Protein AF-A0A7R9HUG9-F1 (afdb_monomer)

pLDDT: mean 83.32, std 15.46, range [27.19, 98.62]

InterPro domains:
  IPR001394 Peptidase C19, ubiquitin carboxyl-terminal hydrolase [PF00443] (482-857)
  IPR018200 Ubiquitin specific protease, conserved site [PS00972] (483-498)
  IPR018200 Ubiquitin specific protease, conserved site [PS00973] (769-786)
  IPR021905 Ubiquitin C-terminal hydrolase-like, DUF3517 [PF12030] (1000-1152)
  IPR028889 Ubiquitin specific protease UPS, catalytic domain [PS50235] (482-860)
  IPR038765 Papain-like cysteine peptidase superfamily [SSF54001] (478-870)
  IPR050164 Ubiquitin carboxyl-terminal hydrolases [PTHR24006] (384-861)

Solvent-accessible surface area (backbone atoms only — not comparable to full-atom values): 63660 Å² total; per-residue (Å²): 109,53,66,58,48,51,52,50,46,43,55,56,54,32,94,70,65,44,79,37,71,71,32,42,50,51,39,49,49,53,66,43,69,49,55,63,63,59,60,54,46,50,62,49,44,89,60,67,65,72,89,52,54,72,67,59,43,49,56,34,51,39,46,50,38,56,50,49,38,51,52,52,51,21,50,49,49,23,52,50,58,69,71,58,64,96,80,70,77,82,81,71,88,77,69,100,63,81,78,78,79,92,71,85,66,52,76,56,56,37,45,46,56,29,52,63,57,46,70,47,64,90,83,38,50,65,62,52,53,43,24,53,56,49,18,50,62,50,37,57,41,63,75,65,72,44,87,75,41,60,60,28,41,61,61,55,50,34,35,72,69,45,57,40,57,40,69,62,46,53,52,32,35,52,32,45,24,55,18,16,58,45,45,40,64,87,48,48,83,51,53,71,71,57,58,51,49,43,47,36,88,92,59,51,86,57,78,46,50,76,65,29,45,50,35,19,48,47,24,43,54,38,45,38,54,42,32,42,54,16,40,70,51,49,68,54,40,78,74,35,71,66,49,57,52,52,52,48,40,40,30,44,43,38,86,49,63,74,50,14,48,46,42,29,55,36,51,43,48,44,30,64,39,26,45,88,56,65,57,56,34,54,48,51,55,51,55,51,63,72,36,50,88,47,60,39,64,80,34,23,94,50,27,57,41,47,51,68,55,63,63,52,72,87,66,74,61,89,60,94,57,36,68,64,52,34,53,52,43,52,52,50,54,50,51,37,48,50,35,27,75,75,69,74,42,50,91,62,57,65,46,48,56,26,36,52,34,45,50,40,26,44,37,45,70,76,51,55,46,69,57,34,34,53,46,25,58,35,75,88,46,99,75,54,41,42,50,51,55,49,44,46,40,46,27,62,31,21,20,36,50,52,44,53,45,27,75,72,71,74,46,83,75,88,76,78,65,61,38,63,34,80,44,76,65,32,39,43,26,50,44,50,27,54,37,44,44,30,46,79,18,54,70,31,39,51,52,51,48,50,52,52,30,67,68,74,56,32,96,84,55,81,59,57,80,59,73,62,40,68,82,90,69,53,61,35,52,90,94,58,57,42,18,29,56,62,80,72,31,37,28,33,56,41,27,48,52,53,56,49,50,68,38,60,71,53,38,51,52,56,26,57,53,72,86,56,58,76,56,70,81,52,79,70,65,48,70,83,80,73,95,80,78,74,91,70,68,84,71,89,67,88,76,81,90,78,82,76,52,75,67,56,57,50,48,54,51,18,29,50,51,42,33,36,51,37,40,49,51,52,36,50,72,68,43,53,39,21,43,46,48,61,52,64,41,60,74,67,48,54,61,97,83,39,79,59,61,50,72,50,67,64,60,45,66,60,51,47,54,56,51,47,52,34,38,29,54,19,28,49,74,65,76,42,76,45,59,51,57,64,37,30,34,26,25,32,33,45,33,40,44,38,55,94,51,95,56,70,48,75,46,82,44,78,38,60,59,49,78,35,58,51,76,100,28,58,36,52,67,60,31,52,47,48,35,56,72,37,46,78,26,45,83,93,64,23,41,71,37,79,91,75,71,42,71,32,41,22,41,41,26,43,23,39,39,28,75,26,55,36,41,36,35,35,48,59,35,67,50,75,38,80,89,75,72,40,60,39,63,63,42,62,46,42,45,72,69,60,66,44,73,47,60,92,43,31,44,54,88,75,75,47,84,71,56,65,102,65,74,99,82,66,97,71,84,81,48,41,25,36,61,39,33,34,36,30,41,32,60,56,58,84,43,66,48,34,26,22,41,36,60,44,76,47,96,88,73,50,73,49,34,33,39,39,48,37,44,44,60,46,83,47,62,61,87,40,70,68,47,39,45,69,57,31,22,30,18,73,45,78,40,83,47,72,39,81,89,73,75,40,82,41,82,40,85,40,70,34,49,34,20,53,35,36,39,32,28,37,30,54,66,61,52,54,54,49,52,51,50,56,56,54,61,73,72,53,99,66,92,83,66,91,65,80,61,55,46,65,15,49,54,51,21,42,51,52,43,37,28,53,51,47,37,63,45,57,71,75,36,60,60,43,51,50,39,54,53,47,50,50,48,61,74,62,75,79,92,83,79,75,93,63,96,69,82,77,52,72,62,58,51,49,43,39,38,54,26,45,52,47,55,50,45,46,36,71,35,46,42,73,28,32,27,58,92,62,59,51,64,42,58,60,56,36,54,57,51,48,61,42,45,66,82,35,67,70,42,40,53,49,46,45,48,66,68,38,63,72,39,61,62,52,62,51,43,43,48,40,65,50,86,47,68,57,51,23,52,23,51,42,49,49,52,41,52,51,32,58,63,28,63,78,65,46,60,42,83,68,75,94,60,98,69,61,82,78,62,69,47,85,71,37,27,53,22,56,55,53,55,48,60,59,54,56,36,48,44,47,57,45,36,79,37,46,91,35,47,50,56,58,32,41,38,54,36,54,38,46,67,74,43,68,68,46,36,51,49,41,56,76,69,41,44,52,60,52,51,53,28,47,76,68,58,65,28,87,23,64,65,54,87,68,61,87,87,51,52,64,39,49,54,52,35,37,53,59,50,56,74,71,53,87,55,69,88,75,65,64,66,92,80,82,86,130

Organism: NCBI:txid170555

Mean predicted aligned error: 14.09 Å

Sequence (1154 aa):
VCYFFQVMYALLMPALDPLSDKAFEFQFNFMKSGDAPVILEMLTKNNFLPSADAATKRSAYLTVLKICKLLLTVIGHVMSRVTEDPQSSPPQHIECGAPDGNLPLSPVAVLRNALHSIPSQNTEYMLRSVALKLAQGLAEQILMASSEGERARPMFLQALSRELPNMSTVRAVIRLAWASSSGNLQLLNASPEELHRMHDHRTATRLPDTEDVLVCKEALEVLTITLVLNPKCLEALVKDKMWHTFIIDLLLLCKNRSVRMAAAEQFLLISTWCSASQQPLQFCITLLFTVLGTTVVEHAAGSHEYFQLNYAFMSSCPLPNAETLLNAEINWLKMVRENVKTTGDTQVDEAVLEGHLGIAKELLSFMPPDKKYEIGSEDKRPEPINLVRELVEDFIFPASRLMLHLQRTGELCADQAVPVCSTPLTTNAAFDLLVGLCVACAPNMRLLVHMLTDMFYSDRDEPLEEWDYLPPVGPRPQKGFVGLKNAGATCYMNSVLQQLYMVESIRVGILASEGAAVDLNEDFSGEERLEGEGNMETNENECNDEKCGAEESRKEYNIGILKQVQAIFGHLAYSKLQYYVPRGLWRHFKLQGEPVNLREQQDAVEFFMSLVESIDEALKALGQEQIMGKILGGSYSDQKICKGCPHRYSKEEPFSVISVDIRNHSTLLDSLEQYVKGELLEGADAYHCDKCNKKVVTVKRLCVKKLPPILAIQLKRFEYDFERVCAIKFNDYFEFPRDLDMDPYTAKLEGEMIDCDYDEISKDICTKYQLSGIVVHSGQASGGHYYSYILHRHTDGTSKWYKFDDGEVSECKMDDDEEIKTQCFGGEYMGEVFDHMLKRLSYRRQKRWWNAYMLFYTRLDVEENSLIKSLNELSLSDTQLGTMKMPPAIERSVRKQNIKFMHNRNQFSAEYFQFVRKLVSCNSAPLIRQHNSEKLNSETEELLMLSCQLASRFLFHTGFHTKKTLRGAATEWYDVLCHHLRSSKPVRSWFAHNMLFKHPHRFCEYLLMCPSTEVRSAFMKIIVFLAHFSLQDGPCPPPMIDAPLILLDPHATLSDHLLHAVLLLLHKEVADHGRHLPHFFTLFHMYASLGINEKTQLLKLNVPATFMLVALDEGPGPAIKYQYPELTKLHQVVSQLIRCCDVSHKCQSSQMSQ

Secondary structure (DSSP, 8-state):
-HHHHHHHHHHHS-SS-TTSHHHHHHHHHHHHSS-HHHHHHHHHSTTSSTTS-HHHHHHHHHHHHHHHHHHHHHHHHHHHHHT--TTPPPPP---S----S-----HHHHHHHHHHHSS-TTT-HHHHHHHHHHHHHHHHHHHTT-TTTTTTHHHHHHHHTT-SS-HHHHHHHHHHHHHHHTT-GGGGGS-HHHHHHTTSTTT------HHHHHHHHHHHHHHHHHHHH-HHHHHHHTT-HHHHHHHHIIIII-S-HHHHHHHHHHHHHHHHHS-SSSHHHHHHHHHHHHHHTTHHHHTGGGTHHHHTT---GGGT---TTHHHHHHHHHHHHHHHHHHHHHHSS--S-HHHHHHHHHHHHHHHTTS-HHHHHHHHT-TTSSS---HHHHIIIIII-HHHHHHHHHHHHS---SS----S--SHHHHHHHHHHHHHHHTT-HHHHHHHHHHHHHHH--TTSPPP-STTB--SSPBPPTT---EE---SS-HHHHHHHHHHHHSHHHHHHHHH--SS---TT---S-----S-S-------S-S--S---HHHHHHHHHHHHHHHHHHHHHHHHH--BSEE--HHHHHH-EETTEEP-TTS---HHHHHHHHHHHHHHHHHHTT---HHHHHH-EEEEEEEEETTSS-EEEEEEEESEEEE--TT-SBHHHHHHHHHH-EEE-GGG-EEETTTTEEE-EEEEEEEEE--SEEEEEE--EEEETTTTEEEE-----B--SEEE-GGGBGGGGTPPPB--S-TT-S----EEEEEEEEEEEEETTEEEEEEEEEEE-TTS-EEEEEEETTEEEEE-TTSHHHHIIIII--EEEEEEEETTTTEEEEEEEE--EEEEEEEEEEHHHHHHHHHHHHHHTSSS-TT--S----HHHHHHHHHHHHHHHHHHHTSSHHHHHHHHHHHHTT---TTS--S-PPPPHHHHHHHHHHHHHHHHHIIIIITTB-HHHH--HHHHHHHHHHHHHH-HHHHHHHIIIIIITSTHHHHIIIII-S-HHHHHHHHHHHHHHHHHHTTS-B-PPPSS---GGGG-TT-BHHHHHHHHHHHGGGTHHHHSGGGHHHHHHHHHHHHTT-HHHHHHHHHTTHHHHHHHHHTT-SSSS--TT-TTTTHHHHHHHHHHHTTS--TTT---S----

Foldseek 3Di:
DLVVLVVLLCLQPPPPCCPDPNSLVSVLVVLLQLCLVVLLVCLLPPCNPVPDDPVSVLSSLLSSLSSLLLNLLLLLLLLLVLPDDVPDDDDDDDDLDDDDDDDQPDLSNLSVVLSVPAPHCVPCVPSNVSSNVSSVVLNVPLVVPDPSNVSSVVVSVCLNVLVPPHLSSLLSLLLQLLCLLLQHNVCSVPDLVVSLQSLDPVNSPDGHDPSSLSSNLSSLSSSLSRLLSRVVSLVVLLPDPSNLSSLCSQQFSRPDLSSNLSSLVSLLSSQQRSDSDNVSVLSLVVSLVVCLVPRCQVRVVRNLSVLSSLPCVSRVDDHPCLVVVLVVLLVVVVVLLVCCQVQVASVGDLSSLLSSLLSNLSSLSNDDQVVLCQQDPDPPDPDRNNVLCCLCCAAFAVLLVQVLVCVVPVDGDPTASRHSHPDLSSLLSSLSSLLSSQQLHLNSLVVNLVSCCSRFQDPPDFFDPFFQDDPPWDWAPDVHWFFAAQPAACQLVRALLVVQLQPPLSLLQLFQQDDLQDDLPDFLQQDDDDPDPDPPPPCPDDDPPPDDDPVNVLLNLLSQLSVLSLLLSLCRPFFRILYGYSVSCQQRDDQPNHRDDSNFHDHSVSVNVVSLVSNQSNCVSSVHHSSLCQAQKWWKWFKKAFDPDRDIDTDIDIDSEAEFEPPPDQEPVVRLVCQVQADWQDDPRADQDPVVRGGTTIGTHIATQEDHQKYKYFYCQWDQDPVVRGIFGHQAFYDYDQKDARVVRHPPVPPRDRDYPDDPPDPDDFRMWGWFKFWKWADGRRDTHIKMWGWDADPVRDIFIWIRGGSDIGTDPCVDPVVCRLQARKHKDFDWDQDPVVRDTDTDIDTRRIHTGMIMIGGPVVVVVVVVVSVVVVVDPDSPDPDSRGDSSSVSNSSNSNSVVCSVCSCQALSNLVSLLSSLCSHQDPPDPPPDDDDDDPSSLSSLLSSLSSLLSSCRRPQSSHRCVRNPFLVSSLVSNLSSLQRDPVSLLCCCQPRDLVCLCCLLCQQQVRPDPRSNLSVLSSLLSSLVRQLPVWFDQARDDPDPPVNPPRGDTPSLNSVVSLLVCQAPSCQVRVPRVLSSLVSLVSNLVPDDSSLVSCVVVVLLVQLVCLLVCNHNYGNRPPRDPRCPSSVSNNVSSVVSDDCVVVPPDPPDDD

Structure (mmCIF, N/CA/C/O backbone):
data_AF-A0A7R9HUG9-F1
#
_entry.id   AF-A0A7R9HUG9-F1
#
loop_
_atom_site.group_PDB
_atom_site.id
_atom_site.type_symbol
_atom_site.label_atom_id
_atom_site.label_alt_id
_atom_site.label_comp_id
_atom_site.label_asym_id
_atom_site.label_entity_id
_atom_site.label_seq_id
_atom_site.pdbx_PDB_ins_code
_atom_site.Cartn_x
_atom_site.Cartn_y
_atom_site.Cartn_z
_atom_site.occupancy
_atom_site.B_iso_or_equiv
_atom_site.auth_seq_id
_atom_site.auth_comp_id
_atom_site.auth_asym_id
_atom_site.auth_atom_id
_atom_site.pdbx_PDB_model_num
ATOM 1 N N . VAL A 1 1 ? -28.925 32.177 -30.772 1.00 74.94 1 VAL A N 1
ATOM 2 C CA . VAL A 1 1 ? -27.481 32.444 -30.994 1.00 74.94 1 VAL A CA 1
ATOM 3 C C . VAL A 1 1 ? -26.621 31.233 -30.637 1.00 74.94 1 VAL A C 1
ATOM 5 O O . VAL A 1 1 ? -26.017 30.697 -31.549 1.00 74.94 1 VAL A O 1
ATOM 8 N N . CYS A 1 2 ? -26.630 30.733 -29.391 1.00 81.38 2 CYS A N 1
ATOM 9 C CA . CYS A 1 2 ? -25.867 29.529 -28.999 1.00 81.38 2 CYS A CA 1
ATOM 10 C C . CYS A 1 2 ? -26.123 28.306 -29.913 1.00 81.38 2 CYS A C 1
ATOM 12 O O . CYS A 1 2 ? -25.180 27.734 -30.446 1.00 81.38 2 CYS A O 1
ATOM 14 N N . TYR A 1 3 ? -27.392 28.002 -30.216 1.00 85.75 3 TYR A N 1
ATOM 15 C CA . TYR A 1 3 ? -27.768 26.948 -31.173 1.00 85.75 3 TYR A CA 1
ATOM 16 C C . TYR A 1 3 ? -27.078 27.085 -32.542 1.00 85.75 3 TYR A C 1
ATOM 18 O O . TYR A 1 3 ? -26.566 26.110 -33.075 1.00 85.75 3 TYR A O 1
ATOM 26 N N . PHE A 1 4 ? -27.000 28.297 -33.102 1.00 87.44 4 PHE A N 1
ATOM 27 C CA . PHE A 1 4 ? -26.352 28.512 -34.399 1.00 87.44 4 PHE A CA 1
ATOM 28 C C . PHE A 1 4 ? -24.845 28.264 -34.344 1.00 87.44 4 PHE A C 1
ATOM 30 O O . PHE A 1 4 ? -24.296 27.727 -35.299 1.00 87.44 4 PHE A O 1
ATOM 37 N N . PHE A 1 5 ? -24.185 28.583 -33.226 1.00 86.50 5 PHE A N 1
ATOM 38 C CA . PHE A 1 5 ? -22.777 28.233 -33.037 1.00 86.50 5 PHE A CA 1
ATOM 39 C C . PHE A 1 5 ? -22.573 26.726 -32.958 1.00 86.50 5 PHE A C 1
ATOM 41 O O . PHE A 1 5 ? -21.643 26.214 -33.573 1.00 86.50 5 PHE A O 1
ATOM 48 N N . GLN A 1 6 ? -23.447 26.011 -32.250 1.00 87.25 6 GLN A N 1
ATOM 49 C CA . GLN A 1 6 ? -23.364 24.554 -32.151 1.00 87.25 6 GLN A CA 1
ATOM 50 C C . GLN A 1 6 ? -23.590 23.888 -33.510 1.00 87.25 6 GLN A C 1
ATOM 52 O O . GLN A 1 6 ? -22.832 22.998 -33.883 1.00 87.25 6 GLN A O 1
ATOM 57 N N . VAL A 1 7 ? -24.570 24.365 -34.286 1.00 91.12 7 VAL A N 1
ATOM 58 C CA . VAL A 1 7 ? -24.797 23.909 -35.665 1.00 91.12 7 VAL A CA 1
ATOM 59 C C . VAL A 1 7 ? -23.582 24.212 -36.540 1.00 91.12 7 VAL A C 1
ATOM 61 O O . VAL A 1 7 ? -23.116 23.335 -37.258 1.00 91.12 7 VAL A O 1
ATOM 64 N N . MET A 1 8 ? -23.024 25.421 -36.455 1.00 89.00 8 MET A N 1
ATOM 65 C CA . MET A 1 8 ? -21.836 25.799 -37.223 1.00 89.00 8 MET A CA 1
ATOM 66 C C . MET A 1 8 ? -20.632 24.920 -36.874 1.00 89.00 8 MET A C 1
ATOM 68 O O . MET A 1 8 ? -19.967 24.418 -37.774 1.00 89.00 8 MET A O 1
ATOM 72 N N . TYR A 1 9 ? -20.374 24.676 -35.587 1.00 91.38 9 TYR A N 1
ATOM 73 C CA . TYR A 1 9 ? -19.296 23.787 -35.164 1.00 91.38 9 TYR A CA 1
ATOM 74 C C . TYR A 1 9 ? -19.536 22.341 -35.611 1.00 91.38 9 TYR A C 1
ATOM 76 O O . TYR A 1 9 ? -18.606 21.707 -36.090 1.00 91.38 9 TYR A O 1
ATOM 84 N N . ALA A 1 10 ? -20.773 21.840 -35.549 1.00 90.88 10 ALA A N 1
ATOM 85 C CA . ALA A 1 10 ? -21.118 20.506 -36.042 1.00 90.88 10 ALA A CA 1
ATOM 86 C C . ALA A 1 10 ? -20.962 20.365 -37.568 1.00 90.88 10 ALA A C 1
ATOM 88 O O . ALA A 1 10 ? -20.717 19.265 -38.053 1.00 90.88 10 ALA A O 1
ATOM 89 N N . LEU A 1 11 ? -21.084 21.456 -38.331 1.00 89.81 11 LEU A N 1
ATOM 90 C CA . LEU A 1 11 ? -20.792 21.467 -39.769 1.00 89.81 11 LEU A CA 1
ATOM 91 C C . LEU A 1 11 ? -19.286 21.558 -40.058 1.00 89.81 11 LEU A C 1
ATOM 93 O O . LEU A 1 11 ? -18.816 20.969 -41.028 1.00 89.81 11 LEU A O 1
ATOM 97 N N . LEU A 1 12 ? -18.523 22.268 -39.221 1.00 89.75 12 LEU A N 1
ATOM 98 C CA . LEU A 1 12 ? -17.061 22.352 -39.331 1.00 89.75 12 LEU A CA 1
ATOM 99 C C . LEU A 1 12 ? -16.371 21.057 -38.894 1.00 89.75 12 LEU A C 1
ATOM 101 O O . LEU A 1 12 ? -15.413 20.623 -39.524 1.00 89.75 12 LEU A O 1
ATOM 105 N N . MET A 1 13 ? -16.864 20.436 -37.830 1.00 91.94 13 MET A N 1
ATOM 106 C CA . MET A 1 13 ? -16.339 19.214 -37.229 1.00 91.94 13 MET A CA 1
ATOM 107 C C . MET A 1 13 ? -17.481 18.201 -37.070 1.00 91.94 13 MET A C 1
ATOM 109 O O . MET A 1 13 ? -17.951 17.972 -35.951 1.00 91.94 13 MET A O 1
ATOM 113 N N . PRO A 1 14 ? -17.975 17.606 -38.172 1.00 90.19 14 PRO A N 1
ATOM 114 C CA . PRO A 1 14 ? -19.055 16.636 -38.094 1.00 90.19 14 PRO A CA 1
ATOM 115 C C . PRO A 1 14 ? -18.599 15.375 -37.360 1.00 90.19 14 PRO A C 1
ATOM 117 O O . PRO A 1 14 ? -17.475 14.903 -37.522 1.00 90.19 14 PRO A O 1
ATOM 120 N N . ALA A 1 15 ? -19.506 14.803 -36.567 1.00 85.31 15 ALA A N 1
ATOM 121 C CA . ALA A 1 15 ? -19.241 13.573 -35.821 1.00 85.31 15 ALA A CA 1
ATOM 122 C C . ALA A 1 15 ? -18.969 12.370 -36.744 1.00 85.31 15 ALA A C 1
ATOM 124 O O . ALA A 1 15 ? -18.279 11.431 -36.355 1.00 85.31 15 ALA A O 1
ATOM 125 N N . LEU A 1 16 ? -19.512 12.404 -37.964 1.00 85.19 16 LEU A N 1
ATOM 126 C CA . LEU A 1 16 ? -19.307 11.397 -38.996 1.00 85.19 16 LEU A CA 1
ATOM 127 C C . LEU A 1 16 ? -18.425 11.981 -40.101 1.00 85.19 16 LEU A C 1
ATOM 129 O O . LEU A 1 16 ? -18.797 12.964 -40.735 1.00 85.19 16 LEU A O 1
ATOM 133 N N . ASP A 1 17 ? -17.281 11.339 -40.325 1.00 84.88 17 ASP A N 1
ATOM 134 C CA . ASP A 1 17 ? -16.372 11.582 -41.451 1.00 84.88 17 ASP A CA 1
ATOM 135 C C . ASP A 1 17 ? -15.997 13.068 -41.707 1.00 84.88 17 ASP A C 1
ATOM 137 O O . ASP A 1 17 ? -16.269 13.628 -42.780 1.00 84.88 17 ASP A O 1
ATOM 141 N N . PRO A 1 18 ? -15.331 13.735 -40.742 1.00 87.56 18 PRO A N 1
ATOM 142 C CA . PRO A 1 18 ? -14.902 15.131 -40.877 1.00 87.56 18 PRO A CA 1
ATOM 143 C C . PRO A 1 18 ? -13.782 15.343 -41.905 1.00 87.56 18 PRO A C 1
ATOM 145 O O . PRO A 1 18 ? -13.432 16.489 -42.184 1.00 87.56 18 PRO A O 1
ATOM 148 N N . LEU A 1 19 ? -13.227 14.263 -42.471 1.00 88.69 19 LEU A N 1
ATOM 149 C CA . LEU A 1 19 ? -12.219 14.294 -43.534 1.00 88.69 19 LEU A CA 1
ATOM 150 C C . LEU A 1 19 ? -12.814 14.066 -44.932 1.00 88.69 19 LEU A C 1
ATOM 152 O O . LEU A 1 19 ? -12.061 14.122 -45.909 1.00 88.69 19 LEU A O 1
ATOM 156 N N . SER A 1 20 ? -14.128 13.850 -45.050 1.00 91.50 20 SER A N 1
ATOM 157 C CA . SER A 1 20 ? -14.814 13.723 -46.340 1.00 91.50 20 SER A CA 1
ATOM 158 C C . SER A 1 20 ? -14.645 14.964 -47.219 1.00 91.50 20 SER A C 1
ATOM 160 O O . SER A 1 20 ? -14.421 16.076 -46.736 1.00 91.50 20 SER A O 1
ATOM 162 N N . ASP A 1 21 ? -14.797 14.800 -48.532 1.00 87.50 21 ASP A N 1
ATOM 163 C CA . ASP A 1 21 ? -14.698 15.924 -49.471 1.00 87.50 21 ASP A CA 1
ATOM 164 C C . ASP A 1 21 ? -15.836 16.937 -49.291 1.00 87.50 21 ASP A C 1
ATOM 166 O O . ASP A 1 21 ? -15.621 18.137 -49.435 1.00 87.50 21 ASP A O 1
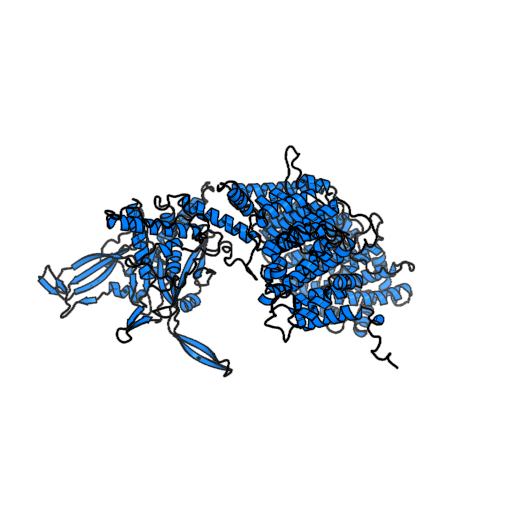ATOM 170 N N . LYS A 1 22 ? -17.023 16.476 -48.870 1.00 86.44 22 LYS A N 1
ATOM 171 C CA . LYS A 1 22 ? -18.162 17.347 -48.537 1.00 86.44 22 LYS A CA 1
ATOM 172 C C . LYS A 1 22 ? -17.903 18.188 -47.285 1.00 86.44 22 LYS A C 1
ATOM 174 O O . LYS A 1 22 ? -18.216 19.376 -47.272 1.00 86.44 22 LYS A O 1
ATOM 179 N N . ALA A 1 23 ? -17.341 17.585 -46.234 1.00 89.31 23 ALA A N 1
ATOM 180 C CA . ALA A 1 23 ? -16.956 18.319 -45.028 1.00 89.31 23 ALA A CA 1
ATOM 181 C C . ALA A 1 23 ? -15.831 19.313 -45.341 1.00 89.31 23 ALA A C 1
ATOM 183 O O . ALA A 1 23 ? -15.915 20.479 -44.953 1.00 89.31 23 ALA A O 1
ATOM 184 N N . PHE A 1 24 ? -14.834 18.876 -46.117 1.00 90.38 24 PHE A N 1
ATOM 185 C CA . PHE A 1 24 ? -13.735 19.719 -46.574 1.00 90.38 24 PHE A CA 1
ATOM 186 C C . PHE A 1 24 ? -14.230 20.934 -47.359 1.00 90.38 24 PHE A C 1
ATOM 188 O O . PHE A 1 24 ? -13.771 22.037 -47.093 1.00 90.38 24 PHE A O 1
ATOM 195 N N . GLU A 1 25 ? -15.192 20.775 -48.270 1.00 88.25 25 GLU A N 1
ATOM 196 C CA . GLU A 1 25 ? -15.764 21.891 -49.031 1.00 88.25 25 GLU A CA 1
ATOM 197 C C . GLU A 1 25 ? -16.368 22.965 -48.111 1.00 88.25 25 GLU A C 1
ATOM 199 O O . GLU A 1 25 ? -16.067 24.151 -48.261 1.00 88.25 25 GLU A O 1
ATOM 204 N N . PHE A 1 26 ? -17.169 22.567 -47.116 1.00 89.56 26 PHE A N 1
ATOM 205 C CA . PHE A 1 26 ? -17.749 23.507 -46.153 1.00 89.56 26 PHE A CA 1
ATOM 206 C C . PHE A 1 26 ? -16.677 24.175 -45.281 1.00 89.56 26 PHE A C 1
ATOM 208 O O . PHE A 1 26 ? -16.647 25.401 -45.168 1.00 89.56 26 PHE A O 1
ATOM 215 N N . GLN A 1 27 ? -15.772 23.382 -44.700 1.00 91.12 27 GLN A N 1
ATOM 216 C CA . GLN A 1 27 ? -14.663 23.866 -43.873 1.00 91.12 27 GLN A CA 1
ATOM 217 C C . GLN A 1 27 ? -13.773 24.856 -44.641 1.00 91.12 27 GLN A C 1
ATOM 219 O O . GLN A 1 27 ? -13.417 25.919 -44.134 1.00 91.12 27 GLN A O 1
ATOM 224 N N . PHE A 1 28 ? -13.436 24.526 -45.886 1.00 86.00 28 PHE A N 1
ATOM 225 C CA . PHE A 1 28 ? -12.587 25.325 -46.757 1.00 86.00 28 PHE A CA 1
ATOM 226 C C . PHE A 1 28 ? -13.266 26.636 -47.165 1.00 86.00 28 PHE A C 1
ATOM 228 O O . PHE A 1 28 ? -12.652 27.701 -47.080 1.00 86.00 28 PHE A O 1
ATOM 235 N N . ASN A 1 29 ? -14.551 26.587 -47.529 1.00 85.00 29 ASN A N 1
ATOM 236 C CA . ASN A 1 29 ? -15.335 27.782 -47.847 1.00 85.00 29 ASN A CA 1
ATOM 237 C C . ASN A 1 29 ? -15.545 28.690 -46.625 1.00 85.00 29 ASN A C 1
ATOM 239 O O . ASN A 1 29 ? -15.517 29.912 -46.763 1.00 85.00 29 ASN A O 1
ATOM 243 N N . PHE A 1 30 ? -15.682 28.116 -45.428 1.00 86.81 30 PHE A N 1
ATOM 244 C CA . PHE A 1 30 ? -15.731 28.877 -44.180 1.00 86.81 30 PHE A CA 1
ATOM 245 C C . PHE A 1 30 ? -14.420 29.636 -43.923 1.00 86.81 30 PHE A C 1
ATOM 247 O O . PHE A 1 30 ? -14.447 30.834 -43.655 1.00 86.81 30 PHE A O 1
ATOM 254 N N . MET A 1 31 ? -13.262 28.987 -44.094 1.00 81.94 31 MET A N 1
ATOM 255 C CA . MET A 1 31 ? -11.957 29.663 -43.982 1.00 81.94 31 MET A CA 1
ATOM 256 C C . MET A 1 31 ? -11.778 30.777 -45.027 1.00 81.94 31 MET A C 1
ATOM 258 O O . MET A 1 31 ? -11.093 31.769 -44.769 1.00 81.94 31 MET A O 1
ATOM 262 N N . LYS A 1 32 ? -12.395 30.625 -46.206 1.00 76.69 32 LYS A N 1
ATOM 263 C CA . LYS A 1 32 ? -12.351 31.596 -47.308 1.00 76.69 32 LYS A CA 1
ATOM 264 C C . LYS A 1 32 ? -13.253 32.810 -47.130 1.00 76.69 32 LYS A C 1
ATOM 266 O O . LYS A 1 32 ? -12.983 33.836 -47.755 1.00 76.69 32 LYS A O 1
ATOM 271 N N . SER A 1 33 ? -14.323 32.707 -46.341 1.00 77.62 33 SER A N 1
ATOM 272 C CA . SER A 1 33 ? -15.353 33.752 -46.284 1.00 77.62 33 SER A CA 1
ATOM 273 C C . SER A 1 33 ? -14.821 35.093 -45.764 1.00 77.62 33 SER A C 1
ATOM 275 O O . SER A 1 33 ? -15.405 36.134 -46.051 1.00 77.62 33 SER A O 1
ATOM 277 N N . GLY A 1 34 ? -13.682 35.075 -45.061 1.00 66.81 34 GLY A N 1
ATOM 278 C CA . GLY A 1 34 ? -13.076 36.254 -44.445 1.00 66.81 34 GLY A CA 1
ATOM 279 C C . GLY A 1 34 ? -13.672 36.592 -43.077 1.00 66.81 34 GLY A C 1
ATOM 280 O O . GLY A 1 34 ? -13.241 37.563 -42.463 1.00 66.81 34 GLY A O 1
ATOM 281 N N . ASP A 1 35 ? -14.607 35.779 -42.568 1.00 71.25 35 ASP A N 1
ATOM 282 C CA . ASP A 1 35 ? -15.314 36.018 -41.300 1.00 71.25 35 ASP A CA 1
ATOM 283 C C . ASP A 1 35 ? -14.608 35.415 -40.071 1.00 71.25 35 ASP A C 1
ATOM 285 O O . ASP A 1 35 ? -15.027 35.626 -38.934 1.00 71.25 35 ASP A O 1
ATOM 289 N N . ALA A 1 36 ? -13.512 34.676 -40.256 1.00 69.44 36 ALA A N 1
ATOM 290 C CA . ALA A 1 36 ? -12.742 34.089 -39.157 1.00 69.44 36 ALA A CA 1
ATOM 291 C C . ALA A 1 36 ? -12.233 35.117 -38.108 1.00 69.44 36 ALA A C 1
ATOM 293 O O . ALA A 1 36 ? -12.320 34.819 -36.912 1.00 69.44 36 ALA A O 1
ATOM 294 N N . PRO A 1 37 ? -11.800 36.347 -38.471 1.00 72.25 37 PRO A N 1
ATOM 295 C CA . PRO A 1 37 ? -11.505 37.402 -37.497 1.00 72.25 37 PRO A CA 1
ATOM 296 C C . PRO A 1 37 ? -12.720 37.809 -36.652 1.00 72.25 37 PRO A C 1
ATOM 298 O O . PRO A 1 37 ? -12.558 38.135 -35.479 1.00 72.25 37 PRO A O 1
ATOM 301 N N . VAL A 1 38 ? -13.942 37.721 -37.194 1.00 80.25 38 VAL A N 1
ATOM 302 C CA . VAL A 1 38 ? -15.183 38.041 -36.465 1.00 80.25 38 VAL A CA 1
ATOM 303 C C . VAL A 1 38 ? -15.404 37.058 -35.314 1.00 80.25 38 VAL A C 1
ATOM 305 O O . VAL A 1 38 ? -15.857 37.466 -34.248 1.00 80.25 38 VAL A O 1
ATOM 308 N N . ILE A 1 39 ? -15.046 35.780 -35.491 1.00 83.44 39 ILE A N 1
ATOM 309 C CA . ILE A 1 39 ? -15.121 34.765 -34.427 1.00 83.44 39 ILE A CA 1
ATOM 310 C C . ILE A 1 39 ? -14.096 35.049 -33.318 1.00 83.44 39 ILE A C 1
ATOM 312 O O . ILE A 1 39 ? -14.434 34.966 -32.139 1.00 83.44 39 ILE A O 1
ATOM 316 N N . LEU A 1 40 ? -12.873 35.464 -33.666 1.00 80.12 40 LEU A N 1
ATOM 317 C CA . LEU A 1 40 ? -11.870 35.884 -32.677 1.00 80.12 40 LEU A CA 1
ATOM 318 C C . LEU A 1 40 ? -12.295 37.170 -31.943 1.00 80.12 40 LEU A C 1
ATOM 320 O O . LEU A 1 40 ? -12.115 37.283 -30.729 1.00 80.12 40 LEU A O 1
ATOM 324 N N . GLU A 1 41 ? -12.937 38.115 -32.638 1.00 82.19 41 GLU A N 1
ATOM 325 C CA . GLU A 1 41 ? -13.523 39.314 -32.026 1.00 82.19 41 GLU A CA 1
ATOM 326 C C . GLU A 1 41 ? -14.645 38.997 -31.027 1.00 82.19 41 GLU A C 1
ATOM 328 O O . GLU A 1 41 ? -14.873 39.770 -30.097 1.00 82.19 41 GLU A O 1
ATOM 333 N N . MET A 1 42 ? -15.349 37.868 -31.165 1.00 85.69 42 MET A N 1
ATOM 334 C CA . MET A 1 42 ? -16.376 37.470 -30.192 1.00 85.69 42 MET A CA 1
ATOM 335 C C . MET A 1 42 ? -15.787 37.165 -28.813 1.00 85.69 42 MET A C 1
ATOM 337 O O . MET A 1 42 ? -16.480 37.357 -27.816 1.00 85.69 42 MET A O 1
ATOM 341 N N . LEU A 1 43 ? -14.518 36.749 -28.738 1.00 83.19 43 LEU A N 1
ATOM 342 C CA . LEU A 1 43 ? -13.817 36.581 -27.463 1.00 83.19 43 LEU A CA 1
ATOM 343 C C . LEU A 1 43 ? -13.484 37.934 -26.816 1.00 83.19 43 LEU A C 1
ATOM 345 O O . LEU A 1 43 ? -13.493 38.040 -25.595 1.00 83.19 43 LEU A O 1
ATOM 349 N N . THR A 1 44 ? -13.213 38.972 -27.617 1.00 78.44 44 THR A N 1
ATOM 350 C CA . THR A 1 44 ? -12.749 40.288 -27.137 1.00 78.44 44 THR A CA 1
ATOM 351 C C . THR A 1 44 ? -13.858 41.324 -26.951 1.00 78.44 44 THR A C 1
ATOM 353 O O . THR A 1 44 ? -13.662 42.298 -26.222 1.00 78.44 44 THR A O 1
ATOM 356 N N . LYS A 1 45 ? -15.031 41.143 -27.572 1.00 73.19 45 LYS A N 1
ATOM 357 C CA . LYS A 1 45 ? -16.191 42.024 -27.374 1.00 73.19 45 LYS A CA 1
ATOM 358 C C . LYS A 1 45 ? -16.672 41.931 -25.926 1.00 73.19 45 LYS A C 1
ATOM 360 O O . LYS A 1 45 ? -17.174 40.894 -25.495 1.00 73.19 45 LYS A O 1
ATOM 365 N N . ASN A 1 46 ? -16.541 43.041 -25.191 1.00 56.47 46 ASN A N 1
ATOM 366 C CA . ASN A 1 46 ? -17.007 43.167 -23.812 1.00 56.47 46 ASN A CA 1
ATOM 367 C C . ASN A 1 46 ? -18.464 42.697 -23.713 1.00 56.47 46 ASN A C 1
ATOM 369 O O . ASN A 1 46 ? -19.371 43.355 -24.222 1.00 56.47 46 ASN A O 1
ATOM 373 N N . ASN A 1 47 ? -18.663 41.577 -23.010 1.00 61.28 47 ASN A N 1
ATOM 374 C CA . ASN A 1 47 ? -19.963 40.980 -22.710 1.00 61.28 47 ASN A CA 1
ATOM 375 C C . ASN A 1 47 ? -20.637 40.261 -23.905 1.00 61.28 47 ASN A C 1
ATOM 377 O O . ASN A 1 47 ? -21.788 40.540 -24.234 1.00 61.28 47 ASN A O 1
ATOM 381 N N . PHE A 1 48 ? -19.944 39.312 -24.551 1.00 70.56 48 PHE A N 1
ATOM 382 C CA . PHE A 1 48 ? -20.563 38.367 -25.495 1.00 70.56 48 PHE A CA 1
ATOM 383 C C . PHE A 1 48 ? -21.779 37.680 -24.843 1.00 70.56 48 PHE A C 1
ATOM 385 O O . PHE A 1 48 ? -21.668 37.040 -23.799 1.00 70.56 48 PHE A O 1
ATOM 392 N N . LEU A 1 49 ? -22.958 37.868 -25.454 1.00 76.38 49 LEU A N 1
ATOM 393 C CA . LEU A 1 49 ? -24.273 37.473 -24.925 1.00 76.38 49 LEU A CA 1
ATOM 394 C C . LEU A 1 49 ? -24.600 38.081 -23.539 1.00 76.38 49 LEU A C 1
ATOM 396 O O . LEU A 1 49 ? -24.834 37.340 -22.586 1.00 76.38 49 LEU A O 1
ATOM 400 N N . PRO A 1 50 ? -24.696 39.417 -23.397 1.00 72.12 50 PRO A N 1
ATOM 401 C CA . PRO A 1 50 ? -24.786 40.072 -22.086 1.00 72.12 50 PRO A CA 1
ATOM 402 C C . PRO A 1 50 ? -26.053 39.684 -21.309 1.00 72.12 50 PRO A C 1
ATOM 404 O O . PRO A 1 50 ? -26.013 39.564 -20.087 1.00 72.12 50 PRO A O 1
ATOM 407 N N . SER A 1 51 ? -27.147 39.434 -22.035 1.00 77.69 51 SER A N 1
ATOM 408 C CA . SER A 1 51 ? -28.476 39.090 -21.516 1.00 77.69 51 SER A CA 1
ATOM 409 C C . SER A 1 51 ? -28.718 37.584 -21.347 1.00 77.69 51 SER A C 1
ATOM 411 O O . SER A 1 51 ? -29.827 37.197 -20.990 1.00 77.69 51 SER A O 1
ATOM 413 N N . ALA A 1 52 ? -27.736 36.729 -21.656 1.00 82.31 52 ALA A N 1
ATOM 414 C CA . ALA A 1 52 ? -27.882 35.280 -21.525 1.00 82.31 52 ALA A CA 1
ATOM 415 C C . ALA A 1 52 ? -27.637 34.808 -20.084 1.00 82.31 52 ALA A C 1
ATOM 417 O O . ALA A 1 52 ? -26.818 35.377 -19.354 1.00 82.31 52 ALA A O 1
ATOM 418 N N . ASP A 1 53 ? -28.323 33.737 -19.690 1.00 84.69 53 ASP A N 1
ATOM 419 C CA . ASP A 1 53 ? -28.060 33.038 -18.437 1.00 84.69 53 ASP A CA 1
ATOM 420 C C . ASP A 1 53 ? -26.669 32.369 -18.451 1.00 84.69 53 ASP A C 1
ATOM 422 O O . ASP A 1 53 ? -26.027 32.218 -19.495 1.00 84.69 53 ASP A O 1
ATOM 426 N N . ALA A 1 54 ? -26.185 31.973 -17.272 1.00 81.44 54 ALA A N 1
ATOM 427 C CA . ALA A 1 54 ? -24.838 31.428 -17.115 1.00 81.44 54 ALA A CA 1
ATOM 428 C C . ALA A 1 54 ? -24.605 30.134 -17.919 1.00 81.44 54 ALA A C 1
ATOM 430 O O . ALA A 1 54 ? -23.525 29.978 -18.489 1.00 81.44 54 ALA A O 1
ATOM 431 N N . ALA A 1 55 ? -25.597 29.243 -18.020 1.00 84.50 55 ALA A N 1
ATOM 432 C CA . ALA A 1 55 ? -25.456 27.984 -18.755 1.00 84.50 55 ALA A CA 1
ATOM 433 C C . ALA A 1 55 ? -25.361 28.244 -20.265 1.00 84.50 55 ALA A C 1
ATOM 435 O O . ALA A 1 55 ? -24.448 27.759 -20.939 1.00 84.50 55 ALA A O 1
ATOM 436 N N . THR A 1 56 ? -26.227 29.116 -20.790 1.00 87.25 56 THR A N 1
ATOM 437 C CA . THR A 1 56 ? -26.159 29.530 -22.198 1.00 87.25 56 THR A CA 1
ATOM 438 C C . THR A 1 56 ? -24.834 30.226 -22.524 1.00 87.25 56 THR A C 1
ATOM 440 O O . THR A 1 56 ? -24.257 29.964 -23.584 1.00 87.25 56 THR A O 1
ATOM 443 N N . LYS A 1 57 ? -24.319 31.079 -21.624 1.00 85.88 57 LYS A N 1
ATOM 444 C CA . LYS A 1 57 ? -23.004 31.723 -21.790 1.00 85.88 57 LYS A CA 1
ATOM 445 C C . LYS A 1 57 ? -21.875 30.692 -21.857 1.00 85.88 57 LYS A C 1
ATOM 447 O O . LYS A 1 57 ? -21.088 30.748 -22.800 1.00 85.88 57 LYS A O 1
ATOM 452 N N . ARG A 1 58 ? -21.809 29.733 -20.923 1.00 87.75 58 ARG A N 1
ATOM 453 C CA . ARG A 1 58 ? -20.782 28.669 -20.916 1.00 87.75 58 ARG A CA 1
ATOM 454 C C . ARG A 1 58 ? -20.784 27.872 -22.210 1.00 87.75 58 ARG A C 1
ATOM 456 O O . ARG A 1 58 ? -19.747 27.753 -22.855 1.00 87.75 58 ARG A O 1
ATOM 463 N N . SER A 1 59 ? -21.956 27.395 -22.627 1.00 89.12 59 SER A N 1
ATOM 464 C CA . SER A 1 59 ? -22.100 26.601 -23.849 1.00 89.12 59 SER A CA 1
ATOM 465 C C . SER A 1 59 ? -21.691 27.386 -25.105 1.00 89.12 59 SER A C 1
ATOM 467 O O . SER A 1 59 ? -21.015 26.855 -25.993 1.00 89.12 59 SER A O 1
ATOM 469 N N . ALA A 1 60 ? -22.031 28.678 -25.161 1.00 89.00 60 ALA A N 1
ATOM 470 C CA . ALA A 1 60 ? -21.633 29.545 -26.261 1.00 89.00 60 ALA A CA 1
ATOM 471 C C . ALA A 1 60 ? -20.114 29.777 -26.288 1.00 89.00 60 ALA A C 1
ATOM 473 O O . ALA A 1 60 ? -19.503 29.594 -27.339 1.00 89.00 60 ALA A O 1
ATOM 474 N N . TYR A 1 61 ? -19.494 30.118 -25.151 1.00 90.25 61 TYR A N 1
ATOM 475 C CA . TYR A 1 61 ? -18.041 30.305 -25.060 1.00 90.25 61 TYR A CA 1
ATOM 476 C C . TYR A 1 61 ? -17.268 29.023 -25.369 1.00 90.25 61 TYR A C 1
ATOM 478 O O . TYR A 1 61 ? -16.305 29.080 -26.127 1.00 90.25 61 TYR A O 1
ATOM 486 N N . LEU A 1 62 ? -17.718 27.869 -24.866 1.00 92.25 62 LEU A N 1
ATOM 487 C CA . LEU A 1 62 ? -17.119 26.571 -25.180 1.00 92.25 62 LEU A CA 1
ATOM 488 C C . LEU A 1 62 ? -17.108 26.315 -26.691 1.00 92.25 62 LEU A C 1
ATOM 490 O O . LEU A 1 62 ? -16.094 25.922 -27.261 1.00 92.25 62 LEU A O 1
ATOM 494 N N . THR A 1 63 ? -18.236 26.571 -27.354 1.00 92.25 63 THR A N 1
ATOM 495 C CA . THR A 1 63 ? -18.360 26.356 -28.799 1.00 92.25 63 THR A CA 1
ATOM 496 C C . THR A 1 63 ? -17.483 27.331 -29.587 1.00 92.25 63 THR A C 1
ATOM 498 O O . THR A 1 63 ? -16.794 26.919 -30.518 1.00 92.25 63 THR A O 1
ATOM 501 N N . VAL A 1 64 ? -17.451 28.609 -29.190 1.00 91.81 64 VAL A N 1
ATOM 502 C CA . VAL A 1 64 ? -16.579 29.623 -29.806 1.00 91.81 64 VAL A CA 1
ATOM 503 C C . VAL A 1 64 ? -15.104 29.253 -29.638 1.00 91.81 64 VAL A C 1
ATOM 505 O O . VAL A 1 64 ? -14.368 29.304 -30.618 1.00 91.81 64 VAL A O 1
ATOM 508 N N . LEU A 1 65 ? -14.675 28.814 -28.451 1.00 93.06 65 LEU A N 1
ATOM 509 C CA . LEU A 1 65 ? -13.303 28.359 -28.201 1.00 93.06 65 LEU A CA 1
ATOM 510 C C . LEU A 1 65 ? -12.910 27.192 -29.111 1.00 93.06 65 LEU A C 1
ATOM 512 O O . LEU A 1 65 ? -11.844 27.240 -29.719 1.00 93.06 65 LEU A O 1
ATOM 516 N N . LYS A 1 66 ? -13.786 26.197 -29.288 1.00 92.94 66 LYS A N 1
ATOM 517 C CA . LYS A 1 66 ? -13.533 25.063 -30.191 1.00 92.94 66 LYS A CA 1
ATOM 518 C C . LYS A 1 66 ? -13.385 25.484 -31.654 1.00 92.94 66 LYS A C 1
ATOM 520 O O . LYS A 1 66 ? -12.536 24.950 -32.368 1.00 92.94 66 LYS A O 1
ATOM 525 N N . ILE A 1 67 ? -14.180 26.457 -32.102 1.00 92.12 67 ILE A N 1
ATOM 526 C CA . ILE A 1 67 ? -14.042 27.033 -33.446 1.00 92.12 67 ILE A CA 1
ATOM 527 C C . ILE A 1 67 ? -12.720 27.806 -33.545 1.00 92.12 67 ILE A C 1
ATOM 529 O O . ILE A 1 67 ? -11.964 27.589 -34.488 1.00 92.12 67 ILE A O 1
ATOM 533 N N . CYS A 1 68 ? -12.394 28.650 -32.560 1.00 91.25 68 CYS A N 1
ATOM 534 C CA . CYS A 1 68 ? -11.127 29.387 -32.502 1.00 91.25 68 CYS A CA 1
ATOM 535 C C . CYS A 1 68 ? -9.912 28.455 -32.524 1.00 91.25 68 CYS A C 1
ATOM 537 O O . CYS A 1 68 ? -8.961 28.725 -33.248 1.00 91.25 68 CYS A O 1
ATOM 539 N N . LYS A 1 69 ? -9.950 27.343 -31.787 1.00 91.81 69 LYS A N 1
ATOM 540 C CA . LYS A 1 69 ? -8.901 26.317 -31.775 1.00 91.81 69 LYS A CA 1
ATOM 541 C C . LYS A 1 69 ? -8.631 25.794 -33.184 1.00 91.81 69 LYS A C 1
ATOM 543 O O . LYS A 1 69 ? -7.507 25.899 -33.660 1.00 91.81 69 LYS A O 1
ATOM 548 N N . LEU A 1 70 ? -9.674 25.340 -33.887 1.00 91.12 70 LEU A N 1
ATOM 549 C CA . LEU A 1 70 ? -9.567 24.880 -35.275 1.00 91.12 70 LEU A CA 1
ATOM 550 C C . LEU A 1 70 ? -9.012 25.978 -36.197 1.00 91.12 70 LEU A C 1
ATOM 552 O O . LEU A 1 70 ? -8.059 25.732 -36.935 1.00 91.12 70 LEU A O 1
ATOM 556 N N . LEU A 1 71 ? -9.573 27.191 -36.128 1.00 88.62 71 LEU A N 1
ATOM 557 C CA . LEU A 1 71 ? -9.149 28.339 -36.938 1.00 88.62 71 LEU A CA 1
ATOM 558 C C . LEU A 1 71 ? -7.655 28.642 -36.758 1.00 88.62 71 LEU A C 1
ATOM 560 O O . LEU A 1 71 ? -6.915 28.758 -37.735 1.00 88.62 71 LEU A O 1
ATOM 564 N N . LEU A 1 72 ? -7.206 28.757 -35.509 1.00 88.50 72 LEU A N 1
ATOM 565 C CA . LEU A 1 72 ? -5.833 29.118 -35.169 1.00 88.50 72 LEU A CA 1
ATOM 566 C C . LEU A 1 72 ? -4.845 27.996 -35.515 1.00 88.50 72 LEU A C 1
ATOM 568 O O . LEU A 1 72 ? -3.765 28.279 -36.035 1.00 88.50 72 LEU A O 1
ATOM 572 N N . THR A 1 73 ? -5.216 26.727 -35.322 1.00 89.81 73 THR A N 1
ATOM 573 C CA . THR A 1 73 ? -4.390 25.587 -35.754 1.00 89.81 73 THR A CA 1
ATOM 574 C C . THR A 1 73 ? -4.236 25.544 -37.279 1.00 89.81 73 THR A C 1
ATOM 576 O O . THR A 1 73 ? -3.126 25.333 -37.772 1.00 89.81 73 THR A O 1
ATOM 579 N N . VAL A 1 74 ? -5.306 25.813 -38.043 1.00 88.19 74 VAL A N 1
ATOM 580 C CA . VAL A 1 74 ? -5.230 25.939 -39.513 1.00 88.19 74 VAL A CA 1
ATOM 581 C C . VAL A 1 74 ? -4.291 27.079 -39.907 1.00 88.19 74 VAL A C 1
ATOM 583 O O . VAL A 1 74 ? -3.405 26.878 -40.738 1.00 88.19 74 VAL A O 1
ATOM 586 N N . ILE A 1 75 ? -4.439 28.257 -39.291 1.00 85.50 75 ILE A N 1
ATOM 587 C CA . ILE A 1 75 ? -3.578 29.422 -39.549 1.00 85.50 75 ILE A CA 1
ATOM 588 C C . ILE A 1 75 ? -2.104 29.085 -39.285 1.00 85.50 75 ILE A C 1
ATOM 590 O O . ILE A 1 75 ? -1.261 29.376 -40.134 1.00 85.50 75 ILE A O 1
ATOM 594 N N . GLY A 1 76 ? -1.790 28.412 -38.175 1.00 85.88 76 GLY A N 1
ATOM 595 C CA . GLY A 1 76 ? -0.423 27.994 -37.853 1.00 85.88 76 GLY A CA 1
ATOM 596 C C . GLY A 1 76 ? 0.194 27.074 -38.905 1.00 85.88 76 GLY A C 1
ATOM 597 O O . GLY A 1 76 ? 1.322 27.306 -39.345 1.00 85.88 76 GLY A O 1
ATOM 598 N N . HIS A 1 77 ? -0.553 26.069 -39.369 1.00 85.69 77 HIS A N 1
ATOM 599 C CA . HIS A 1 77 ? -0.074 25.166 -40.419 1.00 85.69 77 HIS A CA 1
ATOM 600 C C . HIS A 1 77 ? 0.062 25.853 -41.785 1.00 85.69 77 HIS A C 1
ATOM 602 O O . HIS A 1 77 ? 0.997 25.540 -42.522 1.00 85.69 77 HIS A O 1
ATOM 608 N N . VAL A 1 78 ? -0.814 26.809 -42.121 1.00 82.81 78 VAL A N 1
ATOM 609 C CA . VAL A 1 78 ? -0.662 27.633 -43.334 1.00 82.81 78 VAL A CA 1
ATOM 610 C C . VAL A 1 78 ? 0.604 28.486 -43.240 1.00 82.81 78 VAL A C 1
ATOM 612 O O . VAL A 1 78 ? 1.413 28.472 -44.166 1.00 82.81 78 VAL A O 1
ATOM 615 N N . MET A 1 79 ? 0.830 29.169 -42.113 1.00 78.25 79 MET A N 1
ATOM 616 C CA . MET A 1 79 ? 2.038 29.973 -41.886 1.00 78.25 79 MET A CA 1
ATOM 617 C C . MET A 1 79 ? 3.312 29.133 -42.000 1.00 78.25 79 MET A C 1
ATOM 619 O O . MET A 1 79 ? 4.254 29.558 -42.667 1.00 78.25 79 MET A O 1
ATOM 623 N N . SER A 1 80 ? 3.330 27.933 -41.409 1.00 81.25 80 SER A N 1
ATOM 624 C CA . SER A 1 80 ? 4.478 27.021 -41.489 1.00 81.25 80 SER A CA 1
ATOM 625 C C . SER A 1 80 ? 4.787 26.549 -42.913 1.00 81.25 80 SER A C 1
ATOM 627 O O . SER A 1 80 ? 5.934 26.194 -43.155 1.00 81.25 80 SER A O 1
ATOM 629 N N . ARG A 1 81 ? 3.799 26.501 -43.818 1.00 77.69 81 ARG A N 1
ATOM 630 C CA . ARG A 1 81 ? 3.968 26.041 -45.210 1.00 77.69 81 ARG A CA 1
ATOM 631 C C . ARG A 1 81 ? 4.303 27.175 -46.179 1.00 77.69 81 ARG A C 1
ATOM 633 O O . ARG A 1 81 ? 5.135 27.010 -47.057 1.00 77.69 81 ARG A O 1
ATOM 640 N N . VAL A 1 82 ? 3.674 28.340 -46.021 1.00 73.94 82 VAL A N 1
ATOM 641 C CA . VAL A 1 82 ? 3.870 29.498 -46.920 1.00 73.94 82 VAL A CA 1
ATOM 642 C C . VAL A 1 82 ? 5.239 30.164 -46.720 1.00 73.94 82 VAL A C 1
ATOM 644 O O . VAL A 1 82 ? 5.729 30.850 -47.610 1.00 73.94 82 VAL A O 1
ATOM 647 N N . THR A 1 83 ? 5.871 29.960 -45.562 1.00 68.38 83 THR A N 1
ATOM 648 C CA . THR A 1 83 ? 7.200 30.505 -45.233 1.00 68.38 83 THR A CA 1
ATOM 649 C C . THR A 1 83 ? 8.361 29.556 -45.566 1.00 68.38 83 THR A C 1
ATOM 651 O O . THR A 1 83 ? 9.498 29.837 -45.187 1.00 68.38 83 THR A O 1
ATOM 654 N N . GLU A 1 84 ? 8.105 28.444 -46.266 1.00 62.75 84 GLU A N 1
ATOM 655 C CA . GLU A 1 84 ? 9.140 27.487 -46.675 1.00 62.75 84 GLU A CA 1
ATOM 656 C C . GLU A 1 84 ? 9.979 28.008 -47.849 1.00 62.75 84 GLU A C 1
ATOM 658 O O . GLU A 1 84 ? 9.455 28.435 -48.876 1.00 62.75 84 GLU A O 1
ATOM 663 N N . ASP A 1 85 ? 11.303 27.921 -47.704 1.00 51.41 85 ASP A N 1
ATOM 664 C CA . ASP A 1 85 ? 12.243 28.056 -48.814 1.00 51.41 85 ASP A CA 1
ATOM 665 C C . ASP A 1 85 ? 12.295 26.699 -49.554 1.00 51.41 85 ASP A C 1
ATOM 667 O O . ASP A 1 85 ? 12.588 25.678 -48.911 1.00 51.41 85 ASP A O 1
ATOM 671 N N . PRO A 1 86 ? 11.997 26.624 -50.868 1.00 44.94 86 PRO A N 1
ATOM 672 C CA . PRO A 1 86 ? 11.833 25.368 -51.614 1.00 44.94 86 PRO A CA 1
ATOM 673 C C . PRO A 1 86 ? 13.076 24.457 -51.706 1.00 44.94 86 PRO A C 1
ATOM 675 O O . PRO A 1 86 ? 13.027 23.438 -52.393 1.00 44.94 86 PRO A O 1
ATOM 678 N N . GLN A 1 87 ? 14.186 24.779 -51.031 1.00 38.84 87 GLN A N 1
ATOM 679 C CA . GLN A 1 87 ? 15.410 23.964 -50.997 1.00 38.84 87 GLN A CA 1
ATOM 680 C C . GLN A 1 87 ? 15.643 23.170 -49.697 1.00 38.84 87 GLN A C 1
ATOM 682 O O . GLN A 1 87 ? 16.644 22.460 -49.603 1.00 38.84 87 GLN A O 1
ATOM 687 N N . SER A 1 88 ? 14.751 23.228 -48.702 1.00 39.78 88 SER A N 1
ATOM 688 C CA . SER A 1 88 ? 14.893 22.396 -47.493 1.00 39.78 88 SER A CA 1
ATOM 689 C C . SER A 1 88 ? 14.222 21.022 -47.660 1.00 39.78 88 SER A C 1
ATOM 691 O O . SER A 1 88 ? 13.018 20.922 -47.875 1.00 39.78 88 SER A O 1
ATOM 693 N N . SER A 1 89 ? 15.010 19.944 -47.605 1.00 30.11 89 SER A N 1
ATOM 694 C CA . SER A 1 89 ? 14.523 18.558 -47.643 1.00 30.11 89 SER A CA 1
ATOM 695 C C . SER A 1 89 ? 13.712 18.201 -46.383 1.00 30.11 89 SER A C 1
ATOM 697 O O . SER A 1 89 ? 13.953 18.769 -45.314 1.00 30.11 89 SER A O 1
ATOM 699 N N . PRO A 1 90 ? 12.756 17.251 -46.462 1.00 32.28 90 PRO A N 1
ATOM 700 C CA . PRO A 1 90 ? 11.968 16.851 -45.301 1.00 32.28 90 PRO A CA 1
ATOM 701 C C . PRO A 1 90 ? 12.868 16.109 -44.297 1.00 32.28 90 PRO A C 1
ATOM 703 O O . PRO A 1 90 ? 13.605 15.208 -44.710 1.00 32.28 90 PRO A O 1
ATOM 706 N N . PRO A 1 91 ? 12.832 16.428 -42.990 1.00 36.44 91 PRO A N 1
ATOM 707 C CA . PRO A 1 91 ? 13.596 15.665 -42.018 1.00 36.44 91 PRO A CA 1
ATOM 708 C C . PRO A 1 91 ? 12.960 14.281 -41.842 1.00 36.44 91 PRO A C 1
ATOM 710 O O . PRO A 1 91 ? 11.775 14.148 -41.537 1.00 36.44 91 PRO A O 1
ATOM 713 N N . GLN A 1 92 ? 13.767 13.239 -42.041 1.00 31.86 92 GLN A N 1
ATOM 714 C CA . GLN A 1 92 ? 13.473 11.897 -41.547 1.00 31.86 92 GLN A CA 1
ATOM 715 C C . GLN A 1 92 ? 13.373 11.948 -40.017 1.00 31.86 92 GLN A C 1
ATOM 717 O O . GLN A 1 92 ? 14.132 12.682 -39.392 1.00 31.86 92 GLN A O 1
ATOM 722 N N . HIS A 1 93 ? 12.429 11.186 -39.454 1.00 31.06 93 HIS A N 1
ATOM 723 C CA . HIS A 1 93 ? 12.190 10.969 -38.022 1.00 31.06 93 HIS A CA 1
ATOM 724 C C . HIS A 1 93 ? 13.406 11.281 -37.129 1.00 31.06 93 HIS A C 1
ATOM 726 O O . HIS A 1 93 ? 14.300 10.453 -36.973 1.00 31.06 93 HIS A O 1
ATOM 732 N N . ILE A 1 94 ? 13.416 12.467 -36.516 1.00 30.23 94 ILE A N 1
ATOM 733 C CA . ILE A 1 94 ? 14.291 12.754 -35.382 1.00 30.23 94 ILE A CA 1
ATOM 734 C C . ILE A 1 94 ? 13.505 12.327 -34.145 1.00 30.23 94 ILE A C 1
ATOM 736 O O . ILE A 1 94 ? 12.600 13.024 -33.688 1.00 30.23 94 ILE A O 1
ATOM 740 N N . GLU A 1 95 ? 13.812 11.127 -33.654 1.00 29.47 95 GLU A N 1
ATOM 741 C CA . GLU A 1 95 ? 13.545 10.764 -32.265 1.00 29.47 95 GLU A CA 1
ATOM 742 C C . GLU A 1 95 ? 14.196 11.798 -31.343 1.00 29.47 95 GLU A C 1
ATOM 744 O O . GLU A 1 95 ? 15.218 12.381 -31.694 1.00 29.47 95 GLU A O 1
ATOM 749 N N . CYS A 1 96 ? 13.578 12.011 -30.181 1.00 29.11 96 CYS A N 1
ATOM 750 C CA . CYS A 1 96 ? 13.862 13.004 -29.144 1.00 29.11 96 CYS A CA 1
ATOM 751 C C . CYS A 1 96 ? 15.322 12.983 -28.618 1.00 29.11 96 CYS A C 1
ATOM 753 O O . CYS A 1 96 ? 15.579 12.658 -27.462 1.00 29.11 96 CYS A O 1
ATOM 755 N N . GLY A 1 97 ? 16.287 13.308 -29.473 1.00 27.19 97 GLY A N 1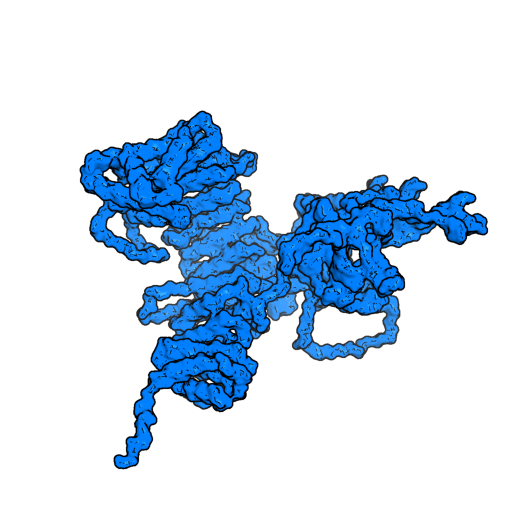
ATOM 756 C CA . GLY A 1 97 ? 17.698 13.495 -29.170 1.00 27.19 97 GLY A CA 1
ATOM 757 C C . GLY A 1 97 ? 18.027 14.982 -29.114 1.00 27.19 97 GLY A C 1
ATOM 758 O O . GLY A 1 97 ? 17.508 15.767 -29.906 1.00 27.19 97 GLY A O 1
ATOM 759 N N . ALA A 1 98 ? 18.868 15.344 -28.146 1.00 31.86 98 ALA A N 1
ATOM 760 C CA . ALA A 1 98 ? 19.300 16.703 -27.845 1.00 31.86 98 ALA A CA 1
ATOM 761 C C . ALA A 1 98 ? 19.613 17.535 -29.108 1.00 31.86 98 ALA A C 1
ATOM 763 O O . ALA A 1 98 ? 20.299 17.035 -30.005 1.00 31.86 98 ALA A O 1
ATOM 764 N N . PRO A 1 99 ? 19.170 18.804 -29.187 1.00 37.06 99 PRO A N 1
ATOM 765 C CA . PRO A 1 99 ? 19.700 19.713 -30.186 1.00 37.06 99 PRO A CA 1
ATOM 766 C C . PRO A 1 99 ? 21.174 19.967 -29.848 1.00 37.06 99 PRO A C 1
ATOM 768 O O . PRO A 1 99 ? 21.484 20.530 -28.797 1.00 37.06 99 PRO A O 1
ATOM 771 N N . ASP A 1 100 ? 22.082 19.540 -30.729 1.00 29.19 100 ASP A N 1
ATOM 772 C CA . ASP A 1 100 ? 23.469 20.007 -30.699 1.00 29.19 100 ASP A CA 1
ATOM 773 C C . ASP A 1 100 ? 23.464 21.544 -30.638 1.00 29.19 100 ASP A C 1
ATOM 775 O O . ASP A 1 100 ? 22.711 22.222 -31.345 1.00 29.19 100 ASP A O 1
ATOM 779 N N . GLY A 1 101 ? 24.252 22.079 -29.709 1.00 37.06 101 GLY A N 1
ATOM 780 C CA . GLY A 1 101 ? 24.120 23.442 -29.217 1.00 37.06 101 GLY A CA 1
ATOM 781 C C . GLY A 1 101 ? 24.256 24.556 -30.265 1.00 37.06 101 GLY A C 1
ATOM 782 O O . GLY A 1 101 ? 24.984 24.464 -31.250 1.00 37.06 101 GLY A O 1
ATOM 783 N N . ASN A 1 102 ? 23.623 25.683 -29.927 1.00 35.94 102 ASN A N 1
ATOM 784 C CA . ASN A 1 102 ? 23.956 27.048 -30.351 1.00 35.94 102 ASN A CA 1
ATOM 785 C C . ASN A 1 102 ? 23.643 27.519 -31.785 1.00 35.94 102 ASN A C 1
ATOM 787 O O . ASN A 1 102 ? 24.156 28.564 -32.187 1.00 35.94 102 ASN A O 1
ATOM 791 N N . LEU A 1 103 ? 22.730 26.885 -32.524 1.00 37.66 103 LEU A N 1
ATOM 792 C CA . LEU A 1 103 ? 22.129 27.520 -33.711 1.00 37.66 103 LEU A CA 1
ATOM 793 C C . LEU A 1 103 ? 20.731 28.079 -33.378 1.00 37.66 103 LEU A C 1
ATOM 795 O O . LEU A 1 103 ? 19.859 27.304 -32.984 1.00 37.66 103 LEU A O 1
ATOM 799 N N . PRO A 1 104 ? 20.476 29.400 -33.516 1.00 46.50 104 PRO A N 1
ATOM 800 C CA . PRO A 1 104 ? 19.147 29.956 -33.290 1.00 46.50 104 PRO A CA 1
ATOM 801 C C . PRO A 1 104 ? 18.171 29.355 -34.306 1.00 46.50 104 PRO A C 1
ATOM 803 O O . PRO A 1 104 ? 18.278 29.597 -35.509 1.00 46.50 104 PRO A O 1
ATOM 806 N N . LEU A 1 105 ? 17.224 28.552 -33.818 1.00 57.47 105 LEU A N 1
ATOM 807 C CA . LEU A 1 105 ? 16.143 28.014 -34.637 1.00 57.47 105 LEU A CA 1
ATOM 808 C C . LEU A 1 105 ? 15.389 29.176 -35.292 1.00 57.47 105 LEU A C 1
ATOM 810 O O . LEU A 1 105 ? 14.964 30.118 -34.620 1.00 57.47 105 LEU A O 1
ATOM 814 N N . SER A 1 106 ? 15.206 29.098 -36.613 1.00 61.44 106 SER A N 1
ATOM 815 C CA . SER A 1 106 ? 14.347 30.039 -37.333 1.00 61.44 106 SER A CA 1
ATOM 816 C C . SER A 1 106 ? 12.966 30.084 -36.659 1.00 61.44 106 SER A C 1
ATOM 818 O O . SER A 1 106 ? 12.436 29.026 -36.305 1.00 61.44 106 SER A O 1
ATOM 820 N N . PRO A 1 107 ? 12.328 31.260 -36.517 1.00 65.75 107 PRO A N 1
ATOM 821 C CA . PRO A 1 107 ? 10.996 31.364 -35.923 1.00 65.75 107 PRO A CA 1
ATOM 822 C C . PRO A 1 107 ? 9.928 30.492 -36.615 1.00 65.75 107 PRO A C 1
ATOM 824 O O . PRO A 1 107 ? 8.908 30.179 -36.005 1.00 65.75 107 PRO A O 1
ATOM 827 N N . VAL A 1 108 ? 10.170 30.086 -37.868 1.00 69.44 108 VAL A N 1
ATOM 828 C CA . VAL A 1 108 ? 9.346 29.131 -38.630 1.00 69.44 108 VAL A CA 1
ATOM 829 C C . VAL A 1 108 ? 9.574 27.684 -38.171 1.00 69.44 108 VAL A C 1
ATOM 831 O O . VAL A 1 108 ? 8.619 26.921 -38.043 1.00 69.44 108 VAL A O 1
ATOM 834 N N . ALA A 1 109 ? 10.818 27.306 -37.862 1.00 68.31 109 ALA A N 1
ATOM 835 C CA . ALA A 1 109 ? 11.154 25.980 -37.340 1.00 68.31 109 ALA A CA 1
ATOM 836 C C . ALA A 1 109 ? 10.575 25.759 -35.931 1.00 68.31 109 ALA A C 1
ATOM 838 O O . ALA A 1 109 ? 10.072 24.678 -35.636 1.00 68.31 109 ALA A O 1
ATOM 839 N N . VAL A 1 110 ? 10.569 26.802 -35.092 1.00 72.75 110 VAL A N 1
ATOM 840 C CA . VAL A 1 110 ? 9.932 26.769 -33.762 1.00 72.75 110 VAL A CA 1
ATOM 841 C C . VAL A 1 110 ? 8.422 26.581 -33.879 1.00 72.75 110 VAL A C 1
ATOM 843 O O . VAL A 1 110 ? 7.874 25.698 -33.229 1.00 72.75 110 VAL A O 1
ATOM 846 N N . LEU A 1 111 ? 7.760 27.339 -34.761 1.00 78.75 111 LEU A N 1
ATOM 847 C CA . LEU A 1 111 ? 6.327 27.185 -35.028 1.00 78.75 111 LEU A CA 1
ATOM 848 C C . LEU A 1 111 ? 5.990 25.762 -35.501 1.00 78.75 111 LEU A C 1
ATOM 850 O O . LEU A 1 111 ? 5.026 25.170 -35.026 1.00 78.75 111 LEU A O 1
ATOM 854 N N . ARG A 1 112 ? 6.800 25.185 -36.397 1.00 78.12 112 ARG A N 1
ATOM 855 C CA . ARG A 1 112 ? 6.605 23.813 -36.890 1.00 78.12 112 ARG A CA 1
ATOM 856 C C . ARG A 1 112 ? 6.724 22.781 -35.767 1.00 78.12 112 ARG A C 1
ATOM 858 O O . ARG A 1 112 ? 5.848 21.931 -35.634 1.00 78.12 112 ARG A O 1
ATOM 865 N N . ASN A 1 113 ? 7.770 22.879 -34.948 1.00 75.00 113 ASN A N 1
ATOM 866 C CA . ASN A 1 113 ? 7.982 21.974 -33.818 1.00 75.00 113 ASN A CA 1
ATOM 867 C C . ASN A 1 113 ? 6.872 22.116 -32.765 1.00 75.00 113 ASN A C 1
ATOM 869 O O . ASN A 1 113 ? 6.341 21.115 -32.294 1.00 75.00 113 ASN A O 1
ATOM 873 N N . ALA A 1 114 ? 6.448 23.345 -32.462 1.00 78.06 114 ALA A N 1
ATOM 874 C CA . ALA A 1 114 ? 5.334 23.601 -31.556 1.00 78.06 114 ALA A CA 1
ATOM 875 C C . ALA A 1 114 ? 4.028 22.981 -32.073 1.00 78.06 114 ALA A C 1
ATOM 877 O O . ALA A 1 114 ? 3.322 22.319 -31.319 1.00 78.06 114 ALA A O 1
ATOM 878 N N . LEU A 1 115 ? 3.740 23.111 -33.373 1.00 82.31 115 LEU A N 1
ATOM 879 C CA . LEU A 1 115 ? 2.552 22.523 -33.998 1.00 82.31 115 LEU A CA 1
ATOM 880 C C . LEU A 1 115 ? 2.590 20.987 -34.066 1.00 82.31 115 LEU A C 1
ATOM 882 O O . LEU A 1 115 ? 1.547 20.361 -34.256 1.00 82.31 115 LEU A O 1
ATOM 886 N N . HIS A 1 116 ? 3.749 20.341 -33.893 1.00 78.69 116 HIS A N 1
ATOM 887 C CA . HIS A 1 116 ? 3.811 18.885 -33.714 1.00 78.69 116 HIS A CA 1
ATOM 888 C C . HIS A 1 116 ? 3.237 18.447 -32.361 1.00 78.69 116 HIS A C 1
ATOM 890 O O . HIS A 1 116 ? 2.519 17.451 -32.316 1.00 78.69 116 HIS A O 1
ATOM 896 N N . SER A 1 117 ? 3.474 19.228 -31.307 1.00 73.38 117 SER A N 1
ATOM 897 C CA . SER A 1 117 ? 3.026 18.928 -29.940 1.00 73.38 117 SER A CA 1
ATOM 898 C C . SER A 1 117 ? 1.690 19.593 -29.570 1.00 73.38 117 SER A C 1
ATOM 900 O O . SER A 1 117 ? 1.003 19.126 -28.666 1.00 73.38 117 SER A O 1
ATOM 902 N N . ILE A 1 118 ? 1.307 20.672 -30.264 1.00 79.75 118 ILE A N 1
ATOM 903 C CA . ILE A 1 118 ? 0.145 21.524 -29.959 1.00 79.75 118 ILE A CA 1
ATOM 904 C C . ILE A 1 118 ? -0.748 21.633 -31.210 1.00 79.75 118 ILE A C 1
ATOM 906 O O . ILE A 1 118 ? -0.263 22.074 -32.252 1.00 79.75 118 ILE A O 1
ATOM 910 N N . PRO A 1 119 ? -2.049 21.289 -31.160 1.00 79.12 119 PRO A N 1
ATOM 911 C CA . PRO A 1 119 ? -2.785 20.685 -30.040 1.00 79.12 119 PRO A CA 1
ATOM 912 C C . PRO A 1 119 ? -2.323 19.250 -29.738 1.00 79.12 119 PRO A C 1
ATOM 914 O O . PRO A 1 119 ? -1.712 18.619 -30.603 1.00 79.12 119 PRO A O 1
ATOM 917 N N . SER A 1 120 ? -2.618 18.733 -28.540 1.00 74.31 120 SER A N 1
ATOM 918 C CA . SER A 1 120 ? -2.100 17.440 -28.057 1.00 74.31 120 SER A CA 1
ATOM 919 C C . SER A 1 120 ? -2.390 16.279 -29.019 1.00 74.31 120 SER A C 1
ATOM 921 O O . SER A 1 120 ? -3.517 16.067 -29.467 1.00 74.31 120 SER A O 1
ATOM 923 N N . GLN A 1 121 ? -1.357 15.502 -29.354 1.00 71.81 121 GLN A N 1
ATOM 924 C CA . GLN A 1 121 ? -1.440 14.447 -30.370 1.00 71.81 121 GLN A CA 1
ATOM 925 C C . GLN A 1 121 ? -2.395 13.309 -29.981 1.00 71.81 121 GLN A C 1
ATOM 927 O O . GLN A 1 121 ? -3.049 12.733 -30.852 1.00 71.81 121 GLN A O 1
ATOM 932 N N . ASN A 1 122 ? -2.492 13.005 -28.686 1.00 67.81 122 ASN A N 1
ATOM 933 C CA . ASN A 1 122 ? -3.277 11.879 -28.182 1.00 67.81 122 ASN A CA 1
ATOM 934 C C . ASN A 1 122 ? -4.773 12.201 -28.074 1.00 67.81 122 ASN A C 1
ATOM 936 O O . ASN A 1 122 ? -5.600 11.307 -28.235 1.00 67.81 122 ASN A O 1
ATOM 940 N N . THR A 1 123 ? -5.128 13.461 -27.813 1.00 74.81 123 THR A N 1
ATOM 941 C CA . THR A 1 123 ? -6.519 13.881 -27.577 1.00 74.81 123 THR A CA 1
ATOM 942 C C . THR A 1 123 ? -7.146 14.593 -28.777 1.00 74.81 123 THR A C 1
ATOM 944 O O . THR A 1 123 ? -8.354 14.497 -28.966 1.00 74.81 123 THR A O 1
ATOM 947 N N . GLU A 1 124 ? -6.347 15.236 -29.639 1.00 84.44 124 GLU A N 1
ATOM 948 C CA . GLU A 1 124 ? -6.824 16.120 -30.720 1.00 84.44 124 GLU A CA 1
ATOM 949 C C . GLU A 1 124 ? -6.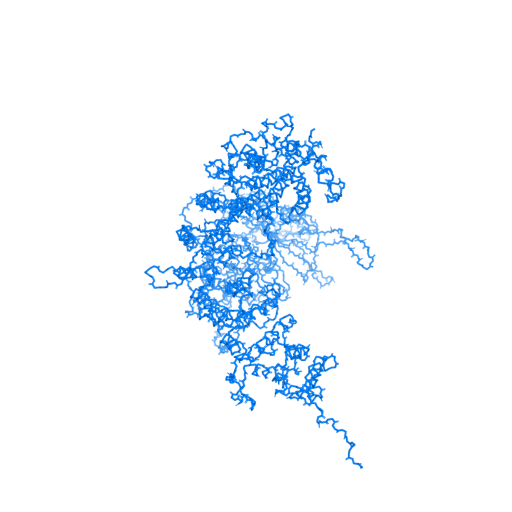444 15.642 -32.136 1.00 84.44 124 GLU A C 1
ATOM 951 O O . GLU A 1 124 ? -6.331 16.433 -33.077 1.00 84.44 124 GLU A O 1
ATOM 956 N N . TYR A 1 125 ? -6.263 14.331 -32.331 1.00 84.56 125 TYR A N 1
ATOM 957 C CA . TYR A 1 125 ? -5.864 13.748 -33.624 1.00 84.56 125 TYR A CA 1
ATOM 958 C C . TYR A 1 125 ? -6.751 14.192 -34.806 1.00 84.56 125 TYR A C 1
ATOM 960 O O . TYR A 1 125 ? -6.246 14.534 -35.882 1.00 84.56 125 TYR A O 1
ATOM 968 N N . MET A 1 126 ? -8.075 14.219 -34.615 1.00 88.81 126 MET A N 1
ATOM 969 C CA . MET A 1 126 ? -9.018 14.585 -35.678 1.00 88.81 126 MET A CA 1
ATOM 970 C C . MET A 1 126 ? -8.940 16.066 -36.044 1.00 88.81 126 MET A C 1
ATOM 972 O O . MET A 1 126 ? -8.892 16.392 -37.230 1.00 88.81 126 MET A O 1
ATOM 976 N N . LEU A 1 127 ? -8.873 16.957 -35.050 1.00 89.69 127 LEU A N 1
ATOM 977 C CA . LEU A 1 127 ? -8.721 18.394 -35.279 1.00 89.69 127 LEU A CA 1
ATOM 978 C C . LEU A 1 127 ? -7.421 18.683 -36.038 1.00 89.69 127 LEU A C 1
ATOM 980 O O . LEU A 1 127 ? -7.442 19.425 -37.021 1.00 89.69 127 LEU A O 1
ATOM 984 N N . ARG A 1 128 ? -6.312 18.035 -35.655 1.00 88.81 128 ARG A N 1
ATOM 985 C CA . ARG A 1 128 ? -5.020 18.140 -36.356 1.00 88.81 128 ARG A CA 1
ATOM 986 C C . ARG A 1 128 ? -5.117 17.676 -37.811 1.00 88.81 128 ARG A C 1
ATOM 988 O O . ARG A 1 128 ? -4.634 18.362 -38.709 1.00 88.81 128 ARG A O 1
ATOM 995 N N . SER A 1 129 ? -5.767 16.539 -38.055 1.00 88.94 129 SER A N 1
ATOM 996 C CA . SER A 1 129 ? -5.919 15.967 -39.401 1.00 88.94 129 SER A CA 1
ATOM 997 C C . SER A 1 129 ? -6.740 16.874 -40.324 1.00 88.94 129 SER A C 1
ATOM 999 O O . SER A 1 129 ? -6.334 17.141 -41.457 1.00 88.94 129 SER A O 1
ATOM 1001 N N . VAL A 1 130 ? -7.858 17.409 -39.820 1.00 90.56 130 VAL A N 1
ATOM 1002 C CA . VAL A 1 130 ? -8.688 18.385 -40.543 1.00 90.56 130 VAL A CA 1
ATOM 1003 C C . VAL A 1 130 ? -7.896 19.667 -40.805 1.00 90.56 130 VAL A C 1
ATOM 1005 O O . VAL A 1 130 ? -7.859 20.147 -41.940 1.00 90.56 130 VAL A O 1
ATOM 1008 N N . ALA A 1 131 ? -7.192 20.188 -39.796 1.00 90.69 131 ALA A N 1
ATOM 1009 C CA . ALA A 1 131 ? -6.403 21.406 -39.934 1.00 90.69 131 ALA A CA 1
ATOM 1010 C C . ALA A 1 131 ? -5.274 21.272 -40.970 1.00 90.69 131 ALA A C 1
ATOM 1012 O O . ALA A 1 131 ? -5.070 22.182 -41.775 1.00 90.69 131 ALA A O 1
ATOM 1013 N N . LEU A 1 132 ? -4.580 20.129 -41.005 1.00 89.38 132 LEU A N 1
ATOM 1014 C CA . LEU A 1 132 ? -3.536 19.830 -41.989 1.00 89.38 132 LEU A CA 1
ATOM 1015 C C . LEU A 1 132 ? -4.082 19.749 -43.421 1.00 89.38 132 LEU A C 1
ATOM 1017 O O . LEU A 1 132 ? -3.442 20.293 -44.331 1.00 89.38 132 LEU A O 1
ATOM 1021 N N . LYS A 1 133 ? -5.247 19.106 -43.617 1.00 89.31 133 LYS A N 1
ATOM 1022 C CA . LYS A 1 133 ? -5.931 19.016 -44.922 1.00 89.31 133 LYS A CA 1
ATOM 1023 C C . LYS A 1 133 ? -6.342 20.411 -45.409 1.00 89.31 133 LYS A C 1
ATOM 1025 O O . LYS A 1 133 ? -6.040 20.782 -46.541 1.00 89.31 133 LYS A O 1
ATOM 1030 N N . LEU A 1 134 ? -6.953 21.221 -44.539 1.00 87.25 134 LEU A N 1
ATOM 1031 C CA . LEU A 1 134 ? -7.355 22.601 -44.851 1.00 87.25 134 LEU A CA 1
ATOM 1032 C C . LEU A 1 134 ? -6.165 23.502 -45.163 1.00 87.25 134 LEU A C 1
ATOM 1034 O O . LEU A 1 134 ? -6.179 24.225 -46.159 1.00 87.25 134 LEU A O 1
ATOM 1038 N N . ALA A 1 135 ? -5.111 23.424 -44.355 1.00 87.06 135 ALA A N 1
ATOM 1039 C CA . ALA A 1 135 ? -3.912 24.216 -44.569 1.00 87.06 135 ALA A CA 1
ATOM 1040 C C . ALA A 1 135 ? -3.226 23.898 -45.905 1.00 87.06 135 ALA A C 1
ATOM 1042 O O . ALA A 1 135 ? -2.571 24.772 -46.464 1.00 87.06 135 ALA A O 1
ATOM 1043 N N . GLN A 1 136 ? -3.358 22.670 -46.422 1.00 85.25 136 GLN A N 1
ATOM 1044 C CA . GLN A 1 136 ? -2.760 22.274 -47.701 1.00 85.25 136 GLN A CA 1
ATOM 1045 C C . GLN A 1 136 ? -3.461 22.993 -48.853 1.00 85.25 136 GLN A C 1
ATOM 1047 O O . GLN A 1 136 ? -2.819 23.736 -49.592 1.00 85.25 136 GLN A O 1
ATOM 1052 N N . GLY A 1 137 ? -4.789 22.867 -48.928 1.00 81.31 137 GLY A N 1
ATOM 1053 C CA . GLY A 1 137 ? -5.570 23.536 -49.969 1.00 81.31 137 GLY A CA 1
ATOM 1054 C C . GLY A 1 137 ? -5.493 25.066 -49.895 1.00 81.31 137 GLY A C 1
ATOM 1055 O O . GLY A 1 137 ? -5.539 25.738 -50.923 1.00 81.31 137 GLY A O 1
ATOM 1056 N N . LEU A 1 138 ? -5.371 25.641 -48.690 1.00 79.56 138 LEU A N 1
ATOM 1057 C CA . LEU A 1 138 ? -5.297 27.096 -48.509 1.00 79.56 138 LEU A CA 1
ATOM 1058 C C . LEU A 1 138 ? -3.921 27.656 -48.898 1.00 79.56 138 LEU A C 1
ATOM 1060 O O . LEU A 1 138 ? -3.858 28.699 -49.549 1.00 79.56 138 LEU A O 1
ATOM 1064 N N . ALA A 1 139 ? -2.829 26.970 -48.543 1.00 77.38 139 ALA A N 1
ATOM 1065 C CA . ALA A 1 139 ? -1.474 27.398 -48.894 1.00 77.38 139 ALA A CA 1
ATOM 1066 C C . ALA A 1 139 ? -1.252 27.411 -50.417 1.00 77.38 139 ALA A C 1
ATOM 1068 O O . ALA A 1 139 ? -0.725 28.389 -50.948 1.00 77.38 139 ALA A O 1
ATOM 1069 N N . GLU A 1 140 ? -1.726 26.379 -51.126 1.00 74.88 140 GLU A N 1
ATOM 1070 C CA . GLU A 1 140 ? -1.653 26.290 -52.592 1.00 74.88 140 GLU A CA 1
ATOM 1071 C C . GLU A 1 140 ? -2.361 27.479 -53.270 1.00 74.88 140 GLU A C 1
ATOM 1073 O O . GLU A 1 140 ? -1.815 28.097 -54.182 1.00 74.88 140 GLU A O 1
ATOM 1078 N N . GLN A 1 141 ? -3.536 27.888 -52.780 1.00 70.94 141 GLN A N 1
ATOM 1079 C CA . GLN A 1 141 ? -4.276 29.014 -53.364 1.00 70.94 141 GLN A CA 1
ATOM 1080 C C . GLN A 1 141 ? -3.678 30.392 -53.055 1.00 70.94 141 GLN A C 1
ATOM 1082 O O . GLN A 1 141 ? -3.746 31.283 -53.907 1.00 70.94 141 GLN A O 1
ATOM 1087 N N . ILE A 1 142 ? -3.084 30.576 -51.870 1.00 68.00 142 ILE A N 1
ATOM 1088 C CA . ILE A 1 142 ? -2.391 31.821 -51.494 1.00 68.00 142 ILE A CA 1
ATOM 1089 C C . ILE A 1 142 ? -1.163 32.046 -52.392 1.00 68.00 142 ILE A C 1
ATOM 1091 O O . ILE A 1 142 ? -0.908 33.182 -52.800 1.00 68.00 142 ILE A O 1
ATOM 1095 N N . LEU A 1 143 ? -0.445 30.975 -52.749 1.00 66.56 143 LEU A N 1
ATOM 1096 C CA . LEU A 1 143 ? 0.722 31.022 -53.638 1.00 66.56 143 LEU A CA 1
ATOM 1097 C C . LEU A 1 143 ? 0.349 31.278 -55.114 1.00 66.56 143 LEU A C 1
ATOM 1099 O O . LEU A 1 143 ? 1.136 31.880 -55.840 1.00 66.56 143 LEU A O 1
ATOM 1103 N N . MET A 1 144 ? -0.853 30.882 -55.557 1.00 64.88 144 MET A N 1
ATOM 1104 C CA . MET A 1 144 ? -1.307 31.012 -56.956 1.00 64.88 144 MET A CA 1
ATOM 1105 C C . MET A 1 144 ? -2.017 32.339 -57.310 1.00 64.88 144 MET A C 1
ATOM 1107 O O . MET A 1 144 ? -2.413 32.517 -58.460 1.00 64.88 144 MET A O 1
ATOM 1111 N N . ALA A 1 145 ? -2.181 33.276 -56.363 1.00 57.16 145 ALA A N 1
ATOM 1112 C CA . ALA A 1 145 ? -2.722 34.635 -56.579 1.00 57.16 145 ALA A CA 1
ATOM 1113 C C . ALA A 1 145 ? -4.047 34.723 -57.388 1.00 57.16 145 ALA A C 1
ATOM 1115 O O . ALA A 1 145 ? -4.215 35.604 -58.230 1.00 57.16 145 ALA A O 1
ATOM 1116 N N . SER A 1 146 ? -5.003 33.824 -57.129 1.00 57.72 146 SER A N 1
ATOM 1117 C CA . SER A 1 146 ? -6.339 33.849 -57.756 1.00 57.72 146 SER A CA 1
ATOM 1118 C C . SER A 1 146 ? -7.262 34.940 -57.171 1.00 57.72 146 SER A C 1
ATOM 1120 O O . SER A 1 146 ? -7.132 35.304 -56.001 1.00 57.72 146 SER A O 1
ATOM 1122 N N . SER A 1 147 ? -8.244 35.424 -57.950 1.00 54.16 147 SER A N 1
ATOM 1123 C CA . SER A 1 147 ? -9.210 36.469 -57.537 1.00 54.16 147 SER A CA 1
ATOM 1124 C C . SER A 1 147 ? -10.101 36.071 -56.350 1.00 54.16 147 SER A C 1
ATOM 1126 O O . SER A 1 147 ? -10.605 36.928 -55.631 1.00 54.16 147 SER A O 1
ATOM 1128 N N . GLU A 1 148 ? -10.296 34.771 -56.118 1.00 52.22 148 GLU A N 1
ATOM 1129 C CA . GLU A 1 148 ? -11.041 34.251 -54.963 1.00 52.22 148 GLU A CA 1
ATOM 1130 C C . GLU A 1 148 ? -10.180 34.159 -53.692 1.00 52.22 148 GLU A C 1
ATOM 1132 O O . GLU A 1 148 ? -10.708 34.233 -52.583 1.00 52.22 148 GLU A O 1
ATOM 1137 N N . GLY A 1 149 ? -8.852 34.059 -53.832 1.00 54.53 149 GLY A N 1
ATOM 1138 C CA . GLY A 1 149 ? -7.908 34.078 -52.711 1.00 54.53 149 GLY A CA 1
ATOM 1139 C C . GLY A 1 149 ? -7.758 35.456 -52.056 1.00 54.53 149 GLY A C 1
ATOM 1140 O O . GLY A 1 149 ? -7.346 35.539 -50.899 1.00 54.53 149 GLY A O 1
ATOM 1141 N N . GLU A 1 150 ? -8.133 36.541 -52.746 1.00 55.81 150 GLU A N 1
ATOM 1142 C CA . GLU A 1 150 ? -7.978 37.918 -52.253 1.00 55.81 150 GLU A CA 1
ATOM 1143 C C . GLU A 1 150 ? -8.824 38.248 -51.011 1.00 55.81 150 GLU A C 1
ATOM 1145 O O . GLU A 1 150 ? -8.401 39.086 -50.218 1.00 55.81 150 GLU A O 1
ATOM 1150 N N . ARG A 1 151 ? -9.966 37.577 -50.778 1.00 59.25 151 ARG A N 1
ATOM 1151 C CA . ARG A 1 151 ? -10.831 37.845 -49.604 1.00 59.25 151 ARG A CA 1
ATOM 1152 C C . ARG A 1 151 ? -10.280 37.295 -48.287 1.00 59.25 151 ARG A C 1
ATOM 1154 O O . ARG A 1 151 ? -10.440 37.935 -47.254 1.00 59.25 151 ARG A O 1
ATOM 1161 N N . ALA A 1 152 ? -9.607 36.145 -48.317 1.00 58.28 152 ALA A N 1
ATOM 1162 C CA . ALA A 1 152 ? -8.997 35.535 -47.130 1.00 58.28 152 ALA A CA 1
ATOM 1163 C C . ALA A 1 152 ? -7.553 36.020 -46.889 1.00 58.28 152 ALA A C 1
ATOM 1165 O O . ALA A 1 152 ? -7.030 35.929 -45.775 1.00 58.28 152 ALA A O 1
ATOM 1166 N N . ARG A 1 153 ? -6.915 36.582 -47.927 1.00 64.69 153 ARG A N 1
ATOM 1167 C CA . ARG A 1 153 ? -5.536 37.094 -47.916 1.00 64.69 153 ARG A CA 1
ATOM 1168 C C . ARG A 1 153 ? -5.222 38.068 -46.768 1.00 64.69 153 ARG A C 1
ATOM 1170 O O . ARG A 1 153 ? -4.150 37.912 -46.195 1.00 64.69 153 ARG A O 1
ATOM 1177 N N . PRO A 1 154 ? -6.093 39.021 -46.370 1.00 65.75 154 PRO A N 1
ATOM 1178 C CA . PRO A 1 154 ? -5.787 39.967 -45.294 1.00 65.75 154 PRO A CA 1
ATOM 1179 C C . PRO A 1 154 ? -5.546 39.288 -43.942 1.00 65.75 154 PRO A C 1
ATOM 1181 O O . PRO A 1 154 ? -4.603 39.648 -43.247 1.00 65.75 154 PRO A O 1
ATOM 1184 N N . MET A 1 155 ? -6.338 38.266 -43.597 1.00 68.25 155 MET A N 1
ATOM 1185 C CA . MET A 1 155 ? -6.182 37.517 -42.345 1.00 68.25 155 MET A CA 1
ATOM 1186 C C . MET A 1 155 ? -4.865 36.734 -42.325 1.00 68.25 155 MET A C 1
ATOM 1188 O O . MET A 1 155 ? -4.136 36.772 -41.337 1.00 68.25 155 MET A O 1
ATOM 1192 N N . PHE A 1 156 ? -4.534 36.048 -43.423 1.00 69.44 156 PHE A N 1
ATOM 1193 C CA . PHE A 1 156 ? -3.276 35.306 -43.524 1.00 69.44 156 PHE A CA 1
ATOM 1194 C C . PHE A 1 156 ? -2.061 36.239 -43.596 1.00 69.44 156 PHE A C 1
ATOM 1196 O O . PHE A 1 156 ? -1.037 35.923 -43.006 1.00 69.44 156 PHE A O 1
ATOM 1203 N N . LEU A 1 157 ? -2.172 37.411 -44.232 1.00 66.31 157 LEU A N 1
ATOM 1204 C CA . LEU A 1 157 ? -1.128 38.443 -44.220 1.00 66.31 157 LEU A CA 1
ATOM 1205 C C . LEU A 1 157 ? -0.908 39.028 -42.817 1.00 66.31 157 LEU A C 1
ATOM 1207 O O . LEU A 1 157 ? 0.240 39.201 -42.424 1.00 66.31 157 LEU A O 1
ATOM 1211 N N . GLN A 1 158 ? -1.977 39.265 -42.050 1.00 65.06 158 GLN A N 1
ATOM 1212 C CA . GLN A 1 158 ? -1.898 39.695 -40.646 1.00 65.06 158 GLN A CA 1
ATOM 1213 C C . GLN A 1 158 ? -1.330 38.606 -39.721 1.00 65.06 158 GLN A C 1
ATOM 1215 O O . GLN A 1 158 ? -0.610 38.892 -38.766 1.00 65.06 158 GLN A O 1
ATOM 1220 N N . ALA A 1 159 ? -1.627 37.335 -39.992 1.00 65.31 159 ALA A N 1
ATOM 1221 C CA . ALA A 1 159 ? -1.014 36.222 -39.273 1.00 65.31 159 ALA A CA 1
ATOM 1222 C C . ALA A 1 159 ? 0.486 36.102 -39.613 1.00 65.31 159 ALA A C 1
ATOM 1224 O O . ALA A 1 159 ? 1.321 35.982 -38.718 1.00 65.31 159 ALA A O 1
ATOM 1225 N N . LEU A 1 160 ? 0.852 36.242 -40.894 1.00 64.62 160 LEU A N 1
ATOM 1226 C CA . LEU A 1 160 ? 2.244 36.264 -41.366 1.00 64.62 160 LEU A CA 1
ATOM 1227 C C . LEU A 1 160 ? 3.038 37.466 -40.815 1.00 64.62 160 LEU A C 1
ATOM 1229 O O . LEU A 1 160 ? 4.225 37.315 -40.526 1.00 64.62 160 LEU A O 1
ATOM 1233 N N . SER A 1 161 ? 2.399 38.625 -40.597 1.00 63.41 161 SER A N 1
ATOM 1234 C CA . SER A 1 161 ? 2.996 39.784 -39.906 1.00 63.41 161 SER A CA 1
ATOM 1235 C C . SER A 1 161 ? 3.034 39.640 -38.374 1.00 63.41 161 SER A C 1
ATOM 1237 O O . SER A 1 161 ? 3.621 40.488 -37.696 1.00 63.41 161 SER A O 1
ATOM 1239 N N . ARG A 1 162 ? 2.481 38.548 -37.818 1.00 67.56 162 ARG A N 1
ATOM 1240 C CA . ARG A 1 162 ? 2.325 38.286 -36.371 1.00 67.56 162 ARG A CA 1
ATOM 1241 C C . ARG A 1 162 ? 1.472 39.334 -35.647 1.00 67.56 162 ARG A C 1
ATOM 1243 O O . ARG A 1 162 ? 1.719 39.661 -34.486 1.00 67.56 162 ARG A O 1
ATOM 1250 N N . GLU A 1 163 ? 0.470 39.871 -36.327 1.00 63.91 163 GLU A N 1
ATOM 1251 C CA . GLU A 1 163 ? -0.498 40.828 -35.776 1.00 63.91 163 GLU A CA 1
ATOM 1252 C C . GLU A 1 163 ? -1.794 40.142 -35.310 1.00 63.91 163 GLU A C 1
ATOM 1254 O O . GLU A 1 163 ? -2.555 40.719 -34.530 1.00 63.91 163 GLU A O 1
ATOM 1259 N N . LEU A 1 164 ? -2.015 38.890 -35.728 1.00 68.31 164 LEU A N 1
ATOM 1260 C CA . LEU A 1 164 ? -3.157 38.054 -35.362 1.00 68.31 164 LEU A CA 1
ATOM 1261 C C . LEU A 1 164 ? -2.671 36.677 -34.858 1.00 68.31 164 LEU A C 1
ATOM 1263 O O . LEU A 1 164 ? -1.966 35.997 -35.603 1.00 68.31 164 LEU A O 1
ATOM 1267 N N . PRO A 1 165 ? -3.050 36.219 -33.648 1.00 77.62 165 PRO A N 1
ATOM 1268 C CA . PRO A 1 165 ? -3.866 36.899 -32.637 1.00 77.62 165 PRO A CA 1
ATOM 1269 C C . PRO A 1 165 ? -3.145 38.081 -31.972 1.00 77.62 165 PRO A C 1
ATOM 1271 O O . PRO A 1 165 ? -1.926 38.076 -31.808 1.00 77.62 165 PRO A O 1
ATOM 1274 N N . ASN A 1 166 ? -3.912 39.088 -31.553 1.00 82.31 166 ASN A N 1
ATOM 1275 C CA . ASN A 1 166 ? -3.409 40.277 -30.860 1.00 82.31 166 ASN A CA 1
ATOM 1276 C C . ASN A 1 166 ? -3.493 40.137 -29.323 1.00 82.31 166 ASN A C 1
ATOM 1278 O O . ASN A 1 166 ? -4.163 39.253 -28.785 1.00 82.31 166 ASN A O 1
ATOM 1282 N N . MET A 1 167 ? -2.851 41.057 -28.594 1.00 86.81 167 MET A N 1
ATOM 1283 C CA . MET A 1 167 ? -2.815 41.048 -27.122 1.00 86.81 167 MET A CA 1
ATOM 1284 C C . MET A 1 167 ? -4.208 41.118 -26.466 1.00 86.81 167 MET A C 1
ATOM 1286 O O . MET A 1 167 ? -4.407 40.565 -25.386 1.00 86.81 167 MET A O 1
ATOM 1290 N N . SER A 1 168 ? -5.191 41.777 -27.090 1.00 86.12 168 SER A N 1
ATOM 1291 C CA . SER A 1 168 ? -6.562 41.810 -26.560 1.00 86.12 168 SER A CA 1
ATOM 1292 C C . SER A 1 168 ? -7.222 40.432 -26.604 1.00 86.12 168 SER A C 1
ATOM 1294 O O . SER A 1 168 ? -7.882 40.060 -25.635 1.00 86.12 168 SER A O 1
ATOM 1296 N N . THR A 1 169 ? -6.987 39.651 -27.663 1.00 87.44 169 THR A N 1
ATOM 1297 C CA . THR A 1 169 ? -7.454 38.258 -27.766 1.00 87.44 169 THR A CA 1
ATOM 1298 C C . THR A 1 169 ? -6.815 37.390 -26.687 1.00 87.44 169 THR A C 1
ATOM 1300 O O . THR A 1 169 ? -7.523 36.697 -25.963 1.00 87.44 169 THR A O 1
ATOM 1303 N N . VAL A 1 170 ? -5.497 37.499 -26.503 1.00 89.81 170 VAL A N 1
ATOM 1304 C CA . VAL A 1 170 ? -4.764 36.749 -25.468 1.00 89.81 170 VAL A CA 1
ATOM 1305 C C . VAL A 1 170 ? -5.300 37.061 -24.064 1.00 89.81 170 VAL A C 1
ATOM 1307 O O . VAL A 1 170 ? -5.631 36.149 -23.308 1.00 89.81 170 VAL A O 1
ATOM 1310 N N . ARG A 1 171 ? -5.482 38.345 -23.722 1.00 89.94 171 ARG A N 1
ATOM 1311 C CA . ARG A 1 171 ? -6.049 38.755 -22.422 1.00 89.94 171 ARG A CA 1
ATOM 1312 C C . ARG A 1 171 ? -7.488 38.280 -22.222 1.00 89.94 171 ARG A C 1
ATOM 1314 O O . ARG A 1 171 ? -7.852 37.936 -21.100 1.00 89.94 171 ARG A O 1
ATOM 1321 N N . ALA A 1 172 ? -8.299 38.264 -23.278 1.00 89.12 172 ALA A N 1
ATOM 1322 C CA . ALA A 1 172 ? -9.668 37.766 -23.206 1.00 89.12 172 ALA A CA 1
ATOM 1323 C C . ALA A 1 172 ? -9.713 36.259 -22.911 1.00 89.12 172 ALA A C 1
ATOM 1325 O O . ALA A 1 172 ? -10.486 35.830 -22.056 1.00 89.12 172 ALA A O 1
ATOM 1326 N N . VAL A 1 173 ? -8.844 35.470 -23.554 1.00 92.06 173 VAL A N 1
ATOM 1327 C CA . VAL A 1 173 ? -8.735 34.024 -23.305 1.00 92.06 173 VAL A CA 1
ATOM 1328 C C . VAL A 1 173 ? -8.229 33.741 -21.885 1.00 92.06 173 VAL A C 1
ATOM 1330 O O . VAL A 1 173 ? -8.817 32.903 -21.204 1.00 92.06 173 VAL A O 1
ATOM 1333 N N . ILE A 1 174 ? -7.225 34.484 -21.394 1.00 92.94 174 ILE A N 1
ATOM 1334 C CA . ILE A 1 174 ? -6.745 34.377 -19.999 1.00 92.94 174 ILE A CA 1
ATOM 1335 C C . ILE A 1 174 ? -7.890 34.626 -19.012 1.00 92.94 174 ILE A C 1
ATOM 1337 O O . ILE A 1 174 ? -8.135 33.811 -18.127 1.00 92.94 174 ILE A O 1
ATOM 1341 N N . ARG A 1 175 ? -8.639 35.723 -19.181 1.00 90.44 175 ARG A N 1
ATOM 1342 C CA . ARG A 1 175 ? -9.778 36.046 -18.305 1.00 90.44 175 ARG A CA 1
ATOM 1343 C C . ARG A 1 175 ? -10.872 34.986 -18.356 1.00 90.44 175 ARG A C 1
ATOM 1345 O O . ARG A 1 175 ? -11.475 3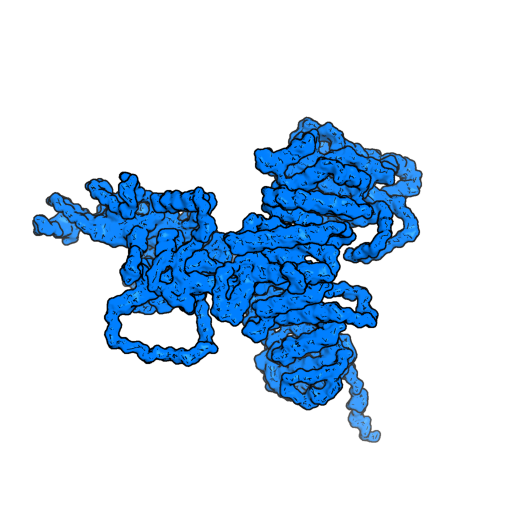4.693 -17.328 1.00 90.44 175 ARG A O 1
ATOM 1352 N N . LEU A 1 176 ? -11.123 34.402 -19.526 1.00 91.25 176 LEU A N 1
ATOM 1353 C CA . LEU A 1 176 ? -12.115 33.342 -19.690 1.00 91.25 176 LEU A CA 1
ATOM 1354 C C . LEU A 1 176 ? -11.698 32.058 -18.965 1.00 91.25 176 LEU A C 1
ATOM 1356 O O . LEU A 1 176 ? -12.514 31.479 -18.243 1.00 91.25 176 LEU A O 1
ATOM 1360 N N . ALA A 1 177 ? -10.433 31.653 -19.094 1.00 93.50 177 ALA A N 1
ATOM 1361 C CA . ALA A 1 177 ? -9.870 30.525 -18.353 1.00 93.50 177 ALA A CA 1
ATOM 1362 C C . ALA A 1 177 ? -9.918 30.765 -16.832 1.00 93.50 177 ALA A C 1
ATOM 1364 O O . ALA A 1 177 ? -10.344 29.888 -16.085 1.00 93.50 177 ALA A O 1
ATOM 1365 N N . TRP A 1 178 ? -9.569 31.972 -16.380 1.00 92.69 178 TRP A N 1
ATOM 1366 C CA . TRP A 1 178 ? -9.520 32.334 -14.959 1.00 92.69 178 TRP A CA 1
ATOM 1367 C C . TRP A 1 178 ? -10.906 32.470 -14.308 1.00 92.69 178 TRP A C 1
ATOM 1369 O O . TRP A 1 178 ? -11.134 32.030 -13.184 1.00 92.69 178 TRP A O 1
ATOM 1379 N N . ALA A 1 179 ? -11.880 33.045 -15.016 1.00 89.81 179 ALA A N 1
ATOM 1380 C CA . ALA A 1 179 ? -13.248 33.137 -14.512 1.00 89.81 179 ALA A CA 1
ATOM 1381 C C . ALA A 1 179 ? -13.922 31.753 -14.459 1.00 89.81 179 ALA A C 1
ATOM 1383 O O . ALA A 1 179 ? -14.600 31.433 -13.480 1.00 89.81 179 ALA A O 1
ATOM 1384 N N . SER A 1 180 ? -13.706 30.908 -15.474 1.00 90.81 180 SER A N 1
ATOM 1385 C CA . SER A 1 180 ? -14.254 29.543 -15.500 1.00 90.81 180 SER A CA 1
ATOM 1386 C C . SER A 1 180 ? -13.612 28.616 -14.460 1.00 90.81 180 SER A C 1
ATOM 1388 O O . SER A 1 180 ? -14.331 27.818 -13.862 1.00 90.81 180 SER A O 1
ATOM 1390 N N . SER A 1 181 ? -12.319 28.771 -14.135 1.00 90.69 181 SER A N 1
ATOM 1391 C CA . SER A 1 181 ? -11.672 27.992 -13.060 1.00 90.69 181 SER A CA 1
ATOM 1392 C C . SER A 1 181 ? -12.284 28.250 -11.677 1.00 90.69 181 SER A C 1
ATOM 1394 O O . SER A 1 181 ? -12.298 27.351 -10.835 1.00 90.69 181 SER A O 1
ATOM 1396 N N . SER A 1 182 ? -12.844 29.446 -11.461 1.00 86.94 182 SER A N 1
ATOM 1397 C CA . SER A 1 182 ? -13.575 29.811 -10.237 1.00 86.94 182 SER A CA 1
ATOM 1398 C C . SER A 1 182 ? -15.050 29.378 -10.223 1.00 86.94 182 SER A C 1
ATOM 1400 O O . SER A 1 182 ? -15.745 29.591 -9.231 1.00 86.94 182 SER A O 1
ATOM 1402 N N . GLY A 1 183 ? -15.567 28.815 -11.323 1.00 84.50 183 GLY A N 1
ATOM 1403 C CA . GLY A 1 183 ? -16.988 28.473 -11.472 1.00 84.50 183 GLY A CA 1
ATOM 1404 C C . GLY A 1 183 ? -17.923 29.683 -11.615 1.00 84.50 183 GLY A C 1
ATOM 1405 O O . GLY A 1 183 ? -19.139 29.549 -11.448 1.00 84.50 183 GLY A O 1
ATOM 1406 N N . ASN A 1 184 ? -17.384 30.880 -11.894 1.00 83.75 184 ASN A N 1
ATOM 1407 C CA . ASN A 1 184 ? -18.164 32.113 -12.000 1.00 83.75 184 ASN A CA 1
ATOM 1408 C C . ASN A 1 184 ? -17.800 32.949 -13.237 1.00 83.75 184 ASN A C 1
ATOM 1410 O O . ASN A 1 184 ? -17.082 33.948 -13.178 1.00 83.75 184 ASN A O 1
ATOM 1414 N N . LEU A 1 185 ? -18.400 32.586 -14.372 1.00 81.94 185 LEU A N 1
ATOM 1415 C CA . LEU A 1 185 ? -18.195 33.265 -15.655 1.00 81.94 185 LEU A CA 1
ATOM 1416 C C . LEU A 1 185 ? -18.714 34.717 -15.699 1.00 81.94 185 LEU A C 1
ATOM 1418 O O . LEU A 1 185 ? -18.392 35.452 -16.630 1.00 81.94 185 LEU A O 1
ATOM 1422 N N . GLN A 1 186 ? -19.513 35.162 -14.720 1.00 78.62 186 GLN A N 1
ATOM 1423 C CA . GLN A 1 186 ? -19.982 36.557 -14.669 1.00 78.62 186 GLN A CA 1
ATOM 1424 C C . GLN A 1 186 ? -18.851 37.529 -14.296 1.00 78.62 186 GLN A C 1
ATOM 1426 O O . GLN A 1 186 ? -18.941 38.718 -14.596 1.00 78.62 186 GLN A O 1
ATOM 1431 N N . LEU A 1 187 ? -17.764 37.021 -13.706 1.00 78.50 187 LEU A N 1
ATOM 1432 C CA . LEU A 1 187 ? -16.570 37.789 -13.348 1.00 78.50 187 LEU A CA 1
ATOM 1433 C C . LEU A 1 187 ? -15.581 37.948 -14.513 1.00 78.50 187 LEU A C 1
ATOM 1435 O O . LEU A 1 187 ? -14.473 38.427 -14.312 1.00 78.50 187 LEU A O 1
ATOM 1439 N N . LEU A 1 188 ? -15.965 37.608 -15.748 1.00 81.25 188 LEU A N 1
ATOM 1440 C CA . LEU A 1 188 ? -15.091 37.712 -16.925 1.00 81.25 188 LEU A CA 1
ATOM 1441 C C . LEU A 1 188 ? -14.464 39.110 -17.111 1.00 81.25 188 LEU A C 1
ATOM 1443 O O . LEU A 1 188 ? -13.344 39.238 -17.601 1.00 81.25 188 LEU A O 1
ATOM 1447 N N . ASN A 1 189 ? -15.189 40.162 -16.718 1.00 80.31 189 ASN A N 1
ATOM 1448 C CA . ASN A 1 189 ? -14.739 41.554 -16.818 1.00 80.31 189 ASN A CA 1
ATOM 1449 C C . ASN A 1 189 ? -14.229 42.133 -15.488 1.00 80.31 189 ASN A C 1
ATOM 1451 O O . ASN A 1 189 ? -13.941 43.329 -15.434 1.00 80.31 189 ASN A O 1
ATOM 1455 N N . ALA A 1 190 ? -14.143 41.312 -14.441 1.00 83.62 190 ALA A N 1
ATOM 1456 C CA . ALA A 1 190 ? -13.668 41.710 -13.123 1.00 83.62 190 ALA A CA 1
ATOM 1457 C C . ALA A 1 190 ? -12.178 42.090 -13.152 1.00 83.62 190 ALA A C 1
ATOM 1459 O O . ALA A 1 190 ? -11.449 41.778 -14.108 1.00 83.62 190 ALA A O 1
ATOM 1460 N N . SER A 1 191 ? -11.716 42.783 -12.111 1.00 87.38 191 SER A N 1
ATOM 1461 C CA . SER A 1 191 ? -10.284 43.063 -11.978 1.00 87.38 191 SER A CA 1
ATOM 1462 C C . SER A 1 191 ? -9.499 41.769 -11.677 1.00 87.38 191 SER A C 1
ATOM 1464 O O . SER A 1 191 ? -10.060 40.830 -11.104 1.00 87.38 191 SER A O 1
ATOM 1466 N N . PRO A 1 192 ? -8.201 41.676 -12.026 1.00 86.44 192 PRO A N 1
ATOM 1467 C CA . PRO A 1 192 ? -7.372 40.526 -11.647 1.00 86.44 192 PRO A CA 1
ATOM 1468 C C . PRO A 1 192 ? -7.378 40.250 -10.133 1.00 86.44 192 PRO A C 1
ATOM 1470 O O . PRO A 1 192 ? -7.370 39.099 -9.712 1.00 86.44 192 PRO A O 1
ATOM 1473 N N . GLU A 1 193 ? -7.469 41.293 -9.305 1.00 87.19 193 GLU A N 1
ATOM 1474 C CA . GLU A 1 193 ? -7.566 41.183 -7.844 1.00 87.19 193 GLU A CA 1
ATOM 1475 C C . GLU A 1 193 ? -8.913 40.607 -7.380 1.00 87.19 193 GLU A C 1
ATOM 1477 O O . GLU A 1 193 ? -8.997 39.975 -6.328 1.00 87.19 193 GLU A O 1
ATOM 1482 N N . GLU A 1 194 ? -9.995 40.837 -8.124 1.00 86.25 194 GLU A N 1
ATOM 1483 C CA . GLU A 1 194 ? -11.297 40.205 -7.878 1.00 86.25 194 GLU A CA 1
ATOM 1484 C C . GLU A 1 194 ? -11.289 38.728 -8.285 1.00 86.25 194 GLU A C 1
ATOM 1486 O O . GLU A 1 194 ? -11.794 37.897 -7.533 1.00 86.25 194 GLU A O 1
ATOM 1491 N N . LEU A 1 195 ? -10.665 38.383 -9.417 1.00 86.19 195 LEU A N 1
ATOM 1492 C CA . LEU A 1 195 ? -10.515 36.993 -9.871 1.00 86.19 195 LEU A CA 1
ATOM 1493 C C . LEU A 1 195 ? -9.645 36.159 -8.919 1.00 86.19 195 LEU A C 1
ATOM 1495 O O . LEU A 1 195 ? -9.995 35.019 -8.602 1.00 86.19 195 LEU A O 1
ATOM 1499 N N . HIS A 1 196 ? -8.570 36.749 -8.398 1.00 89.06 196 HIS A N 1
ATOM 1500 C CA . HIS A 1 196 ? -7.714 36.116 -7.397 1.00 89.06 196 HIS A CA 1
ATOM 1501 C C . HIS A 1 196 ? -8.445 35.850 -6.076 1.00 89.06 196 HIS A C 1
ATOM 1503 O O . HIS A 1 196 ? -8.413 34.738 -5.553 1.00 89.06 196 HIS A O 1
ATOM 1509 N N . ARG A 1 197 ? -9.218 36.828 -5.577 1.00 84.50 197 ARG A N 1
ATOM 1510 C CA . ARG A 1 197 ? -10.024 36.675 -4.348 1.00 84.50 197 ARG A CA 1
ATOM 1511 C C . ARG A 1 197 ? -11.039 35.531 -4.411 1.00 84.50 197 ARG A C 1
ATOM 1513 O O . ARG A 1 197 ? -11.429 35.013 -3.369 1.00 84.50 197 ARG A O 1
ATOM 1520 N N . MET A 1 198 ? -11.471 35.117 -5.600 1.00 81.62 198 MET A N 1
ATOM 1521 C CA . MET A 1 198 ? -12.374 33.969 -5.746 1.00 81.62 198 MET A CA 1
ATOM 1522 C C . MET A 1 198 ? -11.697 32.620 -5.492 1.00 81.62 198 MET A C 1
ATOM 1524 O O . MET A 1 198 ? -12.393 31.641 -5.222 1.00 81.62 198 MET A O 1
ATOM 1528 N N . HIS A 1 199 ? -10.368 32.567 -5.579 1.00 79.38 199 HIS A N 1
ATOM 1529 C CA . HIS A 1 199 ? -9.571 31.367 -5.340 1.00 79.38 199 HIS A CA 1
ATOM 1530 C C . HIS A 1 199 ? -9.038 31.288 -3.894 1.00 79.38 199 HIS A C 1
ATOM 1532 O O . HIS A 1 199 ? -8.563 30.233 -3.482 1.00 79.38 199 HIS A O 1
ATOM 1538 N N . ASP A 1 200 ? -9.187 32.356 -3.100 1.00 71.62 200 ASP A N 1
ATOM 1539 C CA . ASP A 1 200 ? -8.865 32.382 -1.668 1.00 71.62 200 ASP A CA 1
ATOM 1540 C C . ASP A 1 200 ? -9.854 31.517 -0.846 1.00 71.62 200 ASP A C 1
ATOM 1542 O O . ASP A 1 200 ? -11.075 31.507 -1.067 1.00 71.62 200 ASP A O 1
ATOM 1546 N N . HIS A 1 201 ? -9.320 30.775 0.129 1.00 60.19 201 HIS A N 1
ATOM 1547 C CA . HIS A 1 201 ? -10.031 29.805 0.970 1.00 60.19 201 HIS A CA 1
ATOM 1548 C C . HIS A 1 201 ? -11.208 30.402 1.744 1.00 60.19 201 HIS A C 1
ATOM 1550 O O . HIS A 1 201 ? -12.173 29.688 2.022 1.00 60.19 201 HIS A O 1
ATOM 1556 N N . ARG A 1 202 ? -11.154 31.697 2.074 1.00 55.38 202 ARG A N 1
ATOM 1557 C CA . ARG A 1 202 ? -12.169 32.373 2.906 1.00 55.38 202 ARG A CA 1
ATOM 1558 C C . ARG A 1 202 ? -13.408 32.835 2.129 1.00 55.38 202 ARG A C 1
ATOM 1560 O O . ARG A 1 202 ? -14.432 33.122 2.743 1.00 55.38 202 ARG A O 1
ATOM 1567 N N . THR A 1 203 ? -13.331 32.909 0.801 1.00 51.62 203 THR A N 1
ATOM 1568 C CA . THR A 1 203 ? -14.335 33.562 -0.067 1.00 51.62 203 THR A CA 1
ATOM 1569 C C . THR A 1 203 ? -14.894 32.657 -1.170 1.00 51.62 203 THR A C 1
ATOM 1571 O O . THR A 1 203 ? -15.921 32.985 -1.772 1.00 51.62 203 THR A O 1
ATOM 1574 N N . ALA A 1 204 ? -14.279 31.497 -1.418 1.00 56.25 204 ALA A N 1
ATOM 1575 C CA . ALA A 1 204 ? -14.716 30.531 -2.427 1.00 56.25 204 ALA A CA 1
ATOM 1576 C C . ALA A 1 204 ? -16.020 29.806 -2.023 1.00 56.25 204 ALA A C 1
ATOM 1578 O O . ALA A 1 204 ? -16.001 28.799 -1.316 1.00 56.25 204 ALA A O 1
ATOM 1579 N N . THR A 1 205 ? -17.157 30.305 -2.511 1.00 55.59 205 THR A N 1
ATOM 1580 C CA . THR A 1 205 ? -18.514 29.821 -2.183 1.00 55.59 205 THR A CA 1
ATOM 1581 C C . THR A 1 205 ? -19.049 28.725 -3.118 1.00 55.59 205 THR A C 1
ATOM 1583 O O . THR A 1 205 ? -20.052 28.094 -2.788 1.00 55.59 205 THR A O 1
ATOM 1586 N N . ARG A 1 206 ? -18.408 28.466 -4.273 1.00 67.56 206 ARG A N 1
ATOM 1587 C CA . ARG A 1 206 ? -18.878 27.503 -5.292 1.00 67.56 206 ARG A CA 1
ATOM 1588 C C . ARG A 1 206 ? -17.712 26.811 -6.014 1.00 67.56 206 ARG A C 1
ATOM 1590 O O . ARG A 1 206 ? -16.768 27.473 -6.422 1.00 67.56 206 ARG A O 1
ATOM 1597 N N . LEU A 1 207 ? -17.789 25.488 -6.187 1.00 76.94 207 LEU A N 1
ATOM 1598 C CA . LEU A 1 207 ? -16.857 24.713 -7.022 1.00 76.94 207 LEU A CA 1
ATOM 1599 C C . LEU A 1 207 ? -17.280 24.777 -8.506 1.00 76.94 207 LEU A C 1
ATOM 1601 O O . LEU A 1 207 ? -18.486 24.794 -8.771 1.00 76.94 207 LEU A O 1
ATOM 1605 N N . PRO A 1 208 ? -16.333 24.791 -9.468 1.00 80.81 208 PRO A N 1
ATOM 1606 C CA . PRO A 1 208 ? -16.661 24.779 -10.893 1.00 80.81 208 PRO A CA 1
ATOM 1607 C C . PRO A 1 208 ? -17.362 23.471 -11.275 1.00 80.81 208 PRO A C 1
ATOM 1609 O O . PRO A 1 208 ? -16.926 22.384 -10.881 1.00 80.81 208 PRO A O 1
ATOM 1612 N N . ASP A 1 209 ? -18.449 23.585 -12.038 1.00 83.50 209 ASP A N 1
ATOM 1613 C CA . ASP A 1 209 ? -19.175 22.431 -12.569 1.00 83.50 209 ASP A CA 1
ATOM 1614 C C . ASP A 1 209 ? -18.469 21.829 -13.800 1.00 83.50 209 ASP A C 1
ATOM 1616 O O . ASP A 1 209 ? -17.431 22.312 -14.257 1.00 83.50 209 ASP A O 1
ATOM 1620 N N . THR A 1 210 ? -19.000 20.730 -14.339 1.00 87.31 210 THR A N 1
ATOM 1621 C CA . THR A 1 210 ? -18.380 20.026 -15.473 1.00 87.31 210 THR A CA 1
ATOM 1622 C C . THR A 1 210 ? -18.254 20.895 -16.724 1.00 87.31 210 THR A C 1
ATOM 1624 O O . THR A 1 210 ? -17.289 20.740 -17.469 1.00 87.31 210 THR A O 1
ATOM 1627 N N . GLU A 1 211 ? -19.195 21.810 -16.969 1.00 86.56 211 GLU A N 1
ATOM 1628 C CA . GLU A 1 211 ? -19.144 22.699 -18.134 1.00 86.56 211 GLU A CA 1
ATOM 1629 C C . GLU A 1 211 ? -18.119 23.819 -17.936 1.00 86.56 211 GLU A C 1
ATOM 1631 O O . GLU A 1 211 ? -17.376 24.125 -18.870 1.00 86.56 211 GLU A O 1
ATOM 1636 N N . ASP A 1 212 ? -18.023 24.382 -16.726 1.00 89.38 212 ASP A N 1
ATOM 1637 C CA . ASP A 1 212 ? -16.981 25.353 -16.367 1.00 89.38 212 ASP A CA 1
ATOM 1638 C C . ASP A 1 212 ? -15.574 24.756 -16.557 1.00 89.38 212 ASP A C 1
ATOM 1640 O O . ASP A 1 212 ? -14.698 25.394 -17.148 1.00 89.38 212 ASP A O 1
ATOM 1644 N N . VAL A 1 213 ? -15.368 23.501 -16.134 1.00 92.38 213 VAL A N 1
ATOM 1645 C CA . VAL A 1 213 ? -14.096 22.783 -16.333 1.00 92.38 213 VAL A CA 1
ATOM 1646 C C . VAL A 1 213 ? -13.771 22.624 -17.822 1.00 92.38 213 VAL A C 1
ATOM 1648 O O . VAL A 1 213 ? -12.623 22.831 -18.214 1.00 92.38 213 VAL A O 1
ATOM 1651 N N . LEU A 1 214 ? -14.753 22.286 -18.666 1.00 92.38 214 LEU A N 1
ATOM 1652 C CA . LEU A 1 214 ? -14.547 22.154 -20.115 1.00 92.38 214 LEU A CA 1
ATOM 1653 C C . LEU A 1 214 ? -14.204 23.493 -20.776 1.00 92.38 214 LEU A C 1
ATOM 1655 O O . LEU A 1 214 ? -13.295 23.541 -21.604 1.00 92.38 214 LEU A O 1
ATOM 1659 N N . VAL A 1 215 ? -14.892 24.576 -20.398 1.00 93.25 215 VAL A N 1
ATOM 1660 C CA . VAL A 1 215 ? -14.580 25.933 -20.882 1.00 93.25 215 VAL A CA 1
ATOM 1661 C C . VAL A 1 215 ? -13.150 26.313 -20.507 1.00 93.25 215 VAL A C 1
ATOM 1663 O O . VAL A 1 215 ? -12.416 26.808 -21.359 1.00 93.25 215 VAL A O 1
ATOM 1666 N N . CYS A 1 216 ? -12.739 26.047 -19.265 1.00 94.81 216 CYS A N 1
ATOM 1667 C CA . CYS A 1 216 ? -11.393 26.351 -18.787 1.00 94.81 216 CYS A CA 1
ATOM 1668 C C . CYS A 1 216 ? -10.318 25.576 -19.567 1.00 94.81 216 CYS A C 1
ATOM 1670 O O . CYS A 1 216 ? -9.367 26.180 -20.063 1.00 94.81 216 CYS A O 1
ATOM 1672 N N . LYS A 1 217 ? -10.498 24.259 -19.745 1.00 93.19 217 LYS A N 1
ATOM 1673 C CA . LYS A 1 217 ? -9.568 23.405 -20.505 1.00 93.19 217 LYS A CA 1
ATOM 1674 C C . LYS A 1 217 ? -9.394 23.876 -21.948 1.00 93.19 217 LYS A C 1
ATOM 1676 O O . LYS A 1 217 ? -8.270 24.105 -22.384 1.00 93.19 217 LYS A O 1
ATOM 1681 N N . GLU A 1 218 ? -10.497 24.096 -22.664 1.00 93.69 218 GLU A N 1
ATOM 1682 C CA . GLU A 1 218 ? -10.437 24.580 -24.049 1.00 93.69 218 GLU A CA 1
ATOM 1683 C C . GLU A 1 218 ? -9.845 25.993 -24.134 1.00 93.69 218 GLU A C 1
ATOM 1685 O O . GLU A 1 218 ? -9.105 26.296 -25.068 1.00 93.69 218 GLU A O 1
ATOM 1690 N N . ALA A 1 219 ? -10.113 26.863 -23.152 1.00 94.81 219 ALA A N 1
ATOM 1691 C CA . ALA A 1 219 ? -9.510 28.192 -23.100 1.00 94.81 219 ALA A CA 1
ATOM 1692 C C . ALA A 1 219 ? -7.986 28.123 -22.920 1.00 94.81 219 ALA A C 1
ATOM 1694 O O . ALA A 1 219 ? -7.271 28.867 -23.589 1.00 94.81 219 ALA A O 1
ATOM 1695 N N . LEU A 1 220 ? -7.480 27.223 -22.072 1.00 94.44 220 LEU A N 1
ATOM 1696 C CA . LEU A 1 220 ? -6.040 27.018 -21.879 1.00 94.44 220 LEU A CA 1
ATOM 1697 C C . LEU A 1 220 ? -5.360 26.475 -23.143 1.00 94.44 220 LEU A C 1
ATOM 1699 O O . LEU A 1 220 ? -4.295 26.958 -23.515 1.00 94.44 220 LEU A O 1
ATOM 1703 N N . GLU A 1 221 ? -5.984 25.534 -23.852 1.00 91.56 221 GLU A N 1
ATOM 1704 C CA . GLU A 1 221 ? -5.439 25.027 -25.119 1.00 91.56 221 GLU A CA 1
ATOM 1705 C C . GLU A 1 221 ? -5.432 26.096 -26.220 1.00 91.56 221 GLU A C 1
ATOM 1707 O O . GLU A 1 221 ? -4.442 26.259 -26.940 1.00 91.56 221 GLU A O 1
ATOM 1712 N N . VAL A 1 222 ? -6.511 26.882 -26.328 1.00 92.75 222 VAL A N 1
ATOM 1713 C CA . VAL A 1 222 ? -6.563 28.038 -27.234 1.00 92.75 222 VAL A CA 1
ATOM 1714 C C . VAL A 1 222 ? -5.491 29.060 -26.858 1.00 92.75 222 VAL A C 1
ATOM 1716 O O . VAL A 1 222 ? -4.819 29.574 -27.751 1.00 92.75 222 VAL A O 1
ATOM 1719 N N . LEU A 1 223 ? -5.277 29.327 -25.565 1.00 93.69 223 LEU A N 1
ATOM 1720 C CA . LEU A 1 223 ? -4.221 30.222 -25.089 1.00 93.69 223 LEU A CA 1
ATOM 1721 C C . LEU A 1 223 ? -2.845 29.755 -25.575 1.00 93.69 223 LEU A C 1
ATOM 1723 O O . LEU A 1 223 ? -2.119 30.552 -26.173 1.00 93.69 223 LEU A O 1
ATOM 1727 N N . THR A 1 224 ? -2.522 28.472 -25.408 1.00 90.44 224 THR A N 1
ATOM 1728 C CA . THR A 1 224 ? -1.269 27.885 -25.902 1.00 90.44 224 THR A CA 1
ATOM 1729 C C . THR A 1 224 ? -1.094 28.138 -27.400 1.00 90.44 224 THR A C 1
ATOM 1731 O O . THR A 1 224 ? -0.078 28.695 -27.815 1.00 90.44 224 THR A O 1
ATOM 1734 N N . ILE A 1 225 ? -2.111 27.841 -28.218 1.00 88.62 225 ILE A N 1
ATOM 1735 C CA . ILE A 1 225 ? -2.055 28.059 -29.675 1.00 88.62 225 ILE A CA 1
ATOM 1736 C C . ILE A 1 225 ? -1.890 29.552 -30.008 1.00 88.62 225 ILE A C 1
ATOM 1738 O O . ILE A 1 225 ? -1.097 29.903 -30.883 1.00 88.62 225 ILE A O 1
ATOM 1742 N N . THR A 1 226 ? -2.592 30.455 -29.310 1.00 89.50 226 THR A N 1
ATOM 1743 C CA . THR A 1 226 ? -2.465 31.905 -29.558 1.00 89.50 226 THR A CA 1
ATOM 1744 C C . THR A 1 226 ? -1.049 32.419 -29.292 1.00 89.50 226 THR A C 1
ATOM 1746 O O . THR A 1 226 ? -0.553 33.252 -30.053 1.00 89.50 226 THR A O 1
ATOM 1749 N N . LEU A 1 227 ? -0.381 31.899 -28.257 1.00 89.12 227 LEU A N 1
ATOM 1750 C CA . LEU A 1 227 ? 0.984 32.280 -27.892 1.00 89.12 227 LEU A CA 1
ATOM 1751 C C . LEU A 1 227 ? 2.026 31.682 -28.846 1.00 89.12 227 LEU A C 1
ATOM 1753 O O . LEU A 1 227 ? 2.997 32.368 -29.163 1.00 89.12 227 LEU A O 1
ATOM 1757 N N . VAL A 1 228 ? 1.797 30.471 -29.371 1.00 86.56 228 VAL A N 1
ATOM 1758 C CA . VAL A 1 228 ? 2.625 29.878 -30.440 1.00 86.56 228 VAL A CA 1
ATOM 1759 C C . VAL A 1 228 ? 2.602 30.746 -31.707 1.00 86.56 228 VAL A C 1
ATOM 1761 O O . VAL A 1 228 ? 3.641 30.977 -32.327 1.00 86.56 228 VAL A O 1
ATOM 1764 N N . LEU A 1 229 ? 1.425 31.245 -32.101 1.00 85.00 229 LEU A N 1
ATOM 1765 C CA . LEU A 1 229 ? 1.263 32.066 -33.310 1.00 85.00 229 LEU A CA 1
ATOM 1766 C C . LEU A 1 229 ? 1.850 33.475 -33.159 1.00 85.00 229 LEU A C 1
ATOM 1768 O O . LEU A 1 229 ? 2.355 34.039 -34.133 1.00 85.00 229 LEU A O 1
ATOM 1772 N N . ASN A 1 230 ? 1.816 34.036 -31.945 1.00 85.81 230 ASN A N 1
ATOM 1773 C CA . ASN A 1 230 ? 2.384 35.349 -31.649 1.00 85.81 230 ASN A CA 1
ATOM 1774 C C . ASN A 1 230 ? 3.299 35.348 -30.404 1.00 85.81 230 ASN A C 1
ATOM 1776 O O . ASN A 1 230 ? 2.901 35.825 -29.336 1.00 85.81 230 ASN A O 1
ATOM 1780 N N . PRO A 1 231 ? 4.569 34.914 -30.540 1.00 82.25 231 PRO A N 1
ATOM 1781 C CA . PRO A 1 231 ? 5.511 34.838 -29.418 1.00 82.25 231 PRO A CA 1
ATOM 1782 C C . PRO A 1 231 ? 5.786 36.182 -28.719 1.00 82.25 231 PRO A C 1
ATOM 1784 O O . PRO A 1 231 ? 6.101 36.210 -27.531 1.00 82.25 231 PRO A O 1
ATOM 1787 N N . LYS A 1 232 ? 5.602 37.320 -29.413 1.00 83.94 232 LYS A N 1
ATOM 1788 C CA . LYS A 1 232 ? 5.764 38.666 -28.823 1.00 83.94 232 LYS A CA 1
ATOM 1789 C C . LYS A 1 232 ? 4.768 38.918 -27.686 1.00 83.94 232 LYS A C 1
ATOM 1791 O O . LYS A 1 232 ? 5.057 39.682 -26.766 1.00 83.94 232 LYS A O 1
ATOM 1796 N N . CYS A 1 233 ? 3.592 38.288 -27.735 1.00 87.12 233 CYS A N 1
ATOM 1797 C CA . CYS A 1 233 ? 2.617 38.377 -26.653 1.00 87.12 233 CYS A CA 1
ATOM 1798 C C . CYS A 1 233 ? 3.132 37.707 -25.374 1.00 87.12 233 CYS A C 1
ATOM 1800 O O . CYS A 1 233 ? 2.936 38.261 -24.295 1.00 87.12 233 CYS A O 1
ATOM 1802 N N . LEU A 1 234 ? 3.833 36.575 -25.486 1.00 87.38 234 LEU A N 1
ATOM 1803 C CA . LEU A 1 234 ? 4.412 35.880 -24.336 1.00 87.38 234 LEU A CA 1
ATOM 1804 C C . LEU A 1 234 ? 5.506 36.722 -23.662 1.00 87.38 234 LEU A C 1
ATOM 1806 O O . LEU A 1 234 ? 5.496 36.872 -22.444 1.00 87.38 234 LEU A O 1
ATOM 1810 N N . GLU A 1 235 ? 6.387 37.354 -24.444 1.00 85.19 235 GLU A N 1
ATOM 1811 C CA . GLU A 1 235 ? 7.433 38.252 -23.921 1.00 85.19 235 GLU A CA 1
ATOM 1812 C C . GLU A 1 235 ? 6.865 39.442 -23.127 1.00 85.19 235 GLU A C 1
ATOM 1814 O O . GLU A 1 235 ? 7.477 39.909 -22.162 1.00 85.19 235 GLU A O 1
ATOM 1819 N N . ALA A 1 236 ? 5.694 39.943 -23.530 1.00 88.06 236 ALA A N 1
ATOM 1820 C CA . ALA A 1 236 ? 4.990 41.002 -22.815 1.00 88.06 236 ALA A CA 1
ATOM 1821 C C . ALA A 1 236 ? 4.266 40.482 -21.559 1.00 88.06 236 ALA A C 1
ATOM 1823 O O . ALA A 1 236 ? 4.305 41.152 -20.529 1.00 88.06 236 ALA A O 1
ATOM 1824 N N . LEU A 1 237 ? 3.643 39.297 -21.623 1.00 89.31 237 LEU A N 1
ATOM 1825 C CA . LEU A 1 237 ? 2.938 38.679 -20.491 1.00 89.31 237 LEU A CA 1
ATOM 1826 C C . LEU A 1 237 ? 3.872 38.307 -19.341 1.00 89.31 237 LEU A C 1
ATOM 1828 O O . LEU A 1 237 ? 3.526 38.535 -18.191 1.00 89.31 237 LEU A O 1
ATOM 1832 N N . VAL A 1 238 ? 5.068 37.802 -19.641 1.00 86.62 238 VAL A N 1
ATOM 1833 C CA . VAL A 1 238 ? 6.089 37.445 -18.639 1.00 86.62 238 VAL A CA 1
ATOM 1834 C C . VAL A 1 238 ? 6.471 38.632 -17.734 1.00 86.62 238 VAL A C 1
ATOM 1836 O O . VAL A 1 238 ? 6.944 38.443 -16.621 1.00 86.62 238 VAL A O 1
ATOM 1839 N N . LYS A 1 239 ? 6.240 39.875 -18.175 1.00 87.12 239 LYS A N 1
ATOM 1840 C CA . LYS A 1 239 ? 6.490 41.095 -17.385 1.00 87.12 239 LYS A CA 1
ATOM 1841 C C . LYS A 1 239 ? 5.244 41.614 -16.655 1.00 87.12 239 LYS A C 1
ATOM 1843 O O . LYS A 1 239 ? 5.348 42.564 -15.881 1.00 87.12 239 LYS A O 1
ATOM 1848 N N . ASP A 1 240 ? 4.072 41.044 -16.922 1.00 89.56 240 ASP A N 1
ATOM 1849 C CA . ASP A 1 240 ? 2.783 41.487 -16.394 1.00 89.56 240 ASP A CA 1
ATOM 1850 C C . ASP A 1 240 ? 2.445 40.737 -15.095 1.00 89.56 240 ASP A C 1
ATOM 1852 O O . ASP A 1 240 ? 2.400 39.508 -15.056 1.00 89.56 240 ASP A O 1
ATOM 1856 N N . LYS A 1 241 ? 2.143 41.475 -14.019 1.00 88.19 241 LYS A N 1
ATOM 1857 C CA . LYS A 1 241 ? 1.764 40.889 -12.723 1.00 88.19 241 LYS A CA 1
ATOM 1858 C C . LYS A 1 241 ? 0.534 39.982 -12.832 1.00 88.19 241 LYS A C 1
ATOM 1860 O O . LYS A 1 241 ? 0.441 38.991 -12.114 1.00 88.19 241 LYS A O 1
ATOM 1865 N N . MET A 1 242 ? -0.381 40.305 -13.744 1.00 91.12 242 MET A N 1
ATOM 1866 C CA . MET A 1 242 ? -1.597 39.532 -13.986 1.00 91.12 242 MET A CA 1
ATOM 1867 C C . MET A 1 242 ? -1.288 38.097 -14.441 1.00 91.12 242 MET A C 1
ATOM 1869 O O . MET A 1 242 ? -1.988 37.170 -14.043 1.00 91.12 242 MET A O 1
ATOM 1873 N N . TRP A 1 243 ? -0.206 37.903 -15.201 1.00 91.81 243 TRP A N 1
ATOM 1874 C CA . TRP A 1 243 ? 0.250 36.586 -15.647 1.00 91.81 243 TRP A CA 1
ATOM 1875 C C . TRP A 1 243 ? 0.802 35.740 -14.492 1.00 91.81 243 TRP A C 1
ATOM 1877 O O . TRP A 1 243 ? 0.477 34.559 -14.399 1.00 91.81 243 TRP A O 1
ATOM 1887 N N . HIS A 1 244 ? 1.565 36.348 -13.570 1.00 91.56 244 HIS A N 1
ATOM 1888 C CA . HIS A 1 244 ? 2.064 35.660 -12.370 1.00 91.56 244 HIS A CA 1
ATOM 1889 C C . HIS A 1 244 ? 0.922 35.078 -11.539 1.00 91.56 244 HIS A C 1
ATOM 1891 O O . HIS A 1 244 ? 0.924 33.895 -11.210 1.00 91.56 244 HIS A O 1
ATOM 1897 N N . THR A 1 245 ? -0.061 35.921 -11.215 1.00 91.38 245 THR A N 1
ATOM 1898 C CA . THR A 1 245 ? -1.198 35.528 -10.381 1.00 91.38 245 THR A CA 1
ATOM 1899 C C . THR A 1 245 ? -2.067 34.494 -11.092 1.00 91.38 245 THR A C 1
ATOM 1901 O O . THR A 1 245 ? -2.455 33.516 -10.470 1.00 91.38 245 THR A O 1
ATOM 1904 N N . PHE A 1 246 ? -2.292 34.634 -12.403 1.00 93.31 246 PHE A N 1
ATOM 1905 C CA . PHE A 1 246 ? -3.029 33.641 -13.187 1.00 93.31 246 PHE A CA 1
ATOM 1906 C C . PHE A 1 246 ? -2.398 32.242 -13.116 1.00 93.31 246 PHE A C 1
ATOM 1908 O O . PHE A 1 246 ? -3.105 31.259 -12.901 1.00 93.31 246 PHE A O 1
ATOM 1915 N N . ILE A 1 247 ? -1.070 32.148 -13.257 1.00 91.38 247 ILE A N 1
ATOM 1916 C CA . ILE A 1 247 ? -0.344 30.874 -13.155 1.00 91.38 247 ILE A CA 1
ATOM 1917 C C . ILE A 1 247 ? -0.525 30.259 -11.760 1.00 91.38 247 ILE A C 1
ATOM 1919 O O . ILE A 1 247 ? -0.890 29.089 -11.651 1.00 91.38 247 ILE A O 1
ATOM 1923 N N . ILE A 1 248 ? -0.307 31.046 -10.699 1.00 89.75 248 ILE A N 1
ATOM 1924 C CA . ILE A 1 248 ? -0.422 30.583 -9.305 1.00 89.75 248 ILE A CA 1
ATOM 1925 C C . ILE A 1 248 ? -1.855 30.124 -8.999 1.00 89.75 248 ILE A C 1
ATOM 1927 O O . ILE A 1 248 ? -2.056 29.043 -8.444 1.00 89.75 248 ILE A O 1
ATOM 1931 N N . ASP A 1 249 ? -2.856 30.902 -9.405 1.00 90.94 249 ASP A N 1
ATOM 1932 C CA . ASP A 1 249 ? -4.260 30.608 -9.132 1.00 90.94 249 ASP A CA 1
ATOM 1933 C C . ASP A 1 249 ? -4.704 29.291 -9.763 1.00 90.94 249 ASP A C 1
ATOM 1935 O O . ASP A 1 249 ? -5.369 28.486 -9.113 1.00 90.94 249 ASP A O 1
ATOM 1939 N N . LEU A 1 250 ? -4.332 29.048 -11.021 1.00 91.19 250 LEU A N 1
ATOM 1940 C CA . LEU A 1 250 ? -4.759 27.846 -11.732 1.00 91.19 250 LEU A CA 1
ATOM 1941 C C . LEU A 1 250 ? -3.969 26.600 -11.335 1.00 91.19 250 LEU A C 1
ATOM 1943 O O . LEU A 1 250 ? -4.523 25.509 -11.437 1.00 91.19 250 LEU A O 1
ATOM 1947 N N . LEU A 1 251 ? -2.716 26.738 -10.892 1.00 87.88 251 LEU A N 1
ATOM 1948 C CA . LEU A 1 251 ? -1.870 25.602 -10.508 1.00 87.88 251 LEU A CA 1
ATOM 1949 C C . LEU A 1 251 ? -1.970 25.210 -9.038 1.00 87.88 251 LEU A C 1
ATOM 1951 O O . LEU A 1 251 ? -1.797 24.037 -8.732 1.00 87.88 251 LEU A O 1
ATOM 1955 N N . LEU A 1 252 ? -2.212 26.166 -8.138 1.00 85.62 252 LEU A N 1
ATOM 1956 C CA . LEU A 1 252 ? -2.172 25.936 -6.690 1.00 85.62 252 LEU A CA 1
ATOM 1957 C C . LEU A 1 252 ? -3.511 26.229 -6.014 1.00 85.62 252 LEU A C 1
ATOM 1959 O O . LEU A 1 252 ? -4.008 25.406 -5.246 1.00 85.62 252 LEU A O 1
ATOM 1963 N N . LEU A 1 253 ? -4.122 27.381 -6.302 1.00 87.88 253 LEU A N 1
ATOM 1964 C CA . LEU A 1 253 ? -5.316 27.823 -5.568 1.00 87.88 253 LEU A CA 1
ATOM 1965 C C . LEU A 1 253 ? -6.618 27.211 -6.112 1.00 87.88 253 LEU A C 1
ATOM 1967 O O . LEU A 1 253 ? -7.623 27.118 -5.403 1.00 87.88 253 LEU A O 1
ATOM 1971 N N . CYS A 1 254 ? -6.627 26.758 -7.368 1.00 87.94 254 CYS A N 1
ATOM 1972 C CA . CYS A 1 254 ? -7.798 26.150 -7.982 1.00 87.94 254 CYS A CA 1
ATOM 1973 C C . CYS A 1 254 ? -8.145 24.824 -7.300 1.00 87.94 254 CYS A C 1
ATOM 1975 O O . CYS A 1 254 ? -7.383 23.858 -7.321 1.00 87.94 254 CYS A O 1
ATOM 1977 N N . LYS A 1 255 ? -9.359 24.737 -6.748 1.00 83.44 255 LYS A N 1
ATOM 1978 C CA . LYS A 1 255 ? -9.838 23.546 -6.030 1.00 83.44 255 LYS A CA 1
ATOM 1979 C C . LYS A 1 255 ? -10.079 22.342 -6.951 1.00 83.44 255 LYS A C 1
ATOM 1981 O O . LYS A 1 255 ? -10.070 21.204 -6.486 1.00 83.44 255 LYS A O 1
ATOM 1986 N N . ASN A 1 256 ? -10.277 22.560 -8.255 1.00 88.50 256 ASN A N 1
ATOM 1987 C CA . ASN A 1 256 ? -10.575 21.490 -9.203 1.00 88.50 256 ASN A CA 1
ATOM 1988 C C . ASN A 1 256 ? -9.300 20.881 -9.808 1.00 88.50 256 ASN A C 1
ATOM 1990 O O . ASN A 1 256 ? -8.633 21.490 -10.643 1.00 88.50 256 ASN A O 1
ATOM 1994 N N . ARG A 1 257 ? -9.017 19.622 -9.457 1.00 88.81 257 ARG A N 1
ATOM 1995 C CA . ARG A 1 257 ? -7.850 18.871 -9.949 1.00 88.81 257 ARG A CA 1
ATOM 1996 C C . ARG A 1 257 ? -7.768 18.780 -11.477 1.00 88.81 257 ARG A C 1
ATOM 1998 O O . ARG A 1 257 ? -6.686 18.878 -12.041 1.00 88.81 257 ARG A O 1
ATOM 2005 N N . SER A 1 258 ? -8.901 18.620 -12.167 1.00 89.88 258 SER A N 1
ATOM 2006 C CA . SER A 1 258 ? -8.917 18.523 -13.635 1.00 89.88 258 SER A CA 1
ATOM 2007 C C . SER A 1 258 ? -8.482 19.815 -14.319 1.00 89.88 258 SER A C 1
ATOM 2009 O O . SER A 1 258 ? -7.912 19.749 -15.406 1.00 89.88 258 SER A O 1
ATOM 2011 N N . VAL A 1 259 ? -8.758 20.967 -13.702 1.00 91.44 259 VAL A N 1
ATOM 2012 C CA . VAL A 1 259 ? -8.276 22.270 -14.177 1.00 91.44 259 VAL A CA 1
ATOM 2013 C C . VAL A 1 259 ? -6.781 22.403 -13.912 1.00 91.44 259 VAL A C 1
ATOM 2015 O O . VAL A 1 259 ? -6.055 22.749 -14.837 1.00 91.44 259 VAL A O 1
ATOM 2018 N N . ARG A 1 260 ? -6.306 22.045 -12.708 1.00 90.44 260 ARG A N 1
ATOM 2019 C CA . ARG A 1 260 ? -4.872 22.098 -12.372 1.00 90.44 260 ARG A CA 1
ATOM 2020 C C . ARG A 1 260 ? -4.012 21.239 -13.300 1.00 90.44 260 ARG A C 1
ATOM 2022 O O . ARG A 1 260 ? -2.999 21.721 -13.787 1.00 90.44 260 ARG A O 1
ATOM 2029 N N . MET A 1 261 ? -4.442 20.011 -13.614 1.00 88.56 261 MET A N 1
ATOM 2030 C CA . MET A 1 261 ? -3.724 19.136 -14.557 1.00 88.56 261 MET A CA 1
ATOM 2031 C C . MET A 1 261 ? -3.630 19.757 -15.958 1.00 88.56 261 MET A C 1
ATOM 2033 O O . MET A 1 261 ? -2.561 19.767 -16.560 1.00 88.56 261 MET A O 1
ATOM 2037 N N . ALA A 1 262 ? -4.737 20.313 -16.465 1.00 89.12 262 ALA A N 1
ATOM 2038 C CA . ALA A 1 262 ? -4.738 20.983 -17.763 1.00 89.12 262 ALA A CA 1
ATOM 2039 C C . ALA A 1 262 ? -3.874 22.253 -17.747 1.00 89.12 262 ALA A C 1
ATOM 2041 O O . ALA A 1 262 ? -3.144 22.509 -18.698 1.00 89.12 262 ALA A O 1
ATOM 2042 N N . ALA A 1 263 ? -3.910 23.029 -16.662 1.00 91.56 263 ALA A N 1
ATOM 2043 C CA . ALA A 1 263 ? -3.057 24.198 -16.488 1.00 91.56 263 ALA A CA 1
ATOM 2044 C C . ALA A 1 263 ? -1.571 23.813 -16.464 1.00 91.56 263 ALA A C 1
ATOM 2046 O O . ALA A 1 263 ? -0.784 24.437 -17.168 1.00 91.56 263 ALA A O 1
ATOM 2047 N N . ALA A 1 264 ? -1.193 22.761 -15.732 1.00 88.31 264 ALA A N 1
ATOM 2048 C CA . ALA A 1 264 ? 0.178 22.256 -15.689 1.00 88.31 264 ALA A CA 1
ATOM 2049 C C . ALA A 1 264 ? 0.670 21.817 -17.077 1.00 88.31 264 ALA A C 1
ATOM 2051 O O . ALA A 1 264 ? 1.729 22.258 -17.521 1.00 88.31 264 ALA A O 1
ATOM 2052 N N . GLU A 1 265 ? -0.127 21.034 -17.810 1.00 85.69 265 GLU A N 1
ATOM 2053 C CA . GLU A 1 265 ? 0.208 20.610 -19.176 1.00 85.69 265 GLU A CA 1
ATOM 2054 C C . GLU A 1 265 ? 0.367 21.813 -20.122 1.00 85.69 265 GLU A C 1
ATOM 2056 O O . GLU A 1 265 ? 1.377 21.940 -20.818 1.00 85.69 265 GLU A O 1
ATOM 2061 N N . GLN A 1 266 ? -0.600 22.735 -20.130 1.00 88.69 266 GLN A N 1
ATOM 2062 C CA . GLN A 1 266 ? -0.584 23.871 -21.052 1.00 88.69 266 GLN A CA 1
ATOM 2063 C C . GLN A 1 266 ? 0.497 24.899 -20.701 1.00 88.69 266 GLN A C 1
ATOM 2065 O O . GLN A 1 266 ? 1.176 25.390 -21.602 1.00 88.69 266 GLN A O 1
ATOM 2070 N N . PHE A 1 267 ? 0.736 25.198 -19.421 1.00 89.50 267 PHE A N 1
ATOM 2071 C CA . PHE A 1 267 ? 1.830 26.090 -19.028 1.00 89.50 267 PHE A CA 1
ATOM 2072 C C . PHE A 1 267 ? 3.198 25.487 -19.344 1.00 89.50 267 PHE A C 1
ATOM 2074 O O . PHE A 1 267 ? 4.085 26.228 -19.777 1.00 89.50 267 PHE A O 1
ATOM 2081 N N . LEU A 1 268 ? 3.365 24.164 -19.230 1.00 83.12 268 LEU A N 1
ATOM 2082 C CA . LEU A 1 268 ? 4.591 23.492 -19.658 1.00 83.12 268 LEU A CA 1
ATOM 2083 C C . LEU A 1 268 ? 4.815 23.681 -21.161 1.00 83.12 268 LEU A C 1
ATOM 2085 O O . LEU A 1 268 ? 5.897 24.102 -21.574 1.00 83.12 268 LEU A O 1
ATOM 2089 N N . LEU A 1 269 ? 3.784 23.438 -21.976 1.00 83.25 269 LEU A N 1
ATOM 2090 C CA . LEU A 1 269 ? 3.837 23.642 -23.427 1.00 83.25 269 LEU A CA 1
ATOM 2091 C C . LEU A 1 269 ? 4.132 25.104 -23.792 1.00 83.25 269 LEU A C 1
ATOM 2093 O O . LEU A 1 269 ? 4.972 25.361 -24.655 1.00 83.25 269 LEU A O 1
ATOM 2097 N N . ILE A 1 270 ? 3.511 26.063 -23.097 1.00 86.88 270 ILE A N 1
ATOM 2098 C CA . ILE A 1 270 ? 3.764 27.499 -23.285 1.00 86.88 270 ILE A CA 1
ATOM 2099 C C . ILE A 1 270 ? 5.218 27.853 -22.968 1.00 86.88 270 ILE A C 1
ATOM 2101 O O . ILE A 1 270 ? 5.859 28.593 -23.715 1.00 86.88 270 ILE A O 1
ATOM 2105 N N . SER A 1 271 ? 5.746 27.306 -21.879 1.00 83.00 271 SER A N 1
ATOM 2106 C CA . SER A 1 271 ? 7.101 27.591 -21.407 1.00 83.00 271 SER A CA 1
ATOM 2107 C C . SER A 1 271 ? 8.173 26.992 -22.315 1.00 83.00 271 SER A C 1
ATOM 2109 O O . SER A 1 271 ? 9.252 27.566 -22.442 1.00 83.00 271 SER A O 1
ATOM 2111 N N . THR A 1 272 ? 7.879 25.855 -22.954 1.00 77.81 272 THR A N 1
ATOM 2112 C CA . THR A 1 272 ? 8.849 25.065 -23.732 1.00 77.81 272 THR A CA 1
ATOM 2113 C C . THR A 1 272 ? 8.788 25.300 -25.243 1.00 77.81 272 THR A C 1
ATOM 2115 O O . THR A 1 272 ? 9.839 25.344 -25.876 1.00 77.81 272 THR A O 1
ATOM 2118 N N . TRP A 1 273 ? 7.598 25.475 -25.833 1.00 78.25 273 TRP A N 1
ATOM 2119 C CA . TRP A 1 273 ? 7.417 25.455 -27.295 1.00 78.25 273 TRP A CA 1
ATOM 2120 C C . TRP A 1 273 ? 6.955 26.784 -27.916 1.00 78.25 273 TRP A C 1
ATOM 2122 O O . TRP A 1 273 ? 7.065 26.948 -29.130 1.00 78.25 273 TRP A O 1
ATOM 2132 N N . CYS A 1 274 ? 6.459 27.756 -27.139 1.00 78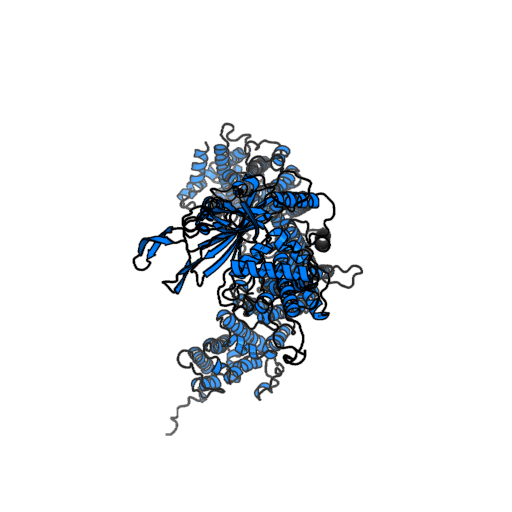.94 274 CYS A N 1
ATOM 2133 C CA . CYS A 1 274 ? 5.937 29.018 -27.697 1.00 78.94 274 CYS A CA 1
ATOM 2134 C C . CYS A 1 274 ? 7.010 30.066 -28.036 1.00 78.94 274 CYS A C 1
ATOM 2136 O O . CYS A 1 274 ? 6.701 31.060 -28.694 1.00 78.94 274 CYS A O 1
ATOM 2138 N N . SER A 1 275 ? 8.256 29.888 -27.590 1.00 76.81 275 SER A N 1
ATOM 2139 C CA . SER A 1 275 ? 9.350 30.833 -27.837 1.00 76.81 275 SER A CA 1
ATOM 2140 C C . SER A 1 275 ? 10.594 30.122 -28.358 1.00 76.81 275 SER A C 1
ATOM 2142 O O . SER A 1 275 ? 10.902 29.007 -27.955 1.00 76.81 275 SER A O 1
ATOM 2144 N N . ALA A 1 276 ? 11.340 30.802 -29.233 1.00 69.69 276 ALA A N 1
ATOM 2145 C CA . ALA A 1 276 ? 12.684 30.378 -29.630 1.00 69.69 276 ALA A CA 1
ATOM 2146 C C . ALA A 1 276 ? 13.713 30.598 -28.505 1.00 69.69 276 ALA A C 1
ATOM 2148 O O . ALA A 1 276 ? 14.778 29.987 -28.506 1.00 69.69 276 ALA A O 1
ATOM 2149 N N . SER A 1 277 ? 13.411 31.503 -27.566 1.00 74.31 277 SER A N 1
ATOM 2150 C CA . SER A 1 277 ? 14.231 31.771 -26.387 1.00 74.31 277 SER A CA 1
ATOM 2151 C C . SER A 1 277 ? 13.798 30.887 -25.219 1.00 74.31 277 SER A C 1
ATOM 2153 O O . SER A 1 277 ? 12.610 30.668 -25.003 1.00 74.31 277 SER A O 1
ATOM 2155 N N . GLN A 1 278 ? 14.757 30.453 -24.403 1.00 74.81 278 GLN A N 1
ATOM 2156 C CA . GLN A 1 278 ? 14.485 29.705 -23.170 1.00 74.81 278 GLN A CA 1
ATOM 2157 C C . GLN A 1 278 ? 14.074 30.609 -21.984 1.00 74.81 278 GLN A C 1
ATOM 2159 O O . GLN A 1 278 ? 13.892 30.131 -20.866 1.00 74.81 278 GLN A O 1
ATOM 2164 N N . GLN A 1 279 ? 13.902 31.920 -22.207 1.00 79.25 279 GLN A N 1
ATOM 2165 C CA . GLN A 1 279 ? 13.544 32.876 -21.152 1.00 79.25 279 GLN A CA 1
ATOM 2166 C C . GLN A 1 279 ? 12.174 32.622 -20.496 1.00 79.25 279 GLN A C 1
ATOM 2168 O O . GLN A 1 279 ? 12.103 32.748 -19.274 1.00 79.25 279 GLN A O 1
ATOM 2173 N N . PRO A 1 280 ? 11.098 32.247 -21.222 1.00 82.00 280 PRO A N 1
ATOM 2174 C CA . PRO A 1 280 ? 9.811 31.940 -20.595 1.00 82.00 280 PRO A CA 1
ATOM 2175 C C . PRO A 1 280 ? 9.890 30.756 -19.627 1.00 82.00 280 PRO A C 1
ATOM 2177 O O . PRO A 1 280 ? 9.298 30.807 -18.554 1.00 82.00 280 PRO A O 1
ATOM 2180 N N . LEU A 1 281 ? 10.677 29.730 -19.960 1.00 79.88 281 LEU A N 1
ATOM 2181 C CA . LEU A 1 281 ? 10.907 28.588 -19.080 1.00 79.88 281 LEU A CA 1
ATOM 2182 C C . LEU A 1 281 ? 11.693 28.978 -17.825 1.00 79.88 281 LEU A C 1
ATOM 2184 O O . LEU A 1 281 ? 11.273 28.644 -16.720 1.00 79.88 281 LEU A O 1
ATOM 2188 N N . GLN A 1 282 ? 12.787 29.734 -17.971 1.00 79.38 282 GLN A N 1
ATOM 2189 C CA . GLN A 1 282 ? 13.553 30.247 -16.824 1.00 79.38 282 GLN A CA 1
ATOM 2190 C C . GLN A 1 282 ? 12.685 31.108 -15.901 1.00 79.38 282 GLN A C 1
ATOM 2192 O O . GLN A 1 282 ? 12.779 31.013 -14.676 1.00 79.38 282 GLN A O 1
ATOM 2197 N N . PHE A 1 283 ? 11.819 31.932 -16.488 1.00 85.25 283 PHE A N 1
ATOM 2198 C CA . PHE A 1 283 ? 10.855 32.736 -15.758 1.00 85.25 283 PHE A CA 1
ATOM 2199 C C . PHE A 1 283 ? 9.852 31.880 -14.985 1.00 85.25 283 PHE A C 1
ATOM 2201 O O . PHE A 1 283 ? 9.665 32.115 -13.794 1.00 85.25 283 PHE A O 1
ATOM 2208 N N . CYS A 1 284 ? 9.230 30.893 -15.635 1.00 82.69 284 CYS A N 1
ATOM 2209 C CA . CYS A 1 284 ? 8.264 30.015 -14.985 1.00 82.69 284 CYS A CA 1
ATOM 2210 C C . CYS A 1 284 ? 8.917 29.255 -13.829 1.00 82.69 284 CYS A C 1
ATOM 2212 O O . CYS A 1 284 ? 8.387 29.299 -12.727 1.00 82.69 284 CYS A O 1
ATOM 2214 N N . ILE A 1 285 ? 10.107 28.677 -14.028 1.00 79.19 285 ILE A N 1
ATOM 2215 C CA . ILE A 1 285 ? 10.879 28.040 -12.948 1.00 79.19 285 ILE A CA 1
ATOM 2216 C C . ILE A 1 285 ? 11.094 29.030 -11.793 1.00 79.19 285 ILE A C 1
ATOM 2218 O O . ILE A 1 285 ? 10.749 28.733 -10.652 1.00 79.19 285 ILE A O 1
ATOM 2222 N N . THR A 1 286 ? 11.592 30.237 -12.084 1.00 83.25 286 THR A N 1
ATOM 2223 C CA . THR A 1 286 ? 11.846 31.268 -11.062 1.00 83.25 286 THR A CA 1
ATOM 2224 C C . THR A 1 286 ? 10.578 31.630 -10.287 1.00 83.25 286 THR A C 1
ATOM 2226 O O . THR A 1 286 ? 10.609 31.661 -9.059 1.00 83.25 286 THR A O 1
ATOM 2229 N N . LEU A 1 287 ? 9.461 31.871 -10.981 1.00 84.06 287 LEU A N 1
ATOM 2230 C CA . LEU A 1 287 ? 8.174 32.203 -10.368 1.00 84.06 287 LEU A CA 1
ATOM 2231 C C . LEU A 1 287 ? 7.714 31.099 -9.412 1.00 84.06 287 LEU A C 1
ATOM 2233 O O . LEU A 1 287 ? 7.316 31.402 -8.290 1.00 84.06 287 LEU A O 1
ATOM 2237 N N . LEU A 1 288 ? 7.799 29.835 -9.830 1.00 82.56 288 LEU A N 1
ATOM 2238 C CA . LEU A 1 288 ? 7.392 28.704 -8.999 1.00 82.56 288 LEU A CA 1
ATOM 2239 C C . LEU A 1 288 ? 8.250 28.645 -7.718 1.00 82.56 288 LEU A C 1
ATOM 2241 O O . LEU A 1 288 ? 7.704 28.671 -6.616 1.00 82.56 288 LEU A O 1
ATOM 2245 N N . PHE A 1 289 ? 9.580 28.754 -7.816 1.00 83.81 289 PHE A N 1
ATOM 2246 C CA . PHE A 1 289 ? 10.443 28.808 -6.623 1.00 83.81 289 PHE A CA 1
ATOM 2247 C C . PHE A 1 289 ? 10.104 29.960 -5.656 1.00 83.81 289 PHE A C 1
ATOM 2249 O O . PHE A 1 289 ? 10.277 29.795 -4.449 1.00 83.81 289 PHE A O 1
ATOM 2256 N N . THR A 1 290 ? 9.577 31.102 -6.128 1.00 85.50 290 THR A N 1
ATOM 2257 C CA . THR A 1 290 ? 9.185 32.204 -5.220 1.00 85.50 290 THR A CA 1
ATOM 2258 C C . THR A 1 290 ? 7.994 31.886 -4.315 1.00 85.50 290 THR A C 1
ATOM 2260 O O . THR A 1 290 ? 7.879 32.487 -3.247 1.00 85.50 290 THR A O 1
ATOM 2263 N N . VAL A 1 291 ? 7.121 30.955 -4.713 1.00 86.25 291 VAL A N 1
ATOM 2264 C CA . VAL A 1 291 ? 5.913 30.580 -3.954 1.00 86.25 291 VAL A CA 1
ATOM 2265 C C . VAL A 1 291 ? 6.047 29.241 -3.223 1.00 86.25 291 VAL A C 1
ATOM 2267 O O . VAL A 1 291 ? 5.169 28.877 -2.439 1.00 86.25 291 VAL A O 1
ATOM 2270 N N . LEU A 1 292 ? 7.158 28.526 -3.442 1.00 85.00 292 LEU A N 1
ATOM 2271 C CA . LEU A 1 292 ? 7.438 27.208 -2.868 1.00 85.00 292 LEU A CA 1
ATOM 2272 C C . LEU A 1 292 ? 7.439 27.218 -1.332 1.00 85.00 292 LEU A C 1
ATOM 2274 O O . LEU A 1 292 ? 6.833 26.358 -0.706 1.00 85.00 292 LEU A O 1
ATOM 2278 N N . GLY A 1 293 ? 8.071 28.220 -0.716 1.00 81.69 293 GLY A N 1
ATOM 2279 C CA . GLY A 1 293 ? 8.167 28.323 0.745 1.00 81.69 293 GLY A CA 1
ATOM 2280 C C . GLY A 1 293 ? 6.939 28.921 1.443 1.00 81.69 293 GLY A C 1
ATOM 2281 O O . GLY A 1 293 ? 6.949 29.042 2.664 1.00 81.69 293 GLY A O 1
ATOM 2282 N N . THR A 1 294 ? 5.915 29.349 0.698 1.00 86.50 294 THR A N 1
ATOM 2283 C CA . THR A 1 294 ? 4.746 30.063 1.241 1.00 86.50 294 THR A CA 1
ATOM 2284 C C . THR A 1 294 ? 3.442 29.433 0.757 1.00 86.50 294 THR A C 1
ATOM 2286 O O . THR A 1 294 ? 2.885 28.569 1.430 1.00 86.50 294 THR A O 1
ATOM 2289 N N . THR A 1 295 ? 2.973 29.803 -0.435 1.00 83.62 295 THR A N 1
ATOM 2290 C CA . THR A 1 295 ? 1.668 29.393 -0.971 1.00 83.62 295 THR A CA 1
ATOM 2291 C C . THR A 1 295 ? 1.560 27.881 -1.167 1.00 83.62 295 THR A C 1
ATOM 2293 O O . THR A 1 295 ? 0.492 27.315 -0.954 1.00 83.62 295 THR A O 1
ATOM 2296 N N . VAL A 1 296 ? 2.650 27.203 -1.547 1.00 83.94 296 VAL A N 1
ATOM 2297 C CA . VAL A 1 296 ? 2.647 25.737 -1.709 1.00 83.94 296 VAL A CA 1
ATOM 2298 C C . VAL A 1 296 ? 2.420 25.031 -0.372 1.00 83.94 296 VAL A C 1
ATOM 2300 O O . VAL A 1 296 ? 1.616 24.106 -0.312 1.00 83.94 296 VAL A O 1
ATOM 2303 N N . VAL A 1 297 ? 3.061 25.498 0.704 1.00 84.12 297 VAL A N 1
ATOM 2304 C CA . VAL A 1 297 ? 2.895 24.935 2.054 1.00 84.12 297 VAL A CA 1
ATOM 2305 C C . VAL A 1 297 ? 1.472 25.175 2.572 1.00 84.12 297 VAL A C 1
ATOM 2307 O O . VAL A 1 297 ? 0.858 24.269 3.129 1.00 84.12 297 VAL A O 1
ATOM 2310 N N . GLU A 1 298 ? 0.900 26.356 2.321 1.00 84.19 298 GLU A N 1
ATOM 2311 C CA . GLU A 1 298 ? -0.492 26.679 2.682 1.00 84.19 298 GLU A CA 1
ATOM 2312 C C . GLU A 1 298 ? -1.532 25.842 1.906 1.00 84.19 298 GLU A C 1
ATOM 2314 O O . GLU A 1 298 ? -2.639 25.607 2.396 1.00 84.19 298 GLU A O 1
ATOM 2319 N N . HIS A 1 299 ? -1.189 25.375 0.700 1.00 83.81 299 HIS A N 1
ATOM 2320 C CA . HIS A 1 299 ? -2.066 24.619 -0.206 1.00 83.81 299 HIS A CA 1
ATOM 2321 C C . HIS A 1 299 ? -1.537 23.208 -0.515 1.00 83.81 299 HIS A C 1
ATOM 2323 O O . HIS A 1 299 ? -1.764 22.667 -1.603 1.00 83.81 299 HIS A O 1
ATOM 2329 N N . ALA A 1 300 ? -0.863 22.596 0.459 1.00 82.44 300 ALA A N 1
ATOM 2330 C CA . ALA A 1 300 ? -0.074 21.385 0.282 1.00 82.44 300 ALA A CA 1
ATOM 2331 C C . ALA A 1 300 ? -0.812 20.224 -0.411 1.00 82.44 300 ALA A C 1
ATOM 2333 O O . ALA A 1 300 ? -0.348 19.735 -1.442 1.00 82.44 300 ALA A O 1
ATOM 2334 N N . ALA A 1 301 ? -2.017 19.869 0.046 1.00 77.12 301 ALA A N 1
ATOM 2335 C CA . ALA A 1 301 ? -2.805 18.766 -0.518 1.00 77.12 301 ALA A CA 1
ATOM 2336 C C . ALA A 1 301 ? -3.120 18.915 -2.028 1.00 77.12 301 ALA A C 1
ATOM 2338 O O . ALA A 1 301 ? -3.374 17.930 -2.726 1.00 77.12 301 ALA A O 1
ATOM 2339 N N . GLY A 1 302 ? -3.118 20.147 -2.553 1.00 77.75 302 GLY A N 1
ATOM 2340 C CA . GLY A 1 302 ? -3.371 20.459 -3.964 1.00 77.75 302 GLY A CA 1
ATOM 2341 C C . GLY A 1 302 ? -2.115 20.644 -4.820 1.00 77.75 302 GLY A C 1
ATOM 2342 O O . GLY A 1 302 ? -2.249 20.888 -6.017 1.00 77.75 302 GLY A O 1
ATOM 2343 N N . SER A 1 303 ? -0.919 20.538 -4.236 1.00 84.56 303 SER A N 1
ATOM 2344 C CA . SER A 1 303 ? 0.341 20.961 -4.866 1.00 84.56 303 SER A CA 1
ATOM 2345 C C . SER A 1 303 ? 0.965 19.954 -5.844 1.00 84.56 303 SER A C 1
ATOM 2347 O O . SER A 1 303 ? 1.885 20.311 -6.575 1.00 84.56 303 SER A O 1
ATOM 2349 N N . HIS A 1 304 ? 0.449 18.724 -5.937 1.00 82.31 304 HIS A N 1
ATOM 2350 C CA . HIS A 1 304 ? 0.994 17.685 -6.825 1.00 82.31 304 HIS A CA 1
ATOM 2351 C C . HIS A 1 304 ? 1.145 18.158 -8.283 1.00 82.31 304 HIS A C 1
ATOM 2353 O O . HIS A 1 304 ? 2.198 17.990 -8.894 1.00 82.31 304 HIS A O 1
ATOM 2359 N N . GLU A 1 305 ? 0.108 18.788 -8.848 1.00 82.81 305 GLU A N 1
ATOM 2360 C CA . GLU A 1 305 ? 0.139 19.284 -10.231 1.00 82.81 305 GLU A CA 1
ATOM 2361 C C . GLU A 1 305 ? 1.117 20.460 -10.425 1.00 82.81 305 GLU A C 1
ATOM 2363 O O . GLU A 1 305 ? 1.654 20.641 -11.516 1.00 82.81 305 GLU A O 1
ATOM 2368 N N . TYR A 1 306 ? 1.405 21.228 -9.370 1.00 82.94 306 TYR A N 1
ATOM 2369 C CA . TYR A 1 306 ? 2.415 22.287 -9.403 1.00 82.94 306 TYR A CA 1
ATOM 2370 C C . TYR A 1 306 ? 3.829 21.709 -9.579 1.00 82.94 306 TYR A C 1
ATOM 2372 O O . TYR A 1 306 ? 4.604 22.217 -10.390 1.00 82.94 306 TYR A O 1
ATOM 2380 N N . PHE A 1 307 ? 4.153 20.604 -8.901 1.00 78.62 307 PHE A N 1
ATOM 2381 C CA . PHE A 1 307 ? 5.470 19.967 -9.023 1.00 78.62 307 PHE A CA 1
ATOM 2382 C C . PHE A 1 307 ? 5.687 19.273 -10.379 1.00 78.62 307 PHE A C 1
ATOM 2384 O O . PHE A 1 307 ? 6.832 19.103 -10.801 1.00 78.62 307 PHE A O 1
ATOM 2391 N N . GLN A 1 308 ? 4.615 18.960 -11.119 1.00 70.25 308 GLN A N 1
ATOM 2392 C CA . GLN A 1 308 ? 4.695 18.399 -12.476 1.00 70.25 308 GLN A CA 1
ATOM 2393 C C . GLN A 1 308 ? 5.262 19.375 -13.520 1.00 70.25 308 GLN A C 1
ATOM 2395 O O . GLN A 1 308 ? 5.618 18.943 -14.610 1.00 70.25 308 GLN A O 1
ATOM 2400 N N . LEU A 1 309 ? 5.380 20.672 -13.223 1.00 63.69 309 LEU A N 1
ATOM 2401 C CA . LEU A 1 309 ? 5.945 21.662 -14.152 1.00 63.69 309 LEU A CA 1
ATOM 2402 C C . LEU A 1 309 ? 7.482 21.681 -14.203 1.00 63.69 309 LEU A C 1
ATOM 2404 O O . LEU A 1 309 ? 8.051 22.351 -15.065 1.00 63.69 309 LEU A O 1
ATOM 2408 N N . ASN A 1 310 ? 8.170 20.932 -13.337 1.00 59.34 310 ASN A N 1
ATOM 2409 C CA . ASN A 1 310 ? 9.628 21.001 -13.174 1.00 59.34 310 ASN A CA 1
ATOM 2410 C C . ASN A 1 310 ? 10.455 20.123 -14.142 1.00 59.34 310 ASN A C 1
ATOM 2412 O O . ASN A 1 310 ? 11.581 19.751 -13.826 1.00 59.34 310 ASN A O 1
ATOM 2416 N N . TYR A 1 311 ? 9.973 19.843 -15.359 1.00 58.62 311 TYR A N 1
ATOM 2417 C CA . TYR A 1 311 ? 10.699 19.044 -16.371 1.00 58.62 311 TYR A CA 1
ATOM 2418 C C . TYR A 1 311 ? 11.791 19.829 -17.129 1.00 58.62 311 TYR A C 1
ATOM 2420 O O . TYR A 1 311 ? 11.855 19.840 -18.363 1.00 58.62 311 TYR A O 1
ATOM 2428 N N . ALA A 1 312 ? 12.691 20.484 -16.397 1.00 51.62 312 ALA A N 1
ATOM 2429 C CA . ALA A 1 312 ? 13.797 21.242 -16.982 1.00 51.62 312 ALA A CA 1
ATOM 2430 C C . ALA A 1 312 ? 14.798 20.332 -17.737 1.00 51.62 312 ALA A C 1
ATOM 2432 O O . ALA A 1 312 ? 15.379 20.753 -18.740 1.00 51.62 312 ALA A O 1
ATOM 2433 N N . PHE A 1 313 ? 14.928 19.062 -17.332 1.00 50.94 313 PHE A N 1
ATOM 2434 C CA . PHE A 1 313 ? 15.838 18.090 -17.946 1.00 50.94 313 PHE A CA 1
ATOM 2435 C C . PHE A 1 313 ? 15.546 17.814 -19.432 1.00 50.94 313 PHE A C 1
ATOM 2437 O O . PHE A 1 313 ? 16.463 17.785 -20.252 1.00 50.94 313 PHE A O 1
ATOM 2444 N N . MET A 1 314 ? 14.272 17.675 -19.814 1.00 51.72 314 MET A N 1
ATOM 2445 C CA . MET A 1 314 ? 13.886 17.340 -21.196 1.00 51.72 314 MET A CA 1
ATOM 2446 C C . MET A 1 314 ? 14.086 18.495 -22.190 1.00 51.72 314 MET A C 1
ATOM 2448 O O . MET A 1 314 ? 14.083 18.271 -23.397 1.00 51.72 314 MET A O 1
ATOM 2452 N N . SER A 1 315 ? 14.252 19.726 -21.696 1.00 55.47 315 SER A N 1
ATOM 2453 C CA . SER A 1 315 ? 14.339 20.941 -22.520 1.00 55.47 315 SER A CA 1
ATOM 2454 C C . SER A 1 315 ? 15.759 21.505 -22.659 1.00 55.47 315 SER A C 1
ATOM 2456 O O . SER A 1 315 ? 15.945 22.508 -23.351 1.00 55.47 315 SER A O 1
ATOM 2458 N N . SER A 1 316 ? 16.758 20.877 -22.015 1.00 59.31 316 SER A N 1
ATOM 2459 C CA . SER A 1 316 ? 18.172 21.300 -22.025 1.00 59.31 316 SER A CA 1
ATOM 2460 C C . SER A 1 316 ? 18.355 22.803 -21.751 1.00 59.31 316 SER A C 1
ATOM 2462 O O . SER A 1 316 ? 19.161 23.481 -22.393 1.00 59.31 316 SER A O 1
ATOM 2464 N N . CYS A 1 317 ? 17.565 23.354 -20.827 1.00 68.25 317 CYS A N 1
ATOM 2465 C CA . CYS A 1 317 ? 17.614 24.769 -20.474 1.00 68.25 317 CYS A CA 1
ATOM 2466 C C . CYS A 1 317 ? 18.690 25.026 -19.408 1.00 68.25 317 CYS A C 1
ATOM 2468 O O . CYS A 1 317 ? 18.590 24.463 -18.321 1.00 68.25 317 CYS A O 1
ATOM 2470 N N . PRO A 1 318 ? 19.707 25.872 -19.656 1.00 67.19 318 PRO A N 1
ATOM 2471 C CA . PRO A 1 318 ? 20.704 26.190 -18.653 1.00 67.19 318 PRO A CA 1
ATOM 2472 C C . PRO A 1 318 ? 20.044 27.011 -17.542 1.00 67.19 318 PRO A C 1
ATOM 2474 O O . PRO A 1 318 ? 19.450 28.065 -17.793 1.00 67.19 318 PRO A O 1
ATOM 2477 N N . LEU A 1 319 ? 20.174 26.526 -16.309 1.00 76.69 319 LEU A N 1
ATOM 2478 C CA . LEU A 1 319 ? 19.695 27.189 -15.104 1.00 76.69 319 LEU A CA 1
ATOM 2479 C C . LEU A 1 319 ? 20.910 27.682 -14.293 1.00 76.69 319 LEU A C 1
ATOM 2481 O O . LEU A 1 319 ? 21.530 26.887 -13.588 1.00 76.69 319 LEU A O 1
ATOM 2485 N N . PRO A 1 320 ? 21.280 28.978 -14.374 1.00 73.44 320 PRO A N 1
ATOM 2486 C CA . PRO A 1 320 ? 22.525 29.489 -13.787 1.00 73.44 320 PRO A CA 1
ATOM 2487 C C . PRO A 1 320 ? 22.636 29.297 -12.268 1.00 73.44 320 PRO A C 1
ATOM 2489 O O . PRO A 1 320 ? 23.733 29.126 -11.751 1.00 73.44 320 PRO A O 1
ATOM 2492 N N . ASN A 1 321 ? 21.501 29.290 -11.561 1.00 83.31 321 ASN A N 1
ATOM 2493 C CA . ASN A 1 321 ? 21.435 29.174 -10.101 1.00 83.31 321 ASN A CA 1
ATOM 2494 C C . ASN A 1 321 ? 21.115 27.743 -9.624 1.00 83.31 321 ASN A C 1
ATOM 2496 O O . ASN A 1 321 ? 20.715 27.565 -8.474 1.00 83.31 321 ASN A O 1
ATOM 2500 N N . ALA A 1 322 ? 21.254 26.725 -10.485 1.00 84.75 322 ALA A N 1
ATOM 2501 C CA . ALA A 1 322 ? 20.870 25.348 -10.163 1.00 84.75 322 ALA A CA 1
ATOM 2502 C C . ALA A 1 322 ? 21.579 24.795 -8.915 1.00 84.75 322 ALA A C 1
ATOM 2504 O O . ALA A 1 322 ? 20.930 24.172 -8.083 1.00 84.75 322 ALA A O 1
ATOM 2505 N N . GLU A 1 323 ? 22.879 25.066 -8.745 1.00 88.00 323 GLU A N 1
ATOM 2506 C CA . GLU A 1 323 ? 23.645 24.615 -7.570 1.00 88.00 323 GLU A CA 1
ATOM 2507 C C . GLU A 1 323 ? 23.135 25.273 -6.276 1.00 88.00 323 GLU A C 1
ATOM 2509 O O . GLU A 1 323 ? 22.959 24.605 -5.260 1.00 88.00 323 GLU A O 1
ATOM 2514 N N . THR A 1 324 ? 22.839 26.577 -6.302 1.00 89.12 324 THR A N 1
ATOM 2515 C CA . THR A 1 324 ? 22.303 27.295 -5.134 1.00 89.12 324 THR A CA 1
ATOM 2516 C C . THR A 1 324 ? 20.921 26.784 -4.744 1.00 89.12 324 THR A C 1
ATOM 2518 O O . THR A 1 324 ? 20.669 26.567 -3.560 1.00 89.12 324 THR A O 1
ATOM 2521 N N . LEU A 1 325 ? 20.045 26.564 -5.729 1.00 87.25 325 LEU A N 1
ATOM 2522 C CA . LEU A 1 325 ? 18.716 26.001 -5.496 1.00 87.25 325 LEU A CA 1
ATOM 2523 C C . LEU A 1 325 ? 18.823 24.574 -4.950 1.00 87.25 325 LEU A C 1
ATOM 2525 O O . LEU A 1 325 ? 18.185 24.266 -3.953 1.00 87.25 325 LEU A O 1
ATOM 2529 N N . LEU A 1 326 ? 19.698 23.737 -5.516 1.00 90.06 326 LEU A N 1
ATOM 2530 C CA . LEU A 1 326 ? 19.892 22.362 -5.052 1.00 90.06 326 LEU A CA 1
ATOM 2531 C C . LEU A 1 326 ? 20.346 22.321 -3.590 1.00 90.06 326 LEU A C 1
ATOM 2533 O O . LEU A 1 326 ? 19.824 21.539 -2.802 1.00 90.06 326 LEU A O 1
ATOM 2537 N N . ASN A 1 327 ? 21.280 23.192 -3.206 1.00 90.75 327 ASN A N 1
ATOM 2538 C CA . ASN A 1 327 ? 21.726 23.288 -1.818 1.00 90.75 327 ASN A CA 1
ATOM 2539 C C . ASN A 1 327 ? 20.603 23.750 -0.872 1.00 90.75 327 ASN A C 1
ATOM 2541 O O . ASN A 1 327 ? 20.523 23.261 0.254 1.00 90.75 327 ASN A O 1
ATOM 2545 N N . ALA A 1 328 ? 19.724 24.657 -1.313 1.00 90.38 328 ALA A N 1
ATOM 2546 C CA . ALA A 1 328 ? 18.556 25.064 -0.532 1.00 90.38 328 ALA A CA 1
ATOM 2547 C C . ALA A 1 328 ? 17.586 23.890 -0.312 1.00 90.38 328 ALA A C 1
ATOM 2549 O O . ALA A 1 328 ? 17.158 23.662 0.820 1.00 90.38 328 ALA A O 1
ATOM 2550 N N . GLU A 1 329 ? 17.325 23.101 -1.355 1.00 91.31 329 GLU A N 1
ATOM 2551 C CA . GLU A 1 329 ? 16.485 21.901 -1.270 1.00 91.31 329 GLU A CA 1
ATOM 2552 C C . GLU A 1 329 ? 17.088 20.832 -0.350 1.00 91.31 329 GLU A C 1
ATOM 2554 O O . GLU A 1 329 ? 16.399 20.285 0.507 1.00 91.31 329 GLU A O 1
ATOM 2559 N N . ILE A 1 330 ? 18.396 20.571 -0.450 1.00 92.31 330 ILE A N 1
ATOM 2560 C CA . ILE A 1 330 ? 19.089 19.620 0.436 1.00 92.31 330 ILE A CA 1
ATOM 2561 C C . ILE A 1 330 ? 18.986 20.065 1.901 1.00 92.31 330 ILE A C 1
ATOM 2563 O O . ILE A 1 330 ? 18.731 19.241 2.780 1.00 92.31 330 ILE A O 1
ATOM 2567 N N . ASN A 1 331 ? 19.149 21.360 2.181 1.00 92.56 331 ASN A N 1
ATOM 2568 C CA . ASN A 1 331 ? 19.003 21.891 3.537 1.00 92.56 331 ASN A CA 1
ATOM 2569 C C . ASN A 1 331 ? 17.566 21.755 4.057 1.00 92.56 331 ASN A C 1
ATOM 2571 O O . ASN A 1 331 ? 17.371 21.415 5.225 1.00 92.56 331 ASN A O 1
ATOM 2575 N N . TRP A 1 332 ? 16.568 21.965 3.196 1.00 93.12 332 TRP A N 1
ATOM 2576 C CA . TRP A 1 332 ? 15.165 21.751 3.544 1.00 93.12 332 TRP A CA 1
ATOM 2577 C C . TRP A 1 332 ? 14.879 20.275 3.861 1.00 93.12 332 TRP A C 1
ATOM 2579 O O . TRP A 1 332 ? 14.298 19.972 4.903 1.00 93.12 332 TRP A O 1
ATOM 2589 N N . LEU A 1 333 ? 15.379 19.341 3.045 1.00 94.12 333 LEU A N 1
ATOM 2590 C CA . LEU A 1 333 ? 15.255 17.899 3.298 1.00 94.12 333 LEU A CA 1
ATOM 2591 C C . LEU A 1 333 ? 15.916 17.496 4.626 1.00 94.12 333 LEU A C 1
ATOM 2593 O O . LEU A 1 333 ? 15.346 16.721 5.397 1.00 94.12 333 LEU A O 1
ATOM 2597 N N . LYS A 1 334 ? 17.088 18.061 4.945 1.00 92.50 334 LYS A N 1
ATOM 2598 C CA . LYS A 1 334 ? 17.754 17.841 6.238 1.00 92.50 334 LYS A CA 1
ATOM 2599 C C . LYS A 1 334 ? 16.925 18.356 7.414 1.00 92.50 334 LYS A C 1
ATOM 2601 O O . LYS A 1 334 ? 16.851 17.672 8.427 1.00 92.50 334 LYS A O 1
ATOM 2606 N N . MET A 1 335 ? 16.270 19.508 7.282 1.00 92.88 335 MET A N 1
ATOM 2607 C CA . MET A 1 335 ? 15.358 20.019 8.313 1.00 92.88 335 MET A CA 1
ATOM 2608 C C . MET A 1 335 ? 14.197 19.044 8.565 1.00 92.88 335 MET A C 1
ATOM 2610 O O . MET A 1 335 ? 13.926 18.712 9.716 1.00 92.88 335 MET A O 1
ATOM 2614 N N . VAL A 1 336 ? 13.558 18.525 7.509 1.00 92.31 336 VAL A N 1
ATOM 2615 C CA . VAL A 1 336 ? 12.470 17.534 7.648 1.00 92.31 336 VAL A CA 1
ATOM 2616 C C . VAL A 1 336 ? 12.968 16.254 8.321 1.00 92.31 336 VAL A C 1
ATOM 2618 O O . VAL A 1 336 ? 12.303 15.712 9.202 1.00 92.31 336 VAL A O 1
ATOM 2621 N N . ARG A 1 337 ? 14.171 15.790 7.974 1.00 92.25 337 ARG A N 1
ATOM 2622 C CA . ARG A 1 337 ? 14.809 14.648 8.640 1.00 92.25 337 ARG A CA 1
ATOM 2623 C C . ARG A 1 337 ? 14.999 14.882 10.142 1.00 92.25 337 ARG A C 1
ATOM 2625 O O . ARG A 1 337 ? 14.714 13.984 10.931 1.00 92.25 337 ARG A O 1
ATOM 2632 N N . GLU A 1 338 ? 15.466 16.062 10.551 1.00 90.75 338 GLU A N 1
ATOM 2633 C CA . GLU A 1 338 ? 15.613 16.390 11.976 1.00 90.75 338 GLU A CA 1
ATOM 2634 C C . GLU A 1 338 ? 14.255 16.488 12.695 1.00 90.75 338 GLU A C 1
ATOM 2636 O O . GLU A 1 338 ? 14.142 16.049 13.843 1.00 90.75 338 GLU A O 1
ATOM 2641 N N . ASN A 1 339 ? 13.197 16.954 12.018 1.00 88.94 339 ASN A N 1
ATOM 2642 C CA . ASN A 1 339 ? 11.833 16.914 12.561 1.00 88.94 339 ASN A CA 1
ATOM 2643 C C . ASN A 1 339 ? 11.386 15.472 12.848 1.00 88.94 339 ASN A C 1
ATOM 2645 O O . ASN A 1 339 ? 10.868 15.201 13.930 1.00 88.94 339 ASN A O 1
ATOM 2649 N N . VAL A 1 340 ? 11.657 14.527 11.939 1.00 87.56 340 VAL A N 1
ATOM 2650 C CA . VAL A 1 340 ? 11.344 13.100 12.152 1.00 87.56 340 VAL A CA 1
ATOM 2651 C C . VAL A 1 340 ? 12.161 12.519 13.304 1.00 87.56 340 VAL A C 1
ATOM 2653 O O . VAL A 1 340 ? 11.612 11.811 14.144 1.00 87.56 340 VAL A O 1
ATOM 2656 N N . LYS A 1 341 ? 13.457 12.841 13.398 1.00 84.06 341 LYS A N 1
ATOM 2657 C CA . LYS A 1 341 ? 14.316 12.358 14.495 1.00 84.06 341 LYS A CA 1
ATOM 2658 C C . LYS A 1 341 ? 13.862 12.860 15.868 1.00 84.06 341 LYS A C 1
ATOM 2660 O O . LYS A 1 341 ? 13.983 12.130 16.847 1.00 84.06 341 LYS A O 1
ATOM 2665 N N . THR A 1 342 ? 13.350 14.087 15.941 1.00 83.88 342 THR A N 1
ATOM 2666 C CA . THR A 1 342 ? 12.932 14.723 17.202 1.00 83.88 342 THR A CA 1
ATOM 2667 C C . THR A 1 342 ? 11.480 14.441 17.581 1.00 83.88 342 THR A C 1
ATOM 2669 O O . THR A 1 342 ? 11.193 14.278 18.764 1.00 83.88 342 THR A O 1
ATOM 2672 N N . THR A 1 343 ? 10.569 14.372 16.606 1.00 80.81 343 THR A N 1
ATOM 2673 C CA . THR A 1 343 ? 9.116 14.267 16.847 1.00 80.81 343 THR A CA 1
ATOM 2674 C C . THR A 1 343 ? 8.502 12.933 16.421 1.00 80.81 343 THR A C 1
ATOM 2676 O O . THR A 1 343 ? 7.378 12.633 16.813 1.00 80.81 343 THR A O 1
ATOM 2679 N N . GLY A 1 344 ? 9.207 12.120 15.627 1.00 77.75 344 GLY A N 1
ATOM 2680 C CA . GLY A 1 344 ? 8.661 10.903 15.016 1.00 77.75 344 GLY A CA 1
ATOM 2681 C C . GLY A 1 344 ? 7.726 11.157 13.825 1.00 77.75 344 GLY A C 1
ATOM 2682 O O . GLY A 1 344 ? 7.189 10.202 13.270 1.00 77.75 344 GLY A O 1
ATOM 2683 N N . ASP A 1 345 ? 7.542 12.416 13.416 1.00 79.62 345 ASP A N 1
ATOM 2684 C CA . ASP A 1 345 ? 6.726 12.825 12.271 1.00 79.62 345 ASP A CA 1
ATOM 2685 C C . ASP A 1 345 ? 7.491 13.852 11.417 1.00 79.62 345 ASP A C 1
ATOM 2687 O O . ASP A 1 345 ? 8.338 14.606 11.897 1.00 79.62 345 ASP A O 1
ATOM 2691 N N . THR A 1 346 ? 7.199 13.874 10.124 1.00 83.88 346 THR A N 1
ATOM 2692 C CA . THR A 1 346 ? 7.756 14.830 9.164 1.00 83.88 346 THR A CA 1
ATOM 2693 C C . THR A 1 346 ? 7.339 16.271 9.456 1.00 83.88 346 THR A C 1
ATOM 2695 O O . THR A 1 346 ? 8.099 17.188 9.137 1.00 83.88 346 THR A O 1
ATOM 2698 N N . GLN A 1 347 ? 6.165 16.479 10.074 1.00 85.50 347 GLN A N 1
ATOM 2699 C CA . GLN A 1 347 ? 5.534 17.800 10.256 1.00 85.50 347 GLN A CA 1
ATOM 2700 C C . GLN A 1 347 ? 5.262 18.534 8.926 1.00 85.50 347 GLN A C 1
ATOM 2702 O O . GLN A 1 347 ? 5.055 19.748 8.908 1.00 85.50 347 GLN A O 1
ATOM 2707 N N . VAL A 1 348 ? 5.278 17.809 7.804 1.00 86.62 348 VAL A N 1
ATOM 2708 C CA . VAL A 1 348 ? 5.072 18.340 6.454 1.00 86.62 348 VAL A CA 1
ATOM 2709 C C . VAL A 1 348 ? 4.119 17.414 5.707 1.00 86.62 348 VAL A C 1
ATOM 2711 O O . VAL A 1 348 ? 4.137 16.202 5.885 1.00 86.62 348 VAL A O 1
ATOM 2714 N N . ASP A 1 349 ? 3.267 17.987 4.865 1.00 89.25 349 ASP A N 1
ATOM 2715 C CA . ASP A 1 349 ? 2.377 17.217 4.002 1.00 89.25 349 ASP A CA 1
ATOM 2716 C C . ASP A 1 349 ? 3.165 16.375 2.980 1.00 89.25 349 ASP A C 1
ATOM 2718 O O . ASP A 1 349 ? 4.171 16.820 2.415 1.00 89.25 349 ASP A O 1
ATOM 2722 N N . GLU A 1 350 ? 2.686 15.163 2.707 1.00 87.31 350 GLU A N 1
ATOM 2723 C CA . GLU A 1 350 ? 3.368 14.212 1.827 1.00 87.31 350 GLU A CA 1
ATOM 2724 C C . GLU A 1 350 ? 3.563 14.739 0.399 1.00 87.31 350 GLU A C 1
ATOM 2726 O O . GLU A 1 350 ? 4.609 14.481 -0.200 1.00 87.31 350 GLU A O 1
ATOM 2731 N N . ALA A 1 351 ? 2.608 15.514 -0.129 1.00 87.56 351 ALA A N 1
ATOM 2732 C CA . ALA A 1 351 ? 2.682 16.076 -1.480 1.00 87.56 351 ALA A CA 1
ATOM 2733 C C . ALA A 1 351 ? 3.849 17.062 -1.622 1.00 87.56 351 ALA A C 1
ATOM 2735 O O . ALA A 1 351 ? 4.515 17.138 -2.656 1.00 87.56 351 ALA A O 1
ATOM 2736 N N . VAL A 1 352 ? 4.104 17.818 -0.553 1.00 90.62 352 VAL A N 1
ATOM 2737 C CA . VAL A 1 352 ? 5.188 18.798 -0.486 1.00 90.62 352 VAL A CA 1
ATOM 2738 C C . VAL A 1 352 ? 6.524 18.068 -0.392 1.00 90.62 352 VAL A C 1
ATOM 2740 O O . VAL A 1 352 ? 7.429 18.369 -1.169 1.00 90.62 352 VAL A O 1
ATOM 2743 N N . LEU A 1 353 ? 6.641 17.056 0.476 1.00 92.81 353 LEU A N 1
ATOM 2744 C CA . LEU A 1 353 ? 7.852 16.234 0.574 1.00 92.81 353 LEU A CA 1
ATOM 2745 C C . LEU A 1 353 ? 8.192 15.532 -0.753 1.00 92.81 353 LEU A C 1
ATOM 2747 O O . LEU A 1 353 ? 9.341 15.596 -1.195 1.00 92.81 353 LEU A O 1
ATOM 2751 N N . GLU A 1 354 ? 7.208 14.903 -1.406 1.00 92.06 354 GLU A N 1
ATOM 2752 C CA . GLU A 1 354 ? 7.363 14.307 -2.743 1.00 92.06 354 GLU A CA 1
ATOM 2753 C C . GLU A 1 354 ? 7.885 15.347 -3.745 1.00 92.06 354 GLU A C 1
ATOM 2755 O O . GLU A 1 354 ? 8.861 15.102 -4.461 1.00 92.06 354 GLU A O 1
ATOM 2760 N N . GLY A 1 355 ? 7.269 16.529 -3.755 1.00 89.12 355 GLY A N 1
ATOM 2761 C CA . GLY A 1 355 ? 7.631 17.629 -4.633 1.00 89.12 355 GLY A CA 1
ATOM 2762 C C . GLY A 1 355 ? 9.065 18.124 -4.453 1.00 89.12 355 GLY A C 1
ATOM 2763 O O . GLY A 1 355 ? 9.796 18.240 -5.437 1.00 89.12 355 GLY A O 1
ATOM 2764 N N . HIS A 1 356 ? 9.498 18.365 -3.213 1.00 91.62 356 HIS A N 1
ATOM 2765 C CA . HIS A 1 356 ? 10.869 18.789 -2.901 1.00 91.62 356 HIS A CA 1
ATOM 2766 C C . HIS A 1 356 ? 11.913 17.722 -3.285 1.00 91.62 356 HIS A C 1
ATOM 2768 O O . HIS A 1 356 ? 12.951 18.053 -3.864 1.00 91.62 356 HIS A O 1
ATOM 2774 N N . LEU A 1 357 ? 11.628 16.432 -3.055 1.00 93.38 357 LEU A N 1
ATOM 2775 C CA . LEU A 1 357 ? 12.482 15.326 -3.520 1.00 93.38 357 LEU A CA 1
ATOM 2776 C C . LEU A 1 357 ? 12.599 15.307 -5.054 1.00 93.38 357 LEU A C 1
ATOM 2778 O O . LEU A 1 357 ? 13.700 15.163 -5.597 1.00 93.38 357 LEU A O 1
ATOM 2782 N N . GLY A 1 358 ? 11.477 15.506 -5.755 1.00 90.12 358 GLY A N 1
ATOM 2783 C CA . GLY A 1 358 ? 11.435 15.614 -7.213 1.00 90.12 358 GLY A CA 1
ATOM 2784 C C . GLY A 1 358 ? 12.236 16.806 -7.744 1.00 90.12 358 GLY A C 1
ATOM 2785 O O . GLY A 1 358 ? 13.035 16.647 -8.669 1.00 90.12 358 GLY A O 1
ATOM 2786 N N . ILE A 1 359 ? 12.097 17.982 -7.123 1.00 88.31 359 ILE A N 1
ATOM 2787 C CA . ILE A 1 359 ? 12.877 19.181 -7.470 1.00 88.31 359 ILE A CA 1
ATOM 2788 C C . ILE A 1 359 ? 14.374 18.920 -7.294 1.00 88.31 359 ILE A C 1
ATOM 2790 O O . ILE A 1 359 ? 15.149 19.202 -8.210 1.00 88.31 359 ILE A O 1
ATOM 2794 N N . ALA A 1 360 ? 14.792 18.356 -6.158 1.00 91.12 360 ALA A N 1
ATOM 2795 C CA . ALA A 1 360 ? 16.197 18.039 -5.911 1.00 91.12 360 ALA A CA 1
ATOM 2796 C C . ALA A 1 360 ? 16.762 17.104 -6.996 1.00 91.12 360 ALA A C 1
ATOM 2798 O O . ALA A 1 360 ? 17.870 17.322 -7.496 1.00 91.12 360 ALA A O 1
ATOM 2799 N N . LYS A 1 361 ? 15.976 16.106 -7.425 1.00 91.12 361 LYS A N 1
ATOM 2800 C CA . LYS A 1 361 ? 16.351 15.173 -8.497 1.00 91.12 361 LYS A CA 1
ATOM 2801 C C . LYS A 1 361 ? 16.513 15.879 -9.845 1.00 91.12 361 LYS A C 1
ATOM 2803 O O . LYS A 1 361 ? 17.470 15.595 -10.568 1.00 91.12 361 LYS A O 1
ATOM 2808 N N . GLU A 1 362 ? 15.607 16.789 -10.195 1.00 86.38 362 GLU A N 1
ATOM 2809 C CA . GLU A 1 362 ? 15.692 17.552 -11.447 1.00 86.38 362 GLU A CA 1
ATOM 2810 C C . GLU A 1 362 ? 16.872 18.532 -11.429 1.00 86.38 362 GLU A C 1
ATOM 2812 O O . GLU A 1 362 ? 17.619 18.612 -12.404 1.00 86.38 362 GLU A O 1
ATOM 2817 N N . LEU A 1 363 ? 17.125 19.209 -10.305 1.00 87.12 363 LEU A N 1
ATOM 2818 C CA . LEU A 1 363 ? 18.277 20.103 -10.148 1.00 87.12 363 LEU A CA 1
ATOM 2819 C C . LEU A 1 363 ? 19.618 19.352 -10.232 1.00 87.12 363 LEU A C 1
ATOM 2821 O O . LEU A 1 363 ? 20.562 19.843 -10.854 1.00 87.12 363 LEU A O 1
ATOM 2825 N N . LEU A 1 364 ? 19.693 18.131 -9.692 1.00 88.62 364 LEU A N 1
ATOM 2826 C CA . LEU A 1 364 ? 20.863 17.250 -9.815 1.00 88.62 364 LEU A CA 1
ATOM 2827 C C . LEU A 1 364 ? 21.204 16.882 -11.260 1.00 88.62 364 LEU A C 1
ATOM 2829 O O . LEU A 1 364 ? 22.362 16.581 -11.552 1.00 88.62 364 LEU A O 1
ATOM 2833 N N . SER A 1 365 ? 20.230 16.907 -12.170 1.00 85.69 365 SER A N 1
ATOM 2834 C CA . SER A 1 365 ? 20.474 16.610 -13.584 1.00 85.69 365 SER A CA 1
ATOM 2835 C C . SER A 1 365 ? 21.365 17.653 -14.275 1.00 85.69 365 SER A C 1
ATOM 2837 O O . SER A 1 365 ? 22.042 17.321 -15.247 1.00 85.69 365 SER A O 1
ATOM 2839 N N 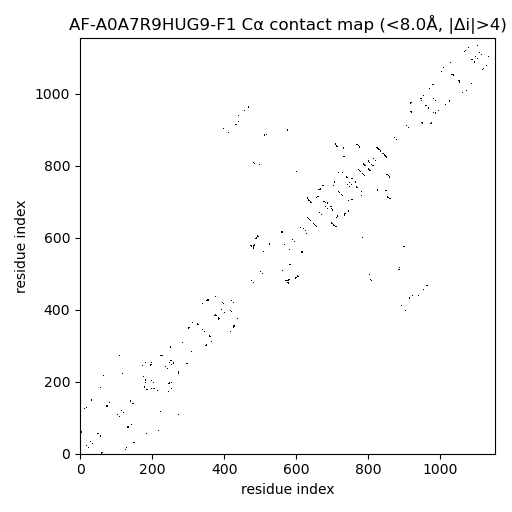. PHE A 1 366 ? 21.437 18.876 -13.732 1.00 84.56 366 PHE A N 1
ATOM 2840 C CA . PHE A 1 366 ? 22.322 19.947 -14.205 1.00 84.56 366 PHE A CA 1
ATOM 2841 C C . PHE A 1 366 ? 23.746 19.858 -13.645 1.00 84.56 366 PHE A C 1
ATOM 2843 O O . PHE A 1 366 ? 24.624 20.598 -14.089 1.00 84.56 366 PHE A O 1
ATOM 2850 N N . MET A 1 367 ? 23.986 18.998 -12.651 1.00 88.44 367 MET A N 1
ATOM 2851 C CA . MET A 1 367 ? 25.274 18.915 -11.967 1.00 88.44 367 MET A CA 1
ATOM 2852 C C . MET A 1 367 ? 26.233 17.956 -12.691 1.00 88.44 367 MET A C 1
ATOM 2854 O O . MET A 1 367 ? 25.829 16.843 -13.048 1.00 88.44 367 MET A O 1
ATOM 2858 N N . PRO A 1 368 ? 27.517 18.327 -12.872 1.00 88.62 368 PRO A N 1
ATOM 2859 C CA . PRO A 1 368 ? 28.527 17.411 -13.397 1.00 88.62 368 PRO A CA 1
ATOM 2860 C C . PRO A 1 368 ? 28.822 16.265 -12.405 1.00 88.62 368 PRO A C 1
ATOM 2862 O O . PRO A 1 368 ? 28.566 16.415 -11.205 1.00 88.62 368 PRO A O 1
ATOM 2865 N N . PRO A 1 369 ? 29.398 15.135 -12.865 1.00 87.94 369 PRO A N 1
ATOM 2866 C CA . PRO A 1 369 ? 29.735 13.987 -12.014 1.00 87.94 369 PRO A CA 1
ATOM 2867 C C . PRO A 1 369 ? 30.536 14.329 -10.751 1.00 87.94 369 PRO A C 1
ATOM 2869 O O . PRO A 1 369 ? 30.224 13.802 -9.683 1.00 87.94 369 PRO A O 1
ATOM 2872 N N . ASP A 1 370 ? 31.500 15.250 -10.850 1.00 89.69 370 ASP A N 1
ATOM 2873 C CA . ASP A 1 370 ? 32.323 15.692 -9.715 1.00 89.69 370 ASP A CA 1
ATOM 2874 C C . ASP A 1 370 ? 31.466 16.324 -8.613 1.00 89.69 370 ASP A C 1
ATOM 2876 O O . ASP A 1 370 ? 31.584 15.980 -7.440 1.00 89.69 370 ASP A O 1
ATOM 2880 N N . LYS A 1 371 ? 30.510 17.179 -8.992 1.00 89.94 371 LYS A N 1
ATOM 2881 C CA . LYS A 1 371 ? 29.584 17.811 -8.044 1.00 89.94 371 LYS A CA 1
ATOM 2882 C C . LYS A 1 371 ? 28.616 16.817 -7.422 1.00 89.94 371 LYS A C 1
ATOM 2884 O O . LYS A 1 371 ? 28.308 16.919 -6.237 1.00 89.94 371 LYS A O 1
ATOM 2889 N N . LYS A 1 372 ? 28.167 15.819 -8.185 1.00 91.81 372 LYS A N 1
ATOM 2890 C CA . LYS A 1 372 ? 27.358 14.726 -7.628 1.00 91.81 372 LYS A CA 1
ATOM 2891 C C . LYS A 1 372 ? 28.141 13.923 -6.593 1.00 91.81 372 LYS A C 1
ATOM 2893 O O . LYS A 1 372 ? 27.554 13.522 -5.591 1.00 91.81 372 LYS A O 1
ATOM 2898 N N . TYR A 1 373 ? 29.437 13.702 -6.810 1.00 91.56 373 TYR A N 1
ATOM 2899 C CA . TYR A 1 373 ? 30.309 13.052 -5.831 1.00 91.56 373 TYR A CA 1
ATOM 2900 C C . TYR A 1 373 ? 30.457 13.894 -4.552 1.00 91.56 373 TYR A C 1
ATOM 2902 O O . TYR A 1 373 ? 30.238 13.362 -3.464 1.00 91.56 373 TYR A O 1
ATOM 2910 N N . GLU A 1 374 ? 30.713 15.203 -4.682 1.00 90.38 374 GLU A N 1
ATOM 2911 C CA . GLU A 1 374 ? 30.808 16.147 -3.550 1.00 90.38 374 GLU A CA 1
ATOM 2912 C C . GLU A 1 374 ? 29.557 16.139 -2.652 1.00 90.38 374 GLU A C 1
ATOM 2914 O O . GLU A 1 374 ? 29.666 16.240 -1.433 1.00 90.38 374 GLU A O 1
ATOM 2919 N N . ILE A 1 375 ? 28.367 16.035 -3.253 1.00 90.00 375 ILE A N 1
ATOM 2920 C CA . ILE A 1 375 ? 27.075 16.026 -2.544 1.00 90.00 375 ILE A CA 1
ATOM 2921 C C . ILE A 1 375 ? 26.728 14.630 -2.001 1.00 90.00 375 ILE A C 1
ATOM 2923 O O . ILE A 1 375 ? 26.031 14.490 -0.994 1.00 90.00 375 ILE A O 1
ATOM 2927 N N . GLY A 1 376 ? 27.135 13.584 -2.720 1.00 88.81 376 GLY A N 1
ATOM 2928 C CA . GLY A 1 376 ? 26.652 12.227 -2.502 1.00 88.81 376 GLY A CA 1
ATOM 2929 C C . GLY A 1 376 ? 27.485 11.413 -1.522 1.00 88.81 376 GLY A C 1
ATOM 2930 O O . GLY A 1 376 ? 26.899 10.754 -0.666 1.00 88.81 376 GLY A O 1
ATOM 2931 N N . SER A 1 377 ? 28.817 11.417 -1.664 1.00 88.62 377 SER A N 1
ATOM 2932 C CA . SER A 1 377 ? 29.701 10.456 -0.978 1.00 88.62 377 SER A CA 1
ATOM 2933 C C . SER A 1 377 ? 31.102 10.979 -0.612 1.00 88.62 377 SER A C 1
ATOM 2935 O O . SER A 1 377 ? 31.969 10.187 -0.236 1.00 88.62 377 SER A O 1
ATOM 2937 N N . GLU A 1 378 ? 31.364 12.288 -0.700 1.00 83.44 378 GLU A N 1
ATOM 2938 C CA . GLU A 1 378 ? 32.672 12.848 -0.335 1.00 83.44 378 GLU A CA 1
ATOM 2939 C C . GLU A 1 378 ? 32.853 12.977 1.192 1.00 83.44 378 GLU A C 1
ATOM 2941 O O . GLU A 1 378 ? 32.447 13.953 1.820 1.00 83.44 378 GLU A O 1
ATOM 2946 N N . ASP A 1 379 ? 33.565 12.019 1.788 1.00 73.88 379 ASP A N 1
ATOM 2947 C CA . ASP A 1 379 ? 33.803 11.975 3.242 1.00 73.88 379 ASP A CA 1
ATOM 2948 C C . ASP A 1 379 ? 34.998 12.842 3.718 1.00 73.88 379 ASP A C 1
ATOM 2950 O O . ASP A 1 379 ? 35.282 12.918 4.911 1.00 73.88 379 ASP A O 1
ATOM 2954 N N . LYS A 1 380 ? 35.742 13.495 2.810 1.00 71.75 380 LYS A N 1
ATOM 2955 C CA . LYS A 1 380 ? 36.985 14.240 3.135 1.00 71.75 380 LYS A CA 1
ATOM 2956 C C . LYS A 1 380 ? 36.768 15.706 3.536 1.00 71.75 380 LYS A C 1
ATOM 2958 O O . LYS A 1 380 ? 37.744 16.411 3.805 1.00 71.75 380 LYS A O 1
ATOM 2963 N N . ARG A 1 381 ? 35.522 16.184 3.555 1.00 69.00 381 ARG A N 1
ATOM 2964 C CA . ARG A 1 381 ? 35.182 17.563 3.936 1.00 69.00 381 ARG A CA 1
ATOM 2965 C C . ARG A 1 381 ? 35.071 17.726 5.456 1.00 69.00 381 ARG A C 1
ATOM 2967 O O . ARG A 1 381 ? 34.699 16.777 6.138 1.00 69.00 381 ARG A O 1
ATOM 2974 N N . PRO A 1 382 ? 35.338 18.935 5.988 1.00 57.97 382 PRO A N 1
ATOM 2975 C CA . PRO A 1 382 ? 35.140 19.237 7.408 1.00 57.97 382 PRO A CA 1
ATOM 2976 C C . PRO A 1 382 ? 33.670 19.109 7.852 1.00 57.97 382 PRO A C 1
ATOM 2978 O O . PRO A 1 382 ? 33.422 18.743 8.995 1.00 57.97 382 PRO A O 1
ATOM 2981 N N . GLU A 1 383 ? 32.715 19.334 6.942 1.00 61.94 383 GLU A N 1
ATOM 2982 C CA . GLU A 1 383 ? 31.299 18.972 7.090 1.00 61.94 383 GLU A CA 1
ATOM 2983 C C . GLU A 1 383 ? 30.907 18.051 5.917 1.00 61.94 383 GLU A C 1
ATOM 2985 O O . GLU A 1 383 ? 30.617 18.545 4.821 1.00 61.94 383 GLU A O 1
ATOM 2990 N N . PRO A 1 384 ? 30.976 16.716 6.074 1.00 62.91 384 PRO A N 1
ATOM 2991 C CA . PRO A 1 384 ? 30.660 15.792 4.991 1.00 62.91 384 PRO A CA 1
ATOM 2992 C C . PRO A 1 384 ? 29.155 15.816 4.702 1.00 62.91 384 PRO A C 1
ATOM 2994 O O . PRO A 1 384 ? 28.329 15.513 5.564 1.00 62.91 384 PRO A O 1
ATOM 2997 N N . ILE A 1 385 ? 28.789 16.174 3.471 1.00 73.50 385 ILE A N 1
ATOM 2998 C CA . ILE A 1 385 ? 27.432 15.983 2.955 1.00 73.50 385 ILE A CA 1
ATOM 2999 C C . ILE A 1 385 ? 27.421 14.592 2.322 1.00 73.50 385 ILE A C 1
ATOM 3001 O O . ILE A 1 385 ? 28.029 14.383 1.278 1.00 73.50 385 ILE A O 1
ATOM 3005 N N . ASN A 1 386 ? 26.767 13.630 2.974 1.00 88.56 386 ASN A N 1
ATOM 3006 C CA . ASN A 1 386 ? 26.635 12.267 2.460 1.00 88.56 386 ASN A CA 1
ATOM 3007 C C . ASN A 1 386 ? 25.162 11.980 2.164 1.00 88.56 386 ASN A C 1
ATOM 3009 O O . ASN A 1 386 ? 24.500 11.209 2.861 1.00 88.56 386 ASN A O 1
ATOM 3013 N N . LEU A 1 387 ? 24.626 12.664 1.149 1.00 93.38 387 LEU A N 1
ATOM 3014 C CA . LEU A 1 387 ? 23.200 12.592 0.838 1.00 93.38 387 LEU A CA 1
ATOM 3015 C C . LEU A 1 387 ? 22.765 11.165 0.460 1.00 93.38 387 LEU A C 1
ATOM 3017 O O . LEU A 1 387 ? 21.642 10.777 0.767 1.00 93.38 387 LEU A O 1
ATOM 3021 N N . VAL A 1 388 ? 23.652 10.357 -0.143 1.00 95.69 388 VAL A N 1
ATOM 3022 C CA . VAL A 1 388 ? 23.358 8.943 -0.442 1.00 95.69 388 VAL A CA 1
ATOM 3023 C C . VAL A 1 388 ? 23.078 8.176 0.847 1.00 95.69 388 VAL A C 1
ATOM 3025 O O . VAL A 1 388 ? 22.053 7.500 0.939 1.00 95.69 388 VAL A O 1
ATOM 3028 N N . ARG A 1 389 ? 23.948 8.304 1.857 1.00 94.38 389 ARG A N 1
ATOM 3029 C CA . ARG A 1 389 ? 23.751 7.630 3.142 1.00 94.38 389 ARG A CA 1
ATOM 3030 C C . ARG A 1 389 ? 22.510 8.141 3.854 1.00 94.38 389 ARG A C 1
ATOM 3032 O O . ARG A 1 389 ? 21.714 7.326 4.292 1.00 94.38 389 ARG A O 1
ATOM 3039 N N . GLU A 1 390 ? 22.320 9.456 3.921 1.00 93.81 390 GLU A N 1
ATOM 3040 C CA . GLU A 1 390 ? 21.158 10.064 4.582 1.00 93.81 390 GLU A CA 1
ATOM 3041 C C . GLU A 1 390 ? 19.834 9.572 3.969 1.00 93.81 390 GLU A C 1
ATOM 3043 O O . GLU A 1 390 ? 18.929 9.167 4.698 1.00 93.81 390 GLU A O 1
ATOM 3048 N N . LEU A 1 391 ? 19.729 9.525 2.636 1.00 96.25 391 LEU A N 1
ATOM 3049 C CA . LEU A 1 391 ? 18.531 9.024 1.956 1.00 96.25 391 LEU A CA 1
ATOM 3050 C C . LEU A 1 391 ? 18.297 7.528 2.229 1.00 96.25 391 LEU A C 1
ATOM 3052 O O . LEU A 1 391 ? 17.175 7.107 2.510 1.00 96.25 391 LEU A O 1
ATOM 3056 N N . VAL A 1 392 ? 19.347 6.709 2.179 1.00 95.81 392 VAL A N 1
ATOM 3057 C CA . VAL A 1 392 ? 19.231 5.262 2.413 1.00 95.81 392 VAL A CA 1
ATOM 3058 C C . VAL A 1 392 ? 18.904 4.959 3.878 1.00 95.81 392 VAL A C 1
ATOM 3060 O O . VAL A 1 392 ? 18.009 4.164 4.146 1.00 95.81 392 VAL A O 1
ATOM 3063 N N . GLU A 1 393 ? 19.596 5.583 4.826 1.00 93.62 393 GLU A N 1
ATOM 3064 C CA . GLU A 1 393 ? 19.535 5.244 6.251 1.00 93.62 393 GLU A CA 1
ATOM 3065 C C . GLU A 1 393 ? 18.423 5.952 7.026 1.00 93.62 393 GLU A C 1
ATOM 3067 O O . GLU A 1 393 ? 17.864 5.345 7.935 1.00 93.62 393 GLU A O 1
ATOM 3072 N N . ASP A 1 394 ? 18.098 7.201 6.692 1.00 92.94 394 ASP A N 1
ATOM 3073 C CA . ASP A 1 394 ? 17.108 7.985 7.438 1.00 92.94 394 ASP A CA 1
ATOM 3074 C C . ASP A 1 394 ? 15.790 8.126 6.659 1.00 92.94 394 ASP A C 1
ATOM 3076 O O . ASP A 1 394 ? 14.710 8.042 7.247 1.00 92.94 394 ASP A O 1
ATOM 3080 N N . PHE A 1 395 ? 15.842 8.300 5.331 1.00 94.88 395 PHE A N 1
ATOM 3081 C CA . PHE A 1 395 ? 14.619 8.523 4.551 1.00 94.88 395 PHE A CA 1
ATOM 3082 C C . PHE A 1 395 ? 13.883 7.233 4.206 1.00 94.88 395 PHE A C 1
ATOM 3084 O O . PHE A 1 395 ? 12.658 7.212 4.306 1.00 94.88 395 PHE A O 1
ATOM 3091 N N . ILE A 1 396 ? 14.603 6.184 3.794 1.00 95.25 396 ILE A N 1
ATOM 3092 C CA . ILE A 1 396 ? 13.989 4.991 3.192 1.00 95.25 396 ILE A CA 1
ATOM 3093 C C . ILE A 1 396 ? 14.124 3.751 4.087 1.00 95.25 396 ILE A C 1
ATOM 3095 O O . ILE A 1 396 ? 13.129 3.075 4.350 1.00 95.25 396 ILE A O 1
ATOM 3099 N N . PHE A 1 397 ? 15.329 3.435 4.579 1.00 95.25 397 PHE A N 1
ATOM 3100 C CA . PHE A 1 397 ? 15.611 2.170 5.273 1.00 95.25 397 PHE A CA 1
ATOM 3101 C C . PHE A 1 397 ? 16.167 2.308 6.709 1.00 95.25 397 PHE A C 1
ATOM 3103 O O . PHE A 1 397 ? 17.109 1.588 7.067 1.00 95.25 397 PHE A O 1
ATOM 3110 N N . PRO A 1 398 ? 15.563 3.117 7.604 1.00 93.75 398 PRO A N 1
ATOM 3111 C CA . PRO A 1 398 ? 16.012 3.194 8.998 1.00 93.75 398 PRO A CA 1
ATOM 3112 C C . PRO A 1 398 ? 15.891 1.863 9.733 1.00 93.75 398 PRO A C 1
ATOM 3114 O O . PRO A 1 398 ? 16.753 1.528 10.542 1.00 93.75 398 PRO A O 1
ATOM 3117 N N . ALA A 1 399 ? 14.883 1.049 9.409 1.00 92.69 399 ALA A N 1
ATOM 3118 C CA . ALA A 1 399 ? 14.781 -0.306 9.943 1.00 92.69 399 ALA A CA 1
ATOM 3119 C C . ALA A 1 399 ? 15.986 -1.177 9.543 1.00 92.69 399 ALA A C 1
ATOM 3121 O O . ALA A 1 399 ? 16.524 -1.887 10.385 1.00 92.69 399 ALA A O 1
ATOM 3122 N N . SER A 1 400 ? 16.463 -1.083 8.296 1.00 93.81 400 SER A N 1
ATOM 3123 C CA . SER A 1 400 ? 17.640 -1.839 7.849 1.00 93.81 400 SER A CA 1
ATOM 3124 C C . SER A 1 400 ? 18.929 -1.340 8.497 1.00 93.81 400 SER A C 1
ATOM 3126 O O . SER A 1 400 ? 19.746 -2.165 8.897 1.00 93.81 400 SER A O 1
ATOM 3128 N N . ARG A 1 401 ? 19.090 -0.021 8.696 1.00 92.88 401 ARG A N 1
ATOM 3129 C CA . ARG A 1 401 ? 20.205 0.536 9.489 1.00 92.88 401 ARG A CA 1
ATOM 3130 C C . ARG A 1 401 ? 20.242 -0.077 10.891 1.00 92.88 401 ARG A C 1
ATOM 3132 O O . ARG A 1 401 ? 21.292 -0.525 11.350 1.00 92.88 401 ARG A O 1
ATOM 3139 N N . LEU A 1 402 ? 19.094 -0.108 11.567 1.00 92.06 402 LEU A N 1
ATOM 3140 C CA . LEU A 1 402 ? 18.986 -0.635 12.929 1.00 92.06 402 LEU A CA 1
ATOM 3141 C C . LEU A 1 402 ? 19.162 -2.155 12.984 1.00 92.06 402 LEU A C 1
ATOM 3143 O O . LEU A 1 402 ? 19.761 -2.653 13.935 1.00 92.06 402 LEU A O 1
ATOM 3147 N N . MET A 1 403 ? 18.699 -2.880 11.964 1.00 91.75 403 MET A N 1
ATOM 3148 C CA . MET A 1 403 ? 18.919 -4.322 11.841 1.00 91.75 403 MET A CA 1
ATOM 3149 C C . MET A 1 403 ? 20.407 -4.647 11.678 1.00 91.75 403 MET A C 1
ATOM 3151 O O . MET A 1 403 ? 20.926 -5.495 12.400 1.00 91.75 403 MET A O 1
ATOM 3155 N N . LEU A 1 404 ? 21.117 -3.924 10.807 1.00 90.56 404 LEU A N 1
ATOM 3156 C CA . LEU A 1 404 ? 22.563 -4.087 10.635 1.00 90.56 404 LEU A CA 1
ATOM 3157 C C . LEU A 1 404 ? 23.336 -3.751 11.909 1.00 90.56 404 LEU A C 1
ATOM 3159 O O . LEU A 1 404 ? 24.295 -4.444 12.252 1.00 90.56 404 LEU A O 1
ATOM 3163 N N . HIS A 1 405 ? 22.927 -2.703 12.630 1.00 90.56 405 HIS A N 1
ATOM 3164 C CA . HIS A 1 405 ? 23.512 -2.392 13.932 1.00 90.56 405 HIS A CA 1
ATOM 3165 C C . HIS A 1 405 ? 23.316 -3.558 14.907 1.00 90.56 405 HIS A C 1
ATOM 3167 O O . HIS A 1 405 ? 24.299 -4.055 15.451 1.00 90.56 405 HIS A O 1
ATOM 3173 N N . LEU A 1 406 ? 22.081 -4.053 15.041 1.00 88.44 406 LEU A N 1
ATOM 3174 C CA . LEU A 1 406 ? 21.741 -5.176 15.913 1.00 88.44 406 LEU A CA 1
ATOM 3175 C C . LEU A 1 406 ? 22.531 -6.447 15.561 1.00 88.44 406 LEU A C 1
ATOM 3177 O O . LEU A 1 406 ? 23.024 -7.122 16.458 1.00 88.44 406 LEU A O 1
ATOM 3181 N N . GLN A 1 407 ? 22.698 -6.763 14.275 1.00 87.50 407 GLN A N 1
ATOM 3182 C CA . GLN A 1 407 ? 23.494 -7.910 13.818 1.00 87.50 407 GLN A CA 1
ATOM 3183 C C . GLN A 1 407 ? 24.997 -7.757 14.109 1.00 87.50 407 GLN A C 1
ATOM 3185 O O . GLN A 1 407 ? 25.697 -8.756 14.271 1.00 87.50 407 GLN A O 1
ATOM 3190 N N . ARG A 1 408 ? 25.517 -6.523 14.148 1.00 88.69 408 ARG A N 1
ATOM 3191 C CA . ARG A 1 408 ? 26.943 -6.243 14.393 1.00 88.69 408 ARG A CA 1
ATOM 3192 C C . ARG A 1 408 ? 27.292 -6.162 15.874 1.00 88.69 408 ARG A C 1
ATOM 3194 O O . ARG A 1 408 ? 28.364 -6.624 16.251 1.00 88.69 408 ARG A O 1
ATOM 3201 N N . THR A 1 409 ? 26.436 -5.547 16.686 1.00 88.88 409 THR A N 1
ATOM 3202 C CA . THR A 1 409 ? 26.705 -5.283 18.110 1.00 88.88 409 THR A CA 1
ATOM 3203 C C . THR A 1 409 ? 25.985 -6.248 19.047 1.00 88.88 409 THR A C 1
ATOM 3205 O O . THR A 1 409 ? 26.400 -6.394 20.190 1.00 88.88 409 THR A O 1
ATOM 3208 N N . GLY A 1 410 ? 24.913 -6.903 18.589 1.00 83.25 410 GLY A N 1
ATOM 3209 C CA . GLY A 1 410 ? 23.993 -7.661 19.443 1.00 83.25 410 GLY A CA 1
ATOM 3210 C C . GLY A 1 410 ? 23.035 -6.775 20.250 1.00 83.25 410 GLY A C 1
ATOM 3211 O O . GLY A 1 410 ? 22.173 -7.291 20.965 1.00 83.25 410 GLY A O 1
ATOM 3212 N N . GLU A 1 411 ? 23.142 -5.449 20.127 1.00 82.94 411 GLU A N 1
ATOM 3213 C CA . GLU A 1 411 ? 22.397 -4.485 20.930 1.00 82.94 411 GLU A CA 1
ATOM 3214 C C . GLU A 1 411 ? 21.352 -3.731 20.106 1.00 82.94 411 GLU A C 1
ATOM 3216 O O . GLU A 1 411 ? 21.554 -3.363 18.948 1.00 82.94 411 GLU A O 1
ATOM 3221 N N . LEU A 1 412 ? 20.199 -3.484 20.729 1.00 80.44 412 LEU A N 1
ATOM 3222 C CA . LEU A 1 412 ? 19.151 -2.661 20.142 1.00 80.44 412 LEU A CA 1
ATOM 3223 C C . LEU A 1 412 ? 19.474 -1.196 20.456 1.00 80.44 412 LEU A C 1
ATOM 3225 O O . LEU A 1 412 ? 19.483 -0.817 21.624 1.00 80.44 412 LEU A O 1
ATOM 3229 N N . CYS A 1 413 ? 19.717 -0.380 19.427 1.00 79.69 413 CYS A N 1
ATOM 3230 C CA . CYS A 1 413 ? 19.932 1.069 19.566 1.00 79.69 413 CYS A CA 1
ATOM 3231 C C . CYS A 1 413 ? 18.735 1.743 20.276 1.00 79.69 413 CYS A C 1
ATOM 3233 O O . CYS A 1 413 ? 17.697 1.113 20.410 1.00 79.69 413 CYS A O 1
ATOM 3235 N N . ALA A 1 414 ? 18.795 3.007 20.701 1.00 70.88 414 ALA A N 1
ATOM 3236 C CA . ALA A 1 414 ? 17.619 3.733 21.215 1.00 70.88 414 ALA A CA 1
ATOM 3237 C C . ALA A 1 414 ? 16.734 4.323 20.091 1.00 70.88 414 ALA A C 1
ATOM 3239 O O . ALA A 1 414 ? 15.527 4.467 20.270 1.00 70.88 414 ALA A O 1
ATOM 3240 N N . ASP A 1 415 ? 17.315 4.584 18.916 1.00 73.81 415 ASP A N 1
ATOM 3241 C CA . ASP A 1 415 ? 16.674 5.254 17.776 1.00 73.81 415 ASP A CA 1
ATOM 3242 C C . ASP A 1 415 ? 15.404 4.551 17.266 1.00 73.81 415 ASP A C 1
ATOM 3244 O O . ASP A 1 415 ? 15.394 3.346 16.992 1.00 73.81 415 ASP A O 1
ATOM 3248 N N . GLN A 1 416 ? 14.330 5.302 17.034 1.00 74.19 416 GLN A N 1
ATOM 3249 C CA . GLN A 1 416 ? 13.131 4.748 16.406 1.00 74.19 416 GLN A CA 1
ATOM 3250 C C . GLN A 1 416 ? 13.348 4.470 14.907 1.00 74.19 416 GLN A C 1
ATOM 3252 O O . GLN A 1 416 ? 14.027 5.209 14.199 1.00 74.19 416 GLN A O 1
ATOM 3257 N N . ALA A 1 417 ? 12.733 3.396 14.406 1.00 83.69 417 ALA A N 1
ATOM 3258 C CA . ALA A 1 417 ? 12.808 2.978 13.005 1.00 83.69 417 ALA A CA 1
ATOM 3259 C C . ALA A 1 417 ? 11.772 3.711 12.127 1.00 83.69 417 ALA A C 1
ATOM 3261 O O . ALA A 1 417 ? 10.959 3.063 11.466 1.00 83.69 417 ALA A O 1
ATOM 3262 N N . VAL A 1 418 ? 11.743 5.046 12.171 1.00 86.31 418 VAL A N 1
ATOM 3263 C CA . VAL A 1 418 ? 10.743 5.856 11.452 1.00 86.31 418 VAL A CA 1
ATOM 3264 C C . VAL A 1 418 ? 11.355 6.431 10.170 1.00 86.31 418 VAL A C 1
ATOM 3266 O O . VAL A 1 418 ? 12.279 7.235 10.270 1.00 86.31 418 VAL A O 1
ATOM 3269 N N . PRO A 1 419 ? 10.889 6.021 8.974 1.00 91.25 419 PRO A N 1
ATOM 3270 C CA . PRO A 1 419 ? 11.360 6.595 7.716 1.00 91.25 419 PRO A CA 1
ATOM 3271 C C . PRO A 1 419 ? 10.765 7.983 7.489 1.00 91.25 419 PRO A C 1
ATOM 3273 O O . PRO A 1 419 ? 9.583 8.201 7.756 1.00 91.25 419 PRO A O 1
ATOM 3276 N N . VAL A 1 420 ? 11.563 8.898 6.929 1.00 93.56 420 VAL A N 1
ATOM 3277 C CA . VAL A 1 420 ? 11.049 10.191 6.438 1.00 93.56 420 VAL A CA 1
ATOM 3278 C C . VAL A 1 420 ? 10.054 9.972 5.293 1.00 93.56 420 VAL A C 1
ATOM 3280 O O . VAL A 1 420 ? 9.033 10.646 5.221 1.00 93.56 420 VAL A O 1
ATOM 3283 N N . CYS A 1 421 ? 10.327 9.008 4.407 1.00 93.44 421 CYS A N 1
ATOM 3284 C CA . CYS A 1 421 ? 9.440 8.636 3.306 1.00 93.44 421 CYS A CA 1
ATOM 3285 C C . CYS A 1 421 ? 8.594 7.425 3.704 1.00 93.44 421 CYS A C 1
ATOM 3287 O O . CYS A 1 421 ? 9.053 6.283 3.630 1.00 93.44 421 CYS A O 1
ATOM 3289 N N . SER A 1 422 ? 7.361 7.673 4.138 1.00 87.06 422 SER A N 1
ATOM 3290 C CA . SER A 1 422 ? 6.452 6.646 4.660 1.00 87.06 422 SER A CA 1
ATOM 3291 C C . SER A 1 422 ? 5.429 6.132 3.638 1.00 87.06 422 SER A C 1
ATOM 3293 O O . SER A 1 422 ? 4.740 5.148 3.923 1.00 87.06 422 SER A O 1
ATOM 3295 N N . THR A 1 423 ? 5.334 6.750 2.453 1.00 89.62 423 THR A N 1
ATOM 3296 C CA . THR A 1 423 ? 4.335 6.412 1.426 1.00 89.62 423 THR A CA 1
ATOM 3297 C C . THR A 1 423 ? 4.948 6.075 0.073 1.00 89.62 423 THR A C 1
ATOM 3299 O O . THR A 1 423 ? 6.021 6.574 -0.254 1.00 89.62 423 THR A O 1
ATOM 3302 N N . PRO A 1 424 ? 4.267 5.265 -0.768 1.00 91.69 424 PRO A N 1
ATOM 3303 C CA . PRO A 1 424 ? 4.792 4.872 -2.076 1.00 91.69 424 PRO A CA 1
ATOM 3304 C C . PRO A 1 424 ? 5.268 6.037 -2.953 1.00 91.69 424 PRO A C 1
ATOM 3306 O O . PRO A 1 424 ? 6.273 5.909 -3.648 1.00 91.69 424 PRO A O 1
ATOM 3309 N N . LEU A 1 425 ? 4.573 7.180 -2.917 1.00 90.88 425 LEU A N 1
ATOM 3310 C CA . LEU A 1 425 ? 4.926 8.370 -3.697 1.00 90.88 425 LEU A CA 1
ATOM 3311 C C . LEU A 1 425 ? 6.242 8.995 -3.211 1.00 90.88 425 LEU A C 1
ATOM 3313 O O . LEU A 1 425 ? 7.179 9.145 -3.996 1.00 90.88 425 LEU A O 1
ATOM 3317 N N . THR A 1 426 ? 6.355 9.266 -1.907 1.00 94.06 426 THR A N 1
ATOM 3318 C CA . THR A 1 426 ? 7.570 9.840 -1.301 1.00 94.06 426 THR A CA 1
ATOM 3319 C C . THR A 1 426 ? 8.761 8.884 -1.400 1.00 94.06 426 THR A C 1
ATOM 3321 O O . THR A 1 426 ? 9.865 9.303 -1.753 1.00 94.06 426 THR A O 1
ATOM 3324 N N . THR A 1 427 ? 8.543 7.580 -1.195 1.00 95.12 427 THR A N 1
ATOM 3325 C CA . THR A 1 427 ? 9.571 6.543 -1.364 1.00 95.12 427 THR A CA 1
ATOM 3326 C C . THR A 1 427 ? 10.077 6.472 -2.809 1.00 95.12 427 THR A C 1
ATOM 3328 O O . THR A 1 427 ? 11.288 6.435 -3.027 1.00 95.12 427 THR A O 1
ATOM 3331 N N . ASN A 1 428 ? 9.187 6.508 -3.808 1.00 95.06 428 ASN A N 1
ATOM 3332 C CA . ASN A 1 428 ? 9.587 6.534 -5.219 1.00 95.06 428 ASN A CA 1
ATOM 3333 C C . ASN A 1 428 ? 10.370 7.804 -5.579 1.00 95.06 428 ASN A C 1
ATOM 3335 O O . ASN A 1 428 ? 11.379 7.707 -6.278 1.00 95.06 428 ASN A O 1
ATOM 3339 N N . ALA A 1 429 ? 9.956 8.972 -5.079 1.00 94.50 429 ALA A N 1
ATOM 3340 C CA . ALA A 1 429 ? 10.676 10.226 -5.299 1.00 94.50 429 ALA A CA 1
ATOM 3341 C C . ALA A 1 429 ? 12.091 10.190 -4.686 1.00 94.50 429 ALA A C 1
ATOM 3343 O O . ALA A 1 429 ? 13.060 10.595 -5.333 1.00 94.50 429 ALA A O 1
ATOM 3344 N N . ALA A 1 430 ? 12.241 9.629 -3.481 1.00 96.94 430 ALA A N 1
ATOM 3345 C CA . ALA A 1 430 ? 13.545 9.432 -2.846 1.00 96.94 430 ALA A CA 1
ATOM 3346 C C . ALA A 1 430 ? 14.424 8.418 -3.607 1.00 96.94 430 ALA A C 1
ATOM 3348 O O . ALA A 1 430 ? 15.628 8.636 -3.767 1.00 96.94 430 ALA A O 1
ATOM 3349 N N . PHE A 1 431 ? 13.836 7.340 -4.136 1.00 97.44 431 PHE A N 1
ATOM 3350 C CA . PHE A 1 431 ? 14.541 6.405 -5.016 1.00 97.44 431 PHE A CA 1
ATOM 3351 C C . PHE A 1 431 ? 15.001 7.060 -6.321 1.00 97.44 431 PHE A C 1
ATOM 3353 O O . PHE A 1 431 ? 16.139 6.846 -6.740 1.00 97.44 431 PHE A O 1
ATOM 3360 N N . ASP A 1 432 ? 14.165 7.882 -6.953 1.00 95.19 432 ASP A N 1
ATOM 3361 C CA . ASP A 1 432 ? 14.532 8.598 -8.177 1.00 95.19 432 ASP A CA 1
ATOM 3362 C C . ASP A 1 432 ? 15.651 9.621 -7.925 1.00 95.19 432 ASP A C 1
ATOM 3364 O O . ASP A 1 432 ? 16.552 9.768 -8.758 1.00 95.19 432 ASP A O 1
ATOM 3368 N N . LEU A 1 433 ? 15.660 10.260 -6.751 1.00 95.75 433 LEU A N 1
ATOM 3369 C CA . LEU A 1 433 ? 16.752 11.121 -6.295 1.00 95.75 433 LEU A CA 1
ATOM 3370 C C . LEU A 1 433 ? 18.071 10.343 -6.122 1.00 95.75 433 LEU A C 1
ATOM 3372 O O . LEU A 1 433 ? 19.112 10.775 -6.628 1.00 95.75 433 LEU A O 1
ATOM 3376 N N . LEU A 1 434 ? 18.029 9.165 -5.486 1.00 97.31 434 LEU A N 1
ATOM 3377 C CA . LEU A 1 434 ? 19.183 8.260 -5.358 1.00 97.31 434 LEU A CA 1
ATOM 3378 C C . LEU A 1 434 ? 19.726 7.809 -6.720 1.00 97.31 434 LEU A C 1
ATOM 3380 O O . LEU A 1 434 ? 20.941 7.811 -6.937 1.00 97.31 434 LEU A O 1
ATOM 3384 N N . VAL A 1 435 ? 18.840 7.460 -7.656 1.00 96.38 435 VAL A N 1
ATOM 3385 C CA . VAL A 1 435 ? 19.234 7.121 -9.030 1.00 96.38 435 VAL A CA 1
ATOM 3386 C C . VAL A 1 435 ? 19.901 8.327 -9.697 1.00 96.38 435 VAL A C 1
ATOM 3388 O O . VAL A 1 435 ? 20.981 8.178 -10.268 1.00 96.38 435 VAL A O 1
ATOM 3391 N N . GLY A 1 436 ? 19.331 9.531 -9.569 1.00 92.88 436 GLY A N 1
ATOM 3392 C CA . GLY A 1 436 ? 19.890 10.773 -10.121 1.00 92.88 436 GLY A CA 1
ATOM 3393 C C . GLY A 1 436 ? 21.314 11.092 -9.640 1.00 92.88 436 GLY A C 1
ATOM 3394 O O . GLY A 1 436 ? 22.149 11.535 -10.442 1.00 92.88 436 GLY A O 1
ATOM 3395 N N . LEU A 1 437 ? 21.614 10.798 -8.368 1.00 94.62 437 LEU A N 1
ATOM 3396 C CA . LEU A 1 437 ? 22.957 10.904 -7.776 1.00 94.62 437 LEU A CA 1
ATOM 3397 C C . LEU A 1 437 ? 23.963 9.906 -8.375 1.00 94.62 437 LEU A C 1
ATOM 3399 O O . LEU A 1 437 ? 25.159 10.201 -8.397 1.00 94.62 437 LEU A O 1
ATOM 3403 N N . CYS A 1 438 ? 23.502 8.751 -8.863 1.00 94.75 438 CYS A N 1
ATOM 3404 C CA . CYS A 1 438 ? 24.350 7.687 -9.416 1.00 94.75 438 CYS A CA 1
ATOM 3405 C C . CYS A 1 438 ? 24.557 7.785 -10.938 1.00 94.75 438 CYS A C 1
ATOM 3407 O O . CYS A 1 438 ? 25.493 7.178 -11.467 1.00 94.75 438 CYS A O 1
ATOM 3409 N N . VAL A 1 439 ? 23.721 8.548 -11.655 1.00 91.62 439 VAL A N 1
ATOM 3410 C CA . VAL A 1 439 ? 23.880 8.764 -13.105 1.00 91.62 439 VAL A CA 1
ATOM 3411 C C . VAL A 1 439 ? 25.235 9.414 -13.391 1.00 91.62 439 VAL A C 1
ATOM 3413 O O . VAL A 1 439 ? 25.493 10.543 -12.957 1.00 91.62 439 VAL A O 1
ATOM 3416 N N . ALA A 1 440 ? 26.056 8.700 -14.162 1.00 89.12 440 ALA A N 1
ATOM 3417 C CA . ALA A 1 440 ? 27.425 9.028 -14.543 1.00 89.12 440 ALA A CA 1
ATOM 3418 C C . ALA A 1 440 ? 28.387 9.265 -13.359 1.00 89.12 440 ALA A C 1
ATOM 3420 O O . ALA A 1 440 ? 29.395 9.941 -13.530 1.00 89.12 440 ALA A O 1
ATOM 3421 N N . CYS A 1 441 ? 28.106 8.721 -12.165 1.00 92.94 441 CYS A N 1
ATOM 3422 C CA . CYS A 1 441 ? 28.930 8.919 -10.965 1.00 92.94 441 CYS A CA 1
ATOM 3423 C C . CYS A 1 441 ? 29.277 7.577 -10.289 1.00 92.94 441 CYS A C 1
ATOM 3425 O O . CYS A 1 441 ? 28.513 7.051 -9.474 1.00 92.94 441 CYS A O 1
ATOM 3427 N N . ALA A 1 442 ? 30.450 7.019 -10.615 1.00 93.00 442 ALA A N 1
ATOM 3428 C CA . ALA A 1 442 ? 30.906 5.729 -10.085 1.00 93.00 442 ALA A CA 1
ATOM 3429 C C . ALA A 1 442 ? 31.063 5.685 -8.548 1.00 93.00 442 ALA A C 1
ATOM 3431 O O . ALA A 1 442 ? 30.635 4.695 -7.953 1.00 93.00 442 ALA A O 1
ATOM 3432 N N . PRO A 1 443 ? 31.593 6.722 -7.861 1.00 94.19 443 PRO A N 1
ATOM 3433 C CA . PRO A 1 443 ? 31.696 6.713 -6.399 1.00 94.19 443 PRO A CA 1
ATOM 3434 C C . PRO A 1 443 ? 30.353 6.596 -5.670 1.00 94.19 443 PRO A C 1
ATOM 3436 O O . PRO A 1 443 ? 30.219 5.756 -4.779 1.00 94.19 443 PRO A O 1
ATOM 3439 N N . ASN A 1 444 ? 29.347 7.368 -6.094 1.00 95.44 444 ASN A N 1
ATOM 3440 C CA . ASN A 1 444 ? 28.002 7.311 -5.519 1.00 95.44 444 ASN A CA 1
ATOM 3441 C C . ASN A 1 444 ? 27.351 5.945 -5.765 1.00 95.44 444 ASN A C 1
ATOM 3443 O O . ASN A 1 444 ? 26.812 5.344 -4.836 1.00 95.44 444 ASN A O 1
ATOM 3447 N N . MET A 1 445 ? 27.470 5.422 -6.993 1.00 95.50 445 MET A N 1
ATOM 3448 C CA . MET A 1 445 ? 26.984 4.084 -7.339 1.00 95.50 445 MET A CA 1
ATOM 3449 C C . MET A 1 445 ? 27.647 3.008 -6.467 1.00 95.50 445 MET A C 1
ATOM 3451 O O . MET A 1 445 ? 26.970 2.114 -5.966 1.00 95.50 445 MET A O 1
ATOM 3455 N N . ARG A 1 446 ? 28.962 3.103 -6.236 1.00 96.06 446 ARG A N 1
ATOM 3456 C CA . ARG A 1 446 ? 29.717 2.151 -5.409 1.00 96.06 446 ARG A CA 1
ATOM 3457 C C . ARG A 1 446 ? 29.237 2.156 -3.962 1.00 96.06 446 ARG A C 1
ATOM 3459 O O . ARG A 1 446 ? 29.015 1.082 -3.405 1.00 96.06 446 ARG A O 1
ATOM 3466 N N . LEU A 1 447 ? 29.056 3.341 -3.373 1.00 96.12 447 LEU A N 1
ATOM 3467 C CA . LEU A 1 447 ? 28.531 3.477 -2.014 1.00 96.12 447 LEU A CA 1
ATOM 3468 C C . LEU A 1 447 ? 27.126 2.873 -1.914 1.00 96.12 447 LEU A C 1
ATOM 3470 O O . LEU A 1 447 ? 26.889 2.031 -1.051 1.00 96.12 447 LEU A O 1
ATOM 3474 N N . LEU A 1 448 ? 26.223 3.232 -2.831 1.00 97.06 448 LEU A N 1
ATOM 3475 C CA . LEU A 1 448 ? 24.843 2.747 -2.814 1.00 97.06 448 LEU A CA 1
ATOM 3476 C C . LEU A 1 448 ? 24.757 1.225 -3.005 1.00 97.06 448 LEU A C 1
ATOM 3478 O O . LEU A 1 448 ? 24.067 0.549 -2.245 1.00 97.06 448 LEU A O 1
ATOM 3482 N N . VAL A 1 449 ? 25.491 0.660 -3.969 1.00 96.81 449 VAL A N 1
ATOM 3483 C CA . VAL A 1 449 ? 25.545 -0.797 -4.189 1.00 96.81 449 VAL A CA 1
ATOM 3484 C C . VAL A 1 449 ? 26.118 -1.521 -2.971 1.00 96.81 449 VAL A C 1
ATOM 3486 O O . VAL A 1 449 ? 25.615 -2.588 -2.610 1.00 96.81 449 VAL A O 1
ATOM 3489 N N . HIS A 1 450 ? 27.139 -0.956 -2.319 1.00 95.75 450 HIS A N 1
ATOM 3490 C CA . HIS A 1 450 ? 27.702 -1.525 -1.097 1.00 95.75 450 HIS A CA 1
ATOM 3491 C C . HIS A 1 450 ? 26.684 -1.521 0.047 1.00 95.75 450 HIS A C 1
ATOM 3493 O O . HIS A 1 450 ? 26.475 -2.568 0.650 1.00 95.75 450 HIS A O 1
ATOM 3499 N N . MET A 1 451 ? 25.999 -0.397 0.284 1.00 95.75 451 MET A N 1
ATOM 3500 C CA . MET A 1 451 ? 24.962 -0.291 1.316 1.00 95.75 451 MET A CA 1
ATOM 3501 C C . MET A 1 451 ? 23.808 -1.270 1.071 1.00 95.75 451 MET A C 1
ATOM 3503 O O . MET A 1 451 ? 23.417 -1.987 1.983 1.00 95.75 451 MET A O 1
ATOM 3507 N N . LEU A 1 452 ? 23.293 -1.358 -0.161 1.00 95.81 452 LEU A N 1
ATOM 3508 C CA . LEU A 1 452 ? 22.211 -2.294 -0.498 1.00 95.81 452 LEU A CA 1
ATOM 3509 C C . LEU A 1 452 ? 22.651 -3.760 -0.393 1.00 95.81 452 LEU A C 1
ATOM 3511 O O . LEU A 1 452 ? 21.864 -4.599 0.032 1.00 95.81 452 LEU A O 1
ATOM 3515 N N . THR A 1 453 ? 23.897 -4.068 -0.771 1.00 94.19 453 THR A N 1
ATOM 3516 C CA . THR A 1 453 ? 24.463 -5.413 -0.594 1.00 94.19 453 THR A CA 1
ATOM 3517 C C . THR A 1 453 ? 24.563 -5.762 0.883 1.00 94.19 453 THR A C 1
ATOM 3519 O O . THR A 1 453 ? 24.124 -6.834 1.267 1.00 94.19 453 THR A O 1
ATOM 3522 N N . ASP A 1 454 ? 25.144 -4.881 1.694 1.00 92.88 454 ASP A N 1
ATOM 3523 C CA . ASP A 1 454 ? 25.323 -5.102 3.131 1.00 92.88 454 ASP A CA 1
ATOM 3524 C C . ASP A 1 454 ? 23.971 -5.250 3.836 1.00 92.88 454 ASP A C 1
ATOM 3526 O O . ASP A 1 454 ? 23.838 -6.109 4.694 1.00 92.88 454 ASP A O 1
ATOM 3530 N N . MET A 1 455 ? 22.956 -4.480 3.419 1.00 92.69 455 MET A N 1
ATOM 3531 C CA . MET A 1 455 ? 21.599 -4.576 3.958 1.00 92.69 455 MET A CA 1
ATOM 3532 C C . MET A 1 455 ? 20.863 -5.862 3.569 1.00 92.69 455 MET A C 1
ATOM 3534 O O . MET A 1 455 ? 20.192 -6.414 4.425 1.00 92.69 455 MET A O 1
ATOM 3538 N N . PHE A 1 456 ? 20.890 -6.300 2.306 1.00 92.06 456 PHE A N 1
ATOM 3539 C CA . PHE A 1 456 ? 19.924 -7.311 1.831 1.00 92.06 456 PHE A CA 1
ATOM 3540 C C . PHE A 1 456 ? 20.529 -8.517 1.108 1.00 92.06 456 PHE A C 1
ATOM 3542 O O . PHE A 1 456 ? 19.828 -9.497 0.871 1.00 92.06 456 PHE A O 1
ATOM 3549 N N . TYR A 1 457 ? 21.789 -8.433 0.683 1.00 90.81 457 TYR A N 1
ATOM 3550 C CA . TYR A 1 457 ? 22.420 -9.431 -0.190 1.00 90.81 457 TYR A CA 1
ATOM 3551 C C . TYR A 1 457 ? 23.817 -9.802 0.302 1.00 90.81 457 TYR A C 1
ATOM 3553 O O . TYR A 1 457 ? 24.743 -9.985 -0.504 1.00 90.81 457 TYR A O 1
ATOM 3561 N N . SER A 1 458 ? 24.004 -9.813 1.621 1.00 83.50 458 SER A N 1
ATOM 3562 C CA . SER A 1 458 ? 25.276 -10.194 2.211 1.00 83.50 458 SER A CA 1
ATOM 3563 C C . SER A 1 458 ? 25.430 -11.715 2.125 1.00 83.50 458 SER A C 1
ATOM 3565 O O . SER A 1 458 ? 24.445 -12.442 2.129 1.00 83.50 458 SER A O 1
ATOM 3567 N N . ASP A 1 459 ? 26.662 -12.233 2.092 1.00 72.31 459 ASP A N 1
ATOM 3568 C CA . ASP A 1 459 ? 26.881 -13.692 2.118 1.00 72.31 459 ASP A CA 1
ATOM 3569 C C . ASP A 1 459 ? 26.395 -14.343 3.444 1.00 72.31 459 ASP A C 1
ATOM 3571 O O . ASP A 1 459 ? 26.447 -15.564 3.572 1.00 72.31 459 ASP A O 1
ATOM 3575 N N . ARG A 1 460 ? 25.979 -13.548 4.449 1.00 72.69 460 ARG A N 1
ATOM 3576 C CA . ARG A 1 460 ? 25.388 -14.036 5.709 1.00 72.69 460 ARG A CA 1
ATOM 3577 C C . ARG A 1 460 ? 23.886 -14.274 5.597 1.00 72.69 460 ARG A C 1
ATOM 3579 O O . ARG A 1 460 ? 23.347 -15.017 6.409 1.00 72.69 460 ARG A O 1
ATOM 3586 N N . ASP A 1 461 ? 23.230 -13.611 4.652 1.00 74.12 461 ASP A N 1
ATOM 3587 C CA . ASP A 1 461 ? 21.797 -13.739 4.445 1.00 74.12 461 ASP A CA 1
ATOM 3588 C C . ASP A 1 461 ? 21.544 -14.955 3.551 1.00 74.12 461 ASP A C 1
ATOM 3590 O O . ASP A 1 461 ? 22.115 -15.077 2.464 1.00 74.12 461 ASP A O 1
ATOM 3594 N N . GLU A 1 462 ? 20.702 -15.880 4.008 1.00 79.06 462 GLU A N 1
ATOM 3595 C CA . GLU A 1 462 ? 20.337 -17.045 3.206 1.00 79.06 462 GLU A CA 1
ATOM 3596 C C . GLU A 1 462 ? 19.461 -16.611 2.015 1.00 79.06 462 GLU A C 1
ATOM 3598 O O . GLU A 1 462 ? 18.475 -15.888 2.206 1.00 79.06 462 GLU A O 1
ATOM 3603 N N . PRO A 1 463 ? 19.799 -17.020 0.774 1.00 84.88 463 PRO A N 1
ATOM 3604 C CA . PRO A 1 463 ? 18.937 -16.809 -0.380 1.00 84.88 463 PRO A CA 1
ATOM 3605 C C . PRO A 1 463 ? 17.552 -17.423 -0.171 1.00 84.88 463 PRO A C 1
ATOM 3607 O O . PRO A 1 463 ? 17.394 -18.452 0.481 1.00 84.88 463 PRO A O 1
ATOM 3610 N N . LEU A 1 464 ? 16.542 -16.812 -0.780 1.00 88.44 464 LEU A N 1
ATOM 3611 C CA . LEU A 1 464 ? 15.177 -17.308 -0.718 1.00 88.44 464 LEU A CA 1
ATOM 3612 C C . LEU A 1 464 ? 15.036 -18.623 -1.498 1.00 88.44 464 LEU A C 1
ATOM 3614 O O . LEU A 1 464 ? 15.213 -18.627 -2.710 1.00 88.44 464 LEU A O 1
ATOM 3618 N N . GLU A 1 465 ? 14.667 -19.715 -0.827 1.00 87.69 465 GLU A N 1
ATOM 3619 C CA . GLU A 1 465 ? 14.491 -21.028 -1.475 1.00 87.69 465 GLU A CA 1
ATOM 3620 C C . GLU A 1 465 ? 13.061 -21.258 -2.003 1.00 87.69 465 GLU A C 1
ATOM 3622 O O . GLU A 1 465 ? 12.851 -21.955 -2.999 1.00 87.69 465 GLU A O 1
ATOM 3627 N N . GLU A 1 466 ? 12.050 -20.661 -1.361 1.00 90.44 466 GLU A N 1
ATOM 3628 C CA . GLU A 1 466 ? 10.640 -20.844 -1.726 1.00 90.44 466 GLU A CA 1
ATOM 3629 C C . GLU A 1 466 ? 10.311 -20.176 -3.072 1.00 90.44 466 GLU A C 1
ATOM 3631 O O . GLU A 1 466 ? 10.613 -19.006 -3.303 1.00 90.44 466 GLU A O 1
ATOM 3636 N N . TRP A 1 467 ? 9.659 -20.913 -3.974 1.00 92.69 467 TRP A N 1
ATOM 3637 C CA . TRP A 1 467 ? 9.203 -20.385 -5.263 1.00 92.69 467 TRP A CA 1
ATOM 3638 C C . TRP A 1 467 ? 7.861 -19.661 -5.150 1.00 92.69 467 TRP A C 1
ATOM 3640 O O . TRP A 1 467 ? 6.996 -20.051 -4.374 1.00 92.69 467 TRP A O 1
ATOM 3650 N N . ASP A 1 468 ? 7.657 -18.652 -6.001 1.00 90.19 468 ASP A N 1
ATOM 3651 C CA . ASP A 1 468 ? 6.453 -17.807 -6.011 1.00 90.19 468 ASP A CA 1
ATOM 3652 C C . ASP A 1 468 ? 6.180 -17.121 -4.661 1.00 90.19 468 ASP A C 1
ATOM 3654 O O . ASP A 1 468 ? 5.036 -16.797 -4.321 1.00 90.19 468 ASP A O 1
ATOM 3658 N N . TYR A 1 469 ? 7.255 -16.839 -3.925 1.00 91.12 469 TYR A N 1
ATOM 3659 C CA . TYR A 1 469 ? 7.201 -16.250 -2.601 1.00 91.12 469 TYR A CA 1
ATOM 3660 C C . TYR A 1 469 ? 6.583 -14.851 -2.620 1.00 91.12 469 TYR A C 1
ATOM 3662 O O . TYR A 1 469 ? 6.865 -14.007 -3.485 1.00 91.12 469 TYR A O 1
ATOM 3670 N N . LEU A 1 470 ? 5.766 -14.603 -1.603 1.00 86.38 470 LEU A N 1
ATOM 3671 C CA . LEU A 1 470 ? 5.358 -13.289 -1.137 1.00 86.38 470 LEU A CA 1
ATOM 3672 C C . LEU A 1 470 ? 5.340 -13.334 0.391 1.00 86.38 470 LEU A C 1
ATOM 3674 O O . LEU A 1 470 ? 4.883 -14.339 0.941 1.00 86.38 470 LEU A O 1
ATOM 3678 N N . PRO A 1 471 ? 5.757 -12.258 1.082 1.00 85.81 471 PRO A N 1
ATOM 3679 C CA . PRO A 1 471 ? 5.643 -12.196 2.530 1.00 85.81 471 PRO A CA 1
ATOM 3680 C C . PRO A 1 471 ? 4.207 -12.525 2.980 1.00 85.81 471 PRO A C 1
ATOM 3682 O O . PRO A 1 471 ? 3.271 -11.839 2.558 1.00 85.81 471 PRO A O 1
ATOM 3685 N N . PRO A 1 472 ? 4.007 -13.559 3.819 1.00 81.31 472 PRO A N 1
ATOM 3686 C CA . PRO A 1 472 ? 2.671 -14.035 4.182 1.00 81.31 472 PRO A CA 1
ATOM 3687 C C . PRO A 1 472 ? 1.938 -13.082 5.133 1.00 81.31 472 PRO A C 1
ATOM 3689 O O . PRO A 1 472 ? 0.717 -13.150 5.254 1.00 81.31 472 PRO A O 1
ATOM 3692 N N . VAL A 1 473 ? 2.678 -12.202 5.816 1.00 86.38 473 VAL A N 1
ATOM 3693 C CA . VAL A 1 473 ? 2.136 -11.205 6.744 1.00 86.38 473 VAL A CA 1
ATOM 3694 C C . VAL A 1 473 ? 2.240 -9.821 6.114 1.00 86.38 473 VAL A C 1
ATOM 3696 O O . VAL A 1 473 ? 3.333 -9.358 5.777 1.00 86.38 473 VAL A O 1
ATOM 3699 N N . GLY A 1 474 ? 1.094 -9.156 5.960 1.00 86.62 474 GLY A N 1
ATOM 3700 C CA . GLY A 1 474 ? 1.026 -7.770 5.501 1.00 86.62 474 GLY A CA 1
ATOM 3701 C C . GLY A 1 474 ? 1.457 -6.766 6.578 1.00 86.62 474 GLY A C 1
ATOM 3702 O O . GLY A 1 474 ? 1.654 -7.135 7.738 1.00 86.62 474 GLY A O 1
ATOM 3703 N N . PRO A 1 475 ? 1.603 -5.477 6.231 1.00 88.12 475 PRO A N 1
ATOM 3704 C CA . PRO A 1 475 ? 1.771 -4.429 7.224 1.00 88.12 475 PRO A CA 1
ATOM 3705 C C . PRO A 1 475 ? 0.425 -4.132 7.895 1.00 88.12 475 PRO A C 1
ATOM 3707 O O . PRO A 1 475 ? -0.641 -4.345 7.312 1.00 88.12 475 PRO A O 1
ATOM 3710 N N . ARG A 1 476 ? 0.473 -3.561 9.095 1.00 87.25 476 ARG A N 1
ATOM 3711 C CA . ARG A 1 476 ? -0.685 -2.917 9.712 1.00 87.25 476 ARG A CA 1
ATOM 3712 C C . ARG A 1 476 ? -1.219 -1.827 8.765 1.00 87.25 476 ARG A C 1
ATOM 3714 O O . ARG A 1 476 ? -0.416 -1.014 8.296 1.00 87.25 476 ARG A O 1
ATOM 3721 N N . PRO A 1 477 ? -2.535 -1.766 8.488 1.00 78.31 477 PRO A N 1
ATOM 3722 C CA . PRO A 1 477 ? -3.108 -0.680 7.697 1.00 78.31 477 PRO A CA 1
ATOM 3723 C C . PRO A 1 477 ? -2.811 0.692 8.322 1.00 78.31 477 PRO A C 1
ATOM 3725 O O . PRO A 1 477 ? -2.733 0.822 9.547 1.00 78.31 477 PRO A O 1
ATOM 3728 N N . GLN A 1 478 ? -2.659 1.731 7.498 1.00 71.12 478 GLN A N 1
ATOM 3729 C CA . GLN A 1 478 ? -2.393 3.092 7.975 1.00 71.12 478 GLN A CA 1
ATOM 3730 C C . GLN A 1 478 ? -3.550 3.556 8.874 1.00 71.12 478 GLN A C 1
ATOM 3732 O O . GLN A 1 478 ? -4.701 3.551 8.449 1.00 71.12 478 GLN A O 1
ATOM 3737 N N . LYS A 1 479 ? -3.248 3.908 10.133 1.00 71.31 479 LYS A N 1
ATOM 3738 C CA . LYS A 1 479 ? -4.244 4.206 11.188 1.00 71.31 479 LYS A CA 1
ATOM 3739 C C . LYS A 1 479 ? -5.233 3.057 11.497 1.00 71.31 479 LYS A C 1
ATOM 3741 O O . LYS A 1 479 ? -6.245 3.293 12.144 1.00 71.31 479 LYS A O 1
ATOM 3746 N N . GLY A 1 480 ? -4.947 1.828 11.059 1.00 82.69 480 GLY A N 1
ATOM 3747 C CA . GLY A 1 480 ? -5.748 0.633 11.353 1.00 82.69 480 GLY A CA 1
ATOM 3748 C C . GLY A 1 480 ? -5.328 -0.073 12.642 1.00 82.69 480 GLY A C 1
ATOM 3749 O O . GLY A 1 480 ? -4.504 0.438 13.403 1.00 82.69 480 GLY A O 1
ATOM 3750 N N . PHE A 1 481 ? -5.847 -1.279 12.870 1.00 91.81 481 PHE A N 1
ATOM 3751 C CA . PHE A 1 481 ? -5.535 -2.124 14.032 1.00 91.81 481 PHE A CA 1
ATOM 3752 C C . PHE A 1 481 ? -4.763 -3.384 13.633 1.00 91.81 481 PHE A C 1
ATOM 3754 O O . PHE A 1 481 ? -4.676 -3.725 12.454 1.00 91.81 481 PHE A O 1
ATOM 3761 N N . VAL A 1 482 ? -4.197 -4.057 14.633 1.00 94.25 482 VAL A N 1
ATOM 3762 C CA . VAL A 1 482 ? -3.494 -5.336 14.485 1.00 94.25 482 VAL A CA 1
ATOM 3763 C C . VAL A 1 482 ? -4.469 -6.472 14.813 1.00 94.25 482 VAL A C 1
ATOM 3765 O O . VAL A 1 482 ? -5.172 -6.419 15.822 1.00 94.25 482 VAL A O 1
ATOM 3768 N N . GLY A 1 483 ? -4.526 -7.495 13.963 1.00 95.94 483 GLY A N 1
ATOM 3769 C CA . GLY A 1 483 ? -5.297 -8.716 14.200 1.00 95.94 483 GLY A CA 1
ATOM 3770 C C . GLY A 1 483 ? -4.570 -9.736 15.088 1.00 95.94 483 GLY A C 1
ATOM 3771 O O . GLY A 1 483 ? -3.429 -9.536 15.507 1.00 95.94 483 GLY A O 1
ATOM 3772 N N . LEU A 1 484 ? -5.205 -10.879 15.335 1.00 97.12 484 LEU A N 1
ATOM 3773 C CA . LEU A 1 484 ? -4.616 -12.029 16.026 1.00 97.12 484 LEU A CA 1
ATOM 3774 C C . LEU A 1 484 ? -4.707 -13.282 15.159 1.00 97.12 484 LEU A C 1
ATOM 3776 O O . LEU A 1 484 ? -5.762 -13.619 14.632 1.00 97.12 484 LEU A O 1
ATOM 3780 N N . LYS A 1 485 ? -3.596 -14.003 15.008 1.00 96.19 485 LYS A N 1
ATOM 3781 C CA . LYS A 1 485 ? -3.579 -15.247 14.233 1.00 96.19 485 LYS A CA 1
ATOM 3782 C C . LYS A 1 485 ? -4.497 -16.290 14.874 1.00 96.19 485 LYS A C 1
ATOM 3784 O O . LYS A 1 485 ? -4.522 -16.445 16.089 1.00 96.19 485 LYS A O 1
ATOM 3789 N N . ASN A 1 486 ? -5.199 -17.055 14.049 1.00 95.38 486 ASN A N 1
ATOM 3790 C CA . ASN A 1 486 ? -5.919 -18.250 14.475 1.00 95.38 486 ASN A CA 1
ATOM 3791 C C . ASN A 1 486 ? -5.018 -19.487 14.326 1.00 95.38 486 ASN A C 1
ATOM 3793 O O . ASN A 1 486 ? -4.431 -19.693 13.259 1.00 95.38 486 ASN A O 1
ATOM 3797 N N . ALA A 1 487 ? -4.886 -20.287 15.389 1.00 92.56 487 ALA A N 1
ATOM 3798 C CA . ALA A 1 487 ? -4.095 -21.525 15.393 1.00 92.56 487 ALA A CA 1
ATOM 3799 C C . ALA A 1 487 ? -4.847 -22.744 14.819 1.00 92.56 487 ALA A C 1
ATOM 3801 O O . ALA A 1 487 ? -4.267 -23.821 14.674 1.00 92.56 487 ALA A O 1
ATOM 3802 N N . GLY A 1 488 ? -6.130 -22.581 14.495 1.00 92.88 488 GLY A N 1
ATOM 3803 C CA . GLY A 1 488 ? -7.026 -23.616 13.988 1.00 92.88 488 GLY A CA 1
ATOM 3804 C C . GLY A 1 488 ? -8.467 -23.309 14.388 1.00 92.88 488 GLY A C 1
ATOM 3805 O O . GLY A 1 488 ? -9.285 -22.978 13.534 1.00 92.88 488 GLY A O 1
ATOM 3806 N N . ALA A 1 489 ? -8.745 -23.372 15.692 1.00 95.25 489 ALA A N 1
ATOM 3807 C CA . ALA A 1 489 ? -10.048 -23.081 16.293 1.00 95.25 489 ALA A CA 1
ATOM 3808 C C . ALA A 1 489 ? -9.926 -22.134 17.505 1.00 95.25 489 ALA A C 1
ATOM 3810 O O . ALA A 1 489 ? -10.643 -22.263 18.488 1.00 95.25 489 ALA A O 1
ATOM 3811 N N . THR A 1 490 ? -9.010 -21.161 17.460 1.00 97.06 490 THR A N 1
ATOM 3812 C CA . THR A 1 490 ? -8.769 -20.225 18.582 1.00 97.06 490 THR A CA 1
ATOM 3813 C C . THR A 1 490 ? -9.465 -18.873 18.410 1.00 97.06 490 THR A C 1
ATOM 3815 O O . THR A 1 490 ? -9.158 -17.922 19.127 1.00 97.06 490 THR A O 1
ATOM 3818 N N . CYS A 1 491 ? -10.401 -18.761 17.464 1.00 97.56 491 CYS A N 1
ATOM 3819 C CA . CYS A 1 491 ? -11.147 -17.528 17.191 1.00 97.56 491 CYS A CA 1
ATOM 3820 C C . CYS A 1 491 ? -11.908 -16.994 18.421 1.00 97.56 491 CYS A C 1
ATOM 3822 O O . CYS A 1 491 ? -11.994 -15.783 18.602 1.00 97.56 491 CYS A O 1
ATOM 3824 N N . TYR A 1 492 ? -12.369 -17.878 19.319 1.00 97.25 492 TYR A N 1
ATOM 3825 C CA . TYR A 1 492 ? -13.007 -17.500 20.587 1.00 97.25 492 TYR A CA 1
ATOM 3826 C C . TYR A 1 492 ? -12.063 -16.711 21.513 1.00 97.25 492 TYR A C 1
ATOM 3828 O O . TYR A 1 492 ? -12.495 -15.780 22.193 1.00 97.25 492 TYR A O 1
ATOM 3836 N N . MET A 1 493 ? -10.761 -17.041 21.509 1.00 97.94 493 MET A N 1
ATOM 3837 C CA . MET A 1 493 ? -9.754 -16.283 22.255 1.00 97.94 493 MET A CA 1
ATOM 3838 C C . MET A 1 493 ? -9.558 -14.906 21.628 1.00 97.94 493 MET A C 1
ATOM 3840 O O . MET A 1 493 ? -9.558 -13.893 22.324 1.00 97.94 493 MET A O 1
ATOM 3844 N N . ASN A 1 494 ? -9.419 -14.872 20.300 1.00 98.31 494 ASN A N 1
ATOM 3845 C CA . ASN A 1 494 ? -9.138 -13.656 19.544 1.00 98.31 494 ASN A CA 1
ATOM 3846 C C . ASN A 1 494 ? -10.260 -12.624 19.699 1.00 98.31 494 ASN A C 1
ATOM 3848 O O . ASN A 1 494 ? -9.979 -11.463 20.004 1.00 98.31 494 ASN A O 1
ATOM 3852 N N . SER A 1 495 ? -11.522 -13.046 19.559 1.00 98.12 495 SER A N 1
ATOM 3853 C CA . SER A 1 495 ? -12.685 -12.165 19.703 1.00 98.12 495 SER A CA 1
ATOM 3854 C C . SER A 1 495 ? -12.755 -11.523 21.091 1.00 98.12 495 SER A C 1
ATOM 3856 O O . SER A 1 495 ? -13.032 -10.329 21.204 1.00 98.12 495 SER A O 1
ATOM 3858 N N . VAL A 1 496 ? -12.454 -12.291 22.144 1.00 98.31 496 VAL A N 1
ATOM 3859 C CA . VAL A 1 496 ? -12.473 -11.813 23.535 1.00 98.31 496 VAL A CA 1
ATOM 3860 C C . VAL A 1 496 ? -11.288 -10.895 23.835 1.00 98.31 496 VAL A C 1
ATOM 3862 O O . VAL A 1 496 ? -11.474 -9.817 24.398 1.00 98.31 496 VAL A O 1
ATOM 3865 N N . LEU A 1 497 ? -10.073 -11.280 23.435 1.00 98.38 497 LEU A N 1
ATOM 3866 C CA . LEU A 1 497 ? -8.862 -10.488 23.665 1.00 98.38 497 LEU A CA 1
ATOM 3867 C C . LEU A 1 497 ? -8.934 -9.120 22.980 1.00 98.38 497 LEU A C 1
ATOM 3869 O O . LEU A 1 497 ? -8.565 -8.121 23.595 1.00 98.38 497 LEU A O 1
ATOM 3873 N N . GLN A 1 498 ? -9.447 -9.058 21.747 1.00 97.69 498 GLN A N 1
ATOM 3874 C CA . GLN A 1 498 ? -9.663 -7.789 21.042 1.00 97.69 498 GLN A CA 1
ATOM 3875 C C . GLN A 1 498 ? -10.694 -6.918 21.768 1.00 97.69 498 GLN A C 1
ATOM 3877 O O . GLN A 1 498 ? -10.502 -5.712 21.908 1.00 97.69 498 GLN A O 1
ATOM 3882 N N . GLN A 1 499 ? -11.755 -7.530 22.302 1.00 96.81 499 GLN A N 1
ATOM 3883 C CA . GLN A 1 499 ? -12.779 -6.811 23.051 1.00 96.81 499 GLN A CA 1
ATOM 3884 C C . GLN A 1 499 ? -12.225 -6.176 24.330 1.00 96.81 499 GLN A C 1
ATOM 3886 O O . GLN A 1 499 ? -12.478 -5.002 24.591 1.00 96.81 499 GLN A O 1
ATOM 3891 N N . LEU A 1 500 ? -11.419 -6.928 25.085 1.00 96.50 500 LEU A N 1
ATOM 3892 C CA . LEU A 1 500 ? -10.741 -6.439 26.287 1.00 96.50 500 LEU A CA 1
ATOM 3893 C C . LEU A 1 500 ? -9.693 -5.366 25.959 1.00 96.50 500 LEU A C 1
ATOM 3895 O O . LEU A 1 500 ? -9.612 -4.357 26.654 1.00 96.50 500 LEU A O 1
ATOM 3899 N N . TYR A 1 501 ? -8.915 -5.553 24.889 1.00 95.69 501 TYR A N 1
ATOM 3900 C CA . TYR A 1 501 ? -7.887 -4.602 24.455 1.00 95.69 501 TYR A CA 1
ATOM 3901 C C . TYR A 1 501 ? -8.469 -3.239 24.053 1.00 95.69 501 TYR A C 1
ATOM 3903 O O . TYR A 1 501 ? -7.856 -2.191 24.279 1.00 95.69 501 TYR A O 1
ATOM 3911 N N . MET A 1 502 ? -9.652 -3.230 23.442 1.00 92.81 502 MET A N 1
ATOM 3912 C CA . MET A 1 502 ? -10.278 -1.989 22.988 1.00 92.81 502 MET A CA 1
ATOM 3913 C C . MET A 1 502 ? -10.868 -1.162 24.138 1.00 92.81 502 MET A C 1
ATOM 3915 O O . MET A 1 502 ? -11.041 0.047 23.975 1.00 92.81 502 MET A O 1
ATOM 3919 N N . VAL A 1 503 ? -11.074 -1.758 25.319 1.00 90.88 503 VAL A N 1
ATOM 3920 C CA . VAL A 1 503 ? -11.398 -1.021 26.547 1.00 90.88 503 VAL A CA 1
ATOM 3921 C C . VAL A 1 503 ? -10.137 -0.331 27.072 1.00 90.88 503 VAL A C 1
ATOM 3923 O O . VAL A 1 503 ? -9.217 -0.967 27.585 1.00 90.88 503 VAL A O 1
ATOM 3926 N N . GLU A 1 504 ? -10.096 0.997 26.963 1.00 87.06 504 GLU A N 1
ATOM 3927 C CA . GLU A 1 504 ? -8.919 1.807 27.294 1.00 87.06 504 GLU A CA 1
ATOM 3928 C C . GLU A 1 504 ? -8.414 1.606 28.728 1.00 87.06 504 GLU A C 1
ATOM 3930 O O . GLU A 1 504 ? -7.219 1.396 28.931 1.00 87.06 504 GLU A O 1
ATOM 3935 N N . SER A 1 505 ? -9.311 1.611 29.714 1.00 87.44 505 SER A N 1
ATOM 3936 C CA . SER A 1 505 ? -8.959 1.443 31.127 1.00 87.44 505 SER A CA 1
ATOM 3937 C C . SER A 1 505 ? -8.341 0.073 31.426 1.00 87.44 505 SER A C 1
ATOM 3939 O O . SER A 1 505 ? -7.372 -0.003 32.182 1.00 87.44 505 SER A O 1
ATOM 3941 N N . ILE A 1 506 ? -8.831 -0.996 30.784 1.00 91.12 506 ILE A N 1
ATOM 3942 C CA . ILE A 1 506 ? -8.255 -2.346 30.887 1.00 91.12 506 ILE A CA 1
ATOM 3943 C C . ILE A 1 506 ? -6.880 -2.373 30.218 1.00 91.12 506 ILE A C 1
ATOM 3945 O O . ILE A 1 506 ? -5.901 -2.804 30.826 1.00 91.12 506 ILE A O 1
ATOM 3949 N N . ARG A 1 507 ? -6.783 -1.879 28.979 1.00 91.38 507 ARG A N 1
ATOM 3950 C CA . ARG A 1 507 ? -5.533 -1.855 28.208 1.00 91.38 507 ARG A CA 1
ATOM 3951 C C . ARG A 1 507 ? -4.415 -1.111 28.934 1.00 91.38 507 ARG A C 1
ATOM 3953 O O . ARG A 1 507 ? -3.318 -1.650 29.070 1.00 91.38 507 ARG A O 1
ATOM 3960 N N . VAL A 1 508 ? -4.696 0.107 29.399 1.00 88.94 508 VAL A N 1
ATOM 3961 C CA . VAL A 1 508 ? -3.728 0.944 30.121 1.00 88.94 508 VAL A CA 1
ATOM 3962 C C . VAL A 1 508 ? -3.370 0.310 31.462 1.00 88.94 508 VAL A C 1
ATOM 3964 O O . VAL A 1 508 ? -2.189 0.227 31.785 1.00 88.94 508 VAL A O 1
ATOM 3967 N N . GLY A 1 509 ? -4.354 -0.191 32.215 1.00 88.81 509 GLY A N 1
ATOM 3968 C CA . GLY A 1 509 ? -4.109 -0.829 33.508 1.00 88.81 509 GLY A CA 1
ATOM 3969 C C . GLY A 1 509 ? -3.221 -2.074 33.406 1.00 88.81 509 GLY A C 1
ATOM 3970 O O . GLY A 1 509 ? -2.242 -2.201 34.145 1.00 88.81 509 GLY A O 1
ATOM 3971 N N . ILE A 1 510 ? -3.512 -2.971 32.458 1.00 91.69 510 ILE A N 1
ATOM 3972 C CA . ILE A 1 510 ? -2.724 -4.196 32.257 1.00 91.69 510 ILE A CA 1
ATOM 3973 C C . ILE A 1 510 ? -1.293 -3.866 31.830 1.00 91.69 510 ILE A C 1
ATOM 3975 O O . ILE A 1 510 ? -0.352 -4.435 32.381 1.00 91.69 510 ILE A O 1
ATOM 3979 N N . LEU A 1 511 ? -1.103 -2.950 30.876 1.00 90.00 511 LEU A N 1
ATOM 3980 C CA . LEU A 1 511 ? 0.239 -2.594 30.405 1.00 90.00 511 LEU A CA 1
ATOM 3981 C C . LEU A 1 511 ? 1.037 -1.802 31.451 1.00 90.00 511 LEU A C 1
ATOM 3983 O O . LEU A 1 511 ? 2.246 -1.985 31.553 1.00 90.00 511 LEU A O 1
ATOM 3987 N N . ALA A 1 512 ? 0.386 -0.994 32.287 1.00 89.00 512 ALA A N 1
ATOM 3988 C CA . ALA A 1 512 ? 1.059 -0.263 33.359 1.00 89.00 512 ALA A CA 1
ATOM 3989 C C . ALA A 1 512 ? 1.477 -1.146 34.552 1.00 89.00 512 ALA A C 1
ATOM 3991 O O . ALA A 1 512 ? 2.293 -0.703 35.363 1.00 89.00 512 ALA A O 1
ATOM 3992 N N . SER A 1 513 ? 0.932 -2.362 34.669 1.00 88.12 513 SER A N 1
ATOM 3993 C CA . SER A 1 513 ? 1.202 -3.281 35.781 1.00 88.12 513 SER A CA 1
ATOM 3994 C C . SER A 1 513 ? 2.626 -3.850 35.723 1.00 88.12 513 SER A C 1
ATOM 3996 O O . SER A 1 513 ? 3.054 -4.415 34.714 1.00 88.12 513 SER A O 1
ATOM 3998 N N . GLU A 1 514 ? 3.365 -3.742 36.825 1.00 88.06 514 GLU A N 1
ATOM 3999 C CA . GLU A 1 514 ? 4.767 -4.168 36.922 1.00 88.06 514 GLU A CA 1
ATOM 4000 C C . GLU A 1 514 ? 4.909 -5.556 37.580 1.00 88.06 514 GLU A C 1
ATOM 4002 O O . GLU A 1 514 ? 4.040 -6.002 38.327 1.00 88.06 514 GLU A O 1
ATOM 4007 N N . GLY A 1 515 ? 6.024 -6.246 37.313 1.00 86.62 515 GLY A N 1
ATOM 4008 C CA . GLY A 1 515 ? 6.415 -7.480 38.014 1.00 86.62 515 GLY A CA 1
ATOM 4009 C C . GLY A 1 515 ? 6.157 -8.807 37.289 1.00 86.62 515 GLY A C 1
ATOM 4010 O O . GLY A 1 515 ? 6.696 -9.820 37.722 1.00 86.62 515 GLY A O 1
ATOM 4011 N N . ALA A 1 516 ? 5.410 -8.831 36.177 1.00 88.81 516 ALA A N 1
ATOM 4012 C CA . ALA A 1 516 ? 5.164 -10.067 35.417 1.00 88.81 516 ALA A CA 1
ATOM 4013 C C . ALA A 1 516 ? 6.255 -10.375 34.365 1.00 88.81 516 ALA A C 1
ATOM 4015 O O . ALA A 1 516 ? 6.768 -11.490 34.316 1.00 88.81 516 ALA A O 1
ATOM 4016 N N . ALA A 1 517 ? 6.641 -9.395 33.536 1.00 88.38 517 ALA A N 1
ATOM 4017 C CA . ALA A 1 517 ? 7.649 -9.537 32.473 1.00 88.38 517 ALA A CA 1
ATOM 4018 C C . ALA A 1 517 ? 8.982 -8.861 32.858 1.00 88.38 517 ALA A C 1
ATOM 4020 O O . ALA A 1 517 ? 9.236 -7.715 32.481 1.00 88.38 517 ALA A O 1
ATOM 4021 N N . VAL A 1 518 ? 9.814 -9.548 33.647 1.00 86.69 518 VAL A N 1
ATOM 4022 C CA . VAL A 1 518 ? 11.055 -8.978 34.219 1.00 86.69 518 VAL A CA 1
ATOM 4023 C C . VAL A 1 518 ? 12.326 -9.264 33.408 1.00 86.69 518 VAL A C 1
ATOM 4025 O O . VAL A 1 518 ? 13.284 -8.499 33.503 1.00 86.69 518 VAL A O 1
ATOM 4028 N N . ASP A 1 519 ? 12.353 -10.331 32.604 1.00 86.25 519 ASP A N 1
ATOM 4029 C CA . ASP A 1 519 ? 13.522 -10.685 31.791 1.00 86.25 519 ASP A CA 1
ATOM 4030 C C . ASP A 1 519 ? 13.544 -9.896 30.473 1.00 86.25 519 ASP A C 1
ATOM 4032 O O . ASP A 1 519 ? 12.730 -10.112 29.578 1.00 86.25 519 ASP A O 1
ATOM 4036 N N . LEU A 1 520 ? 14.521 -8.997 30.333 1.00 82.38 520 LEU A N 1
ATOM 4037 C CA . LEU A 1 520 ? 14.715 -8.158 29.145 1.00 82.38 520 LEU A CA 1
ATOM 4038 C C . LEU A 1 520 ? 15.128 -8.931 27.885 1.00 82.38 520 LEU A C 1
ATOM 4040 O O . LEU A 1 520 ? 15.145 -8.338 26.800 1.00 82.38 520 LEU A O 1
ATOM 4044 N N . ASN A 1 521 ? 15.533 -10.193 28.018 1.00 80.81 521 ASN A N 1
ATOM 4045 C CA . ASN A 1 521 ? 15.946 -11.044 26.904 1.00 80.81 521 ASN A CA 1
ATOM 4046 C C . ASN A 1 521 ? 14.862 -12.053 26.499 1.00 80.81 521 ASN A C 1
ATOM 4048 O O . ASN A 1 521 ? 15.049 -12.776 25.516 1.00 80.81 521 ASN A O 1
ATOM 4052 N N . GLU A 1 522 ? 13.735 -12.091 27.216 1.00 85.38 522 GLU A N 1
ATOM 4053 C CA . GLU A 1 522 ? 12.602 -12.932 26.852 1.00 85.38 522 GLU A CA 1
ATOM 4054 C C . GLU A 1 522 ? 12.012 -12.463 25.512 1.00 85.38 522 GLU A C 1
ATOM 4056 O O . GLU A 1 522 ? 11.800 -11.271 25.274 1.00 85.38 522 GLU A O 1
ATOM 4061 N N . ASP A 1 523 ? 11.786 -13.413 24.602 1.00 82.81 523 ASP A N 1
ATOM 4062 C CA . ASP A 1 523 ? 11.276 -13.111 23.271 1.00 82.81 523 ASP A CA 1
ATOM 4063 C C . ASP A 1 523 ? 9.767 -13.343 23.186 1.00 82.81 523 ASP A C 1
ATOM 4065 O O . ASP A 1 523 ? 9.286 -14.474 23.240 1.00 82.81 523 ASP A O 1
ATOM 4069 N N . PHE A 1 524 ? 9.034 -12.251 22.990 1.00 88.50 524 PHE A N 1
ATOM 4070 C CA . PHE A 1 524 ? 7.593 -12.226 22.780 1.00 88.50 524 PHE A CA 1
ATOM 4071 C C . PHE A 1 524 ? 7.209 -12.043 21.305 1.00 88.50 524 PHE A C 1
ATOM 4073 O O . PHE A 1 524 ? 6.024 -11.880 21.016 1.00 88.50 524 PHE A O 1
ATOM 4080 N N . SER A 1 525 ? 8.166 -12.108 20.366 1.00 80.19 525 SER A N 1
ATOM 4081 C CA . SER A 1 525 ? 7.929 -11.938 18.921 1.00 80.19 525 SER A CA 1
ATOM 4082 C C . SER A 1 525 ? 6.941 -12.957 18.349 1.00 80.19 525 SER A C 1
ATOM 4084 O O . SER A 1 525 ? 6.342 -12.738 17.296 1.00 80.19 525 SER A O 1
ATOM 4086 N N . GLY A 1 526 ? 6.774 -14.088 19.034 1.00 70.75 526 GLY A N 1
ATOM 4087 C CA . GLY A 1 526 ? 5.928 -15.175 18.582 1.00 70.75 526 GLY A CA 1
ATOM 4088 C C . GLY A 1 526 ? 6.500 -15.921 17.381 1.00 70.75 526 GLY A C 1
ATOM 4089 O O . GLY A 1 526 ? 5.732 -16.640 16.761 1.00 70.75 526 GLY A O 1
ATOM 4090 N N . GLU A 1 527 ? 7.782 -15.787 17.025 1.00 71.19 527 GLU A N 1
ATOM 4091 C CA . GLU A 1 527 ? 8.439 -16.616 15.999 1.00 71.19 527 GLU A CA 1
ATOM 4092 C C . GLU A 1 527 ? 8.865 -17.994 16.554 1.00 71.19 527 GLU A C 1
ATOM 4094 O O . GLU A 1 527 ? 9.039 -18.173 17.761 1.00 71.19 527 GLU A O 1
ATOM 4099 N N . GLU A 1 528 ? 9.005 -19.001 15.684 1.00 57.44 528 GLU A N 1
ATOM 4100 C CA . GLU A 1 528 ? 9.625 -20.279 16.061 1.00 57.44 528 GLU A CA 1
ATOM 4101 C C . GLU A 1 528 ? 11.141 -20.092 16.138 1.00 57.44 528 GLU A C 1
ATOM 4103 O O . GLU A 1 528 ? 11.764 -19.641 15.177 1.00 57.44 528 GLU A O 1
ATOM 4108 N N . ARG A 1 529 ? 11.749 -20.435 17.280 1.00 50.88 529 ARG A N 1
ATOM 4109 C CA . ARG A 1 529 ? 13.200 -20.617 17.325 1.00 50.88 529 ARG A CA 1
ATOM 4110 C C . ARG A 1 529 ? 13.510 -21.811 16.426 1.00 50.88 529 ARG A C 1
ATOM 4112 O O . ARG A 1 529 ? 13.059 -22.912 16.723 1.00 50.88 529 ARG A O 1
ATOM 4119 N N . LEU A 1 530 ? 14.234 -21.580 15.333 1.00 40.53 530 LEU A N 1
ATOM 4120 C CA . LEU A 1 530 ? 14.854 -22.654 14.563 1.00 40.53 530 LEU A CA 1
ATOM 4121 C C . LEU A 1 530 ? 15.743 -23.431 15.539 1.00 40.53 530 LEU A C 1
ATOM 4123 O O . LEU A 1 530 ? 16.659 -22.862 16.133 1.00 40.53 530 LEU A O 1
ATOM 4127 N N . GLU A 1 531 ? 15.423 -24.700 15.766 1.00 34.66 531 GLU A N 1
ATOM 4128 C CA . GLU A 1 531 ? 16.238 -25.626 16.551 1.00 34.66 531 GLU A CA 1
ATOM 4129 C C . GLU A 1 531 ? 17.576 -25.822 15.818 1.00 34.66 531 GLU A C 1
ATOM 4131 O O . GLU A 1 531 ? 17.719 -26.692 14.965 1.00 34.66 531 GLU A O 1
ATOM 4136 N N . GLY A 1 532 ? 18.535 -24.928 16.067 1.00 35.16 532 GLY A N 1
ATOM 4137 C CA . GLY A 1 532 ? 19.791 -24.871 15.314 1.00 35.16 532 GLY A CA 1
ATOM 4138 C C . GLY A 1 532 ? 20.943 -24.130 15.994 1.00 35.16 532 GLY A C 1
ATOM 4139 O O . GLY A 1 532 ? 22.024 -24.061 15.421 1.00 35.16 532 GLY A O 1
ATOM 4140 N N . GLU A 1 533 ? 20.774 -23.630 17.220 1.00 32.62 533 GLU A N 1
ATOM 4141 C CA . GLU A 1 533 ? 21.878 -23.108 18.033 1.00 32.62 533 GLU A CA 1
ATOM 4142 C C . GLU A 1 533 ? 21.844 -23.741 19.426 1.00 32.62 533 GLU A C 1
ATOM 4144 O O . GLU A 1 533 ? 21.117 -23.315 20.318 1.00 32.62 533 GLU A O 1
ATOM 4149 N N . GLY A 1 534 ? 22.661 -24.786 19.582 1.00 29.19 534 GLY A N 1
ATOM 4150 C CA . GLY A 1 534 ? 22.972 -25.420 20.857 1.00 29.19 534 GLY A CA 1
ATOM 4151 C C . GLY A 1 534 ? 21.953 -26.464 21.301 1.00 29.19 534 GLY A C 1
ATOM 4152 O O . GLY A 1 534 ? 20.896 -26.134 21.827 1.00 29.19 534 GLY A O 1
ATOM 4153 N N . ASN A 1 535 ? 22.346 -27.736 21.207 1.00 29.20 535 ASN A N 1
ATOM 4154 C CA . ASN A 1 535 ? 21.866 -28.780 22.106 1.00 29.20 535 ASN A CA 1
ATOM 4155 C C . ASN A 1 535 ? 22.148 -28.351 23.562 1.00 29.20 535 ASN A C 1
ATOM 4157 O O . ASN A 1 535 ? 23.143 -28.758 24.156 1.00 29.20 535 ASN A O 1
ATOM 4161 N N . MET A 1 536 ? 21.292 -27.520 24.151 1.00 28.94 536 MET A N 1
ATOM 4162 C CA . MET A 1 536 ? 20.810 -27.841 25.481 1.00 28.94 536 MET A CA 1
ATOM 4163 C C . MET A 1 536 ? 19.671 -28.804 25.225 1.00 28.94 536 MET A C 1
ATOM 4165 O O . MET A 1 536 ? 18.559 -28.402 24.888 1.00 28.94 536 MET A O 1
ATOM 4169 N N . GLU A 1 537 ? 19.996 -30.092 25.330 1.00 30.67 537 GLU A N 1
ATOM 4170 C CA . GLU A 1 537 ? 19.012 -31.083 25.728 1.00 30.67 537 GLU A CA 1
ATOM 4171 C C . GLU A 1 537 ? 18.093 -30.419 26.752 1.00 30.67 537 GLU A C 1
ATOM 4173 O O . GLU A 1 537 ? 18.556 -29.742 27.676 1.00 30.67 537 GLU A O 1
ATOM 4178 N N . THR A 1 538 ? 16.793 -30.557 26.532 1.00 32.81 538 THR A N 1
ATOM 4179 C CA . THR A 1 538 ? 15.793 -30.477 27.580 1.00 32.81 538 THR A CA 1
ATOM 4180 C C . THR A 1 538 ? 16.357 -31.153 28.827 1.00 32.81 538 THR A C 1
ATOM 4182 O O . THR A 1 538 ? 16.295 -32.374 28.963 1.00 32.81 538 THR A O 1
ATOM 4185 N N . ASN A 1 539 ? 16.936 -30.361 29.733 1.00 28.66 539 ASN A N 1
ATOM 4186 C CA . ASN A 1 539 ? 17.145 -30.747 31.115 1.00 28.66 539 ASN A CA 1
ATOM 4187 C C . ASN A 1 539 ? 15.742 -30.805 31.727 1.00 28.66 539 ASN A C 1
ATOM 4189 O O . ASN A 1 539 ? 15.317 -29.926 32.467 1.00 28.66 539 ASN A O 1
ATOM 4193 N N . GLU A 1 540 ? 15.013 -31.866 31.383 1.00 37.06 540 GLU A N 1
ATOM 4194 C CA . GLU A 1 540 ? 13.879 -32.381 32.149 1.00 37.06 540 GLU A CA 1
ATOM 4195 C C . GLU A 1 540 ? 14.346 -33.013 33.473 1.00 37.06 540 GLU A C 1
ATOM 4197 O O . GLU A 1 540 ? 13.554 -33.609 34.190 1.00 37.06 540 GLU A O 1
ATOM 4202 N N . ASN A 1 541 ? 15.620 -32.857 33.846 1.00 36.47 541 ASN A N 1
ATOM 4203 C CA . ASN A 1 541 ? 16.144 -33.252 35.140 1.00 36.47 541 ASN A CA 1
ATOM 4204 C C . ASN A 1 541 ? 16.830 -32.061 35.823 1.00 36.47 541 ASN A C 1
ATOM 4206 O O . ASN A 1 541 ? 17.738 -31.454 35.261 1.00 36.47 541 ASN A O 1
ATOM 4210 N N . GLU A 1 542 ? 16.400 -31.821 37.067 1.00 37.25 542 GLU A N 1
ATOM 4211 C CA . GLU A 1 542 ? 16.911 -30.874 38.073 1.00 37.25 542 GLU A CA 1
ATOM 4212 C C . GLU A 1 542 ? 16.205 -29.508 38.204 1.00 37.25 542 GLU A C 1
ATOM 4214 O O . GLU A 1 542 ? 16.809 -28.442 38.138 1.00 37.25 542 GLU A O 1
ATOM 4219 N N . CYS A 1 543 ? 14.942 -29.542 38.636 1.00 29.91 543 CYS A N 1
ATOM 4220 C CA . CYS A 1 543 ? 14.634 -28.936 39.933 1.00 29.91 543 CYS A CA 1
ATOM 4221 C C . CYS A 1 543 ? 13.776 -29.919 40.735 1.00 29.91 543 CYS A C 1
ATOM 4223 O O . CYS A 1 543 ? 12.843 -30.506 40.201 1.00 29.91 543 CYS A O 1
ATOM 4225 N N . ASN A 1 544 ? 14.152 -30.151 41.990 1.00 34.72 544 ASN A N 1
ATOM 4226 C CA . ASN A 1 544 ? 13.455 -31.026 42.924 1.00 34.72 544 ASN A CA 1
ATOM 4227 C C . ASN A 1 544 ? 11.960 -30.683 42.990 1.00 34.72 544 ASN A C 1
ATOM 4229 O O . ASN A 1 544 ? 11.568 -29.761 43.703 1.00 34.72 544 ASN A O 1
ATOM 4233 N N . ASP A 1 545 ? 11.130 -31.492 42.337 1.00 40.75 545 ASP A N 1
ATOM 4234 C CA . ASP A 1 545 ? 9.667 -31.451 42.428 1.00 40.75 545 ASP A CA 1
ATOM 4235 C C . ASP A 1 545 ? 9.169 -32.115 43.732 1.00 40.75 545 ASP A C 1
ATOM 4237 O O . ASP A 1 545 ? 8.152 -32.801 43.803 1.00 40.75 545 ASP A O 1
ATOM 4241 N N . GLU A 1 546 ? 9.926 -31.919 44.813 1.00 47.31 546 GLU A N 1
ATOM 4242 C CA . GLU A 1 546 ? 9.526 -32.249 46.171 1.00 47.31 546 GLU A CA 1
ATOM 4243 C C . GLU A 1 546 ? 9.531 -30.955 46.992 1.00 47.31 546 GLU A C 1
ATOM 4245 O O . GLU A 1 546 ? 10.545 -30.576 47.582 1.00 47.31 546 GLU A O 1
ATOM 4250 N N . LYS A 1 547 ? 8.340 -30.332 47.057 1.00 45.31 547 LYS A N 1
ATOM 4251 C CA . LYS A 1 547 ? 7.906 -29.193 47.905 1.00 45.31 547 LYS A CA 1
ATOM 4252 C C . LYS A 1 547 ? 7.751 -27.815 47.238 1.00 45.31 547 LYS A C 1
ATOM 4254 O O . LYS A 1 547 ? 7.974 -26.812 47.910 1.00 45.31 547 LYS A O 1
ATOM 4259 N N . CYS A 1 548 ? 7.256 -27.718 46.004 1.00 45.59 548 CYS A N 1
ATOM 4260 C CA . CYS A 1 548 ? 6.524 -26.504 45.617 1.00 45.59 548 CYS A CA 1
ATOM 4261 C C . CYS A 1 548 ? 5.048 -26.682 46.015 1.00 45.59 548 CYS A C 1
ATOM 4263 O O . CYS A 1 548 ? 4.414 -27.682 45.671 1.00 45.59 548 CYS A O 1
ATOM 4265 N N . GLY A 1 549 ? 4.508 -25.783 46.839 1.00 58.47 549 GLY A N 1
ATOM 4266 C CA . GLY A 1 549 ? 3.109 -25.873 47.266 1.00 58.47 549 GLY A CA 1
ATOM 4267 C C . GLY A 1 549 ? 2.164 -25.651 46.081 1.00 58.47 549 GLY A C 1
ATOM 4268 O O . GLY A 1 549 ? 2.424 -24.799 45.238 1.00 58.47 549 GLY A O 1
ATOM 4269 N N . ALA A 1 550 ? 1.026 -26.354 46.029 1.00 71.44 550 ALA A N 1
ATOM 4270 C CA . ALA A 1 550 ? 0.023 -26.179 44.965 1.00 71.44 550 ALA A CA 1
ATOM 4271 C C . ALA A 1 550 ? -0.446 -24.712 44.795 1.00 71.44 550 ALA A C 1
ATOM 4273 O O . ALA A 1 550 ? -0.831 -24.296 43.704 1.00 71.44 550 ALA A O 1
ATOM 4274 N N . GLU A 1 551 ? -0.388 -23.910 45.864 1.00 74.75 551 GLU A N 1
ATOM 4275 C CA . GLU A 1 551 ? -0.685 -22.473 45.823 1.00 74.75 551 GLU A CA 1
ATOM 4276 C C . GLU A 1 551 ? 0.377 -21.646 45.086 1.00 74.75 551 GLU A C 1
ATOM 4278 O O . GLU A 1 551 ? 0.029 -20.690 44.393 1.00 74.75 551 GLU A O 1
ATOM 4283 N N . GLU A 1 552 ? 1.652 -22.015 45.199 1.00 79.75 552 GLU A N 1
ATOM 4284 C CA . GLU A 1 552 ? 2.771 -21.310 44.568 1.00 79.75 552 GLU A CA 1
ATOM 4285 C C . GLU A 1 552 ? 2.786 -21.571 43.056 1.00 79.75 552 GLU A C 1
ATOM 4287 O O . GLU A 1 552 ? 2.822 -20.627 42.268 1.00 79.75 552 GLU A O 1
ATOM 4292 N N . SER A 1 553 ? 2.552 -22.822 42.650 1.00 84.94 553 SER A N 1
ATOM 4293 C CA . SER A 1 553 ? 2.351 -23.192 41.241 1.00 84.94 553 SER A CA 1
ATOM 4294 C C . SER A 1 553 ? 1.164 -22.453 40.597 1.00 84.94 553 SER A C 1
ATOM 4296 O O . SER A 1 553 ? 1.257 -21.960 39.470 1.00 84.94 553 SER A O 1
ATOM 4298 N N . ARG A 1 554 ? 0.043 -22.294 41.322 1.00 87.12 554 ARG A N 1
ATOM 4299 C CA . ARG A 1 554 ? -1.122 -21.537 40.825 1.00 87.12 554 ARG A CA 1
ATOM 4300 C C . ARG A 1 554 ? -0.829 -20.039 40.694 1.00 87.12 554 ARG A C 1
ATOM 4302 O O . ARG A 1 554 ? -1.296 -19.404 39.748 1.00 87.12 554 ARG A O 1
ATOM 4309 N N . LYS A 1 555 ? -0.047 -19.477 41.620 1.00 89.88 555 LYS A N 1
ATOM 4310 C CA . LYS A 1 555 ? 0.410 -18.084 41.554 1.00 89.88 555 LYS A CA 1
ATOM 4311 C C . LYS A 1 555 ? 1.293 -17.850 40.325 1.00 89.88 555 LYS A C 1
ATOM 4313 O O . LYS A 1 555 ? 1.041 -16.906 39.578 1.00 89.88 555 LYS A O 1
ATOM 4318 N N . GLU A 1 556 ? 2.275 -18.714 40.084 1.00 90.31 556 GLU A N 1
ATOM 4319 C CA . GLU A 1 556 ? 3.149 -18.632 38.906 1.00 90.31 556 GLU A CA 1
ATOM 4320 C C . GLU A 1 556 ? 2.372 -18.778 37.594 1.00 90.31 556 GLU A C 1
ATOM 4322 O O . GLU A 1 556 ? 2.596 -18.011 36.653 1.00 90.31 556 GLU A O 1
ATOM 4327 N N . TYR A 1 557 ? 1.405 -19.700 37.545 1.00 93.88 557 TYR A N 1
ATOM 4328 C CA . TYR A 1 557 ? 0.519 -19.864 36.395 1.00 93.88 557 TYR A CA 1
ATOM 4329 C C . TYR A 1 557 ? -0.200 -18.555 36.042 1.00 93.88 557 TYR A C 1
ATOM 4331 O O . TYR A 1 557 ? -0.080 -18.085 34.908 1.00 93.88 557 TYR A O 1
ATOM 4339 N N . ASN A 1 558 ? -0.882 -17.941 37.014 1.00 94.56 558 ASN A N 1
ATOM 4340 C CA . ASN A 1 558 ? -1.641 -16.705 36.813 1.00 94.56 558 ASN A CA 1
ATOM 4341 C C . ASN A 1 558 ? -0.731 -15.532 36.399 1.00 94.56 558 ASN A C 1
ATOM 4343 O O . ASN A 1 558 ? -1.059 -14.805 35.459 1.00 94.56 558 ASN A O 1
ATOM 4347 N N . ILE A 1 559 ? 0.446 -15.378 37.022 1.00 94.88 559 ILE A N 1
ATOM 4348 C CA . ILE A 1 559 ? 1.440 -14.363 36.616 1.00 94.88 559 ILE A CA 1
ATOM 4349 C C . ILE A 1 559 ? 1.897 -14.595 35.169 1.00 94.88 559 ILE A C 1
ATOM 4351 O O . ILE A 1 559 ? 2.024 -13.641 34.398 1.00 94.88 559 ILE A O 1
ATOM 4355 N N . GLY A 1 560 ? 2.086 -15.854 34.768 1.00 94.31 560 GLY A N 1
ATOM 4356 C CA . GLY A 1 560 ? 2.384 -16.207 33.384 1.00 94.31 560 GLY A CA 1
ATOM 4357 C C . GLY A 1 560 ? 1.266 -15.811 32.413 1.00 94.31 560 GLY A C 1
ATOM 4358 O O . GLY A 1 560 ? 1.567 -15.267 31.354 1.00 94.31 560 GLY A O 1
ATOM 4359 N N . ILE A 1 561 ? -0.011 -15.984 32.777 1.00 95.81 561 ILE A N 1
ATOM 4360 C CA . ILE A 1 561 ? -1.148 -15.513 31.963 1.00 95.81 561 ILE A CA 1
ATOM 4361 C C . ILE A 1 561 ? -1.115 -13.994 31.799 1.00 95.81 561 ILE A C 1
ATOM 4363 O O . ILE A 1 561 ? -1.166 -13.510 30.667 1.00 95.81 561 ILE A O 1
ATOM 4367 N N . LEU A 1 562 ? -0.958 -13.244 32.896 1.00 96.12 562 LEU A N 1
ATOM 4368 C CA . LEU A 1 562 ? -0.829 -11.785 32.847 1.00 96.12 562 LEU A CA 1
ATOM 4369 C C . LEU A 1 562 ? 0.320 -11.363 31.920 1.00 96.12 562 LEU A C 1
ATOM 4371 O O . LEU A 1 562 ? 0.121 -10.508 31.059 1.00 96.12 562 LEU A O 1
ATOM 4375 N N . LYS A 1 563 ? 1.485 -12.015 32.027 1.00 95.94 563 LYS A N 1
ATOM 4376 C CA . LYS A 1 563 ? 2.644 -11.769 31.156 1.00 95.94 563 LYS A CA 1
ATOM 4377 C C . LYS A 1 563 ? 2.306 -11.954 29.672 1.00 95.94 563 LYS A C 1
ATOM 4379 O O . LYS A 1 563 ? 2.638 -11.097 28.855 1.00 95.94 563 LYS A O 1
ATOM 4384 N N . GLN A 1 564 ? 1.625 -13.044 29.311 1.00 96.19 564 GLN A N 1
ATOM 4385 C CA . GLN A 1 564 ? 1.254 -13.297 27.913 1.00 96.19 564 GLN A CA 1
ATOM 4386 C C . GLN A 1 564 ? 0.190 -12.316 27.402 1.00 96.19 564 GLN A C 1
ATOM 4388 O O . GLN A 1 564 ? 0.258 -11.882 26.253 1.00 96.19 564 GLN A O 1
ATOM 4393 N N . VAL A 1 565 ? -0.762 -11.908 28.245 1.00 96.88 565 VAL A N 1
ATOM 4394 C CA . VAL A 1 565 ? -1.765 -10.890 27.886 1.00 96.88 565 VAL A CA 1
ATOM 4395 C C . VAL A 1 565 ? -1.115 -9.517 27.705 1.00 96.88 565 VAL A C 1
ATOM 4397 O O . VAL A 1 565 ? -1.417 -8.832 26.728 1.00 96.88 565 VAL A O 1
ATOM 4400 N N . GLN A 1 566 ? -0.169 -9.136 28.570 1.00 95.06 566 GLN A N 1
ATOM 4401 C CA . GLN A 1 566 ? 0.636 -7.924 28.391 1.00 95.06 566 GLN A CA 1
ATOM 4402 C C . GLN A 1 566 ? 1.404 -7.961 27.065 1.00 95.06 566 GLN A C 1
ATOM 4404 O O . GLN A 1 566 ? 1.410 -6.969 26.335 1.00 95.06 566 GLN A O 1
ATOM 4409 N N . ALA A 1 567 ? 2.010 -9.103 26.722 1.00 95.25 567 ALA A N 1
ATOM 4410 C CA . ALA A 1 567 ? 2.707 -9.267 25.451 1.00 95.25 567 ALA A CA 1
ATOM 4411 C C . ALA A 1 567 ? 1.755 -9.063 24.263 1.00 95.25 567 ALA A C 1
ATOM 4413 O O . ALA A 1 567 ? 2.072 -8.295 23.354 1.00 95.25 567 ALA A O 1
ATOM 4414 N N . ILE A 1 568 ? 0.565 -9.670 24.295 1.00 96.88 568 ILE A N 1
ATOM 4415 C CA . ILE A 1 568 ? -0.469 -9.480 23.267 1.00 96.88 568 ILE A CA 1
ATOM 4416 C C . ILE A 1 568 ? -0.858 -8.003 23.158 1.00 96.88 568 ILE A C 1
ATOM 4418 O O . ILE A 1 568 ? -0.827 -7.445 22.064 1.00 96.88 568 ILE A O 1
ATOM 4422 N N . PHE A 1 569 ? -1.174 -7.343 24.274 1.00 95.50 569 PHE A N 1
ATOM 4423 C CA . PHE A 1 569 ? -1.619 -5.945 24.280 1.00 95.50 569 PHE A CA 1
ATOM 4424 C C . PHE A 1 569 ? -0.528 -4.981 23.796 1.00 95.50 569 PHE A C 1
ATOM 4426 O O . PHE A 1 569 ? -0.831 -4.036 23.064 1.00 95.50 569 PHE A O 1
ATOM 4433 N N . GLY A 1 570 ? 0.740 -5.243 24.130 1.00 92.56 570 GLY A N 1
ATOM 4434 C CA . GLY A 1 570 ? 1.879 -4.473 23.626 1.00 92.56 570 GLY A CA 1
ATOM 4435 C C . GLY A 1 570 ? 2.016 -4.579 22.104 1.00 92.56 570 GLY A C 1
ATOM 4436 O O . GLY A 1 570 ? 2.184 -3.565 21.420 1.00 92.56 570 GLY A O 1
ATOM 4437 N N . HIS A 1 571 ? 1.855 -5.786 21.553 1.00 94.12 571 HIS A N 1
ATOM 4438 C CA . HIS A 1 571 ? 1.877 -6.004 20.105 1.00 94.12 571 HIS A CA 1
ATOM 4439 C C . HIS A 1 571 ? 0.651 -5.404 19.405 1.00 94.12 571 HIS A C 1
ATOM 4441 O O . HIS A 1 571 ? 0.809 -4.780 18.357 1.00 94.12 571 HIS A O 1
ATOM 4447 N N . LEU A 1 572 ? -0.550 -5.511 19.980 1.00 92.81 572 LEU A N 1
ATOM 4448 C CA . LEU A 1 572 ? -1.751 -4.874 19.423 1.00 92.81 572 LEU A CA 1
ATOM 4449 C C . LEU A 1 572 ? -1.615 -3.342 19.363 1.00 92.81 572 LEU A C 1
ATOM 4451 O O . LEU A 1 572 ? -2.059 -2.716 18.397 1.00 92.81 572 LEU A O 1
ATOM 4455 N N . ALA A 1 573 ? -0.943 -2.741 20.351 1.00 89.69 573 ALA A N 1
ATOM 4456 C CA . ALA A 1 573 ? -0.688 -1.305 20.389 1.00 89.69 573 ALA A CA 1
ATOM 4457 C C . ALA A 1 573 ? 0.346 -0.846 19.351 1.00 89.69 573 ALA A C 1
ATOM 4459 O O . ALA A 1 573 ? 0.069 0.093 18.597 1.00 89.69 573 ALA A O 1
ATOM 4460 N N . TYR A 1 574 ? 1.502 -1.513 19.261 1.00 88.94 574 TYR A N 1
ATOM 4461 C CA . TYR A 1 574 ? 2.668 -0.960 18.554 1.00 88.94 574 TYR A CA 1
ATOM 4462 C C . TYR A 1 574 ? 3.218 -1.798 17.403 1.00 88.94 574 TYR A C 1
ATOM 4464 O O . TYR A 1 574 ? 4.101 -1.317 16.684 1.00 88.94 574 TYR A O 1
ATOM 4472 N N . SER A 1 575 ? 2.736 -3.024 17.190 1.00 91.12 575 SER A N 1
ATOM 4473 C CA . SER A 1 575 ? 3.218 -3.834 16.072 1.00 91.12 575 SER A CA 1
ATOM 4474 C C . SER A 1 575 ? 2.913 -3.153 14.733 1.00 91.12 575 SER A C 1
ATOM 4476 O O . SER A 1 575 ? 1.866 -2.524 14.537 1.00 91.12 575 SER A O 1
ATOM 4478 N N . LYS A 1 576 ? 3.866 -3.259 13.805 1.00 90.12 576 LYS A N 1
ATOM 4479 C CA . LYS A 1 576 ? 3.738 -2.835 12.405 1.00 90.12 576 LYS A CA 1
ATOM 4480 C C . LYS A 1 576 ? 3.210 -3.962 11.514 1.00 90.12 576 LYS A C 1
ATOM 4482 O O . LYS A 1 576 ? 2.991 -3.723 10.328 1.00 90.12 576 LYS A O 1
ATOM 4487 N N . LEU A 1 577 ? 3.009 -5.162 12.059 1.00 92.19 577 LEU A N 1
ATOM 4488 C CA . LEU A 1 577 ? 2.468 -6.317 11.348 1.00 92.19 577 LEU A CA 1
ATOM 4489 C C . LEU A 1 577 ? 0.940 -6.230 11.269 1.00 92.19 577 LEU A C 1
ATOM 4491 O O . LEU A 1 577 ? 0.288 -5.647 12.132 1.00 92.19 577 LEU A O 1
ATOM 4495 N N . GLN A 1 578 ? 0.365 -6.859 10.245 1.00 93.38 578 GLN A N 1
ATOM 4496 C CA . GLN A 1 578 ? -1.083 -6.999 10.094 1.00 93.38 578 GLN A CA 1
ATOM 4497 C C . GLN A 1 578 ? -1.714 -7.732 11.285 1.00 93.38 578 GLN A C 1
ATOM 4499 O O . GLN A 1 578 ? -2.793 -7.354 11.728 1.00 93.38 578 GLN A O 1
ATOM 4504 N N . TYR A 1 579 ? -1.044 -8.761 11.811 1.00 94.38 579 TYR A N 1
ATOM 4505 C CA . TYR A 1 579 ? -1.507 -9.524 12.965 1.00 94.38 579 TYR A CA 1
ATOM 4506 C C . TYR A 1 579 ? -0.351 -9.998 13.849 1.00 94.38 579 TYR A C 1
ATOM 4508 O O . TYR A 1 579 ? 0.772 -10.185 13.377 1.00 94.38 579 TYR A O 1
ATOM 4516 N N . TYR A 1 580 ? -0.652 -10.254 15.121 1.00 95.44 580 TYR A N 1
ATOM 4517 C CA . TYR A 1 580 ? 0.252 -10.892 16.079 1.00 95.44 580 TYR A CA 1
ATOM 4518 C C . TYR A 1 580 ? -0.066 -12.388 16.241 1.00 95.44 580 TYR A C 1
ATOM 4520 O O . TYR A 1 580 ? -1.214 -12.809 16.084 1.00 95.44 580 TYR A O 1
ATOM 4528 N N . VAL A 1 581 ? 0.946 -13.206 16.551 1.00 95.44 581 VAL A N 1
ATOM 4529 C CA . VAL A 1 581 ? 0.786 -14.649 16.792 1.00 95.44 581 VAL A CA 1
ATOM 4530 C C . VAL A 1 581 ? 0.972 -14.946 18.287 1.00 95.44 581 VAL A C 1
ATOM 4532 O O . VAL A 1 581 ? 2.114 -15.021 18.744 1.00 95.44 581 VAL A O 1
ATOM 4535 N N . PRO A 1 582 ? -0.109 -15.158 19.062 1.00 94.94 582 PRO A N 1
ATOM 4536 C CA . PRO A 1 582 ? -0.043 -15.310 20.518 1.00 94.94 582 PRO A CA 1
ATOM 4537 C C . PRO A 1 582 ? 0.404 -16.715 20.975 1.00 94.94 582 PRO A C 1
ATOM 4539 O O . PRO A 1 582 ? -0.236 -17.345 21.817 1.00 94.94 582 PRO A O 1
ATOM 4542 N N . ARG A 1 583 ? 1.539 -17.212 20.454 1.00 92.25 583 ARG A N 1
ATOM 4543 C CA . ARG A 1 583 ? 2.078 -18.552 20.774 1.00 92.25 583 ARG A CA 1
ATOM 4544 C C . ARG A 1 583 ? 2.309 -18.761 22.273 1.00 92.25 583 ARG A C 1
ATOM 4546 O O . ARG A 1 583 ? 2.072 -19.856 22.776 1.00 92.25 583 ARG A O 1
ATOM 4553 N N . GLY A 1 584 ? 2.769 -17.728 22.978 1.00 92.06 584 GLY A N 1
ATOM 4554 C CA . GLY A 1 584 ? 3.015 -17.803 24.417 1.00 92.06 584 GLY A CA 1
ATOM 4555 C C . GLY A 1 584 ? 1.738 -18.072 25.216 1.00 92.06 584 GLY A C 1
ATOM 4556 O O . GLY A 1 584 ? 1.740 -18.938 26.087 1.00 92.06 584 GLY A O 1
ATOM 4557 N N . LEU A 1 585 ? 0.622 -17.422 24.860 1.00 94.75 585 LEU A N 1
ATOM 4558 C CA . LEU A 1 585 ? -0.676 -17.696 25.480 1.00 94.75 585 LEU A CA 1
ATOM 4559 C C . LEU A 1 585 ? -1.165 -19.110 25.150 1.00 94.75 585 LEU A C 1
ATOM 4561 O O . LEU A 1 585 ? -1.606 -19.810 26.050 1.00 94.75 585 LEU A O 1
ATOM 4565 N N . TRP A 1 586 ? -1.043 -19.558 23.896 1.00 93.88 586 TRP A N 1
ATOM 4566 C CA . TRP A 1 586 ? -1.464 -20.908 23.493 1.00 93.88 586 TRP A CA 1
ATOM 4567 C C . TRP A 1 586 ? -0.759 -22.025 24.261 1.00 93.88 586 TRP A C 1
ATOM 4569 O O . TRP A 1 586 ? -1.374 -23.044 24.552 1.00 93.88 586 TRP A O 1
ATOM 4579 N N . ARG A 1 587 ? 0.528 -21.845 24.577 1.00 91.38 587 ARG A N 1
ATOM 4580 C CA . ARG A 1 587 ? 1.308 -22.819 25.354 1.00 91.38 587 ARG A CA 1
ATOM 4581 C C . ARG A 1 587 ? 0.984 -22.774 26.845 1.00 91.38 587 ARG A C 1
ATOM 4583 O O . ARG A 1 587 ? 1.072 -23.802 27.507 1.00 91.38 587 ARG A O 1
ATOM 4590 N N . HIS A 1 588 ? 0.666 -21.590 27.371 1.00 91.38 588 HIS A N 1
ATOM 4591 C CA . HIS A 1 588 ? 0.531 -21.372 28.812 1.00 91.38 588 HIS A CA 1
ATOM 4592 C C . HIS A 1 588 ? -0.908 -21.502 29.316 1.00 91.38 588 HIS A C 1
ATOM 4594 O O . HIS A 1 588 ? -1.103 -21.900 30.456 1.00 91.38 588 HIS A O 1
ATOM 4600 N N . PHE A 1 589 ? -1.914 -21.177 28.501 1.00 93.81 589 PHE A N 1
ATOM 4601 C CA . PHE A 1 589 ? -3.318 -21.166 28.913 1.00 93.81 589 PHE A CA 1
ATOM 4602 C C . PHE A 1 589 ? -3.880 -22.581 29.099 1.00 93.81 589 PHE A C 1
ATOM 4604 O O . PHE A 1 589 ? -3.760 -23.443 28.226 1.00 93.81 589 PHE A O 1
ATOM 4611 N N . LYS A 1 590 ? -4.543 -22.794 30.237 1.00 92.00 590 LYS A N 1
ATOM 4612 C CA . LYS A 1 590 ? -5.252 -24.022 30.598 1.00 92.00 590 LYS A CA 1
ATOM 4613 C C . LYS A 1 590 ? -6.715 -23.702 30.866 1.00 92.00 590 LYS A C 1
ATOM 4615 O O . LYS A 1 590 ? -7.012 -22.741 31.574 1.00 92.00 590 LYS A O 1
ATOM 4620 N N . LEU A 1 591 ? -7.618 -24.527 30.347 1.00 86.56 591 LEU A N 1
ATOM 4621 C CA . LEU A 1 591 ? -9.050 -24.413 30.612 1.00 86.56 591 LEU A CA 1
ATOM 4622 C C . LEU A 1 591 ? -9.444 -25.515 31.597 1.00 86.56 591 LEU A C 1
ATOM 4624 O O . LEU A 1 591 ? -9.152 -26.684 31.365 1.00 86.56 591 LEU A O 1
ATOM 4628 N N . GLN A 1 592 ? -10.034 -25.137 32.734 1.00 82.00 592 GLN A N 1
ATOM 4629 C CA . GLN A 1 592 ? -10.370 -26.063 33.830 1.00 82.00 592 GLN A CA 1
ATOM 4630 C C . GLN A 1 592 ? -9.179 -26.914 34.332 1.00 82.00 592 GLN A C 1
ATOM 4632 O O . GLN A 1 592 ? -9.353 -28.024 34.822 1.00 82.00 592 GLN A O 1
ATOM 4637 N N . GLY A 1 593 ? -7.955 -26.382 34.232 1.00 82.19 593 GLY A N 1
ATOM 4638 C CA . GLY A 1 593 ? -6.723 -27.063 34.653 1.00 82.19 593 GLY A CA 1
ATOM 4639 C C . GLY A 1 593 ? -6.058 -27.925 33.575 1.00 82.19 593 GLY A C 1
ATOM 4640 O O . GLY A 1 593 ? -4.890 -28.280 33.742 1.00 82.19 593 GLY A O 1
ATOM 4641 N N . GLU A 1 594 ? -6.730 -28.175 32.450 1.00 86.38 594 GLU A N 1
ATOM 4642 C CA . GLU A 1 594 ? -6.206 -28.979 31.345 1.00 86.38 594 GLU A CA 1
ATOM 4643 C C . GLU A 1 594 ? -5.583 -28.109 30.236 1.00 86.38 594 GLU A C 1
ATOM 4645 O O . GLU A 1 594 ? -6.075 -27.008 29.955 1.00 86.38 594 GLU A O 1
ATOM 4650 N N . PRO A 1 595 ? -4.501 -28.568 29.578 1.00 89.00 595 PRO A N 1
ATOM 4651 C CA . PRO A 1 595 ? -3.954 -27.905 28.397 1.00 89.00 595 PRO A CA 1
ATOM 4652 C C . PRO A 1 595 ? -4.983 -27.813 27.266 1.00 89.00 595 PRO A C 1
ATOM 4654 O O . PRO A 1 595 ? -5.681 -28.778 26.960 1.00 89.00 595 PRO A O 1
ATOM 4657 N N . VAL A 1 596 ? -5.047 -26.662 26.598 1.00 91.50 596 VAL A N 1
ATOM 4658 C CA . VAL A 1 596 ? -6.013 -26.442 25.515 1.00 91.50 596 VAL A CA 1
ATOM 4659 C C . VAL A 1 596 ? -5.528 -27.041 24.192 1.00 91.50 596 VAL A C 1
ATOM 4661 O O . VAL A 1 596 ? -4.433 -26.738 23.716 1.00 91.50 596 VAL A O 1
ATOM 4664 N N . ASN A 1 597 ? -6.381 -27.831 23.534 1.00 91.56 597 ASN A N 1
ATOM 4665 C CA . ASN A 1 597 ? -6.172 -28.248 22.149 1.00 91.56 597 ASN A CA 1
ATOM 4666 C C . ASN A 1 597 ? -6.576 -27.120 21.183 1.00 91.56 597 ASN A C 1
ATOM 4668 O O . ASN A 1 597 ? -7.754 -26.825 21.012 1.00 91.56 597 ASN A O 1
ATOM 4672 N N . LEU A 1 598 ? -5.605 -26.521 20.488 1.00 93.00 598 LEU A N 1
ATOM 4673 C CA . LEU A 1 598 ? -5.819 -25.360 19.603 1.00 93.00 598 LEU A CA 1
ATOM 4674 C C . LEU A 1 598 ? -6.693 -25.642 18.363 1.00 93.00 598 LEU A C 1
ATOM 4676 O O . LEU A 1 598 ? -7.025 -24.719 17.615 1.00 93.00 598 LEU A O 1
ATOM 4680 N N . ARG A 1 599 ? -7.030 -26.912 18.107 1.00 92.69 599 ARG A N 1
ATOM 4681 C CA . ARG A 1 599 ? -7.929 -27.339 17.022 1.00 92.69 599 ARG A CA 1
ATOM 4682 C C . ARG A 1 599 ? -9.369 -27.555 17.489 1.00 92.69 599 ARG A C 1
ATOM 4684 O O . ARG A 1 599 ? -10.229 -27.807 16.649 1.00 92.69 599 ARG A O 1
ATOM 4691 N N . GLU A 1 600 ? -9.624 -27.475 18.792 1.00 90.44 600 GLU A N 1
ATOM 4692 C CA . GLU A 1 600 ? -10.955 -27.613 19.378 1.00 90.44 600 GLU A CA 1
ATOM 4693 C C . GLU A 1 600 ? -11.569 -26.244 19.646 1.00 90.44 600 GLU A C 1
ATOM 4695 O O . GLU A 1 600 ? -10.919 -25.344 20.174 1.00 90.44 600 GLU A O 1
ATOM 4700 N N . GLN A 1 601 ? -12.840 -26.100 19.278 1.00 90.06 601 GLN A N 1
ATOM 4701 C CA . GLN A 1 601 ? -13.595 -24.892 19.568 1.00 90.06 601 GLN A CA 1
ATOM 4702 C C . GLN A 1 601 ? -14.057 -24.916 21.025 1.00 90.06 601 GLN A C 1
ATOM 4704 O O . GLN A 1 601 ? -14.581 -25.928 21.485 1.00 90.06 601 GLN A O 1
ATOM 4709 N N . GLN A 1 602 ? -13.907 -23.789 21.715 1.00 92.50 602 GLN A N 1
ATOM 4710 C CA . GLN A 1 602 ? -14.387 -23.596 23.084 1.00 92.50 602 GLN A CA 1
ATOM 4711 C C . GLN A 1 602 ? -15.398 -22.449 23.147 1.00 92.50 602 GLN A C 1
ATOM 4713 O O . GLN A 1 602 ? -15.510 -21.643 22.216 1.00 92.50 602 GLN A O 1
ATOM 4718 N N . ASP A 1 603 ? -16.133 -22.370 24.255 1.00 93.88 603 ASP A N 1
ATOM 4719 C CA . ASP A 1 603 ? -17.067 -21.276 24.496 1.00 93.88 603 ASP A CA 1
ATOM 4720 C C . ASP A 1 603 ? -16.313 -19.976 24.836 1.00 93.88 603 ASP A C 1
ATOM 4722 O O . ASP A 1 603 ? -15.486 -19.920 25.749 1.00 93.88 603 ASP A O 1
ATOM 4726 N N . ALA A 1 604 ? -16.617 -18.901 24.103 1.00 95.44 604 ALA A N 1
ATOM 4727 C CA . ALA A 1 604 ? -15.992 -17.595 24.305 1.00 95.44 604 ALA A CA 1
ATOM 4728 C C . ALA A 1 604 ? -16.258 -16.996 25.701 1.00 95.44 604 ALA A C 1
ATOM 4730 O O . ALA A 1 604 ? -15.389 -16.312 26.242 1.00 95.44 604 ALA A O 1
ATOM 4731 N N . VAL A 1 605 ? -17.424 -17.255 26.305 1.00 95.38 605 VAL A N 1
ATOM 4732 C CA . VAL A 1 605 ? -17.767 -16.780 27.656 1.00 95.38 605 VAL A CA 1
ATOM 4733 C C . VAL A 1 605 ? -16.973 -17.548 28.705 1.00 95.38 605 VAL A C 1
ATOM 4735 O O . VAL A 1 605 ? -16.478 -16.943 29.653 1.00 95.38 605 VAL A O 1
ATOM 4738 N N . GLU A 1 606 ? -16.803 -18.858 28.527 1.00 94.31 606 GLU A N 1
ATOM 4739 C CA . GLU A 1 606 ? -15.998 -19.673 29.440 1.00 94.31 606 GLU A CA 1
ATOM 4740 C C . GLU A 1 606 ? -14.533 -19.217 29.440 1.00 94.31 606 GLU A C 1
ATOM 4742 O O . GLU A 1 606 ? -13.944 -18.986 30.499 1.00 94.31 606 GLU A O 1
ATOM 4747 N N . PHE A 1 607 ? -13.979 -18.978 28.247 1.00 96.31 607 PHE A N 1
ATOM 4748 C CA . PHE A 1 607 ? -12.654 -18.384 28.102 1.00 96.31 607 PHE A CA 1
ATOM 4749 C C . PHE A 1 607 ? -12.563 -16.995 28.748 1.00 96.31 607 PHE A C 1
ATOM 4751 O O . PHE A 1 607 ? -11.617 -16.735 29.489 1.00 96.31 607 PHE A O 1
ATOM 4758 N N . PHE A 1 608 ? -13.543 -16.116 28.504 1.00 97.06 608 PHE A N 1
ATOM 4759 C CA . PHE A 1 608 ? -13.590 -14.772 29.089 1.00 97.06 608 PHE A CA 1
ATOM 4760 C C . PHE A 1 608 ? -13.545 -14.810 30.620 1.00 97.06 608 PHE A C 1
ATOM 4762 O O . PHE A 1 608 ? -12.719 -14.124 31.220 1.00 97.06 608 PHE A O 1
ATOM 4769 N N . MET A 1 609 ? -14.387 -15.636 31.246 1.00 95.38 609 MET A N 1
ATOM 4770 C CA . MET A 1 609 ? -14.456 -15.747 32.706 1.00 95.38 609 MET A CA 1
ATOM 4771 C C . MET A 1 609 ? -13.146 -16.280 33.292 1.00 95.38 609 MET A C 1
ATOM 4773 O O . MET A 1 609 ? -12.604 -15.678 34.218 1.00 95.38 609 MET A O 1
ATOM 4777 N N . SER A 1 610 ? -12.600 -17.356 32.712 1.00 95.38 610 SER A N 1
ATOM 4778 C CA . SER A 1 610 ? -11.330 -17.935 33.164 1.00 95.38 610 SER A CA 1
ATOM 4779 C C . SER A 1 610 ? -10.159 -16.960 33.008 1.00 95.38 610 SER A C 1
ATOM 4781 O O . SER A 1 610 ? -9.303 -16.882 33.888 1.00 95.38 610 SER A O 1
ATOM 4783 N N . LEU A 1 611 ? -10.119 -16.199 31.910 1.00 95.88 611 LEU A N 1
ATOM 4784 C CA . LEU A 1 611 ? -9.069 -15.215 31.656 1.00 95.88 611 LEU A CA 1
ATOM 4785 C C . LEU A 1 611 ? -9.126 -14.051 32.655 1.00 95.88 611 LEU A C 1
ATOM 4787 O O . LEU A 1 611 ? -8.092 -13.661 33.198 1.00 95.88 611 LEU A O 1
ATOM 4791 N N . VAL A 1 612 ? -10.322 -13.504 32.894 1.00 94.94 612 VAL A N 1
ATOM 4792 C CA . VAL A 1 612 ? -10.546 -12.392 33.831 1.00 94.94 612 VAL A CA 1
ATOM 4793 C C . VAL A 1 612 ? -10.127 -12.777 35.252 1.00 94.94 612 VAL A C 1
ATOM 4795 O O . VAL A 1 612 ? -9.388 -12.024 35.887 1.00 94.94 612 VAL A O 1
ATOM 4798 N N . GLU A 1 613 ? -10.522 -13.964 35.719 1.00 94.50 613 GLU A N 1
ATOM 4799 C CA . GLU A 1 613 ? -10.149 -14.469 37.046 1.00 94.50 613 GLU A CA 1
ATOM 4800 C C . GLU A 1 613 ? -8.628 -14.654 37.182 1.00 94.50 613 GLU A C 1
ATOM 4802 O O . GLU A 1 613 ? -8.026 -14.186 38.152 1.00 94.50 613 GLU A O 1
ATOM 4807 N N . SER A 1 614 ? -7.982 -15.273 36.187 1.00 95.31 614 SER A N 1
ATOM 4808 C CA . SER A 1 614 ? -6.527 -15.468 36.195 1.00 95.31 614 SER A CA 1
ATOM 4809 C C . SER A 1 614 ? -5.747 -14.152 36.225 1.00 95.31 614 SER A C 1
ATOM 4811 O O . SER A 1 614 ? -4.724 -14.073 36.907 1.00 95.31 614 SER A O 1
ATOM 4813 N N . ILE A 1 615 ? -6.211 -13.117 35.516 1.00 95.75 615 ILE A N 1
ATOM 4814 C CA . ILE A 1 615 ? -5.555 -11.801 35.509 1.00 95.75 615 ILE A CA 1
ATOM 4815 C C . ILE A 1 615 ? -5.671 -11.121 36.877 1.00 95.75 615 ILE A C 1
ATOM 4817 O O . ILE A 1 615 ? -4.662 -10.646 37.398 1.00 95.75 615 ILE A O 1
ATOM 4821 N N . ASP A 1 616 ? -6.854 -11.095 37.492 1.00 95.19 616 ASP A N 1
ATOM 4822 C CA . ASP A 1 616 ? -7.027 -10.446 38.798 1.00 95.19 616 ASP A CA 1
ATOM 4823 C C . ASP A 1 616 ? -6.275 -11.173 39.918 1.00 95.19 616 ASP A C 1
ATOM 4825 O O . ASP A 1 616 ? -5.658 -10.521 40.767 1.00 95.19 616 ASP A O 1
ATOM 4829 N N . GLU A 1 617 ? -6.242 -12.510 39.906 1.00 95.38 617 GLU A N 1
ATOM 4830 C CA . GLU A 1 617 ? -5.433 -13.272 40.865 1.00 95.38 617 GLU A CA 1
ATOM 4831 C C . GLU A 1 617 ? -3.927 -13.047 40.648 1.00 95.38 617 GLU A C 1
ATOM 4833 O O . GLU A 1 617 ? -3.174 -12.980 41.623 1.00 95.38 617 GLU A O 1
ATOM 4838 N N . ALA A 1 618 ? -3.473 -12.843 39.405 1.00 95.56 618 ALA A N 1
ATOM 4839 C CA . ALA A 1 618 ? -2.094 -12.441 39.122 1.00 95.56 618 ALA A CA 1
ATOM 4840 C C . ALA A 1 618 ? -1.773 -11.049 39.684 1.00 95.56 618 ALA A C 1
ATOM 4842 O O . ALA A 1 618 ? -0.768 -10.877 40.377 1.00 95.56 618 ALA A O 1
ATOM 4843 N N . LEU A 1 619 ? -2.638 -10.063 39.423 1.00 94.25 619 LEU A N 1
ATOM 4844 C CA . LEU A 1 619 ? -2.472 -8.685 39.897 1.00 94.25 619 LEU A CA 1
ATOM 4845 C C . LEU A 1 619 ? -2.447 -8.629 41.425 1.00 94.25 619 LEU A C 1
ATOM 4847 O O . LEU A 1 619 ? -1.537 -8.045 42.014 1.00 94.25 619 LEU A O 1
ATOM 4851 N N . LYS A 1 620 ? -3.374 -9.331 42.078 1.00 94.88 620 LYS A N 1
ATOM 4852 C CA . LYS A 1 620 ? -3.408 -9.500 43.534 1.00 94.88 620 LYS A CA 1
ATOM 4853 C C . LYS A 1 620 ? -2.123 -10.125 44.073 1.00 94.88 620 LYS A C 1
ATOM 4855 O O . LYS A 1 620 ? -1.585 -9.655 45.075 1.00 94.88 620 LYS A O 1
ATOM 4860 N N . ALA A 1 621 ? -1.595 -11.145 43.400 1.00 93.88 621 ALA A N 1
ATOM 4861 C CA . ALA A 1 621 ? -0.360 -11.806 43.807 1.00 93.88 621 ALA A CA 1
ATOM 4862 C C . ALA A 1 621 ? 0.900 -10.930 43.644 1.00 93.88 621 ALA A C 1
ATOM 4864 O O . ALA A 1 621 ? 1.898 -11.178 44.330 1.00 93.88 621 ALA A O 1
ATOM 4865 N N . LEU A 1 622 ? 0.838 -9.920 42.768 1.00 92.69 622 LEU A N 1
ATOM 4866 C CA . LEU A 1 622 ? 1.856 -8.884 42.549 1.00 92.69 622 LEU A CA 1
ATOM 4867 C C . LEU A 1 622 ? 1.623 -7.611 43.388 1.00 92.69 622 LEU A C 1
ATOM 4869 O O . LEU A 1 622 ? 2.398 -6.661 43.283 1.00 92.69 622 LEU A O 1
ATOM 4873 N N . GLY A 1 623 ? 0.573 -7.569 44.217 1.00 92.06 623 GLY A N 1
ATOM 4874 C CA . GLY A 1 623 ? 0.220 -6.393 45.021 1.00 92.06 623 GLY A CA 1
ATOM 4875 C C . GLY A 1 623 ? -0.329 -5.212 44.209 1.00 92.06 623 GLY A C 1
ATOM 4876 O O . GLY A 1 623 ? -0.286 -4.080 44.685 1.00 92.06 623 GLY A O 1
ATOM 4877 N N . GLN A 1 624 ? -0.819 -5.466 42.994 1.00 90.38 624 GLN A N 1
ATOM 4878 C CA . GLN A 1 624 ? -1.450 -4.488 42.105 1.00 90.38 624 GLN A CA 1
ATOM 4879 C C . GLN A 1 624 ? -2.978 -4.477 42.293 1.00 90.38 624 GLN A C 1
ATOM 4881 O O . GLN A 1 624 ? -3.565 -5.433 42.809 1.00 90.38 624 GLN A O 1
ATOM 4886 N N . GLU A 1 625 ? -3.636 -3.397 41.863 1.00 88.44 625 GLU A N 1
ATOM 4887 C CA . GLU A 1 625 ? -5.101 -3.287 41.878 1.00 88.44 625 GLU A CA 1
ATOM 4888 C C . GLU A 1 625 ? -5.742 -4.335 40.947 1.00 88.44 625 GLU A C 1
ATOM 4890 O O . GLU A 1 625 ? -5.253 -4.571 39.844 1.00 88.44 625 GLU A O 1
ATOM 4895 N N . GLN A 1 626 ? -6.838 -4.968 41.378 1.00 92.69 626 GLN A N 1
ATOM 4896 C CA . GLN A 1 626 ? -7.589 -5.942 40.572 1.00 92.69 626 GLN A CA 1
ATOM 4897 C C . GLN A 1 626 ? -8.462 -5.210 39.542 1.00 92.69 626 GLN A C 1
ATOM 4899 O O . GLN A 1 626 ? -9.628 -4.881 39.777 1.00 92.69 626 GLN A O 1
ATOM 4904 N N . ILE A 1 627 ? -7.840 -4.876 38.413 1.00 91.00 627 ILE A N 1
ATOM 4905 C CA . ILE A 1 627 ? -8.401 -4.008 37.375 1.00 91.00 627 ILE A CA 1
ATOM 4906 C C . ILE A 1 627 ? -9.648 -4.622 36.725 1.00 91.00 627 ILE A C 1
ATOM 4908 O O . ILE A 1 627 ? -10.591 -3.884 36.423 1.00 91.00 627 ILE A O 1
ATOM 4912 N N . MET A 1 628 ? -9.693 -5.944 36.518 1.00 91.69 628 MET A N 1
ATOM 4913 C CA . MET A 1 628 ? -10.824 -6.559 35.819 1.00 91.69 628 MET A CA 1
ATOM 4914 C C . MET A 1 628 ? -12.088 -6.512 36.674 1.00 91.69 628 MET A C 1
ATOM 4916 O O . MET A 1 628 ? -13.126 -6.051 36.200 1.00 91.69 628 MET A O 1
ATOM 4920 N N . GLY A 1 629 ? -11.997 -6.896 37.946 1.00 90.19 629 GLY A N 1
ATOM 4921 C CA . GLY A 1 629 ? -13.095 -6.829 38.905 1.00 90.19 629 GLY A CA 1
ATOM 4922 C C . GLY A 1 629 ? -13.611 -5.406 39.118 1.00 90.19 629 GLY A C 1
ATOM 4923 O O . GLY A 1 629 ? -14.816 -5.210 39.251 1.00 90.19 629 GLY A O 1
ATOM 4924 N N . LYS A 1 630 ? -12.739 -4.394 39.064 1.00 90.44 630 LYS A N 1
ATOM 4925 C CA . LYS A 1 630 ? -13.142 -2.981 39.162 1.00 90.44 630 LYS A CA 1
ATOM 4926 C C . LYS A 1 630 ? -13.913 -2.482 37.934 1.00 90.44 630 LYS A C 1
ATOM 4928 O O . LYS A 1 630 ? -14.838 -1.684 38.071 1.00 90.44 630 LYS A O 1
ATOM 4933 N N . ILE A 1 631 ? -13.528 -2.915 36.732 1.00 92.56 631 ILE A N 1
ATOM 4934 C CA . ILE A 1 631 ? -14.090 -2.398 35.471 1.00 92.56 631 ILE A CA 1
ATOM 4935 C C . ILE A 1 631 ? -15.305 -3.205 34.997 1.00 92.56 631 ILE A C 1
ATOM 4937 O O . ILE A 1 631 ? -16.245 -2.622 34.455 1.00 92.56 631 ILE A O 1
ATOM 4941 N N . LEU A 1 632 ? -15.285 -4.525 35.184 1.00 94.44 632 LEU A N 1
ATOM 4942 C CA . LEU A 1 632 ? -16.302 -5.465 34.695 1.00 94.44 632 LEU A CA 1
ATOM 4943 C C . LEU A 1 632 ? -17.191 -6.020 35.821 1.00 94.44 632 LEU A C 1
ATOM 4945 O O . LEU A 1 632 ? -18.241 -6.594 35.542 1.00 94.44 632 LEU A O 1
ATOM 4949 N N . GLY A 1 633 ? -16.783 -5.883 37.088 1.00 93.31 633 GLY A N 1
ATOM 4950 C CA . GLY A 1 633 ? -17.488 -6.465 38.229 1.00 93.31 633 GLY A CA 1
ATOM 4951 C C . GLY A 1 633 ? -18.695 -5.644 38.683 1.00 93.31 633 GLY A C 1
ATOM 4952 O O . GLY A 1 633 ? -18.573 -4.499 39.121 1.00 93.31 633 GLY A O 1
ATOM 4953 N N . GLY A 1 634 ? -19.870 -6.262 38.617 1.00 93.25 634 GLY A N 1
ATOM 4954 C CA . GLY A 1 634 ? -21.102 -5.793 39.241 1.00 93.25 634 GLY A CA 1
ATOM 4955 C C . GLY A 1 634 ? -21.562 -6.725 40.361 1.00 93.25 634 GLY A C 1
ATOM 4956 O O . GLY A 1 634 ? -20.918 -7.728 40.675 1.00 93.25 634 GLY A O 1
ATOM 4957 N N . SER A 1 635 ? -22.700 -6.406 40.973 1.00 94.25 635 SER A N 1
ATOM 4958 C CA . SER A 1 635 ? -23.343 -7.297 41.942 1.00 94.25 635 SER A CA 1
ATOM 4959 C C . SER A 1 635 ? -24.864 -7.265 41.843 1.00 94.25 635 SER A C 1
ATOM 4961 O O . SER A 1 635 ? -25.473 -6.228 41.567 1.00 94.25 635 SER A O 1
ATOM 4963 N N . TYR A 1 636 ? -25.486 -8.422 42.051 1.00 92.75 636 TYR A N 1
ATOM 4964 C CA . TYR A 1 636 ? -26.921 -8.587 42.229 1.00 92.75 636 TYR A CA 1
ATOM 4965 C C . TYR A 1 636 ? -27.303 -8.475 43.707 1.00 92.75 636 TYR A C 1
ATOM 4967 O O . TYR A 1 636 ? -26.520 -8.777 44.605 1.00 92.75 636 TYR A O 1
ATOM 4975 N N . SER A 1 637 ? -28.557 -8.110 43.941 1.00 91.44 637 SER A N 1
ATOM 4976 C CA . SER A 1 637 ? -29.302 -8.263 45.187 1.00 91.44 637 SER A CA 1
ATOM 4977 C C . SER A 1 637 ? -30.291 -9.423 44.970 1.00 91.44 637 SER A C 1
ATOM 4979 O O . SER A 1 637 ? -31.319 -9.228 44.316 1.00 91.44 637 SER A O 1
ATOM 4981 N N . ASP A 1 638 ? -29.968 -10.638 45.447 1.00 91.12 638 ASP A N 1
ATOM 4982 C CA . ASP A 1 638 ? -30.885 -11.798 45.465 1.00 91.12 638 ASP A CA 1
ATOM 4983 C C . ASP A 1 638 ? -31.917 -11.586 46.565 1.00 91.12 638 ASP A C 1
ATOM 4985 O O . ASP A 1 638 ? -31.642 -11.728 47.763 1.00 91.12 638 ASP A O 1
ATOM 4989 N N . GLN A 1 639 ? -33.113 -11.196 46.139 1.00 89.12 639 GLN A N 1
ATOM 4990 C CA . GLN A 1 639 ? -34.187 -10.782 47.017 1.00 89.12 639 GLN A CA 1
ATOM 4991 C C . GLN A 1 639 ? -35.253 -11.862 47.107 1.00 89.12 639 GLN A C 1
ATOM 4993 O O . GLN A 1 639 ? -35.805 -12.312 46.103 1.00 89.12 639 GLN A O 1
ATOM 4998 N N . LYS A 1 640 ? -35.618 -12.208 48.343 1.00 90.56 640 LYS A N 1
ATOM 4999 C CA . LYS A 1 640 ? -36.731 -13.111 48.654 1.00 90.56 640 LYS A CA 1
ATOM 5000 C C . LYS A 1 640 ? -37.778 -12.357 49.458 1.00 90.56 640 LYS A C 1
ATOM 5002 O O . LYS A 1 640 ? -37.564 -12.033 50.631 1.00 90.56 640 LYS A O 1
ATOM 5007 N N . ILE A 1 641 ? -38.908 -12.070 48.819 1.00 89.88 641 ILE A N 1
ATOM 5008 C CA . ILE A 1 641 ? -40.006 -11.271 49.370 1.00 89.88 641 ILE A CA 1
ATOM 5009 C C . ILE A 1 641 ? -41.164 -12.207 49.714 1.00 89.88 641 ILE A C 1
ATOM 5011 O O . ILE A 1 641 ? -41.874 -12.691 48.828 1.00 89.88 641 ILE A O 1
ATOM 5015 N N . CYS A 1 642 ? -41.350 -12.489 51.004 1.00 90.62 642 CYS A N 1
ATOM 5016 C CA . CYS A 1 642 ? -42.379 -13.421 51.456 1.00 90.62 642 CYS A CA 1
ATOM 5017 C C . CYS A 1 642 ? -43.775 -12.784 51.344 1.00 90.62 642 CYS A C 1
ATOM 5019 O O . CYS A 1 642 ? -44.037 -11.722 51.905 1.00 90.62 642 CYS A O 1
ATOM 5021 N N . LYS A 1 643 ? -44.713 -13.459 50.680 1.00 87.25 643 LYS A N 1
ATOM 5022 C CA . LYS A 1 643 ? -46.133 -13.095 50.625 1.00 87.25 643 LYS A CA 1
ATOM 5023 C C . LYS A 1 643 ? -46.884 -13.771 51.773 1.00 87.25 643 LYS A C 1
ATOM 5025 O O . LYS A 1 643 ? -46.949 -14.992 51.862 1.00 87.25 643 LYS A O 1
ATOM 5030 N N . GLY A 1 644 ? -47.468 -12.970 52.664 1.00 82.81 644 GLY A N 1
ATOM 5031 C CA . GLY A 1 644 ? -48.199 -13.460 53.845 1.00 82.81 644 GLY A CA 1
ATOM 5032 C C . GLY A 1 644 ? -47.395 -13.457 55.154 1.00 82.81 644 GLY A C 1
ATOM 5033 O O . GLY A 1 644 ? -47.898 -13.918 56.179 1.00 82.81 644 GLY A O 1
ATOM 5034 N N . CYS A 1 645 ? -46.172 -12.917 55.151 1.00 86.69 645 CYS A N 1
ATOM 5035 C CA . CYS A 1 645 ? -45.452 -12.502 56.360 1.00 86.69 645 CYS A CA 1
ATOM 5036 C C . CYS A 1 645 ? -44.555 -11.287 56.044 1.00 86.69 645 CYS A C 1
ATOM 5038 O O . CYS A 1 645 ? -44.212 -11.101 54.881 1.00 86.69 645 CYS A O 1
ATOM 5040 N N . PRO A 1 646 ? -44.146 -10.471 57.032 1.00 86.25 646 PRO A N 1
ATOM 5041 C CA . PRO A 1 646 ? -43.389 -9.237 56.785 1.00 86.25 646 PRO A CA 1
ATOM 5042 C C . PRO A 1 646 ? -41.889 -9.462 56.516 1.00 86.25 646 PRO A C 1
ATOM 5044 O O . PRO A 1 646 ? -41.118 -8.507 56.473 1.00 86.25 646 PRO A O 1
ATOM 5047 N N . HIS A 1 647 ? -41.435 -10.713 56.404 1.00 87.12 647 HIS A N 1
ATOM 5048 C CA . HIS A 1 647 ? -40.016 -11.025 56.288 1.00 87.12 647 HIS A CA 1
ATOM 5049 C C . HIS A 1 647 ? -39.516 -10.919 54.849 1.00 87.12 647 HIS A C 1
ATOM 5051 O O . HIS A 1 647 ? -40.112 -11.450 53.911 1.00 87.12 647 HIS A O 1
ATOM 5057 N N . ARG A 1 648 ? -38.357 -10.281 54.709 1.00 87.25 648 ARG A N 1
ATOM 5058 C CA . ARG A 1 648 ? -37.618 -10.146 53.464 1.00 87.25 648 ARG A CA 1
ATOM 5059 C C . ARG A 1 648 ? -36.161 -10.509 53.701 1.00 87.25 648 ARG A C 1
ATOM 5061 O O . ARG A 1 648 ? -35.616 -10.208 54.764 1.00 87.25 648 ARG A O 1
ATOM 5068 N N . TYR A 1 649 ? -35.562 -11.149 52.710 1.00 88.94 649 TYR A N 1
ATOM 5069 C CA . TYR A 1 649 ? -34.155 -11.520 52.708 1.00 88.94 649 TYR A CA 1
ATOM 5070 C C . TYR A 1 649 ? -33.497 -10.907 51.476 1.00 88.94 649 TYR A C 1
ATOM 5072 O O . TYR A 1 649 ? -34.126 -10.837 50.421 1.00 88.94 649 TYR A O 1
ATOM 5080 N N . SER A 1 650 ? -32.263 -10.445 51.638 1.00 87.44 650 SER A N 1
ATOM 5081 C CA . SER A 1 650 ? -31.423 -9.936 50.559 1.00 87.44 650 SER A CA 1
ATOM 5082 C C . SER A 1 650 ? -30.013 -10.481 50.754 1.00 87.44 650 SER A C 1
ATOM 5084 O O . SER A 1 650 ? -29.514 -10.494 51.885 1.00 87.44 650 SER A O 1
ATOM 5086 N N . LYS A 1 651 ? -29.405 -10.973 49.677 1.00 90.56 651 LYS A N 1
ATOM 5087 C CA . LYS A 1 651 ? -28.016 -11.430 49.640 1.00 90.56 651 LYS A CA 1
ATOM 5088 C C . LYS A 1 651 ? -27.337 -10.813 48.427 1.00 90.56 651 LYS A C 1
ATOM 5090 O O . LYS A 1 651 ? -27.891 -10.832 47.335 1.00 90.56 651 LYS A O 1
ATOM 5095 N N . GLU A 1 652 ? -26.142 -10.277 48.630 1.00 91.50 652 GLU A N 1
ATOM 5096 C CA . GLU A 1 652 ? -25.336 -9.753 47.536 1.00 91.50 652 GLU A CA 1
ATOM 5097 C C . GLU A 1 652 ? -24.568 -10.879 46.840 1.00 91.50 652 GLU A C 1
ATOM 5099 O O . GLU A 1 652 ? -23.955 -11.717 47.507 1.00 91.50 652 GLU A O 1
ATOM 5104 N N . GLU A 1 653 ? -24.617 -10.902 45.509 1.00 91.88 653 GLU A N 1
ATOM 5105 C CA . GLU A 1 653 ? -23.921 -11.893 44.682 1.00 91.88 653 GLU A CA 1
ATOM 5106 C C . GLU A 1 653 ? -23.166 -11.187 43.544 1.00 91.88 653 GLU A C 1
ATOM 5108 O O . GLU A 1 653 ? -23.795 -10.469 42.769 1.00 91.88 653 GLU A O 1
ATOM 5113 N N . PRO A 1 654 ? -21.833 -11.332 43.434 1.00 93.62 654 PRO A N 1
ATOM 5114 C CA . PRO A 1 654 ? -21.056 -10.662 42.394 1.00 93.62 654 PRO A CA 1
ATOM 5115 C C . PRO A 1 654 ? -21.300 -11.283 41.013 1.00 93.62 654 PRO A C 1
ATOM 5117 O O . PRO A 1 654 ? -21.576 -12.478 40.895 1.00 93.62 654 PRO A O 1
ATOM 5120 N N . PHE A 1 655 ? -21.139 -10.484 39.960 1.00 94.00 655 PHE A N 1
ATOM 5121 C CA . PHE A 1 655 ? -21.143 -10.950 38.576 1.00 94.00 655 PHE A CA 1
ATOM 5122 C C . PHE A 1 655 ? -20.111 -10.199 37.732 1.00 94.00 655 PHE A C 1
ATOM 5124 O O . PHE A 1 655 ? -19.851 -9.022 37.960 1.00 94.00 655 PHE A O 1
ATOM 5131 N N . SER A 1 656 ? -19.573 -10.865 36.711 1.00 93.00 656 SER A N 1
ATOM 5132 C CA . SER A 1 656 ? -18.790 -10.222 35.639 1.00 93.00 656 SER A CA 1
ATOM 5133 C C . SER A 1 656 ? -19.551 -10.186 34.311 1.00 93.00 656 SER A C 1
ATOM 5135 O O . SER A 1 656 ? -19.218 -9.410 33.423 1.00 93.00 656 SER A O 1
ATOM 5137 N N . VAL A 1 657 ? -20.578 -11.033 34.172 1.00 96.19 657 VAL A N 1
ATOM 5138 C CA . VAL A 1 657 ? -21.435 -11.148 32.987 1.00 96.19 657 VAL A CA 1
ATOM 5139 C C . VAL A 1 657 ? -22.886 -11.324 33.436 1.00 96.19 657 VAL A C 1
ATOM 5141 O O . VAL A 1 657 ? -23.160 -12.081 34.371 1.00 96.19 657 VAL A O 1
ATOM 5144 N N . ILE A 1 658 ? -23.820 -10.644 32.768 1.00 96.12 658 ILE A N 1
ATOM 5145 C CA . ILE A 1 658 ? -25.263 -10.896 32.911 1.00 96.12 658 ILE A CA 1
ATOM 5146 C C . ILE A 1 658 ? -25.705 -11.847 31.799 1.00 96.12 658 ILE A C 1
ATOM 5148 O O . ILE A 1 658 ? -25.531 -11.540 30.624 1.00 96.12 658 ILE A O 1
ATOM 5152 N N . SER A 1 659 ? -26.290 -12.993 32.141 1.00 95.50 659 SER A N 1
ATOM 5153 C CA . SER A 1 659 ? -26.660 -14.019 31.155 1.00 95.50 659 SER A CA 1
ATOM 5154 C C . SER A 1 659 ? -28.169 -14.032 30.923 1.00 95.50 659 SER A C 1
ATOM 5156 O O . SER A 1 659 ? -28.919 -14.597 31.716 1.00 95.50 659 SER A O 1
ATOM 5158 N N . VAL A 1 660 ? -28.624 -13.457 29.811 1.00 95.38 660 VAL A N 1
ATOM 5159 C CA . VAL A 1 660 ? -30.053 -13.290 29.504 1.00 95.38 660 VAL A CA 1
ATOM 5160 C C . VAL A 1 660 ? -30.615 -14.436 28.665 1.00 95.38 660 VAL A C 1
ATOM 5162 O O . VAL A 1 660 ? -29.960 -14.963 27.758 1.00 95.38 660 VAL A O 1
ATOM 5165 N N . ASP A 1 661 ? -31.859 -14.813 28.959 1.00 92.88 661 ASP A N 1
ATOM 5166 C CA . ASP A 1 661 ? -32.587 -15.811 28.185 1.00 92.88 661 ASP A CA 1
ATOM 5167 C C . ASP A 1 661 ? -33.109 -15.184 26.891 1.00 92.88 661 ASP A C 1
ATOM 5169 O O . ASP A 1 661 ? -33.838 -14.194 26.914 1.00 92.88 661 ASP A O 1
ATOM 5173 N N . ILE A 1 662 ? -32.769 -15.788 25.755 1.00 92.25 662 ILE A N 1
ATOM 5174 C CA . ILE A 1 662 ? -33.268 -15.344 24.445 1.00 92.25 662 ILE A CA 1
ATOM 5175 C C . ILE A 1 662 ? -34.531 -16.086 24.006 1.00 92.25 662 ILE A C 1
ATOM 5177 O O . ILE A 1 662 ? -35.222 -15.671 23.083 1.00 92.25 662 ILE A O 1
ATOM 5181 N N . ARG A 1 663 ? -34.835 -17.225 24.636 1.00 84.75 663 ARG A N 1
ATOM 5182 C CA . ARG A 1 663 ? -36.046 -17.979 24.315 1.00 84.75 663 ARG A CA 1
ATOM 5183 C C . ARG A 1 663 ? -37.236 -17.274 24.944 1.00 84.75 663 ARG A C 1
ATOM 5185 O O . ARG A 1 663 ? -37.165 -16.874 26.102 1.00 84.75 663 ARG A O 1
ATOM 5192 N N . ASN A 1 664 ? -38.328 -17.175 24.191 1.00 86.06 664 ASN A N 1
ATOM 5193 C CA . ASN A 1 664 ? -39.573 -16.499 24.580 1.00 86.06 664 ASN A CA 1
ATOM 5194 C C . ASN A 1 664 ? -39.477 -14.968 24.720 1.00 86.06 664 ASN A C 1
ATOM 5196 O O . ASN A 1 664 ? -40.451 -14.351 25.140 1.00 86.06 664 ASN A O 1
ATOM 5200 N N . HIS A 1 665 ? -38.356 -14.362 24.322 1.00 91.69 665 HIS A N 1
ATOM 5201 C CA . HIS A 1 665 ? -38.151 -12.916 24.343 1.00 91.69 665 HIS A CA 1
ATOM 5202 C C . HIS A 1 665 ? -37.605 -12.467 22.987 1.00 91.69 665 HIS A C 1
ATOM 5204 O O . HIS A 1 665 ? -36.744 -13.132 22.415 1.00 91.69 665 HIS A O 1
ATOM 5210 N N . SER A 1 666 ? -38.112 -11.357 22.454 1.00 91.56 666 SER A N 1
ATOM 5211 C CA . SER A 1 666 ? -37.632 -10.791 21.185 1.00 91.56 666 SER A CA 1
ATOM 5212 C C . SER A 1 666 ? -36.601 -9.684 21.375 1.00 91.56 666 SER A C 1
ATOM 5214 O O . SER A 1 666 ? -35.913 -9.354 20.412 1.00 91.56 666 SER A O 1
ATOM 5216 N N . THR A 1 667 ? -36.494 -9.116 22.581 1.00 95.62 667 THR A N 1
ATOM 5217 C CA . THR A 1 667 ? -35.657 -7.947 22.869 1.00 95.62 667 THR A CA 1
ATOM 5218 C C . THR A 1 667 ? -34.857 -8.118 24.165 1.00 95.62 667 THR A C 1
ATOM 5220 O O . THR A 1 667 ? -35.288 -8.813 25.087 1.00 95.62 667 THR A O 1
ATOM 5223 N N . LEU A 1 668 ? -33.709 -7.437 24.265 1.00 96.50 668 LEU A N 1
ATOM 5224 C CA . LEU A 1 668 ? -32.890 -7.395 25.484 1.00 96.50 668 LEU A CA 1
ATOM 5225 C C . LEU A 1 668 ? -33.643 -6.832 26.697 1.00 96.50 668 LEU A C 1
ATOM 5227 O O . LEU A 1 668 ? -33.454 -7.315 27.812 1.00 96.50 668 LEU A O 1
ATOM 5231 N N . LEU A 1 669 ? -34.489 -5.825 26.482 1.00 95.50 669 LEU A N 1
ATOM 5232 C CA . LEU A 1 669 ? -35.239 -5.162 27.548 1.00 95.50 669 LEU A CA 1
ATOM 5233 C C . LEU A 1 669 ? -36.220 -6.136 28.215 1.00 95.50 669 LEU A C 1
ATOM 5235 O O . LEU A 1 669 ? -36.262 -6.212 29.442 1.00 95.50 669 LEU A O 1
ATOM 5239 N N . ASP A 1 670 ? -36.929 -6.942 27.418 1.00 93.94 670 ASP A N 1
ATOM 5240 C CA . ASP A 1 670 ? -37.874 -7.938 27.935 1.00 93.94 670 ASP A CA 1
ATOM 5241 C C . ASP A 1 670 ? -37.157 -9.002 28.784 1.00 93.94 670 ASP A C 1
ATOM 5243 O O . ASP A 1 670 ? -37.620 -9.361 29.870 1.00 93.94 670 ASP A O 1
ATOM 5247 N N . SER A 1 671 ? -35.994 -9.477 28.323 1.00 94.31 671 SER A N 1
ATOM 5248 C CA . SER A 1 671 ? -35.204 -10.471 29.058 1.00 94.31 671 SER A CA 1
ATOM 5249 C C . SER A 1 671 ? -34.606 -9.919 30.356 1.00 94.31 671 SER A C 1
ATOM 5251 O O . SER A 1 671 ? -34.516 -10.648 31.344 1.00 94.31 671 SER A O 1
ATOM 5253 N N . LEU A 1 672 ? -34.200 -8.644 30.387 1.00 94.00 672 LEU A N 1
ATOM 5254 C CA . LEU A 1 672 ? -33.736 -7.985 31.615 1.00 94.00 672 LEU A CA 1
ATOM 5255 C C . LEU A 1 672 ? -34.889 -7.746 32.600 1.00 94.00 672 LEU A C 1
ATOM 5257 O O . LEU A 1 672 ? -34.706 -7.891 33.808 1.00 94.00 672 LEU A O 1
ATOM 5261 N N . GLU A 1 673 ? -36.098 -7.453 32.117 1.00 91.88 673 GLU A N 1
ATOM 5262 C CA . GLU A 1 673 ? -37.275 -7.285 32.977 1.00 91.88 673 GLU A CA 1
ATOM 5263 C C . GLU A 1 673 ? -37.609 -8.574 33.751 1.00 91.88 673 GLU A C 1
ATOM 5265 O O . GLU A 1 673 ? -38.066 -8.518 34.898 1.00 91.88 673 GLU A O 1
ATOM 5270 N N . GLN A 1 674 ? -37.321 -9.745 33.171 1.00 90.00 674 GLN A N 1
ATOM 5271 C CA . GLN A 1 674 ? -37.536 -11.041 33.817 1.00 90.00 674 GLN A CA 1
ATOM 5272 C C . GLN A 1 674 ? -36.716 -11.209 35.111 1.00 90.00 674 GLN A C 1
ATOM 5274 O O . GLN A 1 674 ? -37.207 -11.816 36.065 1.00 90.00 674 GLN A O 1
ATOM 5279 N N . TYR A 1 675 ? -35.522 -10.608 35.196 1.00 87.62 675 TYR A N 1
ATOM 5280 C CA . TYR A 1 675 ? -34.709 -10.604 36.421 1.00 87.62 675 TYR A CA 1
ATOM 5281 C C . TYR A 1 675 ? -35.426 -9.898 37.584 1.00 87.62 675 TYR A C 1
ATOM 5283 O O . TYR A 1 675 ? -35.422 -10.395 38.715 1.00 87.62 675 TYR A O 1
ATOM 5291 N N . VAL A 1 676 ? -36.102 -8.779 37.294 1.00 87.75 676 VAL A N 1
ATOM 5292 C CA . VAL A 1 676 ? -36.815 -7.953 38.284 1.00 87.75 676 VAL A CA 1
ATOM 5293 C C . VAL A 1 676 ? -38.199 -8.514 38.604 1.00 87.75 676 VAL A C 1
ATOM 5295 O O . VAL A 1 676 ? -38.626 -8.474 39.762 1.00 87.75 676 VAL A O 1
ATOM 5298 N N . LYS A 1 677 ? -38.909 -9.057 37.605 1.00 88.31 677 LYS A N 1
ATOM 5299 C CA . LYS A 1 677 ? -40.176 -9.780 37.823 1.00 88.31 677 LYS A CA 1
ATOM 5300 C C . LYS A 1 677 ? -39.957 -10.981 38.742 1.00 88.31 677 LYS A C 1
ATOM 5302 O O . LYS A 1 677 ? -40.760 -11.203 39.652 1.00 88.31 677 LYS A O 1
ATOM 5307 N N . GLY A 1 678 ? -38.846 -11.689 38.540 1.00 86.56 678 GLY A N 1
ATOM 5308 C CA . GLY A 1 678 ? -38.469 -12.859 39.314 1.00 86.56 678 GLY A CA 1
ATOM 5309 C C . GLY A 1 678 ? -39.435 -14.030 39.152 1.00 86.56 678 GLY A C 1
ATOM 5310 O O . GLY A 1 678 ? -40.315 -14.050 38.292 1.00 86.56 678 GLY A O 1
ATOM 5311 N N . GLU A 1 679 ? -39.271 -15.017 40.019 1.00 90.06 679 GLU A N 1
ATOM 5312 C CA . GLU A 1 679 ? -40.048 -16.249 40.041 1.00 90.06 679 GLU A CA 1
ATOM 5313 C C . GLU A 1 679 ? -40.894 -16.326 41.314 1.00 90.06 679 GLU A C 1
ATOM 5315 O O . GLU A 1 679 ? -40.481 -15.916 42.407 1.00 90.06 679 GLU A O 1
ATOM 5320 N N . LEU A 1 680 ? -42.107 -16.864 41.182 1.00 91.62 680 LEU A N 1
ATOM 5321 C CA . LEU A 1 680 ? -42.994 -17.105 42.312 1.00 91.62 680 LEU A CA 1
ATOM 5322 C C . LEU A 1 680 ? -42.747 -18.510 42.871 1.00 91.62 680 LEU A C 1
ATOM 5324 O O . LEU A 1 680 ? -43.098 -19.508 42.254 1.00 91.62 680 LEU A O 1
ATOM 5328 N N . LEU A 1 681 ? -42.178 -18.577 44.071 1.00 92.81 681 LEU A N 1
ATOM 5329 C CA . LEU A 1 681 ? -41.988 -19.813 44.823 1.00 92.81 681 LEU A CA 1
ATOM 5330 C C . LEU A 1 681 ? -43.283 -20.150 45.567 1.00 92.81 681 LEU A C 1
ATOM 5332 O O . LEU A 1 681 ? -43.588 -19.531 46.592 1.00 92.81 681 LEU A O 1
ATOM 5336 N N . GLU A 1 682 ? -44.047 -21.118 45.066 1.00 91.94 682 GLU A N 1
ATOM 5337 C CA . GLU A 1 682 ? -45.334 -21.539 45.630 1.00 91.94 682 GLU A CA 1
ATOM 5338 C C . GLU A 1 682 ? -45.502 -23.068 45.688 1.00 91.94 682 GLU A C 1
ATOM 5340 O O . GLU A 1 682 ? -44.665 -23.832 45.214 1.00 91.94 682 GLU A O 1
ATOM 5345 N N . GLY A 1 683 ? -46.571 -23.539 46.338 1.00 89.31 683 GLY A N 1
ATOM 5346 C CA . GLY A 1 683 ? -46.861 -24.970 46.452 1.00 89.31 683 GLY A CA 1
ATOM 5347 C C . GLY A 1 683 ? -45.768 -25.758 47.186 1.00 89.31 683 GLY A C 1
ATOM 5348 O O . GLY A 1 683 ? -45.383 -25.415 48.308 1.00 89.31 683 GLY A O 1
ATOM 5349 N N . ALA A 1 684 ? -45.287 -26.839 46.567 1.00 88.00 684 ALA A N 1
ATOM 5350 C CA . ALA A 1 684 ? -44.216 -27.669 47.119 1.00 88.00 684 ALA A CA 1
ATOM 5351 C C . ALA A 1 684 ? -42.865 -26.928 47.177 1.00 88.00 684 ALA A C 1
ATOM 5353 O O . ALA A 1 684 ? -42.096 -27.166 48.115 1.00 88.00 684 ALA A O 1
ATOM 5354 N N . ASP A 1 685 ? -42.638 -25.980 46.262 1.00 89.94 685 ASP A N 1
ATOM 5355 C CA . ASP A 1 685 ? -41.401 -25.199 46.117 1.00 89.94 685 ASP A CA 1
ATOM 5356 C C . ASP A 1 685 ? -41.437 -23.864 46.883 1.00 89.94 685 ASP A C 1
ATOM 5358 O O . ASP A 1 685 ? -40.510 -23.059 46.804 1.00 89.94 685 ASP A O 1
ATOM 5362 N N . ALA A 1 686 ? -42.490 -23.626 47.676 1.00 90.12 686 ALA A N 1
ATOM 5363 C CA . ALA A 1 686 ? -42.604 -22.443 48.523 1.00 90.12 686 ALA A CA 1
ATOM 5364 C C . ALA A 1 686 ? -41.411 -22.309 49.489 1.00 90.12 686 ALA A C 1
ATOM 5366 O O . ALA A 1 686 ? -41.001 -23.266 50.155 1.00 90.12 686 ALA A O 1
ATOM 5367 N N . TYR A 1 687 ? -40.892 -21.086 49.608 1.00 91.31 687 TYR A N 1
ATOM 5368 C CA . TYR A 1 687 ? -39.701 -20.778 50.398 1.00 91.31 687 TYR A CA 1
ATOM 5369 C C . TYR A 1 687 ? -39.928 -20.996 51.896 1.00 91.31 687 TYR A C 1
ATOM 5371 O O . TYR A 1 687 ? -40.928 -20.548 52.459 1.00 91.31 687 TYR A O 1
ATOM 5379 N N . HIS A 1 688 ? -38.978 -21.644 52.571 1.00 91.50 688 HIS A N 1
ATOM 5380 C CA . HIS A 1 688 ? -39.007 -21.789 54.026 1.00 91.50 688 HIS A CA 1
ATOM 5381 C C . HIS A 1 688 ? -38.492 -20.514 54.692 1.00 91.50 688 HIS A C 1
ATOM 5383 O O . HIS A 1 688 ? -37.310 -20.194 54.623 1.00 91.50 688 HIS A O 1
ATOM 5389 N N . CYS A 1 689 ? -39.383 -19.765 55.337 1.00 90.88 689 CYS A N 1
ATOM 5390 C CA . CYS A 1 689 ? -39.003 -18.557 56.058 1.00 90.88 689 CYS A CA 1
ATOM 5391 C C . CYS A 1 689 ? -38.463 -18.927 57.445 1.00 90.88 689 CYS A C 1
ATOM 5393 O O . CYS A 1 689 ? -39.248 -19.281 58.324 1.00 90.88 689 CYS A O 1
ATOM 5395 N N . ASP A 1 690 ? -37.156 -18.766 57.672 1.00 91.00 690 ASP A N 1
ATOM 5396 C CA . ASP A 1 690 ? -36.494 -19.118 58.942 1.00 91.00 690 ASP A CA 1
ATOM 5397 C C . ASP A 1 690 ? -37.088 -18.399 60.160 1.00 91.00 690 ASP A C 1
ATOM 5399 O O . ASP A 1 690 ? -37.207 -18.974 61.238 1.00 91.00 690 ASP A O 1
ATOM 5403 N N . LYS A 1 691 ? -37.527 -17.144 59.989 1.00 88.56 691 LYS A N 1
ATOM 5404 C CA . LYS A 1 691 ? -38.116 -16.347 61.078 1.00 88.56 691 LYS A CA 1
ATOM 5405 C C . LYS A 1 691 ? -39.536 -16.797 61.441 1.00 88.56 691 LYS A C 1
ATOM 5407 O O . LYS A 1 691 ? -39.938 -16.675 62.592 1.00 88.56 691 LYS A O 1
ATOM 5412 N N . CYS A 1 692 ? -40.309 -17.298 60.474 1.00 88.81 692 CYS A N 1
ATOM 5413 C CA . CYS A 1 692 ? -41.649 -17.852 60.714 1.00 88.81 692 CYS A CA 1
ATOM 5414 C C . CYS A 1 692 ? -41.647 -19.373 60.930 1.00 88.81 692 CYS A C 1
ATOM 5416 O O . CYS A 1 692 ? -42.684 -19.923 61.297 1.00 88.81 692 CYS A O 1
ATOM 5418 N N . ASN A 1 693 ? -40.523 -20.032 60.640 1.00 90.75 693 ASN A N 1
ATOM 5419 C CA . ASN A 1 693 ? -40.331 -21.476 60.592 1.00 90.75 693 ASN A CA 1
ATOM 5420 C C . ASN A 1 693 ? -41.431 -22.238 59.818 1.00 90.75 693 ASN A C 1
ATOM 5422 O O . ASN A 1 693 ? -41.939 -23.262 60.275 1.00 90.75 693 ASN A O 1
ATOM 5426 N N . LYS A 1 694 ? -41.836 -21.719 58.650 1.00 91.25 694 LYS A N 1
ATOM 5427 C CA . LYS A 1 694 ? -42.842 -22.341 57.768 1.00 91.25 694 LYS A CA 1
ATOM 5428 C C . LYS A 1 694 ? -42.585 -22.005 56.299 1.00 91.25 694 LYS A C 1
ATOM 5430 O O . LYS A 1 694 ? -41.967 -20.980 56.004 1.00 91.25 694 LYS A O 1
ATOM 5435 N N . LYS A 1 695 ? -43.140 -22.811 55.387 1.00 91.81 695 LYS A N 1
ATOM 5436 C CA . LYS A 1 695 ? -43.177 -22.494 53.953 1.00 91.81 695 LYS A CA 1
ATOM 5437 C C . LYS A 1 695 ? -44.145 -21.345 53.670 1.00 91.81 695 LYS A C 1
ATOM 5439 O O . LYS A 1 695 ? -45.286 -21.356 54.135 1.00 91.81 695 LYS A O 1
ATOM 5444 N N . VAL A 1 696 ? -43.678 -20.349 52.927 1.00 91.38 696 VAL A N 1
ATOM 5445 C CA . VAL A 1 696 ? -44.407 -19.128 52.581 1.00 91.38 696 VAL A CA 1
ATOM 5446 C C . VAL A 1 696 ? -44.230 -18.867 51.091 1.00 91.38 696 VAL A C 1
ATOM 5448 O O . VAL A 1 696 ? -43.116 -18.945 50.568 1.00 91.38 696 VAL A O 1
ATOM 5451 N N . VAL A 1 697 ? -45.331 -18.540 50.411 1.00 92.94 697 VAL A N 1
ATOM 5452 C CA . VAL A 1 697 ? -45.291 -18.111 49.009 1.00 92.94 697 VAL A CA 1
ATOM 5453 C C . VAL A 1 697 ? -44.357 -16.914 48.911 1.00 92.94 697 VAL A C 1
ATOM 5455 O O . VAL A 1 697 ? -44.531 -15.958 49.655 1.00 92.94 697 VAL A O 1
ATOM 5458 N N . THR A 1 698 ? -43.345 -16.957 48.056 1.00 91.50 698 THR A N 1
ATOM 5459 C CA . THR A 1 698 ? -42.263 -15.963 48.077 1.00 91.50 698 THR A CA 1
ATOM 5460 C C . THR A 1 698 ? -41.885 -15.587 46.661 1.00 91.50 698 THR A C 1
ATOM 5462 O O . THR A 1 698 ? -41.727 -16.459 45.820 1.00 91.50 698 THR A O 1
ATOM 5465 N N . VAL A 1 699 ? -41.735 -14.294 46.389 1.00 91.81 699 VAL A N 1
ATOM 5466 C CA . VAL A 1 699 ? -41.161 -13.838 45.119 1.00 91.81 699 VAL A CA 1
ATOM 5467 C C . VAL A 1 699 ? -39.650 -13.826 45.284 1.00 91.81 699 VAL A C 1
ATOM 5469 O O . VAL A 1 699 ? -39.146 -13.129 46.170 1.00 91.81 699 VAL A O 1
ATOM 5472 N N . LYS A 1 700 ? -38.950 -14.615 44.471 1.00 92.25 700 LYS A N 1
ATOM 5473 C CA . LYS A 1 700 ? -37.492 -14.585 44.365 1.00 92.25 700 LYS A CA 1
ATOM 5474 C C . LYS A 1 700 ? -37.121 -13.811 43.107 1.00 92.25 700 LYS A C 1
ATOM 5476 O O . LYS A 1 700 ? -37.528 -14.208 42.023 1.00 92.25 700 LYS A O 1
ATOM 5481 N N . ARG A 1 701 ? -36.358 -12.730 43.233 1.00 90.19 701 ARG A N 1
ATOM 5482 C CA . ARG A 1 701 ? -35.920 -11.916 42.091 1.00 90.19 701 ARG A CA 1
ATOM 5483 C C . ARG A 1 701 ? -34.477 -11.463 42.255 1.00 90.19 701 ARG A C 1
ATOM 5485 O O . ARG A 1 701 ? -33.956 -11.453 43.370 1.00 90.19 701 ARG A O 1
ATOM 5492 N N . LEU A 1 702 ? -33.871 -11.044 41.154 1.00 90.62 702 LEU A N 1
ATOM 5493 C CA . LEU A 1 702 ? -32.503 -10.546 41.102 1.00 90.62 702 LEU A CA 1
ATOM 5494 C C . LEU A 1 702 ? -32.531 -9.102 40.599 1.00 90.62 702 LEU A C 1
ATOM 5496 O O . LEU A 1 702 ? -32.860 -8.856 39.444 1.00 90.62 702 LEU A O 1
ATOM 5500 N N . CYS A 1 703 ? -32.183 -8.145 41.456 1.00 90.00 703 CYS A N 1
ATOM 5501 C CA . CYS A 1 703 ? -32.023 -6.744 41.049 1.00 90.00 703 CYS A CA 1
ATOM 5502 C C . CYS A 1 703 ? -30.537 -6.392 40.984 1.00 90.00 703 CYS A C 1
ATOM 5504 O O . CYS A 1 703 ? -29.768 -6.850 41.827 1.00 90.00 703 CYS A O 1
ATOM 5506 N N . VAL A 1 704 ? -30.115 -5.553 40.042 1.00 91.31 704 VAL A N 1
ATOM 5507 C CA . VAL A 1 704 ? -28.721 -5.089 39.987 1.00 91.31 704 VAL A CA 1
ATOM 5508 C C . VAL A 1 704 ? -28.476 -4.085 41.118 1.00 91.31 704 VAL A C 1
ATOM 5510 O O . VAL A 1 704 ? -29.192 -3.092 41.254 1.00 91.31 704 VAL A O 1
ATOM 5513 N N . LYS A 1 705 ? -27.479 -4.356 41.960 1.00 89.25 705 LYS A N 1
ATOM 5514 C CA . LYS A 1 705 ? -27.079 -3.494 43.080 1.00 89.25 705 LYS A CA 1
ATOM 5515 C C . LYS A 1 705 ? -25.919 -2.577 42.699 1.00 89.25 705 LYS A C 1
ATOM 5517 O O . LYS A 1 705 ? -25.988 -1.384 42.980 1.00 89.25 705 LYS A O 1
ATOM 5522 N N . LYS A 1 706 ? -24.891 -3.128 42.047 1.00 90.31 706 LYS A N 1
ATOM 5523 C CA . LYS A 1 706 ? -23.713 -2.400 41.559 1.00 90.31 706 LYS A CA 1
ATOM 5524 C C . LYS A 1 706 ? -23.567 -2.579 40.052 1.00 90.31 706 LYS A C 1
ATOM 5526 O O . LYS A 1 706 ? -23.553 -3.708 39.560 1.00 90.31 706 LYS A O 1
ATOM 5531 N N . LEU A 1 707 ? -23.458 -1.459 39.343 1.00 92.50 707 LEU A N 1
ATOM 5532 C CA . LEU A 1 707 ? -23.327 -1.393 37.888 1.00 92.50 707 LEU A CA 1
ATOM 5533 C C . LEU A 1 707 ? -21.853 -1.182 37.487 1.00 92.50 707 LEU A C 1
ATOM 5535 O O . LEU A 1 707 ? -21.269 -0.173 37.895 1.00 92.50 707 LEU A O 1
ATOM 5539 N N . PRO A 1 708 ? -21.245 -2.083 36.691 1.00 94.38 708 PRO A N 1
ATOM 5540 C CA . PRO A 1 708 ? -19.841 -1.964 36.297 1.00 94.38 708 PRO A CA 1
ATOM 5541 C C . PRO A 1 708 ? -19.631 -0.880 35.226 1.00 94.38 708 PRO A C 1
ATOM 5543 O O . PRO A 1 708 ? -20.515 -0.676 34.395 1.00 94.38 708 PRO A O 1
ATOM 5546 N N . PRO A 1 709 ? -18.469 -0.205 35.171 1.00 93.38 709 PRO A N 1
ATOM 5547 C CA . PRO A 1 709 ? -18.113 0.699 34.070 1.00 93.38 709 PRO A CA 1
ATOM 5548 C C . PRO A 1 709 ? -18.310 0.097 32.669 1.00 93.38 709 PRO A C 1
ATOM 5550 O O . PRO A 1 709 ? -18.819 0.772 31.772 1.00 93.38 709 PRO A O 1
ATOM 5553 N N . ILE A 1 710 ? -17.944 -1.177 32.496 1.00 95.44 710 ILE A N 1
ATOM 5554 C CA . ILE A 1 710 ? -18.183 -1.959 31.282 1.00 95.44 710 ILE A CA 1
ATOM 5555 C C . ILE A 1 710 ? -19.096 -3.131 31.634 1.00 95.44 710 ILE A C 1
ATOM 5557 O O . ILE A 1 710 ? -18.736 -3.998 32.425 1.00 95.44 710 ILE A O 1
ATOM 5561 N N . LEU A 1 711 ? -20.282 -3.168 31.035 1.00 97.44 711 LEU A N 1
ATOM 5562 C CA . LEU A 1 711 ? -21.269 -4.217 31.244 1.00 97.44 711 LEU A CA 1
ATOM 5563 C C . LEU A 1 711 ? -21.186 -5.254 30.119 1.00 97.44 711 LEU A C 1
ATOM 5565 O O . LEU A 1 711 ? -21.489 -4.953 28.964 1.00 97.44 711 LEU A O 1
ATOM 5569 N N . ALA A 1 712 ? -20.805 -6.483 30.470 1.00 97.75 712 ALA A N 1
ATOM 5570 C CA . ALA A 1 712 ? -20.835 -7.628 29.567 1.00 97.75 712 ALA A CA 1
ATOM 5571 C C . ALA A 1 712 ? -22.148 -8.413 29.730 1.00 97.75 712 ALA A C 1
ATOM 5573 O O . ALA A 1 712 ? -22.530 -8.791 30.840 1.00 97.75 712 ALA A O 1
ATOM 5574 N N . ILE A 1 713 ? -22.836 -8.682 28.619 1.00 98.19 713 ILE A N 1
ATOM 5575 C CA . ILE A 1 713 ? -24.096 -9.434 28.590 1.00 98.19 713 ILE A CA 1
ATOM 5576 C C . ILE A 1 713 ? -23.944 -10.639 27.663 1.00 98.19 713 ILE A C 1
ATOM 5578 O O . ILE A 1 713 ? -23.645 -10.482 26.482 1.00 98.19 713 ILE A O 1
ATOM 5582 N N . GLN A 1 714 ? -24.187 -11.842 28.176 1.00 98.00 714 GLN A N 1
ATOM 5583 C CA . GLN A 1 714 ? -24.252 -13.072 27.391 1.00 98.00 714 GLN A CA 1
ATOM 5584 C C . GLN A 1 714 ? -25.689 -13.327 26.934 1.00 98.00 714 GLN A C 1
ATOM 5586 O O . GLN A 1 714 ? -26.613 -13.385 27.746 1.00 98.00 714 GLN A O 1
ATOM 5591 N N . LEU A 1 715 ? -25.863 -13.582 25.640 1.00 97.44 715 LEU A N 1
ATOM 5592 C CA . LEU A 1 715 ? -27.108 -14.086 25.071 1.00 97.44 715 LEU A CA 1
ATOM 5593 C C . LEU A 1 715 ? -27.067 -15.618 25.096 1.00 97.44 715 LEU A C 1
ATOM 5595 O O . LEU A 1 715 ? -26.265 -16.217 24.375 1.00 97.44 715 LEU A O 1
ATOM 5599 N N . LYS A 1 716 ? -27.913 -16.274 25.905 1.00 95.69 716 LYS A N 1
ATOM 5600 C CA . LYS A 1 716 ? -27.910 -17.744 26.074 1.00 95.69 716 LYS A CA 1
ATOM 5601 C C . LYS A 1 716 ? -28.428 -18.488 24.832 1.00 95.69 716 LYS A C 1
ATOM 5603 O O . LYS A 1 716 ? -29.534 -19.026 24.808 1.00 95.69 716 LYS A O 1
ATOM 5608 N N . ARG A 1 717 ? -27.615 -18.500 23.775 1.00 94.75 717 ARG A N 1
ATOM 5609 C CA . ARG A 1 717 ? -27.907 -19.123 22.476 1.00 94.75 717 ARG A CA 1
ATOM 5610 C C . ARG A 1 717 ? -27.564 -20.604 22.408 1.00 94.75 717 ARG A C 1
ATOM 5612 O O . ARG A 1 717 ? -27.975 -21.244 21.448 1.00 94.75 717 ARG A O 1
ATOM 5619 N N . PHE A 1 718 ? -26.836 -21.142 23.377 1.00 92.69 718 PHE A N 1
ATOM 5620 C CA . PHE A 1 718 ? -26.428 -22.543 23.390 1.00 92.69 718 PHE A CA 1
ATOM 5621 C C . PHE A 1 718 ? -27.095 -23.288 24.540 1.00 92.69 718 PHE A C 1
ATOM 5623 O O . PHE A 1 718 ? -27.196 -22.773 25.651 1.00 92.69 718 PHE A O 1
ATOM 5630 N N . GLU A 1 719 ? -27.547 -24.504 24.261 1.00 89.12 719 GLU A N 1
ATOM 5631 C CA . GLU A 1 719 ? -28.094 -25.430 25.252 1.00 89.12 719 GLU A CA 1
ATOM 5632 C C . GLU A 1 719 ? -27.733 -26.857 24.828 1.00 89.12 719 GLU A C 1
ATOM 5634 O O . GLU A 1 719 ? -27.436 -27.115 23.656 1.00 89.12 719 GLU A O 1
ATOM 5639 N N . TYR A 1 720 ? -27.730 -27.786 25.778 1.00 87.38 720 TYR A N 1
ATOM 5640 C CA . TYR A 1 720 ? -27.503 -29.195 25.489 1.00 87.38 720 TYR A CA 1
ATOM 5641 C C . TYR A 1 720 ? -28.841 -29.899 25.268 1.00 87.38 720 TYR A C 1
ATOM 5643 O O . TYR A 1 720 ? -29.692 -29.929 26.158 1.00 87.38 720 TYR A O 1
ATOM 5651 N N . ASP A 1 721 ? -29.029 -30.471 24.083 1.00 87.25 721 ASP A N 1
ATOM 5652 C CA . ASP A 1 721 ? -30.200 -31.281 23.777 1.00 87.25 721 ASP A CA 1
ATOM 5653 C C . ASP A 1 721 ? -29.938 -32.717 24.248 1.00 87.25 721 ASP A C 1
ATOM 5655 O O . ASP A 1 721 ? -29.203 -33.475 23.610 1.00 87.25 721 ASP A O 1
ATOM 5659 N N . PHE A 1 722 ? -30.529 -33.089 25.387 1.00 87.56 722 PHE A N 1
ATOM 5660 C CA . PHE A 1 722 ? -30.389 -34.429 25.964 1.00 87.56 722 PHE A CA 1
ATOM 5661 C C . PHE A 1 722 ? -31.023 -35.529 25.101 1.00 87.56 722 PHE A C 1
ATOM 5663 O O . PHE A 1 722 ? -30.603 -36.680 25.205 1.00 87.56 722 PHE A O 1
ATOM 5670 N N . GLU A 1 723 ? -32.000 -35.207 24.245 1.00 89.00 723 GLU A N 1
ATOM 5671 C CA . GLU A 1 723 ? -32.602 -36.190 23.336 1.00 89.00 723 GLU A CA 1
ATOM 5672 C C . GLU A 1 723 ? -31.682 -36.470 22.147 1.00 89.00 723 GLU A C 1
ATOM 5674 O O . GLU A 1 723 ? -31.521 -37.619 21.730 1.00 89.00 723 GLU A O 1
ATOM 5679 N N . ARG A 1 724 ? -31.057 -35.421 21.601 1.00 83.88 724 ARG A N 1
ATOM 5680 C CA . ARG A 1 724 ? -30.136 -35.531 20.455 1.00 83.88 724 ARG A CA 1
ATOM 5681 C C . ARG A 1 724 ? -28.692 -35.814 20.850 1.00 83.88 724 ARG A C 1
ATOM 5683 O O . ARG A 1 724 ? -27.885 -36.114 19.972 1.00 83.88 724 ARG A O 1
ATOM 5690 N N . VAL A 1 725 ? -28.379 -35.727 22.142 1.00 88.06 725 VAL A N 1
ATOM 5691 C CA . VAL A 1 725 ? -27.037 -35.918 22.711 1.00 88.06 725 VAL A CA 1
ATOM 5692 C C . VAL A 1 725 ? -26.019 -34.996 22.024 1.00 88.06 725 VAL A C 1
ATOM 5694 O O . VAL A 1 725 ? -24.900 -35.386 21.691 1.00 88.06 725 VAL A O 1
ATOM 5697 N N . CYS A 1 726 ? -26.425 -33.754 21.754 1.00 85.94 726 CYS A N 1
ATOM 5698 C CA . CYS A 1 726 ? -25.563 -32.759 21.130 1.00 85.94 726 CYS A CA 1
ATOM 5699 C C . CYS A 1 726 ? -25.872 -31.345 21.624 1.00 85.94 726 CYS A C 1
ATOM 5701 O O . CYS A 1 726 ? -26.986 -31.032 22.045 1.00 85.94 726 CYS A O 1
ATOM 5703 N N . ALA A 1 727 ? -24.872 -30.469 21.546 1.00 88.88 727 ALA A N 1
ATOM 5704 C CA . ALA A 1 727 ? -25.092 -29.046 21.744 1.00 88.88 727 ALA A CA 1
ATOM 5705 C C . ALA A 1 727 ? -25.925 -28.491 20.578 1.00 88.88 727 ALA A C 1
ATOM 5707 O O . ALA A 1 727 ? -25.685 -28.816 19.409 1.00 88.88 727 ALA A O 1
ATOM 5708 N N . ILE A 1 728 ? -26.888 -27.629 20.890 1.00 91.31 728 ILE A N 1
ATOM 5709 C CA . ILE A 1 728 ? -27.736 -26.952 19.910 1.00 91.31 728 ILE A CA 1
ATOM 5710 C C . ILE A 1 728 ? -27.601 -25.437 20.041 1.00 91.31 728 ILE A C 1
ATOM 5712 O O . ILE A 1 728 ? -27.372 -24.906 21.124 1.00 91.31 728 ILE A O 1
ATOM 5716 N N . LYS A 1 729 ? -27.731 -24.741 18.905 1.00 94.12 729 LYS A N 1
ATOM 5717 C CA . LYS A 1 729 ? -27.687 -23.278 18.831 1.00 94.12 729 LYS A CA 1
ATOM 5718 C C . LYS A 1 729 ? -29.055 -22.717 18.447 1.00 94.12 729 LYS A C 1
ATOM 5720 O O . LYS A 1 729 ? -29.581 -23.027 17.372 1.00 94.12 729 LYS A O 1
ATOM 5725 N N . PHE A 1 730 ? -29.582 -21.832 19.281 1.00 93.94 730 PHE A N 1
ATOM 5726 C CA . PHE A 1 730 ? -30.778 -21.036 19.038 1.00 93.94 730 PHE A CA 1
ATOM 5727 C C . PHE A 1 730 ? -30.430 -19.784 18.228 1.00 93.94 730 PHE A C 1
ATOM 5729 O O . PHE A 1 730 ? -29.679 -18.902 18.654 1.00 93.94 730 PHE A O 1
ATOM 5736 N N . ASN A 1 731 ? -30.980 -19.726 17.017 1.00 94.81 731 ASN A N 1
ATOM 5737 C CA . ASN A 1 731 ? -30.760 -18.642 16.056 1.00 94.81 731 ASN A CA 1
ATOM 5738 C C . ASN A 1 731 ? -31.982 -17.719 15.962 1.00 94.81 731 ASN A C 1
ATOM 5740 O O . ASN A 1 731 ? -32.182 -17.061 14.946 1.00 94.81 731 ASN A O 1
ATOM 5744 N N . ASP A 1 732 ? -32.820 -17.719 16.994 1.00 95.31 732 ASP A N 1
ATOM 5745 C CA . ASP A 1 732 ? -34.005 -16.885 17.127 1.00 95.31 732 ASP A CA 1
ATOM 5746 C C . ASP A 1 732 ? -33.639 -15.401 17.011 1.00 95.31 732 ASP A C 1
ATOM 5748 O O . ASP A 1 732 ? -32.519 -14.991 17.353 1.00 95.31 732 ASP A O 1
ATOM 5752 N N . TYR A 1 733 ? -34.582 -14.623 16.474 1.00 96.38 733 TYR A N 1
ATOM 5753 C CA . TYR A 1 733 ? -34.447 -13.175 16.374 1.00 96.38 733 TYR A CA 1
ATOM 5754 C C . TYR A 1 733 ? -34.402 -12.581 17.779 1.00 96.38 733 TYR A C 1
ATOM 5756 O O . TYR A 1 733 ? -35.292 -12.848 18.584 1.00 96.38 733 TYR A O 1
ATOM 5764 N N . PHE A 1 734 ? -33.377 -11.782 18.050 1.00 97.81 734 PHE A N 1
ATOM 5765 C CA . PHE A 1 734 ? -33.205 -11.100 19.321 1.00 97.81 734 PHE A CA 1
ATOM 5766 C C . PHE A 1 734 ? -32.543 -9.746 19.085 1.00 97.81 734 PHE A C 1
ATOM 5768 O O . PHE A 1 734 ? -31.384 -9.692 18.663 1.00 97.81 734 PHE A O 1
ATOM 5775 N N . GLU A 1 735 ? -33.277 -8.668 19.335 1.00 97.31 735 GLU A N 1
ATOM 5776 C CA . GLU A 1 735 ? -32.778 -7.303 19.173 1.00 97.31 735 GLU A CA 1
ATOM 5777 C C . GLU A 1 735 ? -32.251 -6.724 20.486 1.00 97.31 735 GLU A C 1
ATOM 5779 O O . GLU A 1 735 ? -32.730 -7.029 21.580 1.00 97.31 735 GLU A O 1
ATOM 5784 N N . PHE A 1 736 ? -31.252 -5.860 20.374 1.00 98.00 736 PHE A N 1
ATOM 5785 C CA . PHE A 1 736 ? -30.655 -5.152 21.499 1.00 98.00 736 PHE A CA 1
ATOM 5786 C C . PHE A 1 736 ? -30.383 -3.698 21.091 1.00 98.00 736 PHE A C 1
ATOM 5788 O O . PHE A 1 736 ? -29.990 -3.450 19.947 1.00 98.00 736 PHE A O 1
ATOM 5795 N N . PRO A 1 737 ? -30.623 -2.724 21.985 1.00 96.75 737 PRO A N 1
ATOM 5796 C CA . PRO A 1 737 ? -30.525 -1.311 21.643 1.00 96.75 737 PRO A CA 1
ATOM 5797 C C . PRO A 1 737 ? -29.073 -0.821 21.653 1.00 96.75 737 PRO A C 1
ATOM 5799 O O . PRO A 1 737 ? -28.223 -1.372 22.350 1.00 96.75 737 PRO A O 1
ATOM 5802 N N . ARG A 1 738 ? -28.784 0.259 20.919 1.00 95.38 738 ARG A N 1
ATOM 5803 C CA . ARG A 1 738 ? -27.479 0.940 20.994 1.00 95.38 738 ARG A CA 1
ATOM 5804 C C . ARG A 1 738 ? -27.297 1.645 22.334 1.00 95.38 738 ARG A C 1
ATOM 5806 O O . ARG A 1 738 ? -26.224 1.561 22.910 1.00 95.38 738 ARG A O 1
ATOM 5813 N N . ASP A 1 739 ? -28.353 2.267 22.840 1.00 96.62 739 ASP A N 1
ATOM 5814 C CA . ASP A 1 739 ? -28.366 2.923 24.143 1.00 96.62 739 ASP A CA 1
ATOM 5815 C C . ASP A 1 739 ? -29.254 2.125 25.103 1.00 96.62 739 ASP A C 1
ATOM 5817 O O . ASP A 1 739 ? -30.414 1.830 24.803 1.00 96.62 739 ASP A O 1
ATOM 5821 N N . LEU A 1 740 ? -28.703 1.749 26.252 1.00 96.75 740 LEU A N 1
ATOM 5822 C CA . LEU A 1 740 ? -29.354 0.913 27.255 1.00 96.75 740 LEU A CA 1
ATOM 5823 C C . LEU A 1 740 ? -29.429 1.671 28.581 1.00 96.75 740 LEU A C 1
ATOM 5825 O O . LEU A 1 740 ? -28.405 2.041 29.149 1.00 96.75 740 LEU A O 1
ATOM 5829 N N . ASP A 1 741 ? -30.640 1.879 29.094 1.00 95.50 741 ASP A N 1
ATOM 5830 C CA . ASP A 1 741 ? -30.841 2.392 30.450 1.00 95.50 741 ASP A CA 1
ATOM 5831 C C . ASP A 1 741 ? -31.054 1.227 31.416 1.00 95.50 741 ASP A C 1
ATOM 5833 O O . ASP A 1 741 ? -32.007 0.456 31.274 1.00 95.50 741 ASP A O 1
ATOM 5837 N N . MET A 1 742 ? -30.151 1.097 32.387 1.00 94.31 742 MET A N 1
ATOM 5838 C CA . MET A 1 742 ? -30.210 0.041 33.390 1.00 94.31 742 MET A CA 1
ATOM 5839 C C . MET A 1 742 ? -31.015 0.427 34.638 1.00 94.31 742 MET A C 1
ATOM 5841 O O . MET A 1 742 ? -31.280 -0.462 35.446 1.00 94.31 742 MET A O 1
ATOM 5845 N N . ASP A 1 743 ? -31.436 1.693 34.803 1.00 90.69 743 ASP A N 1
ATOM 5846 C CA . ASP A 1 743 ? -32.167 2.169 35.999 1.00 90.69 743 ASP A CA 1
ATOM 5847 C C . ASP A 1 743 ? -33.374 1.278 36.373 1.00 90.69 743 ASP A C 1
ATOM 5849 O O . ASP A 1 743 ? -33.458 0.893 37.546 1.00 90.69 743 ASP A O 1
ATOM 5853 N N . PRO A 1 744 ? -34.232 0.824 35.423 1.00 91.44 744 PRO A N 1
ATOM 5854 C CA . PRO A 1 744 ? -35.388 -0.029 35.730 1.00 91.44 744 PRO A CA 1
ATOM 5855 C C . PRO A 1 744 ? -35.038 -1.391 36.340 1.00 91.44 744 PRO A C 1
ATOM 5857 O O . PRO A 1 744 ? -35.901 -2.039 36.931 1.00 91.44 744 PRO A O 1
ATOM 5860 N N . TYR A 1 745 ? -33.790 -1.839 36.197 1.00 91.00 745 TYR A N 1
ATOM 5861 C CA . TYR A 1 745 ? -33.326 -3.141 36.676 1.00 91.00 745 TYR A CA 1
ATOM 5862 C C . TYR A 1 745 ? -32.500 -3.043 37.963 1.00 91.00 745 TYR A C 1
ATOM 5864 O O . TYR A 1 745 ? -31.994 -4.055 38.461 1.00 91.00 745 TYR A O 1
ATOM 5872 N N . THR A 1 746 ? -32.368 -1.837 38.524 1.00 85.62 746 THR A N 1
ATOM 5873 C CA . THR A 1 746 ? -31.606 -1.593 39.752 1.00 85.62 746 THR A CA 1
ATOM 5874 C C . THR A 1 746 ? -32.443 -1.749 41.025 1.00 85.62 746 THR A C 1
ATOM 5876 O O . THR A 1 746 ? -33.670 -1.628 41.029 1.00 85.62 746 THR A O 1
ATOM 5879 N N . ALA A 1 747 ? -31.774 -1.966 42.161 1.00 72.00 747 ALA A N 1
ATOM 5880 C CA . ALA A 1 747 ? -32.410 -2.036 43.485 1.00 72.00 747 ALA A CA 1
ATOM 5881 C C . ALA A 1 747 ? -33.016 -0.695 43.985 1.00 72.00 747 ALA A C 1
ATOM 5883 O O . ALA A 1 747 ? -33.682 -0.664 45.024 1.00 72.00 747 ALA A O 1
ATOM 5884 N N . LYS A 1 748 ? -32.848 0.406 43.235 1.00 66.56 748 LYS A N 1
ATOM 5885 C CA . LYS A 1 748 ? -33.320 1.763 43.574 1.00 66.56 748 LYS A CA 1
ATOM 5886 C C . LYS A 1 748 ? -34.842 1.886 43.658 1.00 66.56 748 LYS A C 1
ATOM 5888 O O . LYS A 1 748 ? -35.342 2.732 44.399 1.00 66.56 748 LYS A O 1
ATOM 5893 N N . LEU A 1 749 ? -35.575 1.005 42.970 1.00 57.16 749 LEU A N 1
ATOM 5894 C CA . LEU A 1 749 ? -37.045 0.935 42.964 1.00 57.16 749 LEU A CA 1
ATOM 5895 C C . LEU A 1 749 ? -37.679 0.830 44.366 1.00 57.16 749 LEU A C 1
ATOM 5897 O O . LEU A 1 749 ? -38.880 1.053 44.508 1.00 57.16 749 LEU A O 1
ATOM 5901 N N . GLU A 1 750 ? -36.903 0.507 45.406 1.00 51.66 750 GLU A N 1
ATOM 5902 C CA . GLU A 1 750 ? -37.412 0.303 46.768 1.00 51.66 750 GLU A CA 1
ATOM 5903 C C . GLU A 1 750 ? -36.616 1.021 47.870 1.00 51.66 750 GLU A C 1
ATOM 5905 O O . GLU A 1 750 ? -36.785 0.718 49.052 1.00 51.66 750 GLU A O 1
ATOM 5910 N N . GLY A 1 751 ? -35.790 2.009 47.506 1.00 53.28 751 GLY A N 1
ATOM 5911 C CA . GLY A 1 751 ? -35.079 2.860 48.468 1.00 53.28 751 GLY A CA 1
ATOM 5912 C C . GLY A 1 751 ? -33.729 2.323 48.960 1.00 53.28 751 GLY A C 1
ATOM 5913 O O . GLY A 1 751 ? -33.181 2.875 49.914 1.00 53.28 751 GLY A O 1
ATOM 5914 N N . GLU A 1 752 ? -33.175 1.284 48.325 1.00 54.06 752 GLU A N 1
ATOM 5915 C CA . GLU A 1 752 ? -31.774 0.875 48.513 1.00 54.06 752 GLU A CA 1
ATOM 5916 C C . GLU A 1 752 ? -30.847 1.798 47.688 1.00 54.06 752 GLU A C 1
ATOM 5918 O O . GLU A 1 752 ? -31.137 2.105 46.529 1.00 54.06 752 GLU A O 1
ATOM 5923 N N . MET A 1 753 ? -29.747 2.281 48.286 1.00 53.28 753 MET A N 1
ATOM 5924 C CA . MET A 1 753 ? -28.730 3.077 47.581 1.00 53.28 753 MET A CA 1
ATOM 5925 C C . MET A 1 753 ? -27.945 2.184 46.606 1.00 53.28 753 MET A C 1
ATOM 5927 O O . MET A 1 753 ? -27.490 1.108 46.994 1.00 53.28 753 MET A O 1
ATOM 5931 N N . ILE A 1 754 ? -27.792 2.632 45.355 1.00 57.00 754 ILE A N 1
ATOM 5932 C CA . ILE A 1 754 ? -26.892 2.013 44.367 1.00 57.00 754 ILE A CA 1
ATOM 5933 C C . ILE A 1 754 ? -25.458 2.363 44.766 1.00 57.00 754 ILE A C 1
ATOM 5935 O O . ILE A 1 754 ? -25.176 3.527 45.050 1.00 57.00 754 ILE A O 1
ATOM 5939 N N . ASP A 1 755 ? -24.571 1.372 44.773 1.00 55.09 755 ASP A N 1
ATOM 5940 C CA . ASP A 1 755 ? -23.144 1.586 45.008 1.00 55.09 755 ASP A CA 1
ATOM 5941 C C . ASP A 1 755 ? -22.425 1.798 43.666 1.00 55.09 755 ASP A C 1
ATOM 5943 O O . ASP A 1 755 ? -22.604 1.013 42.725 1.00 55.09 755 ASP A O 1
ATOM 5947 N N . CYS A 1 756 ? -21.647 2.873 43.551 1.00 54.12 756 CYS A N 1
ATOM 5948 C CA . CYS A 1 756 ? -20.828 3.174 42.380 1.00 54.12 756 CYS A CA 1
ATOM 5949 C C . CYS A 1 756 ? -19.444 3.662 42.831 1.00 54.12 756 CYS A C 1
ATOM 5951 O O . CYS A 1 756 ? -19.327 4.699 43.473 1.00 54.12 756 CYS A O 1
ATOM 5953 N N . ASP A 1 757 ? -18.389 2.936 42.455 1.00 49.06 757 ASP A N 1
ATOM 5954 C CA . ASP A 1 757 ? -17.004 3.160 42.915 1.00 49.06 757 ASP A CA 1
ATOM 5955 C C . ASP A 1 757 ? -16.316 4.426 42.339 1.00 49.06 757 ASP A C 1
ATOM 5957 O O . ASP A 1 757 ? -15.090 4.466 42.239 1.00 49.06 757 ASP A O 1
ATOM 5961 N N . TYR A 1 758 ? -17.059 5.445 41.896 1.00 43.25 758 TYR A N 1
ATOM 5962 C CA . TYR A 1 758 ? -16.486 6.661 41.301 1.00 43.25 758 TYR A CA 1
ATOM 5963 C C . TYR A 1 758 ? -16.658 7.860 42.245 1.00 43.25 758 TYR A C 1
ATOM 5965 O O . TYR A 1 758 ? -17.745 8.060 42.775 1.00 43.25 758 TYR A O 1
ATOM 5973 N N . ASP A 1 759 ? -15.564 8.604 42.453 1.00 41.78 759 ASP A N 1
ATOM 5974 C CA . ASP A 1 759 ? -15.344 9.686 43.430 1.00 41.78 759 ASP A CA 1
ATOM 5975 C C . ASP A 1 759 ? -16.593 10.437 43.944 1.00 41.78 759 ASP A C 1
ATOM 5977 O O . ASP A 1 759 ? -17.458 10.861 43.177 1.00 41.78 759 ASP A O 1
ATOM 5981 N N . GLU A 1 760 ? -16.606 10.703 45.261 1.00 39.84 760 GLU A N 1
ATOM 5982 C CA . GLU A 1 760 ? -17.672 11.293 46.106 1.00 39.84 760 GLU A CA 1
ATOM 5983 C C . GLU A 1 760 ? -18.217 12.692 45.693 1.00 39.84 760 GLU A C 1
ATOM 5985 O O . GLU A 1 760 ? -18.879 13.367 46.487 1.00 39.84 760 GLU A O 1
ATOM 5990 N N . ILE A 1 761 ? -17.971 13.175 44.472 1.00 40.78 761 ILE A N 1
ATOM 5991 C CA . ILE A 1 761 ? -18.203 14.575 44.078 1.00 40.78 761 ILE A CA 1
ATOM 5992 C C . ILE A 1 761 ? -19.480 14.787 43.234 1.00 40.78 761 ILE A C 1
ATOM 5994 O O . ILE A 1 761 ? -19.949 15.922 43.146 1.00 40.78 761 ILE A O 1
ATOM 5998 N N . SER A 1 762 ? -20.144 13.751 42.699 1.00 41.88 762 SER A N 1
ATOM 5999 C CA . SER A 1 762 ? -21.408 13.939 41.953 1.00 41.88 762 SER A CA 1
ATOM 6000 C C . SER A 1 762 ? -22.560 13.075 42.477 1.00 41.88 762 SER A C 1
ATOM 6002 O O . SER A 1 762 ? -22.463 11.861 42.588 1.00 41.88 762 SER A O 1
ATOM 6004 N N . LYS A 1 763 ? -23.670 13.729 42.840 1.00 44.25 763 LYS A N 1
ATOM 6005 C CA . LYS A 1 763 ? -24.865 13.131 43.464 1.00 44.25 763 LYS A CA 1
ATOM 6006 C C . LYS A 1 763 ? -25.826 12.436 42.484 1.00 44.25 763 LYS A C 1
ATOM 6008 O O . LYS A 1 763 ? -26.906 12.044 42.917 1.00 44.25 763 LYS A O 1
ATOM 6013 N N . ASP A 1 764 ? -25.449 12.252 41.219 1.00 57.12 764 ASP A N 1
ATOM 6014 C CA . ASP A 1 764 ? -26.265 11.559 40.215 1.00 57.12 764 ASP A CA 1
ATOM 6015 C C . ASP A 1 764 ? -25.495 10.369 39.624 1.00 57.12 764 ASP A C 1
ATOM 6017 O O . ASP A 1 764 ? -24.545 10.526 38.865 1.00 57.12 764 ASP A O 1
ATOM 6021 N N . ILE A 1 765 ? -25.913 9.157 39.993 1.00 70.00 765 ILE A N 1
ATOM 6022 C CA . ILE A 1 765 ? -25.336 7.897 39.511 1.00 70.00 765 ILE A CA 1
ATOM 6023 C C . ILE A 1 765 ? -25.799 7.669 38.068 1.00 70.00 765 ILE A C 1
ATOM 6025 O O . ILE A 1 765 ? -27.001 7.553 37.819 1.00 70.00 765 ILE A O 1
ATOM 6029 N N . CYS A 1 766 ? -24.862 7.583 37.121 1.00 85.69 766 CYS A N 1
ATOM 6030 C CA . CYS A 1 766 ? -25.179 7.278 35.727 1.00 85.69 766 CYS A CA 1
ATOM 6031 C C . CYS A 1 766 ? -25.571 5.800 35.571 1.00 85.69 766 CYS A C 1
ATOM 6033 O O . CYS A 1 766 ? -24.793 4.903 35.886 1.00 85.69 766 CYS A O 1
ATOM 6035 N N . THR A 1 767 ? -26.777 5.536 35.068 1.00 91.62 767 THR A N 1
ATOM 6036 C CA . THR A 1 767 ? -27.302 4.184 34.778 1.00 91.62 767 THR A CA 1
ATOM 6037 C C . THR A 1 767 ? -27.378 3.883 33.283 1.00 91.62 767 THR A C 1
ATOM 6039 O O . THR A 1 767 ? -27.835 2.811 32.886 1.00 91.62 767 THR A O 1
ATOM 6042 N N . LYS A 1 768 ? -26.964 4.838 32.446 1.00 94.56 768 LYS A N 1
ATOM 6043 C CA . LYS A 1 768 ? -27.071 4.768 30.992 1.00 94.56 768 LYS A CA 1
ATOM 6044 C C . LYS A 1 768 ? -25.787 4.234 30.382 1.00 94.56 768 LYS A C 1
ATOM 6046 O O . LYS A 1 768 ? -24.687 4.639 30.763 1.00 94.56 768 LYS A O 1
ATOM 6051 N N . TYR A 1 769 ? -25.954 3.372 29.395 1.00 96.06 769 TYR A N 1
ATOM 6052 C CA . TYR A 1 769 ? -24.883 2.707 28.682 1.00 96.06 769 TYR A CA 1
ATOM 6053 C C . TYR A 1 769 ? -25.033 2.861 27.176 1.00 96.06 769 TYR A C 1
ATOM 6055 O O . TYR A 1 769 ? -26.147 2.891 26.659 1.00 96.06 769 TYR A O 1
ATOM 6063 N N . GLN A 1 770 ? -23.903 2.855 26.479 1.00 95.56 770 GLN A N 1
ATOM 6064 C CA . GLN A 1 770 ? -23.823 2.784 25.028 1.00 95.56 770 GLN A CA 1
ATOM 6065 C C . GLN A 1 770 ? -23.127 1.491 24.592 1.00 95.56 770 GLN A C 1
ATOM 6067 O O . GLN A 1 770 ? -22.126 1.076 25.174 1.00 95.56 770 GLN A O 1
ATOM 6072 N N . LEU A 1 771 ? -23.660 0.842 23.562 1.00 97.25 771 LEU A N 1
ATOM 6073 C CA . LEU A 1 771 ? -23.103 -0.361 22.963 1.00 97.25 771 LEU A CA 1
ATOM 6074 C C . LEU A 1 771 ? -21.750 -0.036 22.324 1.00 97.25 771 LEU A C 1
ATOM 6076 O O . LEU A 1 771 ? -21.673 0.727 21.360 1.00 97.25 771 LEU A O 1
ATOM 6080 N N . SER A 1 772 ? -20.694 -0.653 22.839 1.00 95.56 772 SER A N 1
ATOM 6081 C CA . SER A 1 772 ? -19.316 -0.449 22.391 1.00 95.56 772 SER A CA 1
ATOM 6082 C C . SER A 1 772 ? -18.717 -1.686 21.721 1.00 95.56 772 SER A C 1
ATOM 6084 O O . SER A 1 772 ? -17.721 -1.573 21.002 1.00 95.56 772 SER A O 1
ATOM 6086 N N . GLY A 1 773 ? -19.332 -2.862 21.889 1.00 97.44 773 GLY A N 1
ATOM 6087 C CA . GLY A 1 773 ? -18.842 -4.092 21.280 1.00 97.44 773 GLY A CA 1
ATOM 6088 C C . GLY A 1 773 ? -19.848 -5.230 21.177 1.00 97.44 773 GLY A C 1
ATOM 6089 O O . GLY A 1 773 ? -20.772 -5.343 21.981 1.00 97.44 773 GLY A O 1
ATOM 6090 N N . ILE A 1 774 ? -19.647 -6.097 20.186 1.00 98.62 774 ILE A N 1
ATOM 6091 C CA . ILE A 1 774 ? -20.479 -7.273 19.918 1.00 98.62 774 ILE A CA 1
ATOM 6092 C C . ILE A 1 774 ? -19.566 -8.435 19.522 1.00 98.62 774 ILE A C 1
ATOM 6094 O O . ILE A 1 774 ? -18.956 -8.401 18.454 1.00 98.62 774 ILE A O 1
ATOM 6098 N N . VAL A 1 775 ? -19.529 -9.495 20.327 1.00 98.56 775 VAL A N 1
ATOM 6099 C CA . VAL A 1 775 ? -18.937 -10.779 19.924 1.00 98.56 775 VAL A CA 1
ATOM 6100 C C . VAL A 1 775 ? -20.008 -11.580 19.200 1.00 98.56 775 VAL A C 1
ATOM 6102 O O . VAL A 1 775 ? -21.062 -11.882 19.767 1.00 98.56 775 VAL A O 1
ATOM 6105 N N . VAL A 1 776 ? -19.747 -11.934 17.948 1.00 98.50 776 VAL A N 1
ATOM 6106 C CA . VAL A 1 776 ? -20.645 -12.713 17.092 1.00 98.50 776 VAL A CA 1
ATOM 6107 C C . VAL A 1 776 ? -20.138 -14.141 16.996 1.00 98.50 776 VAL A C 1
ATOM 6109 O O . VAL A 1 776 ? -18.942 -14.379 16.854 1.00 98.50 776 VAL A O 1
ATOM 6112 N N . HIS A 1 777 ? -21.065 -15.094 17.037 1.00 98.12 777 HIS A N 1
ATOM 6113 C CA . HIS A 1 777 ? -20.785 -16.485 16.710 1.00 98.12 777 HIS A CA 1
ATOM 6114 C C . HIS A 1 777 ? -21.491 -16.861 15.408 1.00 98.12 777 HIS A C 1
ATOM 6116 O O . HIS A 1 777 ? -22.707 -16.679 15.285 1.00 98.12 777 HIS A O 1
ATOM 6122 N N . SER A 1 778 ? -20.760 -17.448 14.464 1.00 97.19 778 SER A N 1
ATOM 6123 C CA . SER A 1 778 ? -21.271 -17.950 13.188 1.00 97.19 778 SER A CA 1
ATOM 6124 C C . SER A 1 778 ? -21.060 -19.456 13.069 1.00 97.19 778 SER A C 1
ATOM 6126 O O . SER A 1 778 ? -19.932 -19.930 13.139 1.00 97.19 778 SER A O 1
ATOM 6128 N N . GLY A 1 779 ? -22.137 -20.221 12.872 1.00 93.81 779 GLY A N 1
ATOM 6129 C CA . GLY A 1 779 ? -22.057 -21.671 12.658 1.00 93.81 779 GLY A CA 1
ATOM 6130 C C . GLY A 1 779 ? -22.884 -22.505 13.636 1.00 93.81 779 GLY A C 1
ATOM 6131 O O . GLY A 1 779 ? -23.930 -22.068 14.125 1.00 93.81 779 GLY A O 1
ATOM 6132 N N . GLN A 1 780 ? -22.441 -23.743 13.859 1.00 89.25 780 GLN A N 1
ATOM 6133 C CA . GLN A 1 780 ? -23.116 -24.755 14.678 1.00 89.25 780 GLN A CA 1
ATOM 6134 C C . GLN A 1 780 ? -22.675 -24.668 16.148 1.00 89.25 780 GLN A C 1
ATOM 6136 O O . GLN A 1 780 ? -21.740 -23.962 16.487 1.00 89.25 780 GLN A O 1
ATOM 6141 N N . ALA A 1 781 ? -23.345 -25.369 17.061 1.00 87.12 781 ALA A N 1
ATOM 6142 C CA . ALA A 1 781 ? -22.982 -25.294 18.479 1.00 87.12 781 ALA A CA 1
ATOM 6143 C C . ALA A 1 781 ? -21.644 -25.975 18.809 1.00 87.12 781 ALA A C 1
ATOM 6145 O O . ALA A 1 781 ? -20.878 -25.461 19.609 1.00 87.12 781 ALA A O 1
ATOM 6146 N N . SER A 1 782 ? -21.349 -27.110 18.172 1.00 82.25 782 SER A N 1
ATOM 6147 C CA . SER A 1 782 ? -20.113 -27.881 18.380 1.00 82.25 782 SER A CA 1
ATOM 6148 C C . SER A 1 782 ? -18.921 -27.380 17.557 1.00 82.25 782 SER A C 1
ATOM 6150 O O . SER A 1 782 ? -17.862 -27.998 17.562 1.00 82.25 782 SER A O 1
ATOM 6152 N N . GLY A 1 783 ? -19.106 -26.320 16.775 1.00 85.31 783 GLY A N 1
ATOM 6153 C CA . GLY A 1 783 ? -18.091 -25.788 15.880 1.00 85.31 783 GLY A CA 1
ATOM 6154 C C . GLY A 1 783 ? -18.630 -24.602 15.099 1.00 85.31 783 GLY A C 1
ATOM 6155 O O . GLY A 1 783 ? -19.791 -24.571 14.702 1.00 85.31 783 GLY A O 1
ATOM 6156 N N . GLY A 1 784 ? -17.786 -23.623 14.843 1.00 92.06 784 GLY A N 1
ATOM 6157 C CA . GLY A 1 784 ? -18.195 -22.374 14.227 1.00 92.06 784 GLY A CA 1
ATOM 6158 C C . GLY A 1 784 ? -17.032 -21.407 14.226 1.00 92.06 784 GLY A C 1
ATOM 6159 O O . GLY A 1 784 ? -15.877 -21.822 14.287 1.00 92.06 784 GLY A O 1
ATOM 6160 N N . HIS A 1 785 ? -17.346 -20.124 14.163 1.00 97.19 785 HIS A N 1
ATOM 6161 C CA . HIS A 1 785 ? -16.365 -19.059 14.080 1.00 97.19 785 HIS A CA 1
ATOM 6162 C C . HIS A 1 785 ? -16.806 -17.858 14.911 1.00 97.19 785 HIS A C 1
ATOM 6164 O O . HIS A 1 785 ? -17.969 -17.453 14.832 1.00 97.19 785 HIS A O 1
ATOM 6170 N N . TYR A 1 786 ? -15.887 -17.303 15.696 1.00 98.44 786 TYR A N 1
ATOM 6171 C CA . TYR A 1 786 ? -16.111 -16.107 16.503 1.00 98.44 786 TYR A CA 1
ATOM 6172 C C . TYR A 1 786 ? -15.363 -14.912 15.914 1.00 98.44 786 TYR A C 1
ATOM 6174 O O . TYR A 1 786 ? -14.225 -15.038 15.473 1.00 98.44 786 TYR A O 1
ATOM 6182 N N . TYR A 1 787 ? -15.996 -13.744 15.937 1.00 98.50 787 TYR A N 1
ATOM 6183 C CA . TYR A 1 787 ? -15.393 -12.465 15.554 1.00 98.50 787 TYR A CA 1
ATOM 6184 C C . TYR A 1 787 ? -16.080 -11.324 16.308 1.00 98.50 787 TYR A C 1
ATOM 6186 O O . TYR A 1 787 ? -17.184 -11.503 16.831 1.00 98.50 787 TYR A O 1
ATOM 6194 N N . SER A 1 788 ? -15.446 -10.152 16.363 1.00 98.56 788 SER A N 1
ATOM 6195 C CA . SER A 1 788 ? -15.946 -9.017 17.151 1.00 98.56 788 SER A CA 1
ATOM 6196 C C . SER A 1 788 ? -16.188 -7.778 16.298 1.00 98.56 788 SER A C 1
ATOM 6198 O O . SER A 1 788 ? -15.343 -7.401 15.491 1.00 98.56 788 SER A O 1
ATOM 6200 N N . TYR A 1 789 ? -17.318 -7.108 16.509 1.00 98.56 789 TYR A N 1
ATOM 6201 C CA . TYR A 1 789 ? -17.539 -5.733 16.062 1.00 98.56 789 TYR A CA 1
ATOM 6202 C C . TYR A 1 789 ? -17.280 -4.788 17.227 1.00 98.56 789 TYR A C 1
ATOM 6204 O O . TYR A 1 789 ? -17.846 -4.986 18.300 1.00 98.56 789 TYR A O 1
ATOM 6212 N N . ILE A 1 790 ? -16.445 -3.770 17.030 1.00 97.38 790 ILE A N 1
ATOM 6213 C CA . ILE A 1 790 ? -16.048 -2.851 18.102 1.00 97.38 790 ILE A CA 1
ATOM 6214 C C . ILE A 1 790 ? -16.133 -1.407 17.615 1.00 97.38 790 ILE A C 1
ATOM 6216 O O . ILE A 1 790 ? -15.649 -1.081 16.526 1.00 97.38 790 ILE A O 1
ATOM 6220 N N . LEU A 1 791 ? -16.739 -0.549 18.432 1.00 94.25 791 LEU A N 1
ATOM 6221 C CA . LEU A 1 791 ? -16.800 0.890 18.216 1.00 94.25 791 LEU A CA 1
ATOM 6222 C C . LEU A 1 791 ? -15.491 1.535 18.684 1.00 94.25 791 LEU A C 1
ATOM 6224 O O . LEU A 1 791 ? -15.108 1.415 19.847 1.00 94.25 791 LEU A O 1
ATOM 6228 N N . HIS A 1 792 ? -14.813 2.247 17.789 1.00 88.81 792 HIS A N 1
ATOM 6229 C CA . HIS A 1 792 ? -13.627 3.032 18.108 1.00 88.81 792 HIS A CA 1
ATOM 6230 C C . HIS A 1 792 ? -13.896 4.521 17.904 1.00 88.81 792 HIS A C 1
ATOM 6232 O O . HIS A 1 792 ? -14.432 4.925 16.871 1.00 88.81 792 HIS A O 1
ATOM 6238 N N . ARG A 1 793 ? -13.485 5.339 18.878 1.00 82.12 793 ARG A N 1
ATOM 6239 C CA . ARG A 1 793 ? -13.538 6.801 18.791 1.00 82.12 793 ARG A CA 1
ATOM 6240 C C . ARG A 1 793 ? -12.168 7.350 18.427 1.00 82.12 793 ARG A C 1
ATOM 6242 O O . ARG A 1 793 ? -11.190 7.093 19.124 1.00 82.12 793 ARG A O 1
ATOM 6249 N N . HIS A 1 794 ? -12.117 8.088 17.332 1.00 75.31 794 HIS A N 1
ATOM 6250 C CA . HIS A 1 794 ? -10.923 8.752 16.842 1.00 75.31 794 HIS A CA 1
ATOM 6251 C C . HIS A 1 794 ? -10.679 10.067 17.596 1.00 75.31 794 HIS A C 1
ATOM 6253 O O . HIS A 1 794 ? -11.592 10.675 18.155 1.00 75.31 794 HIS A O 1
ATOM 6259 N N . THR A 1 795 ? -9.430 10.536 17.574 1.00 66.62 795 THR A N 1
ATOM 6260 C CA . THR A 1 795 ? -9.005 11.794 18.213 1.00 66.62 795 THR A CA 1
ATOM 6261 C C . THR A 1 795 ? -9.652 13.040 17.605 1.00 66.62 795 THR A C 1
ATOM 6263 O O . THR A 1 795 ? -9.681 14.086 18.243 1.00 66.62 795 THR A O 1
ATOM 6266 N N . ASP A 1 796 ? -10.195 12.936 16.390 1.00 67.62 796 ASP A N 1
ATOM 6267 C CA . ASP A 1 796 ? -10.962 13.993 15.721 1.00 67.62 796 ASP A CA 1
ATOM 6268 C C . ASP A 1 796 ? -12.426 14.084 16.200 1.00 67.62 796 ASP A C 1
ATOM 6270 O O . ASP A 1 796 ? -13.193 14.906 15.699 1.00 67.62 796 ASP A O 1
ATOM 6274 N N . GLY A 1 797 ? -12.819 13.246 17.168 1.00 71.25 797 GLY A N 1
ATOM 6275 C CA . GLY A 1 797 ? -14.171 13.174 17.720 1.00 71.25 797 GLY A CA 1
ATOM 6276 C C . GLY A 1 797 ? -15.130 12.289 16.921 1.00 71.25 797 GLY A C 1
ATOM 6277 O O . GLY A 1 797 ? -16.278 12.110 17.333 1.00 71.25 797 GLY A O 1
ATOM 6278 N N . THR A 1 798 ? -14.698 11.707 15.798 1.00 81.12 798 THR A N 1
ATOM 6279 C CA . THR A 1 798 ? -15.527 10.771 15.026 1.00 81.12 798 THR A CA 1
ATOM 6280 C C . THR A 1 798 ? -15.515 9.376 15.649 1.00 81.12 798 THR A C 1
ATOM 6282 O O . THR A 1 798 ? -14.553 8.967 16.294 1.00 81.12 798 THR A O 1
ATOM 6285 N N . SER A 1 799 ? -16.596 8.617 15.472 1.00 87.12 799 SER A N 1
ATOM 6286 C CA . SER A 1 799 ? -16.695 7.231 15.944 1.00 87.12 799 SER A CA 1
ATOM 6287 C C . SER A 1 799 ? -16.977 6.305 14.770 1.00 87.12 799 SER A C 1
ATOM 6289 O O . SER A 1 799 ? -17.838 6.604 13.944 1.00 87.12 799 SER A O 1
ATOM 6291 N N . LYS A 1 800 ? -16.246 5.194 14.684 1.00 92.19 800 LYS A N 1
ATOM 6292 C CA . LYS A 1 800 ? -16.348 4.222 13.591 1.00 92.19 800 LYS A CA 1
ATOM 6293 C C . LYS A 1 800 ? -16.344 2.796 14.114 1.00 92.19 800 LYS A C 1
ATOM 6295 O O . LYS A 1 800 ? -15.677 2.488 15.100 1.00 92.19 800 LYS A O 1
ATOM 6300 N N . TRP A 1 801 ? -17.060 1.920 13.421 1.00 95.38 801 TRP A N 1
ATOM 6301 C CA . TRP A 1 801 ? -17.105 0.500 13.741 1.00 95.38 801 TR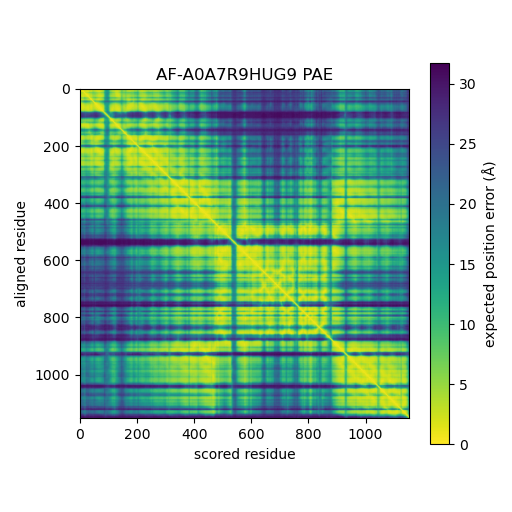P A CA 1
ATOM 6302 C C . TRP A 1 801 ? -16.074 -0.288 12.942 1.00 95.38 801 TRP A C 1
ATOM 6304 O O . TRP A 1 801 ? -15.915 -0.105 11.734 1.00 95.38 801 TRP A O 1
ATOM 6314 N N . TYR A 1 802 ? -15.423 -1.230 13.614 1.00 96.00 802 TYR A N 1
ATOM 6315 C CA . TYR A 1 802 ? -14.446 -2.128 13.012 1.00 96.00 802 TYR A CA 1
ATOM 6316 C C . TYR A 1 802 ? -14.817 -3.581 13.295 1.00 96.00 802 TYR A C 1
ATOM 6318 O O . TYR A 1 802 ? -15.240 -3.921 14.402 1.00 96.00 802 TYR A O 1
ATOM 6326 N N . LYS A 1 803 ? -14.649 -4.440 12.290 1.00 97.75 803 LYS A N 1
ATOM 6327 C CA . LYS A 1 803 ? -14.771 -5.892 12.392 1.00 97.75 803 LYS A CA 1
ATOM 6328 C C . LYS A 1 803 ? -13.384 -6.487 12.613 1.00 97.75 803 LYS A C 1
ATOM 6330 O O . LYS A 1 803 ? -12.520 -6.361 11.748 1.00 97.75 803 LYS A O 1
ATOM 6335 N N . PHE A 1 804 ? -13.202 -7.149 13.747 1.00 98.00 804 PHE A N 1
ATOM 6336 C CA . PHE A 1 804 ? -12.011 -7.897 14.129 1.00 98.00 804 PHE A CA 1
ATOM 6337 C C . PHE A 1 804 ? -12.266 -9.384 13.881 1.00 98.00 804 PHE A C 1
ATOM 6339 O O . PHE A 1 804 ? -12.979 -10.036 14.648 1.00 98.00 804 PHE A O 1
ATOM 6346 N N . ASP A 1 805 ? -11.708 -9.896 12.789 1.00 97.75 805 ASP A N 1
ATOM 6347 C CA . ASP A 1 805 ? -11.886 -11.263 12.309 1.00 97.75 805 ASP A CA 1
ATOM 6348 C C . ASP A 1 805 ? -10.516 -11.952 12.231 1.00 97.75 805 ASP A C 1
ATOM 6350 O O . ASP A 1 805 ? -9.824 -11.927 11.211 1.00 97.75 805 ASP A O 1
ATOM 6354 N N . ASP A 1 806 ? -10.081 -12.497 13.369 1.00 97.44 806 ASP A N 1
ATOM 6355 C CA . ASP A 1 806 ? -8.740 -13.049 13.555 1.00 97.44 806 ASP A CA 1
ATOM 6356 C C . ASP A 1 806 ? -7.639 -12.076 13.090 1.00 97.44 806 ASP A C 1
ATOM 6358 O O . ASP A 1 806 ? -7.444 -11.010 13.680 1.00 97.44 806 ASP A O 1
ATOM 6362 N N . GLY A 1 807 ? -6.878 -12.455 12.057 1.00 93.44 807 GLY A N 1
ATOM 6363 C CA . GLY A 1 807 ? -5.755 -11.684 11.537 1.00 93.44 807 GLY A CA 1
ATOM 6364 C C . GLY A 1 807 ? -6.174 -10.493 10.676 1.00 93.44 807 GLY A C 1
ATOM 6365 O O . GLY A 1 807 ? -5.314 -9.701 10.294 1.00 93.44 807 GLY A O 1
ATOM 6366 N N . GLU A 1 808 ? -7.461 -10.365 10.359 1.00 94.31 808 GLU A N 1
ATOM 6367 C CA . GLU A 1 808 ? -7.998 -9.317 9.503 1.00 94.31 808 GLU A CA 1
ATOM 6368 C C . GLU A 1 808 ? -8.854 -8.342 10.314 1.00 94.31 808 GLU A C 1
ATOM 6370 O O . GLU A 1 808 ? -9.800 -8.725 11.001 1.00 94.31 808 GLU A O 1
ATOM 6375 N N . VAL A 1 809 ? -8.527 -7.051 10.218 1.00 95.06 809 VAL A N 1
ATOM 6376 C CA . VAL A 1 809 ? -9.335 -5.981 10.808 1.00 95.06 809 VAL A CA 1
ATOM 6377 C C . VAL A 1 809 ? -9.762 -5.019 9.712 1.00 95.06 809 VAL A C 1
ATOM 6379 O O . VAL A 1 809 ? -8.924 -4.507 8.969 1.00 95.06 809 VAL A O 1
ATOM 6382 N N . SER A 1 810 ? -11.067 -4.773 9.611 1.00 94.38 810 SER A N 1
ATOM 6383 C CA . SER A 1 810 ? -11.666 -3.941 8.561 1.00 94.38 810 SER A CA 1
ATOM 6384 C C . SER A 1 810 ? -12.702 -2.972 9.126 1.00 94.38 810 SER A C 1
ATOM 6386 O O . SER A 1 810 ? -13.364 -3.265 10.118 1.00 94.38 810 SER A O 1
ATOM 6388 N N . GLU A 1 811 ? -12.840 -1.797 8.510 1.00 93.81 811 GLU A N 1
ATOM 6389 C CA . GLU A 1 811 ? -13.938 -0.866 8.808 1.00 93.81 811 GLU A CA 1
ATOM 6390 C C . GLU A 1 811 ? -15.273 -1.472 8.341 1.00 93.81 811 GLU A C 1
ATOM 6392 O O . GLU A 1 811 ? -15.340 -2.121 7.294 1.00 93.81 811 GLU A O 1
ATOM 6397 N N . CYS A 1 812 ? -16.343 -1.264 9.107 1.00 93.94 812 CYS A N 1
ATOM 6398 C CA . CYS A 1 812 ? -17.674 -1.791 8.807 1.00 93.94 812 CYS A CA 1
ATOM 6399 C C . CYS A 1 812 ? -18.769 -0.777 9.158 1.00 93.94 812 CYS A C 1
ATOM 6401 O O . CYS A 1 812 ? -18.560 0.127 9.963 1.00 93.94 812 CYS A O 1
ATOM 6403 N N . LYS A 1 813 ? -19.951 -0.933 8.554 1.00 94.00 813 LYS A N 1
ATOM 6404 C CA . LYS A 1 813 ? -21.064 0.025 8.655 1.00 94.00 813 LYS A CA 1
ATOM 6405 C C . LYS A 1 813 ? -22.088 -0.364 9.716 1.00 94.00 813 LYS A C 1
ATOM 6407 O O . LYS A 1 813 ? -23.287 -0.358 9.470 1.00 94.00 813 LYS A O 1
ATOM 6412 N N . MET A 1 814 ? -21.617 -0.756 10.896 1.00 94.31 814 MET A N 1
ATOM 6413 C CA . MET A 1 814 ? -22.506 -1.160 11.993 1.00 94.31 814 MET A CA 1
ATOM 6414 C C . MET A 1 814 ? -23.267 0.026 12.609 1.00 94.31 814 MET A C 1
ATOM 6416 O O . MET A 1 814 ? -24.100 -0.181 13.488 1.00 94.31 814 MET A O 1
ATOM 6420 N N . ASP A 1 815 ? -23.007 1.258 12.165 1.00 91.69 815 ASP A N 1
ATOM 6421 C CA . ASP A 1 815 ? -23.834 2.447 12.396 1.00 91.69 815 ASP A CA 1
ATOM 6422 C C . ASP A 1 815 ? -25.172 2.406 11.636 1.00 91.69 815 ASP A C 1
ATOM 6424 O O . ASP A 1 815 ? -26.140 2.999 12.104 1.00 91.69 815 ASP A O 1
ATOM 6428 N N . ASP A 1 816 ? -25.260 1.654 10.533 1.00 95.06 816 ASP A N 1
ATOM 6429 C CA . ASP A 1 816 ? -26.513 1.391 9.818 1.00 95.06 816 ASP A CA 1
ATOM 6430 C C . ASP A 1 816 ? -27.358 0.348 10.573 1.00 95.06 816 ASP A C 1
ATOM 6432 O O . ASP A 1 816 ? -26.885 -0.738 10.931 1.00 95.06 816 ASP A O 1
ATOM 6436 N N . ASP A 1 817 ? -28.626 0.673 10.822 1.00 93.00 817 ASP A N 1
ATOM 6437 C CA . ASP A 1 817 ? -29.559 -0.182 11.557 1.00 93.00 817 ASP A CA 1
ATOM 6438 C C . ASP A 1 817 ? -29.938 -1.456 10.784 1.00 93.00 817 ASP A C 1
ATOM 6440 O O . ASP A 1 817 ? -30.212 -2.497 11.394 1.00 93.00 817 ASP A O 1
ATOM 6444 N N . GLU A 1 818 ? -29.907 -1.434 9.448 1.00 94.31 818 GLU A N 1
ATOM 6445 C CA . GLU A 1 818 ? -30.124 -2.658 8.668 1.00 94.31 818 GLU A CA 1
ATOM 6446 C C . GLU A 1 818 ? -28.887 -3.573 8.691 1.00 94.31 818 GLU A C 1
ATOM 6448 O O . GLU A 1 818 ? -29.030 -4.801 8.726 1.00 94.31 818 GLU A O 1
ATOM 6453 N N . GLU A 1 819 ? -27.674 -3.019 8.768 1.00 95.06 819 GLU A N 1
ATOM 6454 C CA . GLU A 1 819 ? -26.447 -3.818 8.890 1.00 95.06 819 GLU A CA 1
ATOM 6455 C C . GLU A 1 819 ? -26.388 -4.525 10.255 1.00 95.06 819 GLU A C 1
ATOM 6457 O O . GLU A 1 819 ? -26.260 -5.749 10.309 1.00 95.06 819 GLU A O 1
ATOM 6462 N N . ILE A 1 820 ? -26.589 -3.815 11.374 1.00 96.69 820 ILE A N 1
ATOM 6463 C CA . ILE A 1 820 ? -26.573 -4.449 12.711 1.00 96.69 820 ILE A CA 1
ATOM 6464 C C . ILE A 1 820 ? -27.643 -5.541 12.846 1.00 96.69 820 ILE A C 1
ATOM 6466 O O . ILE A 1 820 ? -27.385 -6.626 13.377 1.00 96.69 820 ILE A O 1
ATOM 6470 N N . LYS A 1 821 ? -28.833 -5.307 12.292 1.00 95.69 821 LYS A N 1
ATOM 6471 C CA . LYS A 1 821 ? -29.926 -6.280 12.285 1.00 95.69 821 LYS A CA 1
ATOM 6472 C C . LYS A 1 821 ? -29.575 -7.525 11.479 1.00 95.69 821 LYS A C 1
ATOM 6474 O O . LYS A 1 821 ? -29.821 -8.646 11.933 1.00 95.69 821 LYS A O 1
ATOM 6479 N N . THR A 1 822 ? -29.003 -7.350 10.288 1.00 95.00 822 THR A N 1
ATOM 6480 C CA . THR A 1 822 ? -28.646 -8.468 9.402 1.00 95.00 822 THR A CA 1
ATOM 6481 C C . THR A 1 822 ? -27.446 -9.268 9.903 1.00 95.00 822 THR A C 1
ATOM 6483 O O . THR A 1 822 ? -27.431 -10.488 9.710 1.00 95.00 822 THR A O 1
ATOM 6486 N N . GLN A 1 823 ? -26.487 -8.625 10.573 1.00 96.56 823 GLN A N 1
ATOM 6487 C CA . GLN A 1 823 ? -25.274 -9.273 11.079 1.00 96.56 823 GLN A CA 1
ATOM 6488 C C . GLN A 1 823 ? -25.424 -9.857 12.492 1.00 96.56 823 GLN A C 1
ATOM 6490 O O . GLN A 1 823 ? -24.733 -10.824 12.821 1.00 96.56 823 GLN A O 1
ATOM 6495 N N . CYS A 1 824 ? -26.305 -9.311 13.343 1.00 97.69 824 CYS A N 1
ATOM 6496 C CA . CYS A 1 824 ? -26.275 -9.630 14.775 1.00 97.69 824 CYS A CA 1
ATOM 6497 C C . CYS A 1 824 ? -27.584 -10.148 15.385 1.00 97.69 824 CYS A C 1
ATOM 6499 O O . CYS A 1 824 ? -27.512 -10.928 16.337 1.00 97.69 824 CYS A O 1
ATOM 6501 N N . PHE A 1 825 ? -28.765 -9.777 14.881 1.00 97.62 825 PHE A N 1
ATOM 6502 C CA . PHE A 1 825 ? -30.025 -10.117 15.573 1.00 97.62 825 PHE A CA 1
ATOM 6503 C C . PHE A 1 825 ? -30.489 -11.558 15.327 1.00 97.62 825 PHE A C 1
ATOM 6505 O O . PHE A 1 825 ? -31.242 -12.117 16.123 1.00 97.62 825 PHE A O 1
ATOM 6512 N N . GLY A 1 826 ? -30.011 -12.199 14.258 1.00 95.44 826 GLY A N 1
ATOM 6513 C CA . GLY A 1 826 ? -30.387 -13.567 13.909 1.00 95.44 826 GLY A CA 1
ATOM 6514 C C . GLY A 1 826 ? -31.744 -13.658 13.199 1.00 95.44 826 GLY A C 1
ATOM 6515 O O . GLY A 1 826 ? -32.078 -12.859 12.317 1.00 95.44 826 GLY A O 1
ATOM 6516 N N . GLY A 1 827 ? -32.519 -14.684 13.536 1.00 93.81 827 GLY A N 1
ATOM 6517 C CA . GLY A 1 827 ? -33.824 -14.962 12.947 1.00 93.81 827 GLY A CA 1
ATOM 6518 C C . GLY A 1 827 ? -33.770 -15.631 11.573 1.00 93.81 827 GLY A C 1
ATOM 6519 O O . GLY A 1 827 ? -32.735 -16.100 11.090 1.00 93.81 827 GLY A O 1
ATOM 6520 N N . GLU A 1 828 ? -34.933 -15.683 10.932 1.00 92.62 828 GLU A N 1
ATOM 6521 C CA . GLU A 1 828 ? -35.123 -16.299 9.620 1.00 92.62 828 GLU A CA 1
ATOM 6522 C C . GLU A 1 828 ? -35.255 -15.243 8.521 1.00 92.62 828 GLU A C 1
ATOM 6524 O O . GLU A 1 828 ? -35.707 -14.121 8.754 1.00 92.62 828 GLU A O 1
ATOM 6529 N N . TYR A 1 829 ? -34.856 -15.601 7.304 1.00 91.00 829 TYR A N 1
ATOM 6530 C CA . TYR A 1 829 ? -35.012 -14.760 6.121 1.00 91.00 829 TYR A CA 1
ATOM 6531 C C . TYR A 1 829 ? -35.286 -15.598 4.877 1.00 91.00 829 TYR A C 1
ATOM 6533 O O . TYR A 1 829 ? -35.111 -16.818 4.874 1.00 91.00 829 TYR A O 1
ATOM 6541 N N . MET A 1 830 ? -35.746 -14.941 3.815 1.00 87.88 830 MET A N 1
ATOM 6542 C CA . MET A 1 830 ? -35.945 -15.583 2.523 1.00 87.88 830 MET A CA 1
ATOM 6543 C C . MET A 1 830 ? -34.686 -15.391 1.675 1.00 87.88 830 MET A C 1
ATOM 6545 O O . MET A 1 830 ? -34.430 -14.294 1.190 1.00 87.88 830 MET A O 1
ATOM 6549 N N . GLY A 1 831 ? -33.884 -16.445 1.542 1.00 84.19 831 GLY A N 1
ATOM 6550 C CA . GLY A 1 831 ? -32.664 -16.437 0.741 1.00 84.19 831 GLY A CA 1
ATOM 6551 C C . GLY A 1 831 ? -32.937 -16.825 -0.709 1.00 84.19 831 GLY A C 1
ATOM 6552 O O . GLY A 1 831 ? -33.690 -17.767 -0.980 1.00 84.19 831 GLY A O 1
ATOM 6553 N N . GLU A 1 832 ? -32.301 -16.115 -1.637 1.00 87.12 832 GLU A N 1
ATOM 6554 C CA . GLU A 1 832 ? -32.278 -16.479 -3.052 1.00 87.12 832 GLU A CA 1
ATOM 6555 C C . GLU A 1 832 ? -31.209 -17.549 -3.284 1.00 87.12 832 GLU A C 1
ATOM 6557 O O . GLU A 1 832 ? -30.019 -17.323 -3.079 1.00 87.12 832 GLU A O 1
ATOM 6562 N N . VAL A 1 833 ? -31.632 -18.740 -3.705 1.00 83.94 833 VAL A N 1
ATOM 6563 C CA . VAL A 1 833 ? -30.733 -19.840 -4.060 1.00 83.94 833 VAL A CA 1
ATOM 6564 C C . VAL A 1 833 ? -30.823 -20.055 -5.562 1.00 83.94 833 VAL A C 1
ATOM 6566 O O . VAL A 1 833 ? -31.861 -20.501 -6.070 1.00 83.94 833 VAL A O 1
ATOM 6569 N N . PHE A 1 834 ? -29.736 -19.727 -6.263 1.00 83.69 834 PHE A N 1
ATOM 6570 C CA . PHE A 1 834 ? -29.601 -19.952 -7.697 1.00 83.69 834 PHE A CA 1
ATOM 6571 C C . PHE A 1 834 ? -29.002 -21.332 -7.968 1.00 83.69 834 PHE A C 1
ATOM 6573 O O . PHE A 1 834 ? -27.873 -21.628 -7.578 1.00 83.69 834 PHE A O 1
ATOM 6580 N N . ASP A 1 835 ? -29.761 -22.179 -8.655 1.00 79.75 835 ASP A N 1
ATOM 6581 C CA . ASP A 1 835 ? -29.270 -23.470 -9.125 1.00 79.75 835 ASP A CA 1
ATOM 6582 C C . ASP A 1 835 ? -28.637 -23.296 -10.515 1.00 79.75 835 ASP A C 1
ATOM 6584 O O . ASP A 1 835 ? -29.341 -23.067 -11.503 1.00 79.75 835 ASP A O 1
ATOM 6588 N N . HIS A 1 836 ? -27.305 -23.400 -10.596 1.00 82.25 836 HIS A N 1
ATOM 6589 C CA . HIS A 1 836 ? -26.559 -23.258 -11.853 1.00 82.25 836 HIS A CA 1
ATOM 6590 C C . HIS A 1 836 ? -26.892 -24.341 -12.888 1.00 82.25 836 HIS A C 1
ATOM 6592 O O . HIS A 1 836 ? -26.812 -24.065 -14.087 1.00 82.25 836 HIS A O 1
ATOM 6598 N N . MET A 1 837 ? -27.279 -25.547 -12.457 1.00 77.19 837 MET A N 1
ATOM 6599 C CA . MET A 1 837 ? -27.629 -26.635 -13.374 1.00 77.19 837 MET A CA 1
ATOM 6600 C C . MET A 1 837 ? -29.038 -26.460 -13.937 1.00 77.19 837 MET A C 1
ATOM 6602 O O . MET A 1 837 ? -29.257 -26.697 -15.125 1.00 77.19 837 MET A O 1
ATOM 6606 N N . LEU A 1 838 ? -29.984 -26.002 -13.112 1.00 77.69 838 LEU A N 1
ATOM 6607 C CA . LEU A 1 838 ? -31.375 -25.774 -13.524 1.00 77.69 838 LEU A CA 1
ATOM 6608 C C . LEU A 1 838 ? -31.639 -24.352 -14.046 1.00 77.69 838 LEU A C 1
ATOM 6610 O O . LEU A 1 838 ? -32.755 -24.072 -14.486 1.00 77.69 838 LEU A O 1
ATOM 6614 N N . LYS A 1 839 ? -30.642 -23.454 -13.984 1.00 82.06 839 LYS A N 1
ATOM 6615 C CA . LYS A 1 839 ? -30.751 -22.011 -14.284 1.00 82.06 839 LYS A CA 1
ATOM 6616 C C . LYS A 1 839 ? -31.995 -21.370 -13.656 1.00 82.06 839 LYS A C 1
ATOM 6618 O O . LYS A 1 839 ? -32.648 -20.524 -14.269 1.00 82.06 839 LYS A O 1
ATOM 6623 N N . ARG A 1 840 ? -32.356 -21.804 -12.447 1.00 84.25 840 ARG A N 1
ATOM 6624 C CA . ARG A 1 840 ? -33.610 -21.426 -11.789 1.00 84.25 840 ARG A CA 1
ATOM 6625 C C . ARG A 1 840 ? -33.325 -20.759 -10.455 1.00 84.25 840 ARG A C 1
ATOM 6627 O O . ARG A 1 840 ? -32.591 -21.294 -9.627 1.00 84.25 840 ARG A O 1
ATOM 6634 N N . LEU A 1 841 ? -33.966 -19.613 -10.247 1.00 81.75 841 LEU A N 1
ATOM 6635 C CA . LEU A 1 841 ? -33.991 -18.927 -8.963 1.00 81.75 841 LEU A CA 1
ATOM 6636 C C . LEU A 1 841 ? -35.042 -19.590 -8.060 1.00 81.75 841 LEU A C 1
ATOM 6638 O O . LEU A 1 841 ? -36.170 -19.852 -8.492 1.00 81.75 841 LEU A O 1
ATOM 6642 N N . SER A 1 842 ? -34.680 -19.892 -6.815 1.00 85.12 842 SER A N 1
ATOM 6643 C CA . SER A 1 842 ? -35.621 -20.387 -5.808 1.00 85.12 842 SER A CA 1
ATOM 6644 C C . SER A 1 842 ? -35.489 -19.602 -4.511 1.00 85.12 842 SER A C 1
ATOM 6646 O O . SER A 1 842 ? -34.383 -19.329 -4.060 1.00 85.12 842 SER A O 1
ATOM 6648 N N . TYR A 1 843 ? -36.626 -19.268 -3.908 1.00 86.06 843 TYR A N 1
ATOM 6649 C CA . TYR A 1 843 ? -36.693 -18.611 -2.609 1.00 86.06 843 TYR A CA 1
ATOM 6650 C C . TYR A 1 843 ? -36.827 -19.678 -1.529 1.00 86.06 843 TYR A C 1
ATOM 6652 O O . TYR A 1 843 ? -37.784 -20.460 -1.542 1.00 86.06 843 TYR A O 1
ATOM 6660 N N . ARG A 1 844 ? -35.853 -19.755 -0.621 1.00 87.69 844 ARG A N 1
ATOM 6661 C CA . ARG A 1 844 ? -35.875 -20.704 0.498 1.00 87.69 844 ARG A CA 1
ATOM 6662 C C . ARG A 1 844 ? -35.768 -19.957 1.815 1.00 87.69 844 ARG A C 1
ATOM 6664 O O . ARG A 1 844 ? -34.951 -19.055 1.964 1.00 87.69 844 ARG A O 1
ATOM 6671 N N . ARG A 1 845 ? -36.568 -20.384 2.789 1.00 89.19 845 ARG A N 1
ATOM 6672 C CA . ARG A 1 845 ? -36.473 -19.895 4.162 1.00 89.19 845 ARG A CA 1
ATOM 6673 C C . ARG A 1 845 ? -35.172 -20.417 4.771 1.00 89.19 845 ARG A C 1
ATOM 6675 O O . ARG A 1 845 ? -34.962 -21.628 4.835 1.00 89.19 845 ARG A O 1
ATOM 6682 N N . GLN A 1 846 ? -34.291 -19.506 5.155 1.00 89.75 846 GLN A N 1
ATOM 6683 C CA . GLN A 1 846 ? -32.977 -19.772 5.732 1.00 89.75 846 GLN A CA 1
ATOM 6684 C C . GLN A 1 846 ? -32.888 -19.133 7.118 1.00 89.75 846 GLN A C 1
ATOM 6686 O O . GLN A 1 846 ? -33.625 -18.198 7.433 1.00 89.75 846 GLN A O 1
ATOM 6691 N N . LYS A 1 847 ? -31.996 -19.659 7.959 1.00 90.94 847 LYS A N 1
ATOM 6692 C CA . LYS A 1 847 ? -31.701 -19.109 9.286 1.00 90.94 847 LYS A CA 1
ATOM 6693 C C . LYS A 1 847 ? -30.416 -18.300 9.200 1.00 90.94 847 LYS A C 1
ATOM 6695 O O . LYS A 1 847 ? -29.494 -18.707 8.504 1.00 90.94 847 LYS A O 1
ATOM 6700 N N . ARG A 1 848 ? -30.328 -17.192 9.928 1.00 93.88 848 ARG A N 1
ATOM 6701 C CA . ARG A 1 848 ? -29.054 -16.493 10.124 1.00 93.88 848 ARG A CA 1
ATOM 6702 C C . ARG A 1 848 ? -28.276 -17.206 11.221 1.00 93.88 848 ARG A C 1
ATOM 6704 O O . ARG A 1 848 ? -28.569 -17.048 12.404 1.00 93.88 848 ARG A O 1
ATOM 6711 N N . TRP A 1 849 ? -27.317 -18.035 10.816 1.00 93.62 849 TRP A N 1
ATOM 6712 C CA . TRP A 1 849 ? -26.471 -18.790 11.749 1.00 93.62 849 TRP A CA 1
ATOM 6713 C C . TRP A 1 849 ? -25.348 -17.943 12.362 1.00 93.62 849 TRP A C 1
ATOM 6715 O O . TRP A 1 849 ? -24.659 -18.429 13.258 1.00 93.62 849 TRP A O 1
ATOM 6725 N N . TRP A 1 850 ? -25.188 -16.698 11.907 1.00 97.12 850 TRP A N 1
ATOM 6726 C CA . TRP A 1 850 ? -24.378 -15.638 12.505 1.00 97.12 850 TRP A CA 1
ATOM 6727 C C . TRP A 1 850 ? -25.278 -14.708 13.321 1.00 97.12 850 TRP A C 1
ATOM 6729 O O . TRP A 1 850 ? -26.297 -14.216 12.835 1.00 97.12 850 TRP A O 1
ATOM 6739 N N . ASN A 1 851 ? -24.958 -14.542 14.600 1.00 97.50 851 ASN A N 1
ATOM 6740 C CA . ASN A 1 851 ? -25.702 -13.679 15.513 1.00 97.50 851 ASN A CA 1
ATOM 6741 C C . ASN A 1 851 ? -24.864 -13.350 16.752 1.00 97.50 851 ASN A C 1
ATOM 6743 O O . ASN A 1 851 ? -23.909 -14.061 17.082 1.00 97.50 851 ASN A O 1
ATOM 6747 N N . ALA A 1 852 ? -25.225 -12.255 17.421 1.00 98.12 852 ALA A N 1
ATOM 6748 C CA . ALA A 1 852 ? -24.565 -11.805 18.636 1.00 98.12 852 ALA A CA 1
ATOM 6749 C C . ALA A 1 852 ? -24.619 -12.886 19.718 1.00 98.12 852 ALA A C 1
ATOM 6751 O O . ALA A 1 852 ? -25.654 -13.531 19.917 1.00 98.12 852 ALA A O 1
ATOM 6752 N N . TYR A 1 853 ? -23.502 -13.051 20.414 1.00 98.06 853 TYR A N 1
ATOM 6753 C CA . TYR A 1 853 ? -23.348 -13.967 21.532 1.00 98.06 853 TYR A CA 1
ATOM 6754 C C . TYR A 1 853 ? -22.999 -13.234 22.830 1.00 98.06 853 TYR A C 1
ATOM 6756 O O . TYR A 1 853 ? -23.620 -13.505 23.856 1.00 98.06 853 TYR A O 1
ATOM 6764 N N . MET A 1 854 ? -22.083 -12.261 22.776 1.00 98.38 854 MET A N 1
ATOM 6765 C CA . MET A 1 854 ? -21.805 -11.355 23.896 1.00 98.38 854 MET A CA 1
ATOM 6766 C C . MET A 1 854 ? -21.952 -9.900 23.451 1.00 98.38 854 MET A C 1
ATOM 6768 O O . MET A 1 854 ? -21.507 -9.539 22.362 1.00 98.38 854 MET A O 1
ATOM 6772 N N . LEU A 1 855 ? -22.550 -9.072 24.301 1.00 98.56 855 LEU A N 1
ATOM 6773 C CA . LEU A 1 855 ? -22.690 -7.629 24.115 1.00 98.56 855 LEU A CA 1
ATOM 6774 C C . LEU A 1 855 ? -21.848 -6.904 25.161 1.00 98.56 855 LEU A C 1
ATOM 6776 O O . LEU A 1 855 ? -21.849 -7.295 26.328 1.00 98.56 855 LEU A O 1
ATOM 6780 N N . PHE A 1 856 ? -21.158 -5.849 24.745 1.00 98.12 856 PHE A N 1
ATOM 6781 C CA . PHE A 1 856 ? -20.350 -4.995 25.607 1.00 98.12 856 PHE A CA 1
ATOM 6782 C C . PHE A 1 856 ? -20.911 -3.580 25.564 1.00 98.12 856 PHE A C 1
ATOM 6784 O O . PHE A 1 856 ? -21.008 -2.965 24.500 1.00 98.12 856 PHE A O 1
ATOM 6791 N N . TYR A 1 857 ? -21.285 -3.087 26.736 1.00 97.62 857 TYR A N 1
ATOM 6792 C CA . TYR A 1 857 ? -21.874 -1.776 26.946 1.00 97.62 857 TYR A CA 1
ATOM 6793 C C . TYR A 1 857 ? -20.946 -0.935 27.827 1.00 97.62 857 TYR A C 1
ATOM 6795 O O . TYR A 1 857 ? -20.521 -1.389 28.887 1.00 97.62 857 TYR A O 1
ATOM 6803 N N . THR A 1 858 ? -20.656 0.298 27.422 1.00 95.12 858 THR A N 1
ATOM 6804 C CA . THR A 1 858 ? -19.856 1.265 28.189 1.00 95.12 858 THR A CA 1
ATOM 6805 C C . THR A 1 858 ? -20.770 2.287 28.851 1.00 95.12 858 THR A C 1
ATOM 6807 O O . THR A 1 858 ? -21.657 2.835 28.198 1.00 95.12 858 THR A O 1
ATOM 6810 N N . ARG A 1 859 ? -20.578 2.552 30.145 1.00 93.44 859 ARG A N 1
ATOM 6811 C CA . ARG A 1 859 ? -21.370 3.546 30.884 1.00 93.44 859 ARG A CA 1
ATOM 6812 C C . ARG A 1 859 ? -21.004 4.969 30.444 1.00 93.44 859 ARG A C 1
ATOM 6814 O O . ARG A 1 859 ? -19.823 5.267 30.280 1.00 93.44 859 ARG A O 1
ATOM 6821 N N . LEU A 1 860 ? -21.990 5.849 30.246 1.00 89.06 860 LEU A N 1
ATOM 6822 C CA . LEU A 1 860 ? -21.763 7.158 29.599 1.00 89.06 860 LEU A CA 1
ATOM 6823 C C . LEU A 1 860 ? -20.796 8.085 30.368 1.00 89.06 860 LEU A C 1
ATOM 6825 O O . LEU A 1 860 ? -20.048 8.842 29.755 1.00 89.06 860 LEU A O 1
ATOM 6829 N N . ASP A 1 861 ? -20.752 7.995 31.699 1.00 85.06 861 ASP A N 1
ATOM 6830 C CA . ASP A 1 861 ? -19.856 8.788 32.561 1.00 85.06 861 ASP A CA 1
ATOM 6831 C C . ASP A 1 861 ? -18.375 8.397 32.417 1.00 85.06 861 ASP A C 1
ATOM 6833 O O . ASP A 1 861 ? -17.478 9.213 32.639 1.00 85.06 861 ASP A O 1
ATOM 6837 N N . VAL A 1 862 ? -18.093 7.154 32.026 1.00 80.69 862 VAL A N 1
ATOM 6838 C CA . VAL A 1 862 ? -16.727 6.688 31.739 1.00 80.69 862 VAL A CA 1
ATOM 6839 C C . VAL A 1 862 ? -16.189 7.392 30.496 1.00 80.69 862 VAL A C 1
ATOM 6841 O O . VAL A 1 862 ? -15.018 7.772 30.441 1.00 80.69 862 VAL A O 1
ATOM 6844 N N . GLU A 1 863 ? -17.056 7.598 29.508 1.00 65.94 863 GLU A N 1
ATOM 6845 C CA . GLU A 1 863 ? -16.696 8.199 28.227 1.00 65.94 863 GLU A CA 1
ATOM 6846 C C . GLU A 1 863 ? -16.495 9.707 28.342 1.00 65.94 863 GLU A C 1
ATOM 6848 O O . GLU A 1 863 ? -15.494 10.221 27.845 1.00 65.94 863 GLU A O 1
ATOM 6853 N N . GLU A 1 864 ? -17.386 10.408 29.049 1.00 59.72 864 GLU A N 1
ATOM 6854 C CA . GLU A 1 864 ? -17.235 11.843 29.322 1.00 59.72 864 GLU A CA 1
ATOM 6855 C C . GLU A 1 864 ? -15.922 12.131 30.062 1.00 59.72 864 GLU A C 1
ATOM 6857 O O . GLU A 1 864 ? -15.175 13.032 29.681 1.00 59.72 864 GLU A O 1
ATOM 6862 N N . ASN A 1 865 ? -15.577 11.316 31.061 1.00 59.72 865 ASN A N 1
ATOM 6863 C CA . ASN A 1 865 ? -14.332 11.471 31.812 1.00 59.72 865 ASN A CA 1
ATOM 6864 C C . ASN A 1 865 ? -13.072 11.149 30.987 1.00 59.72 865 ASN A C 1
ATOM 6866 O O . ASN A 1 865 ? -12.042 11.798 31.186 1.00 59.72 865 ASN A O 1
ATOM 6870 N N . SER A 1 866 ? -13.132 10.178 30.066 1.00 59.81 866 SER A N 1
ATOM 6871 C CA . SER A 1 866 ? -12.037 9.900 29.118 1.00 59.81 866 SER A CA 1
ATOM 6872 C C . SER A 1 866 ? -11.847 11.073 28.147 1.00 59.81 866 SER A C 1
ATOM 6874 O O . SER A 1 866 ? -10.744 11.604 28.039 1.00 59.81 866 SER A O 1
ATOM 6876 N N . LEU A 1 867 ? -12.932 11.587 27.554 1.00 54.78 867 LEU A N 1
ATOM 6877 C CA . LEU A 1 867 ? -12.900 12.751 26.657 1.00 54.78 867 LEU A CA 1
ATOM 6878 C C . LEU A 1 867 ? -12.365 14.012 27.350 1.00 54.78 867 LEU A C 1
ATOM 6880 O O . LEU A 1 867 ? -11.569 14.745 26.763 1.00 54.78 867 LEU A O 1
ATOM 6884 N N . ILE A 1 868 ? -12.761 14.259 28.602 1.00 56.62 868 ILE A N 1
ATOM 6885 C CA . ILE A 1 868 ? -12.257 15.381 29.408 1.00 56.62 868 ILE A CA 1
ATOM 6886 C C . ILE A 1 868 ? -10.756 15.224 29.687 1.00 56.62 868 ILE A C 1
ATOM 6888 O O . ILE A 1 868 ? -10.019 16.207 29.596 1.00 56.62 868 ILE A O 1
ATOM 6892 N N . LYS A 1 869 ? -10.272 14.009 29.984 1.00 56.41 869 LYS A N 1
ATOM 6893 C CA . LYS A 1 869 ? -8.829 13.743 30.128 1.00 56.41 869 LYS A CA 1
ATOM 6894 C C . LYS A 1 869 ? -8.076 14.007 28.825 1.00 56.41 869 LYS A C 1
ATOM 6896 O O . LYS A 1 869 ? -7.120 14.776 28.850 1.00 56.41 869 LYS A O 1
ATOM 6901 N N . SER A 1 870 ? -8.553 13.483 27.695 1.00 51.62 870 SER A N 1
ATOM 6902 C CA . SER A 1 870 ? -7.926 13.713 26.386 1.00 51.62 870 SER A CA 1
ATOM 6903 C C . SER A 1 870 ? -7.922 15.194 25.978 1.00 51.62 870 SER A C 1
ATOM 6905 O O . SER A 1 870 ? -6.937 15.682 25.433 1.00 51.62 870 SER A O 1
ATOM 6907 N N . LEU A 1 871 ? -8.990 15.946 26.268 1.00 51.84 871 LEU A N 1
ATOM 6908 C CA . LEU A 1 871 ? -9.058 17.394 26.013 1.00 51.84 871 LEU A CA 1
ATOM 6909 C C . LEU A 1 871 ? -8.090 18.201 26.893 1.00 51.84 871 LEU A C 1
ATOM 6911 O O . LEU A 1 871 ? -7.511 19.178 26.419 1.00 51.84 871 LEU A O 1
ATOM 6915 N N . ASN A 1 872 ? -7.890 17.791 28.147 1.00 42.53 872 ASN A N 1
ATOM 6916 C CA . ASN A 1 872 ? -6.933 18.431 29.055 1.00 42.53 872 ASN A CA 1
ATOM 6917 C C . ASN A 1 872 ? -5.475 18.117 28.675 1.00 42.53 872 ASN A C 1
ATOM 6919 O O . ASN A 1 872 ? -4.614 18.988 28.788 1.00 42.53 872 ASN A O 1
ATOM 6923 N N . GLU A 1 873 ? -5.200 16.910 28.173 1.00 48.41 873 GLU A N 1
ATOM 6924 C CA . GLU A 1 873 ? -3.889 16.518 27.627 1.00 48.41 873 GLU A CA 1
ATOM 6925 C C . GLU A 1 873 ? -3.536 17.290 26.342 1.00 48.41 873 GLU A C 1
ATOM 6927 O O . GLU A 1 873 ? -2.367 17.557 26.077 1.00 48.41 873 GLU A O 1
ATOM 6932 N N . LEU A 1 874 ? -4.538 17.735 25.576 1.00 46.34 874 LEU A N 1
ATOM 6933 C CA . LEU A 1 874 ? -4.348 18.606 24.410 1.00 46.34 874 LEU A CA 1
ATOM 6934 C C . LEU A 1 874 ? -4.071 20.079 24.776 1.00 46.34 874 LEU A C 1
ATOM 6936 O O . LEU A 1 874 ? -3.638 20.840 23.909 1.00 46.34 874 LEU A O 1
ATOM 6940 N N . SER A 1 875 ? -4.327 20.514 26.020 1.00 35.66 875 SER A N 1
ATOM 6941 C CA . SER A 1 875 ? -4.292 21.938 26.395 1.00 35.66 875 SER A CA 1
ATOM 6942 C C . SER A 1 875 ? -3.039 22.389 27.155 1.00 35.66 875 SER A C 1
ATOM 6944 O O . SER A 1 875 ? -2.933 23.577 27.467 1.00 35.66 875 SER A O 1
ATOM 6946 N N . LEU A 1 876 ? -2.097 21.499 27.479 1.00 33.19 876 LEU A N 1
ATOM 6947 C CA . LEU A 1 876 ? -0.866 21.849 28.195 1.00 33.19 876 LEU A CA 1
ATOM 6948 C C . LEU A 1 876 ? 0.341 21.125 27.588 1.00 33.19 876 LEU A C 1
ATOM 6950 O O . LEU A 1 876 ? 0.317 19.937 27.302 1.00 33.19 876 LEU A O 1
ATOM 6954 N N . SER A 1 877 ? 1.390 21.903 27.359 1.00 32.94 877 SER A N 1
ATOM 6955 C CA . SER A 1 877 ? 2.652 21.572 26.705 1.00 32.94 877 SER A CA 1
ATOM 6956 C C . SER A 1 877 ? 3.439 20.440 27.380 1.00 32.94 877 SER A C 1
ATOM 6958 O O . SER A 1 877 ? 4.391 20.722 28.100 1.00 32.94 877 SER A O 1
ATOM 6960 N N . ASP A 1 878 ? 3.080 19.189 27.092 1.00 29.47 878 ASP A N 1
ATOM 6961 C CA . ASP A 1 878 ? 3.910 17.997 27.314 1.00 29.47 878 ASP A CA 1
ATOM 6962 C C . ASP A 1 878 ? 3.690 16.973 26.186 1.00 29.47 878 ASP A C 1
ATOM 6964 O O . ASP A 1 878 ? 3.222 15.851 26.361 1.00 29.47 878 ASP A O 1
ATOM 6968 N N . THR A 1 879 ? 4.077 17.354 24.969 1.00 32.81 879 THR A N 1
ATOM 6969 C CA . THR A 1 879 ? 4.067 16.504 23.766 1.00 32.81 879 THR A CA 1
ATOM 6970 C C . THR A 1 879 ? 5.110 15.369 23.798 1.00 32.81 879 THR A C 1
ATOM 6972 O O . THR A 1 879 ? 5.427 14.806 22.753 1.00 32.81 879 THR A O 1
ATOM 6975 N N . GLN A 1 880 ? 5.683 15.027 24.961 1.00 38.00 880 GLN A N 1
ATOM 6976 C CA . GLN A 1 880 ? 6.767 14.041 25.068 1.00 38.00 880 GLN A CA 1
ATOM 6977 C C . GLN A 1 880 ? 6.359 12.611 25.452 1.00 38.00 880 GLN A C 1
ATOM 6979 O O . GLN A 1 880 ? 7.216 11.736 25.370 1.00 38.00 880 GLN A O 1
ATOM 6984 N N . LEU A 1 881 ? 5.105 12.289 25.787 1.00 39.09 881 LEU A N 1
ATOM 6985 C CA . LEU A 1 881 ? 4.737 10.887 26.062 1.00 39.09 881 LEU A CA 1
ATOM 6986 C C . LEU A 1 881 ? 3.339 10.502 25.552 1.00 39.09 881 LEU A C 1
ATOM 6988 O O . LEU A 1 881 ? 2.447 10.150 26.311 1.00 39.09 881 LEU A O 1
ATOM 6992 N N . GLY A 1 882 ? 3.188 10.432 24.226 1.00 46.00 882 GLY A N 1
ATOM 6993 C CA . GLY A 1 882 ? 2.152 9.604 23.584 1.00 46.00 882 GLY A CA 1
ATOM 6994 C C . GLY A 1 882 ? 2.434 8.090 23.667 1.00 46.00 882 GLY A C 1
ATOM 6995 O O . GLY A 1 882 ? 1.761 7.295 23.014 1.00 46.00 882 GLY A O 1
ATOM 6996 N N . THR A 1 883 ? 3.451 7.680 24.434 1.00 55.22 883 THR A N 1
ATOM 6997 C CA . THR A 1 883 ? 3.860 6.284 24.610 1.00 55.22 883 THR A CA 1
ATOM 6998 C C . THR A 1 883 ? 3.161 5.696 25.834 1.00 55.22 883 THR A C 1
ATOM 7000 O O . THR A 1 883 ? 3.528 5.968 26.974 1.00 55.22 883 THR A O 1
ATOM 7003 N N . MET A 1 884 ? 2.152 4.860 25.600 1.00 68.88 884 MET A N 1
ATOM 7004 C CA . MET A 1 884 ? 1.546 3.988 26.609 1.00 68.88 884 MET A CA 1
ATOM 7005 C C . MET A 1 884 ? 2.629 3.213 27.371 1.00 68.88 884 MET A C 1
ATOM 7007 O O . MET A 1 884 ? 3.391 2.461 26.758 1.00 68.88 884 MET A O 1
ATOM 7011 N N . LYS A 1 885 ? 2.680 3.394 28.697 1.00 80.00 885 LYS A N 1
ATOM 7012 C CA . LYS A 1 885 ? 3.608 2.687 29.590 1.00 80.00 885 LYS A CA 1
ATOM 7013 C C . LYS A 1 885 ? 3.392 1.174 29.465 1.00 80.00 885 LYS A C 1
ATOM 7015 O O . LYS A 1 885 ? 2.259 0.714 29.582 1.00 80.00 885 LYS A O 1
ATOM 7020 N N . MET A 1 886 ? 4.468 0.420 29.241 1.00 86.31 886 MET A N 1
ATOM 7021 C CA . MET A 1 886 ? 4.460 -1.047 29.190 1.00 86.31 886 MET A CA 1
ATOM 7022 C C . MET A 1 886 ? 5.738 -1.633 29.815 1.00 86.31 886 MET A C 1
ATOM 7024 O O . MET A 1 886 ? 6.713 -0.896 29.979 1.00 86.31 886 MET A O 1
ATOM 7028 N N . PRO A 1 887 ? 5.790 -2.944 30.127 1.00 90.38 887 PRO A N 1
ATOM 7029 C CA . PRO A 1 887 ? 7.012 -3.574 30.616 1.00 90.38 887 PRO A CA 1
ATOM 7030 C C . PRO A 1 887 ? 8.155 -3.494 29.581 1.00 90.38 887 PRO A C 1
ATOM 7032 O O . PRO A 1 887 ? 7.937 -3.853 28.418 1.00 90.38 887 PRO A O 1
ATOM 7035 N N . PRO A 1 888 ? 9.388 -3.110 29.977 1.00 88.38 888 PRO A N 1
ATOM 7036 C CA . PRO A 1 888 ? 10.497 -2.899 29.037 1.00 88.38 888 PRO A CA 1
ATOM 7037 C C . PRO A 1 888 ? 10.870 -4.129 28.197 1.00 88.38 888 PRO A C 1
ATOM 7039 O O . PRO A 1 888 ? 11.294 -3.993 27.050 1.00 88.38 888 PRO A O 1
ATOM 7042 N N . ALA A 1 889 ? 10.693 -5.338 28.740 1.00 89.81 889 ALA A N 1
ATOM 7043 C CA . ALA A 1 889 ? 10.924 -6.586 28.013 1.00 89.81 889 ALA A CA 1
ATOM 7044 C C . ALA A 1 889 ? 9.997 -6.721 26.789 1.00 89.81 889 ALA A C 1
ATOM 7046 O O . ALA A 1 889 ? 10.440 -7.061 25.690 1.00 89.81 889 ALA A O 1
ATOM 7047 N N . ILE A 1 890 ? 8.716 -6.380 26.962 1.00 90.38 890 ILE A N 1
ATOM 7048 C CA . ILE A 1 890 ? 7.708 -6.427 25.898 1.00 90.38 890 ILE A CA 1
ATOM 7049 C C . ILE A 1 890 ? 7.972 -5.314 24.886 1.00 90.38 890 ILE A C 1
ATOM 7051 O O . ILE A 1 890 ? 7.991 -5.586 23.688 1.00 90.38 890 ILE A O 1
ATOM 7055 N N . GLU A 1 891 ? 8.254 -4.092 25.347 1.00 88.50 891 GLU A N 1
ATOM 7056 C CA . GLU A 1 891 ? 8.599 -2.968 24.466 1.00 88.50 891 GLU A CA 1
ATOM 7057 C C . GLU A 1 891 ? 9.789 -3.309 23.558 1.00 88.50 891 GLU A C 1
ATOM 7059 O O . GLU A 1 891 ? 9.726 -3.148 22.334 1.00 88.50 891 GLU A O 1
ATOM 7064 N N . ARG A 1 892 ? 10.861 -3.854 24.148 1.00 88.12 892 ARG A N 1
ATOM 7065 C CA . ARG A 1 892 ? 12.063 -4.277 23.423 1.00 88.12 892 ARG A CA 1
ATOM 7066 C C . ARG A 1 892 ? 11.747 -5.370 22.405 1.00 88.12 892 ARG A C 1
ATOM 7068 O O . ARG A 1 892 ? 12.247 -5.301 21.280 1.00 88.12 892 ARG A O 1
ATOM 7075 N N . SER A 1 893 ? 10.920 -6.350 22.771 1.00 90.38 893 SER A N 1
ATOM 7076 C CA . SER A 1 893 ? 10.517 -7.437 21.874 1.00 90.38 893 SER A CA 1
ATOM 7077 C C . SER A 1 893 ? 9.675 -6.930 20.695 1.00 90.38 893 SER A C 1
ATOM 7079 O O . SER A 1 893 ? 10.030 -7.205 19.545 1.00 90.38 893 SER A O 1
ATOM 7081 N N . VAL A 1 894 ? 8.656 -6.094 20.941 1.00 89.88 894 VAL A N 1
ATOM 7082 C CA . VAL A 1 894 ? 7.829 -5.475 19.883 1.00 89.88 894 VAL A CA 1
ATOM 7083 C C . VAL A 1 894 ? 8.697 -4.644 18.942 1.00 89.88 894 VAL A C 1
ATOM 7085 O O . VAL A 1 894 ? 8.579 -4.729 17.717 1.00 89.88 894 VAL A O 1
ATOM 7088 N N . ARG A 1 895 ? 9.616 -3.849 19.495 1.00 89.12 895 ARG A N 1
ATOM 7089 C CA . ARG A 1 895 ? 10.509 -3.004 18.703 1.00 89.12 895 ARG A CA 1
ATOM 7090 C C . ARG A 1 895 ? 11.476 -3.823 17.848 1.00 89.12 895 ARG A C 1
ATOM 7092 O O . ARG A 1 895 ? 11.651 -3.509 16.670 1.00 89.12 895 ARG A O 1
ATOM 7099 N N . LYS A 1 896 ? 12.057 -4.889 18.405 1.00 89.50 896 LYS A N 1
ATOM 7100 C CA . LYS A 1 896 ? 12.908 -5.833 17.665 1.00 89.50 896 LYS A CA 1
ATOM 7101 C C . LYS A 1 896 ? 12.128 -6.512 16.532 1.00 89.50 896 LYS A C 1
ATOM 7103 O O . LYS A 1 896 ? 12.629 -6.560 15.409 1.00 89.50 896 LYS A O 1
ATOM 7108 N N . GLN A 1 897 ? 10.897 -6.960 16.795 1.00 90.94 897 GLN A N 1
ATOM 7109 C CA . GLN A 1 897 ? 10.019 -7.554 15.780 1.00 90.94 897 GLN A CA 1
ATOM 7110 C C . GLN A 1 897 ? 9.703 -6.554 14.661 1.00 90.94 897 GLN A C 1
ATOM 7112 O O . GLN A 1 897 ? 9.834 -6.889 13.487 1.00 90.94 897 GLN A O 1
ATOM 7117 N N . ASN A 1 898 ? 9.351 -5.314 15.006 1.00 91.25 898 ASN A N 1
ATOM 7118 C CA . ASN A 1 898 ? 9.061 -4.265 14.030 1.00 91.25 898 ASN A CA 1
ATOM 7119 C C . ASN A 1 898 ? 10.264 -3.960 13.131 1.00 91.25 898 ASN A C 1
ATOM 7121 O O . ASN A 1 898 ? 10.096 -3.844 11.919 1.00 91.25 898 ASN A O 1
ATOM 7125 N N . ILE A 1 899 ? 11.469 -3.855 13.701 1.00 91.75 899 ILE A N 1
ATOM 7126 C CA . ILE A 1 899 ? 12.702 -3.628 12.933 1.00 91.75 899 ILE A CA 1
ATOM 7127 C C . ILE A 1 899 ? 12.943 -4.781 11.957 1.00 91.75 899 ILE A C 1
ATOM 7129 O O . ILE A 1 899 ? 13.116 -4.530 10.765 1.00 91.75 899 ILE A O 1
ATOM 7133 N N . LYS A 1 900 ? 12.880 -6.031 12.433 1.00 90.50 900 LYS A N 1
ATOM 7134 C CA . LYS A 1 900 ? 13.066 -7.225 11.594 1.00 90.50 900 LYS A CA 1
ATOM 7135 C C . LYS A 1 900 ? 12.014 -7.312 10.485 1.00 90.50 900 LYS A C 1
ATOM 7137 O O . LYS A 1 900 ? 12.351 -7.523 9.323 1.00 90.50 900 LYS A O 1
ATOM 7142 N N . PHE A 1 901 ? 10.744 -7.107 10.827 1.00 91.06 901 PHE A N 1
ATOM 7143 C CA . PHE A 1 901 ? 9.643 -7.136 9.869 1.00 91.06 901 PHE A CA 1
ATOM 7144 C C . PHE A 1 901 ? 9.793 -6.058 8.797 1.00 91.06 901 PHE A C 1
ATOM 7146 O O . PHE A 1 901 ? 9.704 -6.370 7.612 1.00 91.06 901 PHE A O 1
ATOM 7153 N N . MET A 1 902 ? 10.055 -4.808 9.191 1.00 90.44 902 MET A N 1
ATOM 7154 C CA . MET A 1 902 ? 10.225 -3.707 8.242 1.00 90.44 902 MET A CA 1
ATOM 7155 C C . MET A 1 902 ? 11.464 -3.907 7.368 1.00 90.44 902 MET A C 1
ATOM 7157 O O . MET A 1 902 ? 11.383 -3.703 6.161 1.00 90.44 902 MET A O 1
ATOM 7161 N N . HIS A 1 903 ? 12.576 -4.373 7.940 1.00 91.56 903 HIS A N 1
ATOM 7162 C CA . HIS A 1 903 ? 13.778 -4.735 7.191 1.00 91.56 903 HIS A CA 1
ATOM 7163 C C . HIS A 1 903 ? 13.481 -5.770 6.096 1.00 91.56 903 HIS A C 1
ATOM 7165 O O . HIS A 1 903 ? 13.743 -5.514 4.921 1.00 91.56 903 HIS A O 1
ATOM 7171 N N . ASN A 1 904 ? 12.844 -6.886 6.461 1.00 88.75 904 ASN A N 1
ATOM 7172 C CA . ASN A 1 904 ? 12.480 -7.933 5.508 1.00 88.75 904 ASN A CA 1
ATOM 7173 C C . ASN A 1 904 ? 11.474 -7.422 4.474 1.00 88.75 904 ASN A C 1
ATOM 7175 O O . ASN A 1 904 ? 11.612 -7.695 3.288 1.00 88.75 904 ASN A O 1
ATOM 7179 N N . ARG A 1 905 ? 10.475 -6.647 4.899 1.00 87.44 905 ARG A N 1
ATOM 7180 C CA . ARG A 1 905 ? 9.424 -6.113 4.028 1.00 87.44 905 ARG A CA 1
ATOM 7181 C C . ARG A 1 905 ? 9.951 -5.120 2.996 1.00 87.44 905 ARG A C 1
ATOM 7183 O O . ARG A 1 905 ? 9.440 -5.106 1.879 1.00 87.44 905 ARG A O 1
ATOM 7190 N N . ASN A 1 906 ? 10.925 -4.289 3.355 1.00 87.25 906 ASN A N 1
ATOM 7191 C CA . ASN A 1 906 ? 11.397 -3.186 2.517 1.00 87.25 906 ASN A CA 1
ATOM 7192 C C . ASN A 1 906 ? 11.892 -3.649 1.136 1.00 87.25 906 ASN A C 1
ATOM 7194 O O . ASN A 1 906 ? 11.667 -2.954 0.144 1.00 87.25 906 ASN A O 1
ATOM 7198 N N . GLN A 1 907 ? 12.479 -4.846 1.053 1.00 87.75 907 GLN A N 1
ATOM 7199 C CA . GLN A 1 907 ? 12.889 -5.448 -0.219 1.00 87.75 907 GLN A CA 1
ATOM 7200 C C . GLN A 1 907 ? 11.735 -6.076 -1.023 1.00 87.75 907 GLN A C 1
ATOM 7202 O O . GLN A 1 907 ? 11.885 -6.272 -2.224 1.00 87.75 907 GLN A O 1
ATOM 7207 N N . PHE A 1 908 ? 10.567 -6.334 -0.421 1.00 90.31 908 PHE A N 1
ATOM 7208 C CA . PHE A 1 908 ? 9.376 -6.905 -1.075 1.00 90.31 908 PHE A CA 1
ATOM 7209 C C . PHE A 1 908 ? 8.294 -5.846 -1.341 1.00 90.31 908 PHE A C 1
ATOM 7211 O O . PHE A 1 908 ? 7.129 -6.000 -0.965 1.00 90.31 908 PHE A O 1
ATOM 7218 N N . SER A 1 909 ? 8.685 -4.762 -2.008 1.00 90.62 909 SER A N 1
ATOM 7219 C CA . SER A 1 909 ? 7.794 -3.677 -2.437 1.00 90.62 909 SER A CA 1
ATOM 7220 C C . SER A 1 909 ? 7.928 -3.419 -3.940 1.00 90.62 909 SER A C 1
ATOM 7222 O O . SER A 1 909 ? 8.984 -3.661 -4.530 1.00 90.62 909 SER A O 1
ATOM 7224 N N . ALA A 1 910 ? 6.854 -2.966 -4.592 1.00 92.38 910 ALA A N 1
ATOM 7225 C CA . ALA A 1 910 ? 6.884 -2.709 -6.035 1.00 92.38 910 ALA A CA 1
ATOM 7226 C C . ALA A 1 910 ? 7.846 -1.554 -6.358 1.00 92.38 910 ALA A C 1
ATOM 7228 O O . ALA A 1 910 ? 8.586 -1.600 -7.344 1.00 92.38 910 ALA A O 1
ATOM 7229 N N . GLU A 1 911 ? 7.876 -0.573 -5.460 1.00 93.94 911 GLU A N 1
ATOM 7230 C CA . GLU A 1 911 ? 8.746 0.595 -5.450 1.00 93.94 911 GLU A CA 1
ATOM 7231 C C . GLU A 1 911 ? 10.219 0.166 -5.445 1.00 93.94 911 GLU A C 1
ATOM 7233 O O . GLU A 1 911 ? 10.992 0.604 -6.297 1.00 93.94 911 GLU A O 1
ATOM 7238 N N . TYR A 1 912 ? 10.605 -0.769 -4.566 1.00 95.31 912 TYR A N 1
ATOM 7239 C CA . TYR A 1 912 ? 11.979 -1.272 -4.500 1.00 95.31 912 TYR A CA 1
ATOM 7240 C C . TYR A 1 912 ? 12.389 -2.050 -5.760 1.00 95.31 912 TYR A C 1
ATOM 7242 O O . TYR A 1 912 ? 13.472 -1.830 -6.303 1.00 95.31 912 TYR A O 1
ATOM 7250 N N . PHE A 1 913 ? 11.515 -2.916 -6.285 1.00 95.19 913 PHE A N 1
ATOM 7251 C CA . PHE A 1 913 ? 11.787 -3.659 -7.524 1.00 95.19 913 PHE A CA 1
ATOM 7252 C C . PHE A 1 913 ? 11.958 -2.721 -8.728 1.00 95.19 913 PHE A C 1
ATOM 7254 O O . PHE A 1 913 ? 12.812 -2.955 -9.592 1.00 95.19 913 PHE A O 1
ATOM 7261 N N . GLN A 1 914 ? 11.155 -1.657 -8.804 1.00 94.44 914 GLN A N 1
ATOM 7262 C CA . GLN A 1 914 ? 11.293 -0.629 -9.833 1.00 94.44 914 GLN A CA 1
ATOM 7263 C C . GLN A 1 914 ? 12.573 0.191 -9.633 1.00 94.44 914 GLN A C 1
ATOM 7265 O O . GLN A 1 914 ? 13.276 0.455 -10.610 1.00 94.44 914 GLN A O 1
ATOM 7270 N N . PHE A 1 915 ? 12.902 0.548 -8.392 1.00 96.50 915 PHE A N 1
ATOM 7271 C CA . PHE A 1 915 ? 14.132 1.249 -8.033 1.00 96.50 915 PHE A CA 1
ATOM 7272 C C . PHE A 1 915 ? 15.378 0.470 -8.448 1.00 96.50 915 PHE A C 1
ATOM 7274 O O . PHE A 1 915 ? 16.202 1.021 -9.175 1.00 96.50 915 PHE A O 1
ATOM 7281 N N . VAL A 1 916 ? 15.497 -0.811 -8.075 1.00 96.75 916 VAL A N 1
ATOM 7282 C CA . VAL A 1 916 ? 16.649 -1.642 -8.463 1.00 96.75 916 VAL A CA 1
ATOM 7283 C C . VAL A 1 916 ? 16.781 -1.671 -9.984 1.00 96.75 916 VAL A C 1
ATOM 7285 O O . VAL A 1 916 ? 17.876 -1.457 -10.498 1.00 96.75 916 VAL A O 1
ATOM 7288 N N . ARG A 1 917 ? 15.670 -1.836 -10.719 1.00 94.25 917 ARG A N 1
ATOM 7289 C CA . ARG A 1 917 ? 15.664 -1.834 -12.193 1.00 94.25 917 ARG A CA 1
ATOM 7290 C C . ARG A 1 917 ? 16.136 -0.501 -12.779 1.00 94.25 917 ARG A C 1
ATOM 7292 O O . ARG A 1 917 ? 16.971 -0.503 -13.685 1.00 94.25 917 ARG A O 1
ATOM 7299 N N . LYS A 1 918 ? 15.625 0.626 -12.268 1.00 94.44 918 LYS A N 1
ATOM 7300 C CA . LYS A 1 918 ? 16.042 1.979 -12.674 1.00 94.44 918 LYS A CA 1
ATOM 7301 C C . LYS A 1 918 ? 17.526 2.200 -12.377 1.00 94.44 918 LYS A C 1
ATOM 7303 O O . LYS A 1 918 ? 18.248 2.659 -13.257 1.00 94.44 918 LYS A O 1
ATOM 7308 N N . LEU A 1 919 ? 17.990 1.822 -11.187 1.00 95.88 919 LEU A N 1
ATOM 7309 C CA . LEU A 1 919 ? 19.368 2.009 -10.737 1.00 95.88 919 LEU A CA 1
ATOM 7310 C C . LEU A 1 919 ? 20.370 1.237 -11.601 1.00 95.88 919 LEU A C 1
ATOM 7312 O O . LEU A 1 919 ? 21.355 1.816 -12.049 1.00 95.88 919 LEU A O 1
ATOM 7316 N N . VAL A 1 920 ? 20.109 -0.037 -11.899 1.00 94.56 920 VAL A N 1
ATOM 7317 C CA . VAL A 1 920 ? 21.018 -0.824 -12.754 1.00 94.56 920 VAL A CA 1
ATOM 7318 C C . VAL A 1 920 ? 20.959 -0.367 -14.217 1.00 94.56 920 VAL A C 1
ATOM 7320 O O . VAL A 1 920 ? 21.954 -0.442 -14.927 1.00 94.56 920 VAL A O 1
ATOM 7323 N N . SER A 1 921 ? 19.831 0.194 -14.664 1.00 92.06 921 SER A N 1
ATOM 7324 C CA . SER A 1 921 ? 19.665 0.649 -16.051 1.00 92.06 921 SER A CA 1
ATOM 7325 C C . SER A 1 921 ? 20.138 2.088 -16.295 1.00 92.06 921 SER A C 1
ATOM 7327 O O . SER A 1 921 ? 20.372 2.446 -17.447 1.00 92.06 921 SER A O 1
ATOM 7329 N N . CYS A 1 922 ? 20.306 2.918 -15.259 1.00 88.81 922 CYS A N 1
ATOM 7330 C CA . CYS A 1 922 ? 20.474 4.374 -15.407 1.00 88.81 922 CYS A CA 1
ATOM 7331 C C . CYS A 1 922 ? 21.745 4.820 -16.150 1.00 88.81 922 CYS A C 1
ATOM 7333 O O . CYS A 1 922 ? 21.782 5.927 -16.680 1.00 88.81 922 CYS A O 1
ATOM 7335 N N . ASN A 1 923 ? 22.763 3.959 -16.220 1.00 85.25 923 ASN A N 1
ATOM 7336 C CA . ASN A 1 923 ? 24.028 4.213 -16.916 1.00 85.25 923 ASN A CA 1
ATOM 7337 C C . ASN A 1 923 ? 24.145 3.450 -18.253 1.00 85.25 923 ASN A C 1
ATOM 7339 O O . ASN A 1 923 ? 25.228 3.368 -18.833 1.00 85.25 923 ASN A O 1
ATOM 7343 N N . SER A 1 924 ? 23.041 2.882 -18.745 1.00 73.00 924 SER A N 1
ATOM 7344 C CA . SER A 1 924 ? 22.994 2.136 -20.006 1.00 73.00 924 SER A CA 1
ATOM 7345 C C . SER A 1 924 ? 22.920 3.104 -21.193 1.00 73.00 924 SER A C 1
ATOM 7347 O O . SER A 1 924 ? 21.919 3.795 -21.370 1.00 73.00 924 SER A O 1
ATOM 7349 N N . ALA A 1 925 ? 23.967 3.190 -22.019 1.00 58.34 925 ALA A N 1
ATOM 7350 C CA . ALA A 1 925 ? 23.965 4.067 -23.196 1.00 58.34 925 ALA A CA 1
ATOM 7351 C C . ALA A 1 925 ? 22.988 3.565 -24.289 1.00 58.34 925 ALA A C 1
ATOM 7353 O O . ALA A 1 925 ? 22.852 2.349 -24.471 1.00 58.34 925 ALA A O 1
ATOM 7354 N N . PRO A 1 926 ? 22.332 4.457 -25.065 1.00 46.84 926 PRO A N 1
ATOM 7355 C CA . PRO A 1 926 ? 21.453 4.050 -26.158 1.00 46.84 926 PRO A CA 1
ATOM 7356 C C . PRO A 1 926 ? 22.237 3.324 -27.262 1.00 46.84 926 PRO A C 1
ATOM 7358 O O . PRO A 1 926 ? 23.248 3.806 -27.773 1.00 46.84 926 PRO A O 1
ATOM 7361 N N . LEU A 1 927 ? 21.715 2.158 -27.644 1.00 45.97 927 LEU A N 1
ATOM 7362 C CA . LEU A 1 927 ? 22.286 1.107 -28.502 1.00 45.97 927 LEU A CA 1
ATOM 7363 C C . LEU A 1 927 ? 22.708 1.512 -29.937 1.00 45.97 927 LEU A C 1
ATOM 7365 O O . LEU A 1 927 ? 23.083 0.642 -30.718 1.00 45.97 927 LEU A O 1
ATOM 7369 N N . ILE A 1 928 ? 22.659 2.791 -30.325 1.00 39.00 928 ILE A N 1
ATOM 7370 C CA . ILE A 1 928 ? 22.646 3.190 -31.746 1.00 39.00 928 ILE A CA 1
ATOM 7371 C C . ILE A 1 928 ? 24.006 3.687 -32.287 1.00 39.00 928 ILE A C 1
ATOM 7373 O O . ILE A 1 928 ? 24.168 3.759 -33.502 1.00 39.00 928 ILE A O 1
ATOM 7377 N N . ARG A 1 929 ? 25.030 3.990 -31.466 1.00 38.88 929 ARG A N 1
ATOM 7378 C CA . ARG A 1 929 ? 26.241 4.688 -31.981 1.00 38.88 929 ARG A CA 1
ATOM 7379 C C . ARG A 1 929 ? 27.619 4.049 -31.811 1.00 38.88 929 ARG A C 1
ATOM 7381 O O . ARG A 1 929 ? 28.581 4.640 -32.288 1.00 38.88 929 ARG A O 1
ATOM 7388 N N . GLN A 1 930 ? 27.767 2.857 -31.242 1.00 41.31 930 GLN A N 1
ATOM 7389 C CA . GLN A 1 930 ? 29.103 2.255 -31.094 1.00 41.31 930 GLN A CA 1
ATOM 7390 C C . GLN A 1 930 ? 29.181 0.860 -31.708 1.00 41.31 930 GLN A C 1
ATOM 7392 O O . GLN A 1 930 ? 29.307 -0.148 -31.026 1.00 41.31 930 GLN A O 1
ATOM 7397 N N . HIS A 1 931 ? 29.130 0.824 -33.041 1.00 37.47 931 HIS A N 1
ATOM 7398 C CA . HIS A 1 931 ? 29.554 -0.340 -33.820 1.00 37.47 931 HIS A CA 1
ATOM 7399 C C . HIS A 1 931 ? 31.048 -0.296 -34.201 1.00 37.47 931 HIS A C 1
ATOM 7401 O O . HIS A 1 931 ? 31.501 -1.151 -34.956 1.00 37.47 931 HIS A O 1
ATOM 7407 N N . ASN A 1 932 ? 31.822 0.661 -33.666 1.00 36.41 932 ASN A N 1
ATOM 7408 C CA . ASN A 1 932 ? 33.251 0.817 -33.938 1.00 36.41 932 ASN A CA 1
ATOM 7409 C C . ASN A 1 932 ? 34.075 0.809 -32.641 1.00 36.41 932 ASN A C 1
ATOM 7411 O O . ASN A 1 932 ? 33.646 1.293 -31.599 1.00 36.41 932 ASN A O 1
ATOM 7415 N N . SER A 1 933 ? 35.259 0.215 -32.743 1.00 42.88 933 SER A N 1
ATOM 7416 C CA . SER A 1 933 ? 36.160 -0.244 -31.686 1.00 42.88 933 SER A CA 1
ATOM 7417 C C . SER A 1 933 ? 36.812 0.858 -30.831 1.00 42.88 933 SER A C 1
ATOM 7419 O O . SER A 1 933 ? 38.037 1.007 -30.848 1.00 42.88 933 SER A O 1
ATOM 7421 N N . GLU A 1 934 ? 36.043 1.620 -30.059 1.00 46.84 934 GLU A N 1
ATOM 7422 C CA . GLU A 1 934 ? 36.609 2.447 -28.987 1.00 46.84 934 GLU A CA 1
ATOM 7423 C C . GLU A 1 934 ? 36.615 1.661 -27.671 1.00 46.84 934 GLU A C 1
ATOM 7425 O O . GLU A 1 934 ? 35.603 1.101 -27.252 1.00 46.84 934 GLU A O 1
ATOM 7430 N N . LYS A 1 935 ? 37.791 1.566 -27.034 1.00 60.66 935 LYS A N 1
ATOM 7431 C CA . LYS A 1 935 ? 37.937 0.988 -25.691 1.00 60.66 935 LYS A CA 1
ATOM 7432 C C . LYS A 1 935 ? 36.976 1.704 -24.741 1.00 60.66 935 LYS A C 1
ATOM 7434 O O . LYS A 1 935 ? 37.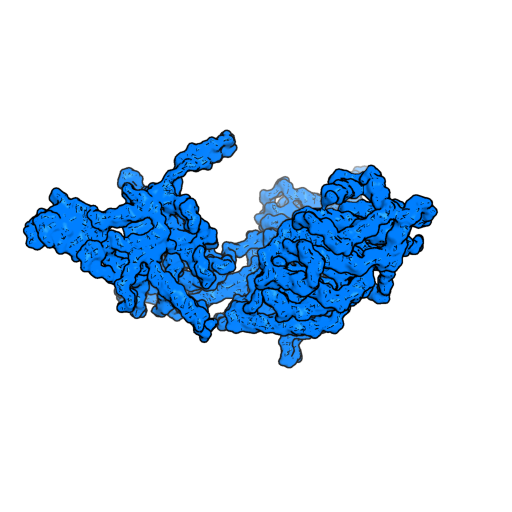007 2.928 -24.652 1.00 60.66 935 LYS A O 1
ATOM 7439 N N . LEU A 1 936 ? 36.167 0.932 -24.021 1.00 68.81 936 LEU A N 1
ATOM 7440 C CA . LEU A 1 936 ? 35.276 1.452 -22.990 1.00 68.81 936 LEU A CA 1
ATOM 7441 C C . LEU A 1 936 ? 36.094 2.235 -21.942 1.00 68.81 936 LEU A C 1
ATOM 7443 O O . LEU A 1 936 ? 37.159 1.778 -21.525 1.00 68.81 936 LEU A O 1
ATOM 7447 N N . ASN A 1 937 ? 35.612 3.411 -21.530 1.00 77.38 937 ASN A N 1
ATOM 7448 C CA . ASN A 1 937 ? 36.196 4.170 -20.419 1.00 77.38 937 ASN A CA 1
ATOM 7449 C C . ASN A 1 937 ? 36.231 3.292 -19.148 1.00 77.38 937 ASN A C 1
ATOM 7451 O O . ASN A 1 937 ? 35.258 2.596 -18.856 1.00 77.38 937 ASN A O 1
ATOM 7455 N N . SER A 1 938 ? 37.327 3.355 -18.381 1.00 83.19 938 SER A N 1
ATOM 7456 C CA . SER A 1 938 ? 37.492 2.663 -17.094 1.00 83.19 938 SER A CA 1
ATOM 7457 C C . SER A 1 938 ? 36.352 2.947 -16.108 1.00 83.19 938 SER A C 1
ATOM 7459 O O . SER A 1 938 ? 35.907 2.033 -15.421 1.00 83.19 938 SER A O 1
ATOM 7461 N N . GLU A 1 939 ? 35.851 4.184 -16.040 1.00 84.19 939 GLU A N 1
ATOM 7462 C CA . GLU A 1 939 ? 34.727 4.529 -15.152 1.00 84.19 939 GLU A CA 1
ATOM 7463 C C . GLU A 1 939 ? 33.406 3.925 -15.641 1.00 84.19 939 GLU A C 1
ATOM 7465 O O . GLU A 1 939 ? 32.585 3.469 -14.848 1.00 84.19 939 GLU A O 1
ATOM 7470 N N . THR A 1 940 ? 33.200 3.870 -16.959 1.00 85.38 940 THR A N 1
ATOM 7471 C CA . THR A 1 940 ? 32.022 3.225 -17.552 1.00 85.38 940 THR A CA 1
ATOM 7472 C C . THR A 1 940 ? 32.055 1.716 -17.323 1.00 85.38 940 THR A C 1
ATOM 7474 O O . THR A 1 940 ? 31.024 1.133 -16.997 1.00 85.38 940 THR A O 1
ATOM 7477 N N . GLU A 1 941 ? 33.222 1.075 -17.437 1.00 89.00 941 GLU A N 1
ATOM 7478 C CA . GLU A 1 941 ? 33.377 -0.345 -17.102 1.00 89.00 941 GLU A CA 1
ATOM 7479 C C . GLU A 1 941 ? 33.068 -0.619 -15.623 1.00 89.00 941 GLU A C 1
ATOM 7481 O O . GLU A 1 941 ? 32.374 -1.590 -15.311 1.00 89.00 941 GLU A O 1
ATOM 7486 N N . GLU A 1 942 ? 33.506 0.260 -14.717 1.00 91.94 942 GLU A N 1
ATOM 7487 C CA . GLU A 1 942 ? 33.177 0.153 -13.296 1.00 91.94 942 GLU A CA 1
ATOM 7488 C C . GLU A 1 942 ? 31.666 0.279 -13.040 1.00 91.94 942 GLU A C 1
ATOM 7490 O O . GLU A 1 942 ? 31.096 -0.537 -12.314 1.00 91.94 942 GLU A O 1
ATOM 7495 N N . LEU A 1 943 ? 30.990 1.245 -13.669 1.00 92.12 943 LEU A N 1
ATOM 7496 C CA . LEU A 1 943 ? 29.534 1.398 -13.561 1.00 92.12 943 LEU A CA 1
ATOM 7497 C C . LEU A 1 943 ? 28.780 0.156 -14.064 1.00 92.12 943 LEU A C 1
ATOM 7499 O O . LEU A 1 943 ? 27.816 -0.279 -13.424 1.00 92.12 943 LEU A O 1
ATOM 7503 N N . LEU A 1 944 ? 29.225 -0.448 -15.173 1.00 92.12 944 LEU A N 1
ATOM 7504 C CA . LEU A 1 944 ? 28.659 -1.704 -15.678 1.00 92.12 944 LEU A CA 1
ATOM 7505 C C . LEU A 1 944 ? 28.889 -2.862 -14.700 1.00 92.12 944 LEU A C 1
ATOM 7507 O O . LEU A 1 944 ? 27.973 -3.655 -14.472 1.00 92.12 944 LEU A O 1
ATOM 7511 N N . MET A 1 945 ? 30.082 -2.950 -14.105 1.00 94.06 945 MET A N 1
ATOM 7512 C CA . MET A 1 945 ? 30.400 -3.957 -13.094 1.00 94.06 945 MET A CA 1
ATOM 7513 C C . MET A 1 945 ? 29.485 -3.819 -11.875 1.00 94.06 945 MET A C 1
ATOM 7515 O O . MET A 1 945 ? 28.831 -4.789 -11.504 1.00 94.06 945 MET A O 1
ATOM 7519 N N . LEU A 1 946 ? 29.381 -2.624 -11.290 1.00 95.81 946 LEU A N 1
ATOM 7520 C CA . LEU A 1 946 ? 28.537 -2.360 -10.118 1.00 95.81 946 LEU A CA 1
ATOM 7521 C C . LEU A 1 946 ? 27.054 -2.664 -10.390 1.00 95.81 946 LEU A C 1
ATOM 7523 O O . LEU A 1 946 ? 26.383 -3.279 -9.560 1.00 95.81 946 LEU A O 1
ATOM 7527 N N . SER A 1 947 ? 26.558 -2.298 -11.575 1.00 95.25 947 SER A N 1
ATOM 7528 C CA . SER A 1 947 ? 25.178 -2.585 -11.995 1.00 95.25 947 SER A CA 1
ATOM 7529 C C . SER A 1 947 ? 24.932 -4.089 -12.141 1.00 95.25 947 SER A C 1
ATOM 7531 O O . SER A 1 947 ? 23.936 -4.607 -11.637 1.00 95.25 947 SER A O 1
ATOM 7533 N N . CYS A 1 948 ? 25.873 -4.814 -12.759 1.00 95.12 948 CYS A N 1
ATOM 7534 C CA . CYS A 1 948 ? 25.823 -6.270 -12.879 1.00 95.12 948 CYS A CA 1
ATOM 7535 C C . CYS A 1 948 ? 25.863 -6.953 -11.502 1.00 95.12 948 CYS A C 1
ATOM 7537 O O . CYS A 1 948 ? 25.084 -7.873 -11.252 1.00 95.12 948 CYS A O 1
ATOM 7539 N N . GLN A 1 949 ? 26.718 -6.480 -10.590 1.00 95.56 949 GLN A N 1
ATOM 7540 C CA . GLN A 1 949 ? 26.829 -7.001 -9.226 1.00 95.56 949 GLN A CA 1
ATOM 7541 C C . GLN A 1 949 ? 25.508 -6.894 -8.467 1.00 95.56 949 GLN A C 1
ATOM 7543 O O . GLN A 1 949 ? 25.031 -7.897 -7.933 1.00 95.56 949 GLN A O 1
ATOM 7548 N N . LEU A 1 950 ? 24.897 -5.706 -8.464 1.00 96.25 950 LEU A N 1
ATOM 7549 C CA . LEU A 1 950 ? 23.620 -5.482 -7.792 1.00 96.25 950 LEU A CA 1
ATOM 7550 C C . LEU A 1 950 ? 22.494 -6.298 -8.434 1.00 96.25 950 LEU A C 1
ATOM 7552 O O . LEU A 1 950 ? 21.795 -7.017 -7.724 1.00 96.25 950 LEU A O 1
ATOM 7556 N N . ALA A 1 951 ? 22.345 -6.228 -9.764 1.00 95.81 951 ALA A N 1
ATOM 7557 C CA . ALA A 1 951 ? 21.297 -6.953 -10.485 1.00 95.81 951 ALA A CA 1
ATOM 7558 C C . ALA A 1 951 ? 21.373 -8.460 -10.220 1.00 95.81 951 ALA A C 1
ATOM 7560 O O . ALA A 1 951 ? 20.361 -9.095 -9.941 1.00 95.81 951 ALA A O 1
ATOM 7561 N N . SER A 1 952 ? 22.576 -9.032 -10.269 1.00 94.88 952 SER A N 1
ATOM 7562 C CA . SER A 1 952 ? 22.770 -10.471 -10.081 1.00 94.88 952 SER A CA 1
ATOM 7563 C C . SER A 1 952 ? 22.499 -10.896 -8.644 1.00 94.88 952 SER A C 1
ATOM 7565 O O . SER A 1 952 ? 21.793 -11.877 -8.422 1.00 94.88 952 SER A O 1
ATOM 7567 N N . ARG A 1 953 ? 23.016 -10.144 -7.662 1.00 94.50 953 ARG A N 1
ATOM 7568 C CA . ARG A 1 953 ? 22.754 -10.412 -6.244 1.00 94.50 953 ARG A CA 1
ATOM 7569 C C . ARG A 1 953 ? 21.263 -10.367 -5.947 1.00 94.50 953 ARG A C 1
ATOM 7571 O O . ARG A 1 953 ? 20.739 -11.350 -5.440 1.00 94.50 953 ARG A O 1
ATOM 7578 N N . PHE A 1 954 ? 20.587 -9.299 -6.360 1.00 95.50 954 PHE A N 1
ATOM 7579 C CA . PHE A 1 954 ? 19.142 -9.162 -6.217 1.00 95.50 954 PHE A CA 1
ATOM 7580 C C . PHE A 1 954 ? 18.385 -10.331 -6.859 1.00 95.50 954 PHE A C 1
ATOM 7582 O O . PHE A 1 954 ? 17.579 -10.980 -6.199 1.00 95.50 954 PHE A O 1
ATOM 7589 N N . LEU A 1 955 ? 18.662 -10.647 -8.128 1.00 94.81 955 LEU A N 1
ATOM 7590 C CA . LEU A 1 955 ? 17.909 -11.665 -8.863 1.00 94.81 955 LEU A CA 1
ATOM 7591 C C . LEU A 1 955 ? 18.040 -13.067 -8.266 1.00 94.81 955 LEU A C 1
ATOM 7593 O O . LEU A 1 955 ? 17.037 -13.776 -8.214 1.00 94.81 955 LEU A O 1
ATOM 7597 N N . PHE A 1 956 ? 19.238 -13.449 -7.816 1.00 93.06 956 PHE A N 1
ATOM 7598 C CA . PHE A 1 956 ? 19.493 -14.781 -7.264 1.00 93.06 956 PHE A CA 1
ATOM 7599 C C . PHE A 1 956 ? 19.234 -14.904 -5.754 1.00 93.06 956 PHE A C 1
ATOM 7601 O O . PHE A 1 956 ? 19.121 -16.027 -5.284 1.00 93.06 956 PHE A O 1
ATOM 7608 N N . HIS A 1 957 ? 19.149 -13.803 -4.995 1.00 92.06 957 HIS A N 1
ATOM 7609 C CA . HIS A 1 957 ? 18.763 -13.860 -3.574 1.00 92.06 957 HIS A CA 1
ATOM 7610 C C . HIS A 1 957 ? 17.254 -13.738 -3.378 1.00 92.06 957 HIS A C 1
ATOM 7612 O O . HIS A 1 957 ? 16.706 -14.398 -2.504 1.00 92.06 957 HIS A O 1
ATOM 7618 N N . THR A 1 958 ? 16.578 -12.897 -4.168 1.00 91.88 958 THR A N 1
ATOM 7619 C CA . THR A 1 958 ? 15.153 -12.591 -3.955 1.00 91.88 958 THR A CA 1
ATOM 7620 C C . THR A 1 958 ? 14.347 -12.517 -5.237 1.00 91.88 958 THR A C 1
ATOM 7622 O O . THR A 1 958 ? 13.247 -13.072 -5.310 1.00 91.88 958 THR A O 1
ATOM 7625 N N . GLY A 1 959 ? 14.885 -11.851 -6.261 1.00 93.31 959 GLY A N 1
ATOM 7626 C CA . GLY A 1 959 ? 14.175 -11.504 -7.481 1.00 93.31 959 GLY A CA 1
ATOM 7627 C C . GLY A 1 959 ? 13.471 -12.706 -8.094 1.00 93.31 959 GLY A C 1
ATOM 7628 O O . GLY A 1 959 ? 12.249 -12.730 -8.083 1.00 93.31 959 GLY A O 1
ATOM 7629 N N . PHE A 1 960 ? 14.192 -13.710 -8.596 1.00 94.31 960 PHE A N 1
ATOM 7630 C CA . PHE A 1 960 ? 13.600 -14.822 -9.353 1.00 94.31 960 PHE A CA 1
ATOM 7631 C C . PHE A 1 960 ? 12.680 -15.761 -8.560 1.00 94.31 960 PHE A C 1
ATOM 7633 O O . PHE A 1 960 ? 11.822 -16.394 -9.178 1.00 94.31 960 PHE A O 1
ATOM 7640 N N . HIS A 1 961 ? 12.815 -15.815 -7.236 1.00 93.88 961 HIS A N 1
ATOM 7641 C CA . HIS A 1 961 ? 11.952 -16.610 -6.355 1.00 93.88 961 HIS A CA 1
ATOM 7642 C C . HIS A 1 961 ? 10.638 -15.897 -6.009 1.00 93.88 961 HIS A C 1
ATOM 7644 O O . HIS A 1 961 ? 9.652 -16.534 -5.644 1.00 93.88 961 HIS A O 1
ATOM 7650 N N . THR A 1 962 ? 10.580 -14.578 -6.199 1.00 93.81 962 THR A N 1
ATOM 7651 C CA . THR A 1 962 ? 9.389 -13.770 -5.923 1.00 93.81 962 THR A CA 1
ATOM 7652 C C . THR A 1 962 ? 8.300 -13.958 -6.987 1.00 93.81 962 THR A C 1
ATOM 7654 O O . THR A 1 962 ? 8.574 -14.021 -8.194 1.00 93.81 962 THR A O 1
ATOM 7657 N N . LYS A 1 963 ? 7.031 -13.952 -6.557 1.00 91.94 963 LYS A N 1
ATOM 7658 C CA . LYS A 1 963 ? 5.857 -14.051 -7.442 1.00 91.94 963 LYS A CA 1
ATOM 7659 C C . LYS A 1 963 ? 5.866 -13.008 -8.571 1.00 91.94 963 LYS A C 1
ATOM 7661 O O . LYS A 1 963 ? 6.172 -11.828 -8.373 1.00 91.94 963 LYS A O 1
ATOM 7666 N N . LYS A 1 964 ? 5.412 -13.420 -9.763 1.00 92.38 964 LYS A N 1
ATOM 7667 C CA . LYS A 1 964 ? 5.355 -12.585 -10.985 1.00 92.38 964 LYS A CA 1
ATOM 7668 C C . LYS A 1 964 ? 4.671 -11.223 -10.799 1.00 92.38 964 LYS A C 1
ATOM 7670 O O . LYS A 1 964 ? 5.081 -10.257 -11.436 1.00 92.38 964 LYS A O 1
ATOM 7675 N N . THR A 1 965 ? 3.650 -11.135 -9.948 1.00 91.06 965 THR A N 1
ATOM 7676 C CA . THR A 1 965 ? 2.904 -9.891 -9.687 1.00 91.06 965 THR A CA 1
ATOM 7677 C C . THR A 1 965 ? 3.773 -8.779 -9.109 1.00 91.06 965 THR A C 1
ATOM 7679 O O . THR A 1 965 ? 3.502 -7.616 -9.379 1.00 91.06 965 THR A O 1
ATOM 7682 N N . LEU A 1 966 ? 4.806 -9.130 -8.339 1.00 89.94 966 LEU A N 1
ATOM 7683 C CA . LEU A 1 966 ? 5.743 -8.173 -7.751 1.00 89.94 966 LEU A CA 1
ATOM 7684 C C . LEU A 1 966 ? 7.001 -8.024 -8.621 1.00 89.94 966 LEU A C 1
ATOM 7686 O O . LEU A 1 966 ? 7.439 -6.914 -8.909 1.00 89.94 966 LEU A O 1
ATOM 7690 N N . ARG A 1 967 ? 7.541 -9.147 -9.115 1.00 91.12 967 ARG A N 1
ATOM 7691 C CA . ARG A 1 967 ? 8.787 -9.181 -9.898 1.00 91.12 967 ARG A CA 1
ATOM 7692 C C . ARG A 1 967 ? 8.686 -8.551 -11.294 1.00 91.12 967 ARG A C 1
ATOM 7694 O O . ARG A 1 967 ? 9.692 -8.075 -11.828 1.00 91.12 967 ARG A O 1
ATOM 7701 N N . GLY A 1 968 ? 7.504 -8.587 -11.910 1.00 91.69 968 GLY A N 1
ATOM 7702 C CA . GLY A 1 968 ? 7.314 -8.267 -13.327 1.00 91.69 968 GLY A CA 1
ATOM 7703 C C . GLY A 1 968 ? 7.806 -9.380 -14.262 1.00 91.69 968 GLY A C 1
ATOM 7704 O O . GLY A 1 968 ? 8.003 -10.528 -13.849 1.00 91.69 968 GLY A O 1
ATOM 7705 N N . ALA A 1 969 ? 8.001 -9.069 -15.545 1.00 92.56 969 ALA A N 1
ATOM 7706 C CA . ALA A 1 969 ? 8.436 -10.058 -16.531 1.00 92.56 969 ALA A CA 1
ATOM 7707 C C . ALA A 1 969 ? 9.917 -10.454 -16.337 1.00 92.56 969 ALA A C 1
ATOM 7709 O O . ALA A 1 969 ? 10.775 -9.605 -16.121 1.00 92.56 969 ALA A O 1
ATOM 7710 N N . ALA A 1 970 ? 10.257 -11.748 -16.370 1.00 93.25 970 ALA A N 1
ATOM 7711 C CA . ALA A 1 970 ? 11.647 -12.231 -16.239 1.00 93.25 970 ALA A CA 1
ATOM 7712 C C . ALA A 1 970 ? 12.497 -11.863 -17.450 1.00 93.25 970 ALA A C 1
ATOM 7714 O O . ALA A 1 970 ? 13.708 -11.698 -17.331 1.00 93.25 970 ALA A O 1
ATOM 7715 N N . THR A 1 971 ? 11.858 -11.708 -18.609 1.00 90.56 971 THR A N 1
ATOM 7716 C CA . THR A 1 971 ? 12.524 -11.288 -19.840 1.00 90.56 971 THR A CA 1
ATOM 7717 C C . THR A 1 971 ? 13.104 -9.883 -19.727 1.00 90.56 971 THR A C 1
ATOM 7719 O O . THR A 1 971 ? 14.219 -9.679 -20.184 1.00 90.56 971 THR A O 1
ATOM 7722 N N . GLU A 1 972 ? 12.428 -8.958 -19.038 1.00 91.19 972 GLU A N 1
ATOM 7723 C CA . GLU A 1 972 ? 12.953 -7.602 -18.814 1.00 91.19 972 GLU A CA 1
ATOM 7724 C C . GLU A 1 972 ? 14.255 -7.630 -17.998 1.00 91.19 972 GLU A C 1
ATOM 7726 O O . GLU A 1 972 ? 15.218 -6.944 -18.326 1.00 91.19 972 GLU A O 1
ATOM 7731 N N . TRP A 1 973 ? 14.321 -8.470 -16.961 1.00 92.56 973 TRP A N 1
ATOM 7732 C CA . TRP A 1 973 ? 15.531 -8.640 -16.149 1.00 92.56 973 TRP A CA 1
ATOM 7733 C C . TRP A 1 973 ? 16.668 -9.321 -16.917 1.00 92.56 973 TRP A C 1
ATOM 7735 O O . TRP A 1 973 ? 17.836 -8.975 -16.734 1.00 92.56 973 TRP A O 1
ATOM 7745 N N . TYR A 1 974 ? 16.330 -10.256 -17.808 1.00 92.88 974 TYR A N 1
ATOM 7746 C CA . TYR A 1 974 ? 17.281 -10.818 -18.765 1.00 92.88 974 TYR A CA 1
ATOM 7747 C C . TYR A 1 974 ? 17.865 -9.729 -19.678 1.00 92.88 974 TYR A C 1
ATOM 7749 O O . TYR A 1 974 ? 19.086 -9.678 -19.837 1.00 92.88 974 TYR A O 1
ATOM 7757 N N . ASP A 1 975 ? 17.031 -8.845 -20.235 1.00 90.88 975 ASP A N 1
ATOM 7758 C CA . ASP A 1 975 ? 17.478 -7.783 -21.144 1.00 90.88 975 ASP A CA 1
ATOM 7759 C C . ASP A 1 975 ? 18.431 -6.803 -20.436 1.00 90.88 975 ASP A C 1
ATOM 7761 O O . ASP A 1 975 ? 19.486 -6.459 -20.980 1.00 90.88 975 ASP A O 1
ATOM 7765 N N . VAL A 1 976 ? 18.114 -6.436 -19.188 1.00 89.88 976 VAL A N 1
ATOM 7766 C CA . VAL A 1 976 ? 18.960 -5.595 -18.322 1.00 89.88 976 VAL A CA 1
ATOM 7767 C C . VAL A 1 976 ? 20.327 -6.240 -18.063 1.00 89.88 976 VAL A C 1
ATOM 7769 O O . VAL A 1 976 ? 21.360 -5.616 -18.303 1.00 89.88 976 VAL A O 1
ATOM 7772 N N . LEU A 1 977 ? 20.374 -7.506 -17.631 1.00 91.31 977 LEU A N 1
ATOM 7773 C CA . LEU A 1 977 ? 21.651 -8.200 -17.401 1.00 91.31 977 LEU A CA 1
ATOM 7774 C C . LEU A 1 977 ? 22.475 -8.325 -18.688 1.00 91.31 977 LEU A C 1
ATOM 7776 O O . LEU A 1 977 ? 23.687 -8.097 -18.685 1.00 91.31 977 LEU A O 1
ATOM 7780 N N . CYS A 1 978 ? 21.827 -8.658 -19.805 1.00 89.94 978 CYS A N 1
ATOM 7781 C CA . CYS A 1 978 ? 22.501 -8.819 -21.090 1.00 89.94 978 CYS A CA 1
ATOM 7782 C C . CYS A 1 978 ? 23.110 -7.518 -21.603 1.00 89.94 978 CYS A C 1
ATOM 7784 O O . CYS A 1 978 ? 24.147 -7.559 -22.268 1.00 89.94 978 CYS A O 1
ATOM 7786 N N . HIS A 1 979 ? 22.512 -6.371 -21.276 1.00 87.44 979 HIS A N 1
ATOM 7787 C CA . HIS A 1 979 ? 23.110 -5.076 -21.574 1.00 87.44 979 HIS A CA 1
ATOM 7788 C C . HIS A 1 979 ? 24.507 -4.954 -20.944 1.00 87.44 979 HIS A C 1
ATOM 7790 O O . HIS A 1 979 ? 25.475 -4.666 -21.649 1.00 87.44 979 HIS A O 1
ATOM 7796 N N . HIS A 1 980 ? 24.641 -5.269 -19.652 1.00 89.81 980 HIS A N 1
ATOM 7797 C CA . HIS A 1 980 ? 25.926 -5.196 -18.948 1.00 89.81 980 HIS A CA 1
ATOM 7798 C C . HIS A 1 980 ? 26.927 -6.265 -19.410 1.00 89.81 980 HIS A C 1
ATOM 7800 O O . HIS A 1 980 ? 28.122 -5.994 -19.531 1.00 89.81 980 HIS A O 1
ATOM 7806 N N . LEU A 1 981 ? 26.448 -7.475 -19.713 1.00 90.56 981 LEU A N 1
ATOM 7807 C CA . LEU A 1 981 ? 27.295 -8.604 -20.116 1.00 90.56 981 LEU A CA 1
ATOM 7808 C C . LEU A 1 981 ? 27.821 -8.500 -21.558 1.00 90.56 981 LEU A C 1
ATOM 7810 O O . LEU A 1 981 ? 28.762 -9.212 -21.914 1.00 90.56 981 LEU A O 1
ATOM 7814 N N . ARG A 1 982 ? 27.244 -7.644 -22.409 1.00 88.75 982 ARG A N 1
ATOM 7815 C CA . ARG A 1 982 ? 27.590 -7.567 -23.840 1.00 88.75 982 ARG A CA 1
ATOM 7816 C C . ARG A 1 982 ? 29.003 -7.040 -24.093 1.00 88.75 982 ARG A C 1
ATOM 7818 O O . ARG A 1 982 ? 29.736 -7.612 -24.898 1.00 88.75 982 ARG A O 1
ATOM 7825 N N . SER A 1 983 ? 29.392 -5.968 -23.408 1.00 78.12 983 SER A N 1
ATOM 7826 C CA . SER A 1 983 ? 30.512 -5.124 -23.857 1.00 78.12 983 SER A CA 1
ATOM 7827 C C . SER A 1 983 ? 31.817 -5.301 -23.072 1.00 78.12 983 SER A C 1
ATOM 7829 O O . SER A 1 983 ? 32.862 -4.894 -23.569 1.00 78.12 983 SER A O 1
ATOM 7831 N N . SER A 1 984 ? 31.796 -5.921 -21.884 1.00 87.50 984 SER A N 1
ATOM 7832 C CA . SER A 1 984 ? 32.982 -6.049 -21.016 1.00 87.50 984 SER A CA 1
ATOM 7833 C C . SER A 1 984 ? 33.302 -7.506 -20.655 1.00 87.50 984 SER A C 1
ATOM 7835 O O . SER A 1 984 ? 32.500 -8.209 -20.033 1.00 87.50 984 SER A O 1
ATOM 7837 N N . LYS A 1 985 ? 34.521 -7.945 -21.008 1.00 90.62 985 LYS A N 1
ATOM 7838 C CA . LYS A 1 985 ? 35.084 -9.252 -20.620 1.00 90.62 985 LYS A CA 1
ATOM 7839 C C . LYS A 1 985 ? 35.214 -9.392 -19.091 1.00 90.62 985 LYS A C 1
ATOM 7841 O O . LYS A 1 985 ? 34.776 -10.421 -18.571 1.00 90.62 985 LYS A O 1
ATOM 7846 N N . PRO A 1 986 ? 35.773 -8.411 -18.347 1.00 91.44 986 PRO A N 1
ATOM 7847 C CA . PRO A 1 986 ? 35.795 -8.456 -16.884 1.00 91.44 986 PRO A CA 1
ATOM 7848 C C . PRO A 1 986 ? 34.419 -8.694 -16.256 1.00 91.44 986 PRO A C 1
ATOM 7850 O O . PRO A 1 986 ? 34.303 -9.543 -15.374 1.00 91.44 986 PRO A O 1
ATOM 7853 N N . VAL A 1 987 ? 33.372 -8.014 -16.741 1.00 92.88 987 VAL A N 1
ATOM 7854 C CA . VAL A 1 987 ? 32.001 -8.159 -16.215 1.00 92.88 987 VAL A CA 1
ATOM 7855 C C . VAL A 1 987 ? 31.455 -9.572 -16.448 1.00 92.88 987 VAL A C 1
ATOM 7857 O O . VAL A 1 987 ? 30.930 -10.180 -15.513 1.00 92.88 987 VAL A O 1
ATOM 7860 N N . ARG A 1 988 ? 31.633 -10.141 -17.651 1.00 93.50 988 ARG A N 1
ATOM 7861 C CA . ARG A 1 988 ? 31.246 -11.537 -17.941 1.00 93.50 988 ARG A CA 1
ATOM 7862 C C . ARG A 1 988 ? 31.971 -12.540 -17.054 1.00 93.50 988 ARG A C 1
ATOM 7864 O O . ARG A 1 988 ? 31.340 -13.438 -16.497 1.00 93.50 988 ARG A O 1
ATOM 7871 N N . SER A 1 989 ? 33.286 -12.372 -16.919 1.00 92.81 989 SER A N 1
ATOM 7872 C CA . SER A 1 989 ? 34.112 -13.237 -16.079 1.00 92.81 989 SER A CA 1
ATOM 7873 C C . SER A 1 989 ? 33.666 -13.172 -14.619 1.00 92.81 989 SER A C 1
ATOM 7875 O O . SER A 1 989 ? 33.454 -14.214 -13.997 1.00 92.81 989 SER A O 1
ATOM 7877 N N . TRP A 1 990 ? 33.445 -11.965 -14.086 1.00 94.38 990 TRP A N 1
ATOM 7878 C CA . TRP A 1 990 ? 32.971 -11.782 -12.717 1.00 94.38 990 TRP A CA 1
ATOM 7879 C C . TRP A 1 990 ? 31.617 -12.462 -12.494 1.00 94.38 990 TRP A C 1
ATOM 7881 O O . TRP A 1 990 ? 31.489 -13.230 -11.538 1.00 94.38 990 TRP A O 1
ATOM 7891 N N . PHE A 1 991 ? 30.645 -12.238 -13.387 1.00 95.25 991 PHE A N 1
ATOM 7892 C CA . PHE A 1 991 ? 29.310 -12.832 -13.286 1.00 95.25 991 PHE A CA 1
ATOM 7893 C C . PHE A 1 991 ? 29.382 -14.360 -13.270 1.00 95.25 991 PHE A C 1
ATOM 7895 O O . PHE A 1 991 ? 28.836 -14.993 -12.368 1.00 95.25 991 PHE A O 1
ATOM 7902 N N . ALA A 1 992 ? 30.105 -14.963 -14.217 1.00 93.62 992 ALA A N 1
ATOM 7903 C CA . ALA A 1 992 ? 30.204 -16.414 -14.306 1.00 93.62 992 ALA A CA 1
ATOM 7904 C C . ALA A 1 992 ? 30.830 -17.036 -13.049 1.00 93.62 992 ALA A C 1
ATOM 7906 O O . ALA A 1 992 ? 30.275 -17.977 -12.488 1.00 93.62 992 ALA A O 1
ATOM 7907 N N . HIS A 1 993 ? 31.946 -16.488 -12.561 1.00 91.38 993 HIS A N 1
ATOM 7908 C CA . HIS A 1 993 ? 32.641 -17.053 -11.403 1.00 91.38 993 HIS A CA 1
ATOM 7909 C C . HIS A 1 993 ? 31.877 -16.839 -10.097 1.00 91.38 993 HIS A C 1
ATOM 7911 O O . HIS A 1 993 ? 31.740 -17.773 -9.312 1.00 91.38 993 HIS A O 1
ATOM 7917 N N . ASN A 1 994 ? 31.353 -15.634 -9.866 1.00 91.00 994 ASN A N 1
ATOM 7918 C CA . ASN A 1 994 ? 30.748 -15.293 -8.580 1.00 91.00 994 ASN A CA 1
ATOM 7919 C C . ASN A 1 994 ? 29.288 -15.733 -8.486 1.00 91.00 994 ASN A C 1
ATOM 7921 O O . ASN A 1 994 ? 28.851 -16.112 -7.405 1.00 91.00 994 ASN A O 1
ATOM 7925 N N . MET A 1 995 ? 28.528 -15.684 -9.584 1.00 91.88 995 MET A N 1
ATOM 7926 C CA . MET A 1 995 ? 27.087 -15.954 -9.556 1.00 91.88 995 MET A CA 1
ATOM 7927 C C . MET A 1 995 ? 26.725 -17.359 -10.032 1.00 91.88 995 MET A C 1
ATOM 7929 O O . MET A 1 995 ? 25.670 -17.846 -9.644 1.00 91.88 995 MET A O 1
ATOM 7933 N N . LEU A 1 996 ? 27.556 -18.017 -10.846 1.00 92.75 996 LEU A N 1
ATOM 7934 C CA . LEU A 1 996 ? 27.261 -19.364 -11.349 1.00 92.75 996 LEU A CA 1
ATOM 7935 C C . LEU A 1 996 ? 28.210 -20.403 -10.751 1.00 92.75 996 LEU A C 1
ATOM 7937 O O . LEU A 1 996 ? 27.764 -21.309 -10.058 1.00 92.75 996 LEU A O 1
ATOM 7941 N N . PHE A 1 997 ? 29.522 -20.268 -10.952 1.00 91.38 997 PHE A N 1
ATOM 7942 C CA . PHE A 1 997 ? 30.475 -21.302 -10.536 1.00 91.38 997 PHE A CA 1
ATOM 7943 C C . PHE A 1 997 ? 30.687 -21.384 -9.018 1.00 91.38 997 PHE A C 1
ATOM 7945 O O . PHE A 1 997 ? 30.861 -22.485 -8.511 1.00 91.38 997 PHE A O 1
ATOM 7952 N N . LYS A 1 998 ? 30.599 -20.270 -8.273 1.00 88.94 998 LYS A N 1
ATOM 7953 C CA . LYS A 1 998 ? 30.566 -20.286 -6.793 1.00 88.94 998 LYS A CA 1
ATOM 7954 C C . LYS A 1 998 ? 29.334 -21.034 -6.247 1.00 88.94 998 LYS A C 1
ATOM 7956 O O . LYS A 1 998 ? 29.372 -21.534 -5.129 1.00 88.94 998 LYS A O 1
ATOM 7961 N N . HIS A 1 999 ? 28.259 -21.130 -7.035 1.00 89.19 999 HIS A N 1
ATOM 7962 C CA . HIS A 1 999 ? 26.969 -21.714 -6.655 1.00 89.19 999 HIS A CA 1
ATOM 7963 C C . HIS A 1 999 ? 26.476 -22.713 -7.726 1.00 89.19 999 HIS A C 1
ATOM 7965 O O . HIS A 1 999 ? 25.469 -22.462 -8.393 1.00 89.19 999 HIS A O 1
ATOM 7971 N N . PRO A 1 1000 ? 27.165 -23.854 -7.923 1.00 87.38 1000 PRO A N 1
ATOM 7972 C CA . PRO A 1 1000 ? 26.917 -24.768 -9.046 1.00 87.38 1000 PRO A CA 1
ATOM 7973 C C . PRO A 1 1000 ? 25.499 -25.364 -9.068 1.00 87.38 1000 PRO A C 1
ATOM 7975 O O . PRO A 1 1000 ? 24.986 -25.684 -10.140 1.00 87.38 1000 PRO A O 1
ATOM 7978 N N . HIS A 1 1001 ? 24.829 -25.463 -7.913 1.00 89.38 1001 HIS A N 1
ATOM 7979 C CA . HIS A 1 1001 ? 23.439 -25.923 -7.817 1.00 89.38 1001 HIS A CA 1
ATOM 7980 C C . HIS A 1 1001 ? 22.468 -25.057 -8.637 1.00 89.38 1001 HIS A C 1
ATOM 7982 O O . HIS A 1 1001 ? 21.475 -25.585 -9.134 1.00 89.38 1001 HIS A O 1
ATOM 7988 N N . ARG A 1 1002 ? 22.789 -23.774 -8.881 1.00 92.19 1002 ARG A N 1
ATOM 7989 C CA . ARG A 1 1002 ? 21.937 -22.843 -9.642 1.00 92.19 1002 ARG A CA 1
ATOM 7990 C C . ARG A 1 1002 ? 21.643 -23.322 -11.061 1.00 92.19 1002 ARG A C 1
ATOM 7992 O O . ARG A 1 1002 ? 20.570 -23.044 -11.592 1.00 92.19 1002 ARG A O 1
ATOM 7999 N N . PHE A 1 1003 ? 22.563 -24.061 -11.689 1.00 92.31 1003 PHE A N 1
ATOM 8000 C CA . PHE A 1 1003 ? 22.311 -24.633 -13.014 1.00 92.31 1003 PHE A CA 1
ATOM 8001 C C . PHE A 1 1003 ? 21.141 -25.625 -12.983 1.00 92.31 1003 PHE A C 1
ATOM 8003 O O . PHE A 1 1003 ? 20.278 -25.559 -13.855 1.00 92.31 1003 PHE A O 1
ATOM 8010 N N . CYS A 1 1004 ? 21.083 -26.506 -11.980 1.00 92.44 1004 CYS A N 1
ATOM 8011 C CA . CYS A 1 1004 ? 19.968 -27.438 -11.799 1.00 92.44 1004 CYS A CA 1
ATOM 8012 C C . CYS A 1 1004 ? 18.708 -26.701 -11.325 1.00 92.44 1004 CYS A C 1
ATOM 8014 O O . CYS A 1 1004 ? 17.649 -26.804 -11.947 1.00 92.44 1004 CYS A O 1
ATOM 8016 N N . GLU A 1 1005 ? 18.847 -25.893 -10.277 1.00 92.25 1005 GLU A N 1
ATOM 8017 C CA . GLU A 1 1005 ? 17.765 -25.146 -9.640 1.00 92.25 1005 GLU A CA 1
ATOM 8018 C C . GLU A 1 1005 ? 16.956 -24.325 -10.655 1.00 92.25 1005 GLU A C 1
ATOM 8020 O O . GLU A 1 1005 ? 15.741 -24.487 -10.765 1.00 92.25 1005 GLU A O 1
ATOM 8025 N N . TYR A 1 1006 ? 17.621 -23.501 -11.469 1.00 93.38 1006 TYR A N 1
ATOM 8026 C CA . TYR A 1 1006 ? 16.943 -22.579 -12.379 1.00 93.38 1006 TYR A CA 1
ATOM 8027 C C . TYR A 1 1006 ? 16.594 -23.173 -13.747 1.00 93.38 1006 TYR A C 1
ATOM 8029 O O . TYR A 1 1006 ? 15.684 -22.656 -14.394 1.00 93.38 1006 TYR A O 1
ATOM 8037 N N . LEU A 1 1007 ? 17.272 -24.226 -14.225 1.00 91.62 1007 LEU A N 1
ATOM 8038 C CA . LEU A 1 1007 ? 16.916 -24.870 -15.505 1.00 91.62 1007 LEU A CA 1
ATOM 8039 C C . LEU A 1 1007 ? 15.908 -26.009 -15.337 1.00 91.62 1007 LEU A C 1
ATOM 8041 O O . LEU A 1 1007 ? 15.054 -26.182 -16.211 1.00 91.62 1007 LEU A O 1
ATOM 8045 N N . LEU A 1 1008 ? 16.020 -26.790 -14.259 1.00 89.31 1008 LEU A N 1
ATOM 8046 C CA . LEU A 1 1008 ? 15.311 -28.061 -14.088 1.00 89.31 1008 LEU A CA 1
ATOM 8047 C C . LEU A 1 1008 ? 14.295 -28.053 -12.942 1.00 89.31 1008 LEU A C 1
ATOM 8049 O O . LEU A 1 1008 ? 13.253 -28.683 -13.097 1.00 89.31 1008 LEU A O 1
ATOM 8053 N N . MET A 1 1009 ? 14.557 -27.366 -11.824 1.00 90.50 1009 MET A N 1
ATOM 8054 C CA . MET A 1 1009 ? 13.679 -27.417 -10.638 1.00 90.50 1009 MET A CA 1
ATOM 8055 C C . MET A 1 1009 ? 12.668 -26.268 -10.567 1.00 90.50 1009 MET A C 1
ATOM 8057 O O . MET A 1 1009 ? 11.545 -26.469 -10.107 1.00 90.50 1009 MET A O 1
ATOM 8061 N N . CYS A 1 1010 ? 13.044 -25.078 -11.040 1.00 91.44 1010 CYS A N 1
ATOM 8062 C CA . CYS A 1 1010 ? 12.217 -23.877 -10.996 1.00 91.44 1010 CYS A CA 1
ATOM 8063 C C . CYS A 1 1010 ? 10.852 -24.142 -11.647 1.00 91.44 1010 CYS A C 1
ATOM 8065 O O . CYS A 1 1010 ? 10.836 -24.512 -12.820 1.00 91.44 1010 CYS A O 1
ATOM 8067 N N . PRO A 1 1011 ? 9.711 -23.926 -10.965 1.00 91.88 1011 PRO A N 1
ATOM 8068 C CA . PRO A 1 1011 ? 8.381 -24.195 -11.515 1.00 91.88 1011 PRO A CA 1
ATOM 8069 C C . PRO A 1 1011 ? 7.972 -23.184 -12.600 1.00 91.88 1011 PRO A C 1
ATOM 8071 O O . PRO A 1 1011 ? 7.159 -23.495 -13.477 1.00 91.88 1011 PRO A O 1
ATOM 8074 N N . SER A 1 1012 ? 8.558 -21.983 -12.588 1.00 92.44 1012 SER A N 1
ATOM 8075 C CA . SER A 1 1012 ? 8.213 -20.895 -13.501 1.00 92.44 1012 SER A CA 1
ATOM 8076 C C . SER A 1 1012 ? 8.908 -21.032 -14.859 1.00 92.44 1012 SER A C 1
ATOM 8078 O O . SER A 1 1012 ? 10.102 -20.773 -15.005 1.00 92.44 1012 SER A O 1
ATOM 8080 N N . THR A 1 1013 ? 8.136 -21.354 -15.904 1.00 92.00 1013 THR A N 1
ATOM 8081 C CA . THR A 1 1013 ? 8.613 -21.400 -17.304 1.00 92.00 1013 THR A CA 1
ATOM 8082 C C . THR A 1 1013 ? 9.301 -20.106 -17.740 1.00 92.00 1013 THR A C 1
ATOM 8084 O O . THR A 1 1013 ? 10.271 -20.138 -18.494 1.00 92.00 1013 THR A O 1
ATOM 8087 N N . GLU A 1 1014 ? 8.811 -18.961 -17.269 1.00 93.75 1014 GLU A N 1
ATOM 8088 C CA . GLU A 1 1014 ? 9.346 -17.653 -17.641 1.00 93.75 1014 GLU A CA 1
ATOM 8089 C C . GLU A 1 1014 ? 10.741 -17.418 -17.046 1.00 93.75 1014 GLU A C 1
ATOM 8091 O O . GLU A 1 1014 ? 11.643 -16.974 -17.757 1.00 93.75 1014 GLU A O 1
ATOM 8096 N N . VAL A 1 1015 ? 10.935 -17.777 -15.771 1.00 94.75 1015 VAL A N 1
ATOM 8097 C CA . VAL A 1 1015 ? 12.233 -17.690 -15.082 1.00 94.75 1015 VAL A CA 1
ATOM 8098 C C . VAL A 1 1015 ? 13.221 -18.689 -15.681 1.00 94.75 1015 VAL A C 1
ATOM 8100 O O . VAL A 1 1015 ? 14.326 -18.285 -16.044 1.00 94.75 1015 VAL A O 1
ATOM 8103 N N . ARG A 1 1016 ? 12.801 -19.944 -15.913 1.00 93.81 1016 ARG A N 1
ATOM 8104 C CA . ARG A 1 1016 ? 13.613 -20.939 -16.640 1.00 93.81 1016 ARG A CA 1
ATOM 8105 C C . ARG A 1 1016 ? 14.070 -20.404 -17.995 1.00 93.81 1016 ARG A C 1
ATOM 8107 O O . ARG A 1 1016 ? 15.244 -20.501 -18.347 1.00 93.81 1016 ARG A O 1
ATOM 8114 N N . SER A 1 1017 ? 13.152 -19.806 -18.761 1.00 94.50 1017 SER A N 1
ATOM 8115 C CA . SER A 1 1017 ? 13.481 -19.240 -20.069 1.00 94.50 1017 SER A CA 1
ATOM 8116 C C . SER A 1 1017 ? 14.435 -18.052 -19.972 1.00 94.50 1017 SER A C 1
ATOM 8118 O O . SER A 1 1017 ? 15.285 -17.922 -20.853 1.00 94.50 1017 SER A O 1
ATOM 8120 N N . ALA A 1 1018 ? 14.293 -17.181 -18.972 1.00 95.38 1018 ALA A N 1
ATOM 8121 C CA . ALA A 1 1018 ? 15.205 -16.062 -18.761 1.00 95.38 1018 ALA A CA 1
ATOM 8122 C C . ALA A 1 1018 ? 16.607 -16.567 -18.396 1.00 95.38 1018 ALA A C 1
ATOM 8124 O O . ALA A 1 1018 ? 17.565 -16.208 -19.075 1.00 95.38 1018 ALA A O 1
ATOM 8125 N N . PHE A 1 1019 ? 16.724 -17.472 -17.420 1.00 95.88 1019 PHE A N 1
ATOM 8126 C CA . PHE A 1 1019 ? 18.005 -18.049 -17.005 1.00 95.88 1019 PHE A CA 1
ATOM 8127 C C . PHE A 1 1019 ? 18.704 -18.795 -18.149 1.00 95.88 1019 PHE A C 1
ATOM 8129 O O . PHE A 1 1019 ? 19.870 -18.534 -18.437 1.00 95.88 1019 PHE A O 1
ATOM 8136 N N . MET A 1 1020 ? 17.975 -19.635 -18.893 1.00 95.12 1020 MET A N 1
ATOM 8137 C CA . MET A 1 1020 ? 18.488 -20.285 -20.104 1.00 95.12 1020 MET A CA 1
ATOM 8138 C C . MET A 1 1020 ? 19.059 -19.266 -21.099 1.00 95.12 1020 MET A C 1
ATOM 8140 O O . MET A 1 1020 ? 20.167 -19.449 -21.604 1.00 95.12 1020 MET A O 1
ATOM 8144 N N . LYS A 1 1021 ? 18.324 -18.182 -21.377 1.00 95.69 1021 LYS A N 1
ATOM 8145 C CA . LYS A 1 1021 ? 18.790 -17.126 -22.283 1.00 95.69 1021 LYS A CA 1
ATOM 8146 C C . LYS A 1 1021 ? 20.032 -16.412 -21.742 1.00 95.69 1021 LYS A C 1
ATOM 8148 O O . LYS A 1 1021 ? 20.916 -16.124 -22.542 1.00 95.69 1021 LYS A O 1
ATOM 8153 N N . ILE A 1 1022 ? 20.142 -16.181 -20.427 1.00 96.12 1022 ILE A N 1
ATOM 8154 C CA . ILE A 1 1022 ? 21.354 -15.622 -19.794 1.00 96.12 1022 ILE A CA 1
ATOM 8155 C C . ILE A 1 1022 ? 22.560 -16.525 -20.076 1.00 96.12 1022 ILE A C 1
ATOM 8157 O O . ILE A 1 1022 ? 23.591 -16.028 -20.524 1.00 96.12 1022 ILE A O 1
ATOM 8161 N N . ILE A 1 1023 ? 22.433 -17.844 -19.878 1.00 96.19 1023 ILE A N 1
ATOM 8162 C CA . ILE A 1 1023 ? 23.529 -18.793 -20.137 1.00 96.19 1023 ILE A CA 1
ATOM 8163 C C . ILE A 1 1023 ? 23.928 -18.793 -21.619 1.00 96.19 1023 ILE A C 1
ATOM 8165 O O . ILE A 1 1023 ? 25.113 -18.692 -21.930 1.00 96.19 1023 ILE A O 1
ATOM 8169 N N . VAL A 1 1024 ? 22.954 -18.846 -22.536 1.00 96.50 1024 VAL A N 1
ATOM 8170 C CA . VAL A 1 1024 ? 23.206 -18.796 -23.990 1.00 96.50 1024 VAL A CA 1
ATOM 8171 C C . VAL A 1 1024 ? 23.909 -17.496 -24.384 1.00 96.50 1024 VAL A C 1
ATOM 8173 O O . VAL A 1 1024 ? 24.883 -17.525 -25.137 1.00 96.50 1024 VAL A O 1
ATOM 8176 N N . PHE A 1 1025 ? 23.440 -16.360 -23.863 1.00 95.94 1025 PHE A N 1
ATOM 8177 C CA . PHE A 1 1025 ? 24.024 -15.047 -24.121 1.00 95.94 1025 PHE A CA 1
ATOM 8178 C C . PHE A 1 1025 ? 25.468 -14.973 -23.613 1.00 95.94 1025 PHE A C 1
ATOM 8180 O O . PHE A 1 1025 ? 26.373 -14.579 -24.348 1.00 95.94 1025 PHE A O 1
ATOM 8187 N N . LEU A 1 1026 ? 25.697 -15.402 -22.371 1.00 95.25 1026 LEU A N 1
ATOM 8188 C CA . LEU A 1 1026 ? 27.010 -15.383 -21.738 1.00 95.25 1026 LEU A CA 1
ATOM 8189 C C . LEU A 1 1026 ? 28.009 -16.290 -22.470 1.00 95.25 1026 LEU A C 1
ATOM 8191 O O . LEU A 1 1026 ? 29.133 -15.864 -22.734 1.00 95.25 1026 LEU A O 1
ATOM 8195 N N . ALA A 1 1027 ? 27.597 -17.500 -22.856 1.00 94.94 1027 ALA A N 1
ATOM 8196 C CA . ALA A 1 1027 ? 28.414 -18.416 -23.653 1.00 94.94 1027 ALA A CA 1
ATOM 8197 C C . ALA A 1 1027 ? 28.765 -17.815 -25.029 1.00 94.94 1027 ALA A C 1
ATOM 8199 O O . ALA A 1 1027 ? 29.908 -17.874 -25.470 1.00 94.94 1027 ALA A O 1
ATOM 8200 N N . HIS A 1 1028 ? 27.811 -17.165 -25.701 1.00 94.94 1028 HIS A N 1
ATOM 8201 C CA . HIS A 1 1028 ? 28.046 -16.589 -27.029 1.00 94.94 1028 HIS A CA 1
ATOM 8202 C C . HIS A 1 1028 ? 29.069 -15.449 -26.993 1.00 94.94 1028 HIS A C 1
ATOM 8204 O O . HIS A 1 1028 ? 30.063 -15.479 -27.719 1.00 94.94 1028 HIS A O 1
ATOM 8210 N N . PHE A 1 1029 ? 28.868 -14.466 -26.111 1.00 93.50 1029 PHE A N 1
ATOM 8211 C CA . PHE A 1 1029 ? 29.760 -13.305 -26.035 1.00 93.50 1029 PHE A CA 1
ATOM 8212 C C . PHE A 1 1029 ? 31.123 -13.629 -25.418 1.00 93.50 1029 PHE A C 1
ATOM 8214 O O . PHE A 1 1029 ? 32.099 -12.947 -25.727 1.00 93.50 1029 PHE A O 1
ATOM 8221 N N . SER A 1 1030 ? 31.222 -14.672 -24.589 1.00 93.06 1030 SER A N 1
ATOM 8222 C CA . SER A 1 1030 ? 32.502 -15.087 -24.005 1.00 93.06 1030 SER A CA 1
ATOM 8223 C C . SER A 1 1030 ? 33.366 -15.959 -24.918 1.00 93.06 1030 SER A C 1
ATOM 8225 O O . SER A 1 1030 ? 34.545 -16.164 -24.629 1.00 93.06 1030 SER A O 1
ATOM 8227 N N . LEU A 1 1031 ? 32.839 -16.413 -26.059 1.00 89.62 1031 LEU A N 1
ATOM 8228 C CA . LEU A 1 1031 ? 33.601 -17.194 -27.038 1.00 89.62 1031 LEU A CA 1
ATOM 8229 C C . LEU A 1 1031 ? 34.812 -16.422 -27.596 1.00 89.62 1031 LEU A C 1
ATOM 8231 O O . LEU A 1 1031 ? 35.833 -17.016 -27.936 1.00 89.62 1031 LEU A O 1
ATOM 8235 N N . GLN A 1 1032 ? 34.707 -15.092 -27.672 1.00 86.31 1032 GLN A N 1
ATOM 8236 C CA . GLN A 1 1032 ? 35.754 -14.206 -28.194 1.00 86.31 1032 GLN A CA 1
ATOM 8237 C C . GLN A 1 1032 ? 36.682 -13.649 -27.100 1.00 86.31 1032 GLN A C 1
ATOM 8239 O O . GLN A 1 1032 ? 37.611 -12.905 -27.409 1.00 86.31 1032 GLN A O 1
ATOM 8244 N N . ASP A 1 1033 ? 36.475 -14.019 -25.830 1.00 88.12 1033 ASP A N 1
ATOM 8245 C CA . ASP A 1 1033 ? 37.250 -13.480 -24.703 1.00 88.12 1033 ASP A CA 1
ATOM 8246 C C . ASP A 1 1033 ? 38.661 -14.068 -24.592 1.00 88.12 1033 ASP A C 1
ATOM 8248 O O . ASP A 1 1033 ? 39.504 -13.522 -23.875 1.00 88.12 1033 ASP A O 1
ATOM 8252 N N . GLY A 1 1034 ? 38.943 -15.157 -25.305 1.00 85.50 1034 GLY A N 1
ATOM 8253 C CA . GLY A 1 1034 ? 40.183 -15.917 -25.181 1.00 85.50 1034 GLY A CA 1
ATOM 8254 C C . GLY A 1 1034 ? 40.185 -16.854 -23.964 1.00 85.50 1034 GLY A C 1
ATOM 8255 O O . GLY A 1 1034 ? 39.135 -17.078 -23.354 1.00 85.50 1034 GLY A O 1
ATOM 8256 N N . PRO A 1 1035 ? 41.354 -17.418 -23.610 1.00 84.81 1035 PRO A N 1
ATOM 8257 C CA . PRO A 1 1035 ? 41.452 -18.422 -22.558 1.00 84.81 1035 PRO A CA 1
ATOM 8258 C C . PRO A 1 1035 ? 40.993 -17.903 -21.192 1.00 84.81 1035 PRO A C 1
ATOM 8260 O O . PRO A 1 1035 ? 41.258 -16.753 -20.818 1.00 84.81 1035 PRO A O 1
ATOM 8263 N N . CYS A 1 1036 ? 40.318 -18.770 -20.446 1.00 84.06 1036 CYS A N 1
ATOM 8264 C CA . CYS A 1 1036 ? 39.818 -18.530 -19.101 1.00 84.06 1036 CYS A CA 1
ATOM 8265 C C . CYS A 1 1036 ? 40.341 -19.645 -18.183 1.00 84.06 1036 CYS A C 1
ATOM 8267 O O . CYS A 1 1036 ? 40.330 -20.800 -18.596 1.00 84.06 1036 CYS A O 1
ATOM 8269 N N . PRO A 1 1037 ? 40.821 -19.346 -16.963 1.00 78.88 1037 PRO A N 1
ATOM 8270 C CA . PRO A 1 1037 ? 41.220 -20.393 -16.027 1.00 78.88 1037 PRO A CA 1
ATOM 8271 C C . PRO A 1 1037 ? 40.015 -21.266 -15.624 1.00 78.88 1037 PRO A C 1
ATOM 8273 O O . PRO A 1 1037 ? 38.887 -20.765 -15.589 1.00 78.88 1037 PRO A O 1
ATOM 8276 N N . PRO A 1 1038 ? 40.229 -22.557 -15.316 1.00 72.56 1038 PRO A N 1
ATOM 8277 C CA . PRO A 1 1038 ? 39.151 -23.450 -14.912 1.00 72.56 1038 PRO A CA 1
ATOM 8278 C C . PRO A 1 1038 ? 38.522 -22.994 -13.583 1.00 72.56 1038 PRO A C 1
ATOM 8280 O O . PRO A 1 1038 ? 39.253 -22.681 -12.636 1.00 72.56 1038 PRO A O 1
ATOM 8283 N N . PRO A 1 1039 ? 37.180 -22.961 -13.478 1.00 73.19 1039 PRO A N 1
ATOM 8284 C CA . PRO A 1 1039 ? 36.503 -22.698 -12.216 1.00 73.19 1039 PRO A CA 1
ATOM 8285 C C . PRO A 1 1039 ? 36.754 -23.872 -11.260 1.00 73.19 1039 PRO A C 1
ATOM 8287 O O . PRO A 1 1039 ? 36.568 -25.029 -11.627 1.00 73.19 1039 PRO A O 1
ATOM 8290 N N . MET A 1 1040 ? 37.224 -23.593 -10.043 1.00 63.19 1040 MET A N 1
ATOM 8291 C CA . MET A 1 1040 ? 37.622 -24.622 -9.077 1.00 63.19 1040 MET A CA 1
ATOM 8292 C C . MET A 1 1040 ? 36.428 -25.449 -8.573 1.00 63.19 1040 MET A C 1
ATOM 8294 O O . MET A 1 1040 ? 35.809 -25.055 -7.592 1.00 63.19 1040 MET A O 1
ATOM 8298 N N . ILE A 1 1041 ? 36.142 -26.593 -9.208 1.00 51.31 1041 ILE A N 1
ATOM 8299 C CA . ILE A 1 1041 ? 35.370 -27.741 -8.688 1.00 51.31 1041 ILE A CA 1
ATOM 8300 C C . ILE A 1 1041 ? 35.901 -28.989 -9.420 1.00 51.31 1041 ILE A C 1
ATOM 8302 O O . ILE A 1 1041 ? 35.987 -28.952 -10.643 1.00 51.31 1041 ILE A O 1
ATOM 8306 N N . ASP A 1 1042 ? 36.299 -30.040 -8.690 1.00 52.81 1042 ASP A N 1
ATOM 8307 C CA . ASP A 1 1042 ? 36.839 -31.341 -9.153 1.00 52.81 1042 ASP A CA 1
ATOM 8308 C C . ASP A 1 1042 ? 36.665 -31.655 -10.655 1.00 52.81 1042 ASP A C 1
ATOM 8310 O O . ASP A 1 1042 ? 35.687 -32.251 -11.107 1.00 52.81 1042 ASP A O 1
ATOM 8314 N N . ALA A 1 1043 ? 37.646 -31.222 -11.443 1.00 46.25 1043 ALA A N 1
ATOM 8315 C CA . ALA A 1 1043 ? 37.519 -31.047 -12.878 1.00 46.25 1043 ALA A CA 1
ATOM 8316 C C . ALA A 1 1043 ? 38.042 -32.266 -13.681 1.00 46.25 1043 ALA A C 1
ATOM 8318 O O . ALA A 1 1043 ? 39.236 -32.570 -13.603 1.00 46.25 1043 ALA A O 1
ATOM 8319 N N . PRO A 1 1044 ? 37.213 -32.967 -14.486 1.00 53.91 1044 PRO A N 1
ATOM 8320 C CA . PRO A 1 1044 ? 37.686 -34.002 -15.415 1.00 53.91 1044 PRO A CA 1
ATOM 8321 C C . PRO A 1 1044 ? 38.576 -33.436 -16.547 1.00 53.91 1044 PRO A C 1
ATOM 8323 O O . PRO A 1 1044 ? 38.523 -32.252 -16.865 1.00 53.91 1044 PRO A O 1
ATOM 8326 N N . LEU A 1 1045 ? 39.368 -34.310 -17.193 1.00 50.50 1045 LEU A N 1
ATOM 8327 C CA . LEU A 1 1045 ? 40.482 -34.033 -18.135 1.00 50.50 1045 LEU A CA 1
ATOM 8328 C C . LEU A 1 1045 ? 40.284 -32.929 -19.207 1.00 50.50 1045 LEU A C 1
ATOM 8330 O O . LEU A 1 1045 ? 41.278 -32.386 -19.679 1.00 50.50 1045 LEU A O 1
ATOM 8334 N N . ILE A 1 1046 ? 39.051 -32.581 -19.593 1.00 52.28 1046 ILE A N 1
ATOM 8335 C CA . ILE A 1 1046 ? 38.742 -31.508 -20.565 1.00 52.28 1046 ILE A CA 1
ATOM 8336 C C . ILE A 1 1046 ? 38.998 -30.100 -19.991 1.00 52.28 1046 ILE A C 1
ATOM 8338 O O . ILE A 1 1046 ? 39.347 -29.188 -20.733 1.00 52.28 1046 ILE A O 1
ATOM 8342 N N . LEU A 1 1047 ? 38.897 -29.924 -18.672 1.00 52.31 1047 LEU A N 1
ATOM 8343 C CA . LEU A 1 1047 ? 39.132 -28.654 -17.964 1.00 52.31 1047 LEU A CA 1
ATOM 8344 C C . LEU A 1 1047 ? 40.625 -28.363 -17.696 1.00 52.31 1047 LEU A C 1
ATOM 8346 O O . LEU A 1 1047 ? 40.962 -27.356 -17.077 1.00 52.31 1047 LEU A O 1
ATOM 8350 N N . LEU A 1 1048 ? 41.523 -29.243 -18.155 1.00 55.66 1048 LEU A N 1
ATOM 8351 C CA . LEU A 1 1048 ? 42.978 -29.050 -18.121 1.00 55.66 1048 LEU A CA 1
ATOM 8352 C C . LEU A 1 1048 ? 43.521 -28.430 -19.421 1.00 55.66 1048 LEU A C 1
ATOM 8354 O O . LEU A 1 1048 ? 44.729 -28.215 -19.515 1.00 55.66 1048 LEU A O 1
ATOM 8358 N N . ASP A 1 1049 ? 42.667 -28.154 -20.419 1.00 66.75 1049 ASP A N 1
ATOM 8359 C CA . ASP A 1 1049 ? 43.077 -27.473 -21.650 1.00 66.75 1049 ASP A CA 1
ATOM 8360 C C . ASP A 1 1049 ? 43.405 -25.994 -21.352 1.00 66.75 1049 ASP A C 1
ATOM 8362 O O . ASP A 1 1049 ? 42.500 -25.216 -21.037 1.00 66.75 1049 ASP A O 1
ATOM 8366 N N . PRO A 1 1050 ? 44.676 -25.557 -21.473 1.00 66.69 1050 PRO A N 1
ATOM 8367 C CA . PRO A 1 1050 ? 45.073 -24.169 -21.230 1.00 66.69 1050 PRO A CA 1
ATOM 8368 C C . PRO A 1 1050 ? 44.467 -23.173 -22.235 1.00 66.69 1050 PRO A C 1
ATOM 8370 O O . PRO A 1 1050 ? 44.620 -21.961 -22.060 1.00 66.69 1050 PRO A O 1
ATOM 8373 N N . HIS A 1 1051 ? 43.802 -23.657 -23.287 1.00 79.75 1051 HIS A N 1
ATOM 8374 C CA . HIS A 1 1051 ? 43.102 -22.846 -24.280 1.00 79.75 1051 HIS A CA 1
ATOM 8375 C C . HIS A 1 1051 ? 41.581 -22.791 -24.083 1.00 79.75 1051 HIS A C 1
ATOM 8377 O O . HIS A 1 1051 ? 40.913 -22.109 -24.866 1.00 79.75 1051 HIS A O 1
ATOM 8383 N N . ALA A 1 1052 ? 41.034 -23.453 -23.056 1.00 84.12 1052 ALA A N 1
ATOM 8384 C CA . ALA A 1 1052 ? 39.604 -23.432 -22.772 1.00 84.12 1052 ALA A CA 1
ATOM 8385 C C . ALA A 1 1052 ? 39.101 -22.002 -22.518 1.00 84.12 1052 ALA A C 1
ATOM 8387 O O . ALA A 1 1052 ? 39.715 -21.202 -21.805 1.00 84.12 1052 ALA A O 1
ATOM 8388 N N . THR A 1 1053 ? 37.971 -21.665 -23.129 1.00 90.44 1053 THR A N 1
ATOM 8389 C CA . THR A 1 1053 ? 37.296 -20.375 -22.966 1.00 90.44 1053 THR A CA 1
ATOM 8390 C C . THR A 1 1053 ? 36.264 -20.443 -21.844 1.00 90.44 1053 THR A C 1
ATOM 8392 O O . THR A 1 1053 ? 35.817 -21.513 -21.432 1.00 90.44 1053 THR A O 1
ATOM 8395 N N . LEU A 1 1054 ? 35.803 -19.281 -21.376 1.00 90.75 1054 LEU A N 1
ATOM 8396 C CA . LEU A 1 1054 ? 34.701 -19.218 -20.412 1.00 90.75 1054 LEU A CA 1
ATOM 8397 C C . LEU A 1 1054 ? 33.415 -19.881 -20.955 1.00 90.75 1054 LEU A C 1
ATOM 8399 O O . LEU A 1 1054 ? 32.680 -20.509 -20.194 1.00 90.75 1054 LEU A O 1
ATOM 8403 N N . SER A 1 1055 ? 33.172 -19.789 -22.268 1.00 93.31 1055 SER A N 1
ATOM 8404 C CA . SER A 1 1055 ? 32.053 -20.473 -22.928 1.00 93.31 1055 SER A CA 1
ATOM 8405 C C . SER A 1 1055 ? 32.154 -21.996 -22.787 1.00 93.31 1055 SER A C 1
ATOM 8407 O O . SER A 1 1055 ? 31.152 -22.651 -22.492 1.00 93.31 1055 SER A O 1
ATOM 8409 N N . ASP A 1 1056 ? 33.362 -22.562 -22.924 1.00 90.56 1056 ASP A N 1
ATOM 8410 C CA . ASP A 1 1056 ? 33.584 -24.007 -22.761 1.00 90.56 1056 ASP A CA 1
ATOM 8411 C C . ASP A 1 1056 ? 33.207 -24.458 -21.344 1.00 90.56 1056 ASP A C 1
ATOM 8413 O O . ASP A 1 1056 ? 32.470 -25.431 -21.177 1.00 90.56 1056 ASP A O 1
ATOM 8417 N N . HIS A 1 1057 ? 33.629 -23.703 -20.324 1.00 89.25 1057 HIS A N 1
ATOM 8418 C CA . HIS A 1 1057 ? 33.314 -23.996 -18.922 1.00 89.25 1057 HIS A CA 1
ATOM 8419 C C . HIS A 1 1057 ? 31.811 -23.936 -18.623 1.00 89.25 1057 HIS A C 1
ATOM 8421 O O . HIS A 1 1057 ? 31.287 -24.805 -17.926 1.00 89.25 1057 HIS A O 1
ATOM 8427 N N . LEU A 1 1058 ? 31.098 -22.945 -19.169 1.00 92.56 1058 LEU A N 1
ATOM 8428 C CA . LEU A 1 1058 ? 29.652 -22.796 -18.974 1.00 92.56 1058 LEU A CA 1
ATOM 8429 C C . LEU A 1 1058 ? 28.868 -23.955 -19.596 1.00 92.56 1058 LEU A C 1
ATOM 8431 O O . LEU A 1 1058 ? 28.018 -24.553 -18.937 1.00 92.56 1058 LEU A O 1
ATOM 8435 N N . LEU A 1 1059 ? 29.157 -24.290 -20.857 1.00 93.31 1059 LEU A N 1
ATOM 8436 C CA . LEU A 1 1059 ? 28.476 -25.384 -21.551 1.00 93.31 1059 LEU A CA 1
ATOM 8437 C C . LEU A 1 1059 ? 28.802 -26.737 -20.913 1.00 93.31 1059 LEU A C 1
ATOM 8439 O O . LEU A 1 1059 ? 27.917 -27.585 -20.802 1.00 93.31 1059 LEU A O 1
ATOM 8443 N N . HIS A 1 1060 ? 30.038 -26.925 -20.446 1.00 88.62 1060 HIS A N 1
ATOM 8444 C CA . HIS A 1 1060 ? 30.423 -28.130 -19.722 1.00 88.62 1060 HIS A CA 1
ATOM 8445 C C . HIS A 1 1060 ? 29.675 -28.266 -18.389 1.00 88.62 1060 HIS A C 1
ATOM 8447 O O . HIS A 1 1060 ? 29.129 -29.333 -18.118 1.00 88.62 1060 HIS A O 1
ATOM 8453 N N . ALA A 1 1061 ? 29.559 -27.191 -17.601 1.00 89.69 1061 ALA A N 1
ATOM 8454 C CA . ALA A 1 1061 ? 28.792 -27.202 -16.352 1.00 89.69 1061 ALA A CA 1
ATOM 8455 C C . ALA A 1 1061 ? 27.322 -27.604 -16.571 1.00 89.69 1061 ALA A C 1
ATOM 8457 O 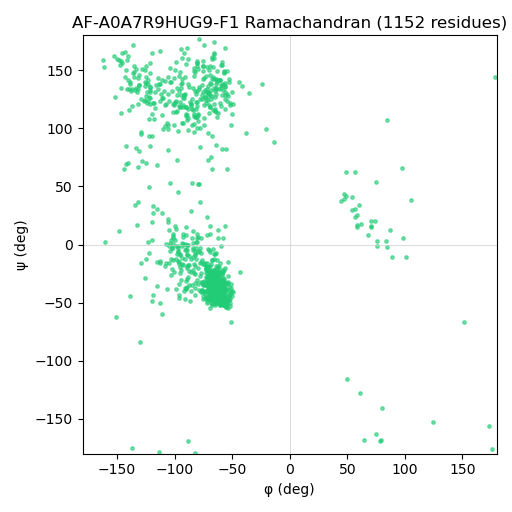O . ALA A 1 1061 ? 26.773 -28.390 -15.801 1.00 89.69 1061 ALA A O 1
ATOM 8458 N N . VAL A 1 1062 ? 26.700 -27.139 -17.662 1.00 92.31 1062 VAL A N 1
ATOM 8459 C CA . VAL A 1 1062 ? 25.342 -27.563 -18.039 1.00 92.31 1062 VAL A CA 1
ATOM 8460 C C . VAL A 1 1062 ? 25.315 -29.037 -18.464 1.00 92.31 1062 VAL A C 1
ATOM 8462 O O . VAL A 1 1062 ? 24.417 -29.768 -18.056 1.00 92.31 1062 VAL A O 1
ATOM 8465 N N . LEU A 1 1063 ? 26.290 -29.510 -19.250 1.00 91.00 1063 LEU A N 1
ATOM 8466 C CA . LEU A 1 1063 ? 26.370 -30.922 -19.654 1.00 91.00 1063 LEU A CA 1
ATOM 8467 C C . LEU A 1 1063 ? 26.526 -31.870 -18.457 1.00 91.00 1063 LEU A C 1
ATOM 8469 O O . LEU A 1 1063 ? 25.956 -32.960 -18.488 1.00 91.00 1063 LEU A O 1
ATOM 8473 N N . LEU A 1 1064 ? 27.232 -31.458 -17.399 1.00 89.19 1064 LEU A N 1
ATOM 8474 C CA . LEU A 1 1064 ? 27.418 -32.269 -16.191 1.00 89.19 1064 LEU A CA 1
ATOM 8475 C C . LEU A 1 1064 ? 26.099 -32.606 -15.477 1.00 89.19 1064 LEU A C 1
ATOM 8477 O O . LEU A 1 1064 ? 26.024 -33.638 -14.811 1.00 89.19 1064 LEU A O 1
ATOM 8481 N N . LEU A 1 1065 ? 25.032 -31.821 -15.681 1.00 89.19 1065 LEU A N 1
ATOM 8482 C CA . LEU A 1 1065 ? 23.700 -32.138 -15.151 1.00 89.19 1065 LEU A CA 1
ATOM 8483 C C . LEU A 1 1065 ? 23.163 -33.488 -15.669 1.00 89.19 1065 LEU A C 1
ATOM 8485 O O . LEU A 1 1065 ? 22.349 -34.119 -14.995 1.00 89.19 1065 LEU A O 1
ATOM 8489 N N . LEU A 1 1066 ? 23.635 -33.967 -16.830 1.00 87.56 1066 LEU A N 1
ATOM 8490 C CA . LEU A 1 1066 ? 23.250 -35.268 -17.393 1.00 87.56 1066 LEU A CA 1
ATOM 8491 C C . LEU A 1 1066 ? 23.710 -36.460 -16.546 1.00 87.56 1066 LEU A C 1
ATOM 8493 O O . LEU A 1 1066 ? 23.121 -37.530 -16.666 1.00 87.56 1066 LEU A O 1
ATOM 8497 N N . HIS A 1 1067 ? 24.732 -36.302 -15.699 1.00 85.06 1067 HIS A N 1
ATOM 8498 C CA . HIS A 1 1067 ? 25.239 -37.403 -14.875 1.00 85.06 1067 HIS A CA 1
ATOM 8499 C C . HIS A 1 1067 ? 24.276 -37.819 -13.759 1.00 85.06 1067 HIS A C 1
ATOM 8501 O O . HIS A 1 1067 ? 24.315 -38.971 -13.331 1.00 85.06 1067 HIS A O 1
ATOM 8507 N N . LYS A 1 1068 ? 23.434 -36.902 -13.267 1.00 84.25 1068 LYS A N 1
ATOM 8508 C CA . LYS A 1 1068 ? 22.552 -37.167 -12.121 1.00 84.25 1068 LYS A CA 1
ATOM 8509 C C . LYS A 1 1068 ? 21.262 -36.346 -12.168 1.00 84.25 1068 LYS A C 1
ATOM 8511 O O . LYS A 1 1068 ? 20.181 -36.903 -12.314 1.00 84.25 1068 LYS A O 1
ATOM 8516 N N . GLU A 1 1069 ? 21.390 -35.024 -12.121 1.00 85.06 1069 GLU A N 1
ATOM 8517 C CA . GLU A 1 1069 ? 20.289 -34.068 -11.920 1.00 85.06 1069 GLU A CA 1
ATOM 8518 C C . GLU A 1 1069 ? 19.165 -34.173 -12.967 1.00 85.06 1069 GLU A C 1
ATOM 8520 O O . GLU A 1 1069 ? 17.978 -34.079 -12.651 1.00 85.06 1069 GLU A O 1
ATOM 8525 N N . VAL A 1 1070 ? 19.516 -34.416 -14.233 1.00 84.25 1070 VAL A N 1
ATOM 8526 C CA . VAL A 1 1070 ? 18.542 -34.555 -15.328 1.00 84.25 1070 VAL A CA 1
ATOM 8527 C C . VAL A 1 1070 ? 17.636 -35.778 -15.152 1.00 84.25 1070 VAL A C 1
ATOM 8529 O O . VAL A 1 1070 ? 16.448 -35.711 -15.480 1.00 84.25 1070 VAL A O 1
ATOM 8532 N N . ALA A 1 1071 ? 18.169 -36.885 -14.630 1.00 81.88 1071 ALA A N 1
ATOM 8533 C CA . ALA A 1 1071 ? 17.386 -38.095 -14.397 1.00 81.88 1071 ALA A CA 1
ATOM 8534 C C . ALA A 1 1071 ? 16.377 -37.900 -13.250 1.00 81.88 1071 ALA A C 1
ATOM 8536 O O . ALA A 1 1071 ? 15.246 -38.389 -13.338 1.00 81.88 1071 ALA A O 1
ATOM 8537 N N . ASP A 1 1072 ? 16.761 -37.131 -12.226 1.00 81.94 1072 ASP A N 1
ATOM 8538 C CA . ASP A 1 1072 ? 15.937 -36.844 -11.048 1.00 81.94 1072 ASP A CA 1
ATOM 8539 C C . ASP A 1 1072 ? 14.847 -35.786 -11.333 1.00 81.94 1072 ASP A C 1
ATOM 8541 O O . ASP A 1 1072 ? 13.727 -35.889 -10.822 1.00 81.94 1072 ASP A O 1
ATOM 8545 N N . HIS A 1 1073 ? 15.115 -34.822 -12.226 1.00 80.56 1073 HIS A N 1
ATOM 8546 C CA . HIS A 1 1073 ? 14.235 -33.674 -12.512 1.00 80.56 1073 HIS A CA 1
ATOM 8547 C C . HIS A 1 1073 ? 13.653 -33.640 -13.942 1.00 80.56 1073 HIS A C 1
ATOM 8549 O O . HIS A 1 1073 ? 13.338 -32.579 -14.485 1.00 80.56 1073 HIS A O 1
ATOM 8555 N N . GLY A 1 1074 ? 13.435 -34.805 -14.561 1.00 70.06 1074 GLY A N 1
ATOM 8556 C CA . GLY A 1 1074 ? 13.073 -34.944 -15.983 1.00 70.06 1074 GLY A CA 1
ATOM 8557 C C . GLY A 1 1074 ? 11.774 -34.275 -16.485 1.00 70.06 1074 GLY A C 1
ATOM 8558 O O . GLY A 1 1074 ? 11.506 -34.345 -17.678 1.00 70.06 1074 GLY A O 1
ATOM 8559 N N . ARG A 1 1075 ? 10.972 -33.606 -15.640 1.00 75.50 1075 ARG A N 1
ATOM 8560 C CA . ARG A 1 1075 ? 9.719 -32.918 -16.044 1.00 75.50 1075 ARG A CA 1
ATOM 8561 C C . ARG A 1 1075 ? 9.934 -31.644 -16.868 1.00 75.50 1075 ARG A C 1
ATOM 8563 O O . ARG A 1 1075 ? 8.987 -31.133 -17.461 1.00 75.50 1075 ARG A O 1
ATOM 8570 N N . HIS A 1 1076 ? 11.126 -31.051 -16.824 1.00 80.38 1076 HIS A N 1
ATOM 8571 C CA . HIS A 1 1076 ? 11.428 -29.763 -17.474 1.00 80.38 1076 HIS A CA 1
ATOM 8572 C C . HIS A 1 1076 ? 12.543 -29.882 -18.525 1.00 80.38 1076 HIS A C 1
ATOM 8574 O O . HIS A 1 1076 ? 13.117 -28.891 -18.983 1.00 80.38 1076 HIS A O 1
ATOM 8580 N N . LEU A 1 1077 ? 12.776 -31.114 -18.980 1.00 82.62 1077 LEU A N 1
ATOM 8581 C CA . LEU A 1 1077 ? 13.819 -31.516 -19.915 1.00 82.62 1077 LEU A CA 1
ATOM 8582 C C . LEU A 1 1077 ? 13.830 -30.769 -21.271 1.00 82.62 1077 LEU A C 1
ATOM 8584 O O . LEU A 1 1077 ? 14.919 -30.497 -21.787 1.00 82.62 1077 LEU A O 1
ATOM 8588 N N . PRO A 1 1078 ? 12.688 -30.342 -21.854 1.00 84.00 1078 PRO A N 1
ATOM 8589 C CA . PRO A 1 1078 ? 12.698 -29.566 -23.091 1.00 84.00 1078 PRO A CA 1
ATOM 8590 C C . PRO A 1 1078 ? 13.484 -28.256 -22.991 1.00 84.00 1078 PRO A C 1
ATOM 8592 O O . PRO A 1 1078 ? 14.096 -27.851 -23.980 1.00 84.00 1078 PRO A O 1
ATOM 8595 N N . HIS A 1 1079 ? 13.504 -27.594 -21.827 1.00 86.69 1079 HIS A N 1
ATOM 8596 C CA . HIS A 1 1079 ? 14.244 -26.338 -21.638 1.00 86.69 1079 HIS A CA 1
ATOM 8597 C C . HIS A 1 1079 ? 15.756 -26.576 -21.643 1.00 86.69 1079 HIS A C 1
ATOM 8599 O O . HIS A 1 1079 ? 16.485 -25.826 -22.290 1.00 86.69 1079 HIS A O 1
ATOM 8605 N N . PHE A 1 1080 ? 16.207 -27.671 -21.024 1.00 91.12 1080 PHE A N 1
ATOM 8606 C CA . PHE A 1 1080 ? 17.606 -28.096 -21.056 1.00 91.12 1080 PHE A CA 1
ATOM 8607 C C . PHE A 1 1080 ? 18.111 -28.255 -22.497 1.00 91.12 1080 PHE A C 1
ATOM 8609 O O . PHE A 1 1080 ? 19.091 -27.627 -22.887 1.00 91.12 1080 PHE A O 1
ATOM 8616 N N . PHE A 1 1081 ? 17.406 -29.018 -23.339 1.00 91.75 1081 PHE A N 1
ATOM 8617 C CA . PHE A 1 1081 ? 17.819 -29.195 -24.739 1.00 91.75 1081 PHE A CA 1
ATOM 8618 C C . PHE A 1 1081 ? 17.594 -27.948 -25.601 1.00 91.75 1081 PHE A C 1
ATOM 8620 O O . PHE A 1 1081 ? 18.333 -27.714 -26.562 1.00 91.75 1081 PHE A O 1
ATOM 8627 N N . THR A 1 1082 ? 16.603 -27.120 -25.261 1.00 93.25 1082 THR A N 1
ATOM 8628 C CA . THR A 1 1082 ? 16.371 -25.841 -25.946 1.00 93.25 1082 THR A CA 1
ATOM 8629 C C . THR A 1 1082 ? 17.555 -24.893 -25.776 1.00 93.25 1082 THR A C 1
ATOM 8631 O O . THR A 1 1082 ? 17.876 -24.198 -26.736 1.00 93.25 1082 THR A O 1
ATOM 8634 N N . LEU A 1 1083 ? 18.262 -24.922 -24.641 1.00 95.38 1083 LEU A N 1
ATOM 8635 C CA . LEU A 1 1083 ? 19.492 -24.152 -24.424 1.00 95.38 1083 LEU A CA 1
ATOM 8636 C C . LEU A 1 1083 ? 20.516 -24.411 -25.537 1.00 95.38 1083 LEU A C 1
ATOM 8638 O O . LEU A 1 1083 ? 20.950 -23.485 -26.224 1.00 95.38 1083 LEU A O 1
ATOM 8642 N N . PHE A 1 1084 ? 20.847 -25.683 -25.769 1.00 95.94 1084 PHE A N 1
ATOM 8643 C CA . PHE A 1 1084 ? 21.811 -26.087 -26.793 1.00 95.94 1084 PHE A CA 1
ATOM 8644 C C . PHE A 1 1084 ? 21.310 -25.794 -28.207 1.00 95.94 1084 PHE A C 1
ATOM 8646 O O . PHE A 1 1084 ? 22.091 -25.396 -29.068 1.00 95.94 1084 PHE A O 1
ATOM 8653 N N . HIS A 1 1085 ? 20.006 -25.940 -28.451 1.00 95.00 1085 HIS A N 1
ATOM 8654 C CA . HIS A 1 1085 ? 19.406 -25.594 -29.739 1.00 95.00 1085 HIS A CA 1
ATOM 8655 C C . HIS A 1 1085 ? 19.482 -24.091 -30.026 1.00 95.00 1085 HIS A C 1
ATOM 8657 O O . HIS A 1 1085 ? 19.825 -23.691 -31.140 1.00 95.00 1085 HIS A O 1
ATOM 8663 N N . MET A 1 1086 ? 19.191 -23.256 -29.025 1.00 95.25 1086 MET A N 1
ATOM 8664 C CA . MET A 1 1086 ? 19.314 -21.805 -29.125 1.00 95.25 1086 MET A CA 1
ATOM 8665 C C . MET A 1 1086 ? 20.763 -21.405 -29.386 1.00 95.25 1086 MET A C 1
ATOM 8667 O O . MET A 1 1086 ? 21.010 -20.652 -30.323 1.00 95.25 1086 MET A O 1
ATOM 8671 N N . TYR A 1 1087 ? 21.713 -21.973 -28.639 1.00 96.44 1087 TYR A N 1
ATOM 8672 C CA . TYR A 1 1087 ? 23.139 -21.715 -28.835 1.00 96.44 1087 TYR A CA 1
ATOM 8673 C C . TYR A 1 1087 ? 23.615 -22.116 -30.242 1.00 96.44 1087 TYR A C 1
ATOM 8675 O O . TYR A 1 1087 ? 24.183 -21.302 -30.967 1.00 96.44 1087 TYR A O 1
ATOM 8683 N N . ALA A 1 1088 ? 23.276 -23.328 -30.694 1.00 94.81 1088 ALA A N 1
ATOM 8684 C CA . ALA A 1 1088 ? 23.603 -23.821 -32.036 1.00 94.81 1088 ALA A CA 1
ATOM 8685 C C . ALA A 1 1088 ? 22.980 -22.987 -33.171 1.00 94.81 1088 ALA A C 1
ATOM 8687 O O . ALA A 1 1088 ? 23.396 -23.103 -34.328 1.00 94.81 1088 ALA A O 1
ATOM 8688 N N . SER A 1 1089 ? 21.945 -22.198 -32.882 1.00 94.31 1089 SER A N 1
ATOM 8689 C CA . SER A 1 1089 ? 21.238 -21.382 -33.872 1.00 94.31 1089 SER A CA 1
ATOM 8690 C C . SER A 1 1089 ? 21.831 -19.983 -34.049 1.00 94.31 1089 SER A C 1
ATOM 8692 O O . SER A 1 1089 ? 21.445 -19.302 -34.994 1.00 94.31 1089 SER A O 1
ATOM 8694 N N . LEU A 1 1090 ? 22.782 -19.569 -33.202 1.00 93.31 1090 LEU A N 1
ATOM 8695 C CA . LEU A 1 1090 ? 23.413 -18.246 -33.281 1.00 93.31 1090 LEU A CA 1
ATOM 8696 C C . LEU A 1 1090 ? 24.429 -18.122 -34.426 1.00 93.31 1090 LEU A C 1
ATOM 8698 O O . LEU A 1 1090 ? 24.524 -17.060 -35.038 1.00 93.31 1090 LEU A O 1
ATOM 8702 N N . GLY A 1 1091 ? 25.159 -19.189 -34.762 1.00 92.50 1091 GLY A N 1
ATOM 8703 C CA . GLY A 1 1091 ? 26.201 -19.107 -35.784 1.00 92.50 1091 GLY A CA 1
ATOM 8704 C C . GLY A 1 1091 ? 27.013 -20.385 -35.988 1.00 92.50 1091 GLY A C 1
ATOM 8705 O O . GLY A 1 1091 ? 26.723 -21.448 -35.439 1.00 92.50 1091 GLY A O 1
ATOM 8706 N N . ILE A 1 1092 ? 28.019 -20.300 -36.862 1.00 90.81 1092 ILE A N 1
ATOM 8707 C CA . ILE A 1 1092 ? 28.916 -21.422 -37.198 1.00 90.81 1092 ILE A CA 1
ATOM 8708 C C . ILE A 1 1092 ? 29.919 -21.684 -36.065 1.00 90.81 1092 ILE A C 1
ATOM 8710 O O . ILE A 1 1092 ? 30.261 -22.840 -35.805 1.00 90.81 1092 ILE A O 1
ATOM 8714 N N . ASN A 1 1093 ? 30.367 -20.637 -35.371 1.00 91.44 1093 ASN A N 1
ATOM 8715 C CA . ASN A 1 1093 ? 31.354 -20.747 -34.297 1.00 91.44 1093 ASN A CA 1
ATOM 8716 C C . ASN A 1 1093 ? 30.787 -21.533 -33.105 1.00 91.44 1093 ASN A C 1
ATOM 8718 O O . ASN A 1 1093 ? 31.445 -22.430 -32.582 1.00 91.44 1093 ASN A O 1
ATOM 8722 N N . GLU A 1 1094 ? 29.530 -21.274 -32.757 1.00 95.00 1094 GLU A N 1
ATOM 8723 C CA . GLU A 1 1094 ? 28.787 -21.935 -31.682 1.00 95.00 1094 GLU A CA 1
ATOM 8724 C C . GLU A 1 1094 ? 28.568 -23.415 -32.001 1.00 95.00 1094 GLU A C 1
ATOM 8726 O O . GLU A 1 1094 ? 28.829 -24.289 -31.175 1.00 95.00 1094 GLU A O 1
ATOM 8731 N N . LYS A 1 1095 ? 28.168 -23.728 -33.241 1.00 94.06 1095 LYS A N 1
ATOM 8732 C CA . LYS A 1 1095 ? 28.064 -25.120 -33.710 1.00 94.06 1095 LYS A CA 1
ATOM 8733 C C . LYS A 1 1095 ? 29.409 -25.839 -33.645 1.00 94.06 1095 LYS A C 1
ATOM 8735 O O . LYS A 1 1095 ? 29.465 -26.986 -33.212 1.00 94.06 1095 LYS A O 1
ATOM 8740 N N . THR A 1 1096 ? 30.488 -25.165 -34.044 1.00 91.44 1096 THR A N 1
ATOM 8741 C CA . THR A 1 1096 ? 31.852 -25.715 -33.991 1.00 91.44 1096 THR A CA 1
ATOM 8742 C C . THR A 1 1096 ? 32.269 -26.017 -32.553 1.00 91.44 1096 THR A C 1
ATOM 8744 O O . THR A 1 1096 ? 32.851 -27.070 -32.299 1.00 91.44 1096 THR A O 1
ATOM 8747 N N . GLN A 1 1097 ? 31.932 -25.146 -31.599 1.00 92.38 1097 GLN A N 1
ATOM 8748 C CA . GLN A 1 1097 ? 32.188 -25.395 -30.181 1.00 92.38 1097 GLN A CA 1
ATOM 8749 C C . GLN A 1 1097 ? 31.412 -26.615 -29.665 1.00 92.38 1097 GLN A C 1
ATOM 8751 O O . GLN A 1 1097 ? 32.006 -27.497 -29.049 1.00 92.38 1097 GLN A O 1
ATOM 8756 N N . LEU A 1 1098 ? 30.115 -26.732 -29.974 1.00 93.94 1098 LEU A N 1
ATOM 8757 C CA . LEU A 1 1098 ? 29.311 -27.891 -29.559 1.00 93.94 1098 LEU A CA 1
ATOM 8758 C C . LEU A 1 1098 ? 29.823 -29.217 -30.147 1.00 93.94 1098 LEU A C 1
ATOM 8760 O O . LEU A 1 1098 ? 29.754 -30.252 -29.483 1.00 93.94 1098 LEU A O 1
ATOM 8764 N N . LEU A 1 1099 ? 30.366 -29.193 -31.370 1.00 91.38 1099 LEU A N 1
ATOM 8765 C CA . LEU A 1 1099 ? 31.040 -30.348 -31.972 1.00 91.38 1099 LEU A CA 1
ATOM 8766 C C . LEU A 1 1099 ? 32.328 -30.713 -31.218 1.00 91.38 1099 LEU A C 1
ATOM 8768 O O . LEU A 1 1099 ? 32.543 -31.892 -30.940 1.00 91.38 1099 LEU A O 1
ATOM 8772 N N . LYS A 1 1100 ? 33.153 -29.725 -30.840 1.00 88.62 1100 LYS A N 1
ATOM 8773 C CA . LYS A 1 1100 ? 34.371 -29.945 -30.034 1.00 88.62 1100 LYS A CA 1
ATOM 8774 C C . LYS A 1 1100 ? 34.061 -30.530 -28.653 1.00 88.62 1100 LYS A C 1
ATOM 8776 O O . LYS A 1 1100 ? 34.788 -31.401 -28.193 1.00 88.62 1100 LYS A O 1
ATOM 8781 N N . LEU A 1 1101 ? 32.959 -30.104 -28.034 1.00 88.69 1101 LEU A N 1
ATOM 8782 C CA . LEU A 1 1101 ? 32.471 -30.622 -26.748 1.00 88.69 1101 LEU A CA 1
ATOM 8783 C C . LEU A 1 1101 ? 31.766 -31.989 -26.857 1.00 88.69 1101 LEU A C 1
ATOM 8785 O O . LEU A 1 1101 ? 31.209 -32.476 -25.875 1.00 88.69 1101 LEU A O 1
ATOM 8789 N N . ASN A 1 1102 ? 31.771 -32.615 -28.040 1.00 90.25 1102 ASN A N 1
ATOM 8790 C CA . ASN A 1 1102 ? 31.180 -33.928 -28.306 1.00 90.25 1102 ASN A CA 1
ATOM 8791 C C . ASN A 1 1102 ? 29.667 -34.028 -28.002 1.00 90.25 1102 ASN A C 1
ATOM 8793 O O . ASN A 1 1102 ? 29.137 -35.116 -27.764 1.00 90.25 1102 ASN A O 1
ATOM 8797 N N . VAL A 1 1103 ? 28.944 -32.901 -28.050 1.00 92.69 1103 VAL A N 1
ATOM 8798 C CA . VAL A 1 1103 ? 27.509 -32.827 -27.716 1.00 92.69 1103 VAL A CA 1
ATOM 8799 C C . VAL A 1 1103 ? 26.642 -33.783 -28.548 1.00 92.69 1103 VAL A C 1
ATOM 8801 O O . VAL A 1 1103 ? 25.797 -34.448 -27.948 1.00 92.69 1103 VAL A O 1
ATOM 8804 N N . PRO A 1 1104 ? 26.825 -33.938 -29.881 1.00 91.62 1104 PRO A N 1
ATOM 8805 C CA . PRO A 1 1104 ? 26.014 -34.879 -30.655 1.00 91.62 1104 PRO A CA 1
ATOM 8806 C C . PRO A 1 1104 ? 26.157 -36.326 -30.183 1.00 91.62 1104 PRO A C 1
ATOM 8808 O O . PRO A 1 1104 ? 25.152 -37.022 -30.094 1.00 91.62 1104 PRO A O 1
ATOM 8811 N N . ALA A 1 1105 ? 27.377 -36.776 -29.865 1.00 90.69 1105 ALA A N 1
ATOM 8812 C CA . ALA A 1 1105 ? 27.614 -38.133 -29.375 1.00 90.69 1105 ALA A CA 1
ATOM 8813 C C . ALA A 1 1105 ? 26.959 -38.339 -28.010 1.00 90.69 1105 ALA A C 1
ATOM 8815 O O . ALA A 1 1105 ? 26.189 -39.281 -27.841 1.00 90.69 1105 ALA A O 1
ATOM 8816 N N . THR A 1 1106 ? 27.184 -37.413 -27.075 1.00 91.12 1106 THR A N 1
ATOM 8817 C CA . THR A 1 1106 ? 26.574 -37.457 -25.742 1.00 91.12 1106 THR A CA 1
ATOM 8818 C C . THR A 1 1106 ? 25.048 -37.487 -25.824 1.00 91.12 1106 THR A C 1
ATOM 8820 O O . THR A 1 1106 ? 24.412 -38.285 -25.144 1.00 91.12 1106 THR A O 1
ATOM 8823 N N . PHE A 1 1107 ? 24.440 -36.664 -26.681 1.00 92.12 1107 PHE A N 1
ATOM 8824 C CA . PHE A 1 1107 ? 22.982 -36.612 -26.824 1.00 92.12 1107 PHE A CA 1
ATOM 8825 C C . PHE A 1 1107 ? 22.413 -37.852 -27.518 1.00 92.12 1107 PHE A C 1
ATOM 8827 O O . PHE A 1 1107 ? 21.343 -38.310 -27.128 1.00 92.12 1107 PHE A O 1
ATOM 8834 N N . MET A 1 1108 ? 23.114 -38.428 -28.501 1.00 90.31 1108 MET A N 1
ATOM 8835 C CA . MET A 1 1108 ? 22.717 -39.714 -29.086 1.00 90.31 1108 MET A CA 1
ATOM 8836 C C . MET A 1 1108 ? 22.755 -40.838 -28.045 1.00 90.31 1108 MET A C 1
ATOM 8838 O O . MET A 1 1108 ? 21.810 -41.612 -27.982 1.00 90.31 1108 MET A O 1
ATOM 8842 N N . LEU A 1 1109 ? 23.784 -40.887 -27.191 1.00 90.38 1109 LEU A N 1
ATOM 8843 C CA . LEU A 1 1109 ? 23.859 -41.855 -26.090 1.00 90.38 1109 LEU A CA 1
ATOM 8844 C C . LEU A 1 1109 ? 22.721 -41.662 -25.080 1.00 90.38 1109 LEU A C 1
ATOM 8846 O O . LEU A 1 1109 ? 22.082 -42.630 -24.686 1.00 90.38 1109 LEU A O 1
ATOM 8850 N N . VAL A 1 1110 ? 22.405 -40.414 -24.715 1.00 88.12 1110 VAL A N 1
ATOM 8851 C CA . VAL A 1 1110 ? 21.258 -40.100 -23.842 1.00 88.12 1110 VAL A CA 1
ATOM 8852 C C . VAL A 1 1110 ? 19.930 -40.539 -24.465 1.00 88.12 1110 VAL A C 1
ATOM 8854 O O . VAL A 1 1110 ? 19.075 -41.050 -23.753 1.00 88.12 1110 VAL A O 1
ATOM 8857 N N . ALA A 1 1111 ? 19.751 -40.381 -25.779 1.00 85.75 1111 ALA A N 1
ATOM 8858 C CA . ALA A 1 1111 ? 18.554 -40.851 -26.482 1.00 85.75 1111 ALA A CA 1
ATOM 8859 C C . ALA A 1 1111 ? 18.454 -42.389 -26.576 1.00 85.75 1111 ALA A C 1
ATOM 8861 O O . ALA A 1 1111 ? 17.370 -42.902 -26.845 1.00 85.75 1111 ALA A O 1
ATOM 8862 N N . LEU A 1 1112 ? 19.566 -43.106 -26.376 1.00 86.75 1112 LEU A N 1
ATOM 8863 C CA . LEU A 1 1112 ? 19.654 -44.572 -26.363 1.00 86.75 1112 LEU A CA 1
ATOM 8864 C C . LEU A 1 1112 ? 19.671 -45.165 -24.945 1.00 86.75 1112 LEU A C 1
ATOM 8866 O O . LEU A 1 1112 ? 19.841 -46.370 -24.804 1.00 86.75 1112 LEU A O 1
ATOM 8870 N N . ASP A 1 1113 ? 19.523 -44.340 -23.906 1.00 82.81 1113 ASP A N 1
ATOM 8871 C CA . ASP A 1 1113 ? 19.659 -44.724 -22.490 1.00 82.81 1113 ASP A CA 1
ATOM 8872 C C . ASP A 1 1113 ? 21.045 -45.249 -22.093 1.00 82.81 1113 ASP A C 1
ATOM 8874 O O . ASP A 1 1113 ? 21.232 -45.823 -21.022 1.00 82.81 1113 ASP A O 1
ATOM 8878 N N . GLU A 1 1114 ? 22.041 -44.968 -22.929 1.00 85.06 1114 GLU A N 1
ATOM 8879 C CA . GLU A 1 1114 ? 23.463 -45.256 -22.717 1.00 85.06 1114 GLU A CA 1
ATOM 8880 C C . GLU A 1 1114 ? 24.243 -43.974 -22.371 1.00 85.06 1114 GLU A C 1
ATOM 8882 O O . GLU A 1 1114 ? 25.460 -43.882 -22.542 1.00 85.06 1114 GLU A O 1
ATOM 8887 N N . GLY A 1 1115 ? 23.520 -42.940 -21.934 1.00 81.75 1115 GLY A N 1
ATOM 8888 C CA . GLY A 1 1115 ? 24.067 -41.645 -21.563 1.00 81.75 1115 GLY A CA 1
ATOM 8889 C C . GLY A 1 1115 ? 24.980 -41.695 -20.329 1.00 81.75 1115 GLY A C 1
ATOM 8890 O O . GLY A 1 1115 ? 25.092 -42.710 -19.647 1.00 81.75 1115 GLY A O 1
ATOM 8891 N N . PRO A 1 1116 ? 25.627 -40.568 -19.994 1.00 83.19 1116 PRO A N 1
ATOM 8892 C CA . PRO A 1 1116 ? 26.590 -40.489 -18.894 1.00 83.19 1116 PRO A CA 1
ATOM 8893 C C . PRO A 1 1116 ? 25.978 -40.611 -17.480 1.00 83.19 1116 PRO A C 1
ATOM 8895 O O . PRO A 1 1116 ? 26.723 -40.616 -16.499 1.00 83.19 1116 PRO A O 1
ATOM 8898 N N . GLY A 1 1117 ? 24.651 -40.682 -17.358 1.00 83.81 1117 GLY A N 1
ATOM 8899 C CA . GLY A 1 1117 ? 23.919 -40.793 -16.097 1.00 83.81 1117 GLY A CA 1
ATOM 8900 C C . GLY A 1 1117 ? 22.771 -41.806 -16.176 1.00 83.81 1117 GLY A C 1
ATOM 8901 O O . GLY A 1 1117 ? 22.624 -42.488 -17.191 1.00 83.81 1117 GLY A O 1
ATOM 8902 N N . PRO A 1 1118 ? 21.957 -41.933 -15.113 1.00 83.81 1118 PRO A N 1
ATOM 8903 C CA . PRO A 1 1118 ? 20.844 -42.878 -15.070 1.00 83.81 1118 PRO A CA 1
ATOM 8904 C C . PRO A 1 1118 ? 19.817 -42.658 -16.192 1.00 83.81 1118 PRO A C 1
ATOM 8906 O O . PRO A 1 1118 ? 19.627 -41.539 -16.667 1.00 83.81 1118 PRO A O 1
ATOM 8909 N N . ALA A 1 1119 ? 19.094 -43.720 -16.563 1.00 79.56 1119 ALA A N 1
ATOM 8910 C CA . ALA A 1 1119 ? 18.016 -43.637 -17.548 1.00 79.56 1119 ALA A CA 1
ATOM 8911 C C . ALA A 1 1119 ? 16.906 -42.660 -17.105 1.00 79.56 1119 ALA A C 1
ATOM 8913 O O . ALA A 1 1119 ? 16.470 -42.655 -15.947 1.00 79.56 1119 ALA A O 1
ATOM 8914 N N . ILE A 1 1120 ? 16.424 -41.838 -18.040 1.00 78.19 1120 ILE A N 1
ATOM 8915 C CA . ILE A 1 1120 ? 15.466 -40.760 -17.770 1.00 78.19 1120 ILE A CA 1
ATOM 8916 C C . ILE A 1 1120 ? 14.043 -41.335 -17.748 1.00 78.19 1120 ILE A C 1
ATOM 8918 O O . ILE A 1 1120 ? 13.469 -41.679 -18.774 1.00 78.19 1120 ILE A O 1
ATOM 8922 N N . LYS A 1 1121 ? 13.401 -41.378 -16.578 1.00 66.31 1121 LYS A N 1
ATOM 8923 C CA . LYS A 1 1121 ? 12.100 -42.058 -16.392 1.00 66.31 1121 LYS A CA 1
ATOM 8924 C C . LYS A 1 1121 ? 10.924 -41.522 -17.245 1.00 66.31 1121 LYS A C 1
ATOM 8926 O O . LYS A 1 1121 ? 9.919 -42.213 -17.366 1.00 66.31 1121 LYS A O 1
ATOM 8931 N N . TYR A 1 1122 ? 11.022 -40.322 -17.833 1.00 62.56 1122 TYR A N 1
ATOM 8932 C CA . TYR A 1 1122 ? 9.943 -39.625 -18.568 1.00 62.56 1122 TYR A CA 1
ATOM 8933 C C . TYR A 1 1122 ? 10.173 -39.522 -20.102 1.00 62.56 1122 TYR A C 1
ATOM 8935 O O . TYR A 1 1122 ? 9.676 -38.602 -20.747 1.00 62.56 1122 TYR A O 1
ATOM 8943 N N . GLN A 1 1123 ? 10.926 -40.450 -20.705 1.00 57.31 1123 GLN A N 1
ATOM 8944 C CA . GLN A 1 1123 ? 11.519 -40.351 -22.058 1.00 57.31 1123 GLN A CA 1
ATOM 8945 C C . GLN A 1 1123 ? 10.610 -40.023 -23.263 1.00 57.31 1123 GLN A C 1
ATOM 8947 O O . GLN A 1 1123 ? 11.086 -39.407 -24.215 1.00 57.31 1123 GLN A O 1
ATOM 8952 N N . TYR A 1 1124 ? 9.345 -40.444 -23.315 1.00 56.09 1124 TYR A N 1
ATOM 8953 C CA . TYR A 1 1124 ? 8.727 -40.683 -24.634 1.00 56.09 1124 TYR A CA 1
ATOM 8954 C C . TYR A 1 1124 ? 8.009 -39.504 -25.338 1.00 56.09 1124 TYR A C 1
ATOM 8956 O O . TYR A 1 1124 ? 7.911 -39.559 -26.564 1.00 56.09 1124 TYR A O 1
ATOM 8964 N N . PRO A 1 1125 ? 7.576 -38.409 -24.673 1.00 54.25 1125 PRO A N 1
ATOM 8965 C CA . PRO A 1 1125 ? 7.054 -37.231 -25.389 1.00 54.25 1125 PRO A CA 1
ATOM 8966 C C . PRO A 1 1125 ? 8.058 -36.076 -25.624 1.00 54.25 1125 PRO A C 1
ATOM 8968 O O . PRO A 1 1125 ? 7.770 -35.189 -26.428 1.00 54.25 1125 PRO A O 1
ATOM 8971 N N . GLU A 1 1126 ? 9.221 -36.033 -24.954 1.00 66.38 1126 GLU A N 1
ATOM 8972 C CA . GLU A 1 1126 ? 9.940 -34.755 -24.727 1.00 66.38 1126 GLU A CA 1
ATOM 8973 C C . GLU A 1 1126 ? 11.370 -34.625 -25.308 1.00 66.38 1126 GLU A C 1
ATOM 8975 O O . GLU A 1 1126 ? 11.990 -33.568 -25.177 1.00 66.38 1126 GLU A O 1
ATOM 8980 N N . LEU A 1 1127 ? 11.893 -35.615 -26.047 1.00 80.56 1127 LEU A N 1
ATOM 8981 C CA . LEU A 1 1127 ? 13.240 -35.541 -26.663 1.00 80.56 1127 LEU A CA 1
ATOM 8982 C C . LEU A 1 1127 ? 13.297 -34.837 -28.034 1.00 80.56 1127 LEU A C 1
ATOM 8984 O O . LEU A 1 1127 ? 14.351 -34.767 -28.665 1.00 80.56 1127 LEU A O 1
ATOM 8988 N N . THR A 1 1128 ? 12.197 -34.249 -28.511 1.00 86.31 1128 THR A N 1
ATOM 8989 C CA . THR A 1 1128 ? 12.155 -33.564 -29.822 1.00 86.31 1128 THR A CA 1
ATOM 8990 C C . THR A 1 1128 ? 13.254 -32.507 -29.967 1.00 86.31 1128 THR A C 1
ATOM 8992 O O . THR A 1 1128 ? 13.889 -32.401 -31.018 1.00 86.31 1128 THR A O 1
ATOM 8995 N N . LYS A 1 1129 ? 13.518 -31.735 -28.905 1.00 87.75 1129 LYS A N 1
ATOM 8996 C CA . LYS A 1 1129 ? 14.569 -30.709 -28.913 1.00 87.75 1129 LYS A CA 1
ATOM 8997 C C . LYS A 1 1129 ? 15.972 -31.310 -28.962 1.00 87.75 1129 LYS A C 1
ATOM 8999 O O . LYS A 1 1129 ? 16.803 -30.781 -29.693 1.00 87.75 1129 LYS A O 1
ATOM 9004 N N . LEU A 1 1130 ? 16.212 -32.439 -28.289 1.00 90.94 1130 LEU A N 1
ATOM 9005 C CA . LEU A 1 1130 ? 17.468 -33.191 -28.397 1.00 90.94 1130 LEU A CA 1
ATOM 9006 C C . LEU A 1 1130 ? 17.726 -33.577 -29.858 1.00 90.94 1130 LEU A C 1
ATOM 9008 O O . LEU A 1 1130 ? 18.779 -33.247 -30.407 1.00 90.94 1130 LEU A O 1
ATOM 9012 N N . HIS A 1 1131 ? 16.746 -34.202 -30.519 1.00 90.38 1131 HIS A N 1
ATOM 9013 C CA . HIS A 1 1131 ? 16.880 -34.612 -31.921 1.00 90.38 1131 HIS A CA 1
ATOM 9014 C C . HIS A 1 1131 ? 17.131 -33.421 -32.858 1.00 90.38 1131 HIS A C 1
ATOM 9016 O O . HIS A 1 1131 ? 17.933 -33.527 -33.786 1.00 90.38 1131 HIS A O 1
ATOM 9022 N N . GLN A 1 1132 ? 16.498 -32.269 -32.600 1.00 91.50 1132 GLN A N 1
ATOM 9023 C CA . GLN A 1 1132 ? 16.748 -31.037 -33.357 1.00 91.50 1132 GLN A CA 1
ATOM 9024 C C . GLN A 1 1132 ? 18.197 -30.557 -33.214 1.00 91.50 1132 GLN A C 1
ATOM 9026 O O . GLN A 1 1132 ? 18.808 -30.211 -34.225 1.00 91.50 1132 GLN A O 1
ATOM 9031 N N . VAL A 1 1133 ? 18.766 -30.583 -32.002 1.00 92.56 1133 VAL A N 1
ATOM 9032 C CA . VAL A 1 1133 ? 20.180 -30.234 -31.766 1.00 92.56 1133 VAL A CA 1
ATOM 9033 C C . VAL A 1 1133 ? 21.101 -31.177 -32.537 1.00 92.56 1133 VAL A C 1
ATOM 9035 O O . VAL A 1 1133 ? 21.941 -30.715 -33.310 1.00 92.56 1133 VAL A O 1
ATOM 9038 N N . VAL A 1 1134 ? 20.915 -32.491 -32.384 1.00 93.31 1134 VAL A N 1
ATOM 9039 C CA . VAL A 1 1134 ? 21.745 -33.508 -33.053 1.00 93.31 1134 VAL A CA 1
ATOM 9040 C C . VAL A 1 1134 ? 21.670 -33.354 -34.574 1.00 93.31 1134 VAL A C 1
ATOM 9042 O O . VAL A 1 1134 ? 22.702 -33.253 -35.238 1.00 93.31 1134 VAL A O 1
ATOM 9045 N N . SER A 1 1135 ? 20.461 -33.237 -35.132 1.00 91.62 1135 SER A N 1
ATOM 9046 C CA . SER A 1 1135 ? 20.254 -33.012 -36.566 1.00 91.62 1135 SER A CA 1
ATOM 9047 C C . SER A 1 1135 ? 20.926 -31.724 -37.051 1.00 91.62 1135 SER A C 1
ATOM 9049 O O . SER A 1 1135 ? 21.516 -31.708 -38.131 1.00 91.62 1135 SER A O 1
ATOM 9051 N N . GLN A 1 1136 ? 20.820 -30.625 -36.301 1.00 91.62 1136 GLN A N 1
ATOM 9052 C CA . GLN A 1 1136 ? 21.406 -29.335 -36.676 1.00 91.62 1136 GLN A CA 1
ATOM 9053 C C . GLN A 1 1136 ? 22.936 -29.385 -36.705 1.00 91.62 1136 GLN A C 1
ATOM 9055 O O . GLN A 1 1136 ? 23.540 -28.796 -37.603 1.00 91.62 1136 GLN A O 1
ATOM 9060 N N . LEU A 1 1137 ? 23.554 -30.097 -35.760 1.00 91.50 1137 LEU A N 1
ATOM 9061 C CA . LEU A 1 1137 ? 25.007 -30.237 -35.675 1.00 91.50 1137 LEU A CA 1
ATOM 9062 C C . LEU A 1 1137 ? 25.555 -31.200 -36.737 1.00 91.50 1137 LEU A C 1
ATOM 9064 O O . LEU A 1 1137 ? 26.481 -30.827 -37.452 1.00 91.50 1137 LEU A O 1
ATOM 9068 N N . ILE A 1 1138 ? 24.943 -32.379 -36.922 1.00 87.56 1138 ILE A N 1
ATOM 9069 C CA . ILE A 1 1138 ? 25.385 -33.368 -37.927 1.00 87.56 1138 ILE A CA 1
ATOM 9070 C C . ILE A 1 1138 ? 25.313 -32.793 -39.345 1.00 87.56 1138 ILE A C 1
ATOM 9072 O O . ILE A 1 1138 ? 26.229 -32.994 -40.137 1.00 87.56 1138 ILE A O 1
ATOM 9076 N N . ARG A 1 1139 ? 24.266 -32.018 -39.667 1.00 85.06 1139 ARG A N 1
ATOM 9077 C CA . ARG A 1 1139 ? 24.127 -31.358 -40.981 1.00 85.06 1139 ARG A CA 1
ATOM 9078 C C . ARG A 1 1139 ? 25.224 -30.331 -41.281 1.00 85.06 1139 ARG A C 1
ATOM 9080 O O . ARG A 1 1139 ? 25.315 -29.882 -42.419 1.00 85.06 1139 ARG A O 1
ATOM 9087 N N . CYS A 1 1140 ? 26.012 -29.936 -40.282 1.00 84.31 1140 CYS A N 1
ATOM 9088 C CA . CYS A 1 1140 ? 27.147 -29.031 -40.448 1.00 84.31 1140 CYS A CA 1
ATOM 9089 C C . CYS A 1 1140 ? 28.487 -29.775 -40.578 1.00 84.31 1140 CYS A C 1
ATOM 9091 O O . CYS A 1 1140 ? 29.514 -29.129 -40.770 1.00 84.31 1140 CYS A O 1
ATOM 9093 N N . CYS A 1 1141 ? 28.493 -31.108 -40.477 1.00 82.06 1141 CYS A N 1
ATOM 9094 C CA . CYS A 1 1141 ? 29.677 -31.939 -40.662 1.00 82.06 1141 CYS A CA 1
ATOM 9095 C C . CYS A 1 1141 ? 29.760 -32.449 -42.107 1.00 82.06 1141 CYS A C 1
ATOM 9097 O O . CYS A 1 1141 ? 28.783 -32.968 -42.645 1.00 82.06 1141 CYS A O 1
ATOM 9099 N N . ASP A 1 1142 ? 30.945 -32.372 -42.715 1.00 77.62 1142 ASP A N 1
ATOM 9100 C CA . ASP A 1 1142 ? 31.216 -33.071 -43.970 1.00 77.62 1142 ASP A CA 1
ATOM 9101 C C . ASP A 1 1142 ? 31.520 -34.548 -43.684 1.00 77.62 1142 ASP A C 1
ATOM 9103 O O . ASP A 1 1142 ? 32.576 -34.904 -43.159 1.00 77.62 1142 ASP A O 1
ATOM 9107 N N . VAL A 1 1143 ? 30.563 -35.416 -44.010 1.00 72.62 1143 VAL A N 1
ATOM 9108 C CA . VAL A 1 1143 ? 30.680 -36.874 -43.859 1.00 72.62 1143 VAL A CA 1
ATOM 9109 C C . VAL A 1 1143 ? 30.988 -37.581 -45.180 1.00 72.62 1143 VAL A C 1
ATOM 9111 O O . VAL A 1 1143 ? 31.025 -38.811 -45.216 1.00 72.62 1143 VAL A O 1
ATOM 9114 N N . SER A 1 1144 ? 31.264 -36.840 -46.259 1.00 74.81 1144 SER A N 1
ATOM 9115 C CA . SER A 1 1144 ? 31.452 -37.394 -47.611 1.00 74.81 1144 SER A CA 1
ATOM 9116 C C . SER A 1 1144 ? 32.566 -38.446 -47.669 1.00 74.81 1144 SER A C 1
ATOM 9118 O O . SER A 1 1144 ? 32.429 -39.460 -48.350 1.00 74.81 1144 SER A O 1
ATOM 9120 N N . HIS A 1 1145 ? 33.631 -38.276 -46.878 1.00 66.38 1145 HIS A N 1
ATOM 9121 C CA . HIS A 1 1145 ? 34.727 -39.247 -46.759 1.00 66.38 1145 HIS A CA 1
ATOM 9122 C C . HIS A 1 1145 ? 34.309 -40.563 -46.062 1.00 66.38 1145 HIS A C 1
ATOM 9124 O O . HIS A 1 1145 ? 34.954 -41.593 -46.243 1.00 66.38 1145 HIS A O 1
ATOM 9130 N N . LYS A 1 1146 ? 33.241 -40.563 -45.254 1.00 65.44 1146 LYS A N 1
ATOM 9131 C CA . LYS A 1 1146 ? 32.722 -41.760 -44.561 1.00 65.44 1146 LYS A CA 1
ATOM 9132 C C . LYS A 1 1146 ? 31.533 -42.414 -45.269 1.00 65.44 1146 LYS A C 1
ATOM 9134 O O . LYS A 1 1146 ? 31.196 -43.546 -44.946 1.00 65.44 1146 LYS A O 1
ATOM 9139 N N . CYS A 1 1147 ? 30.935 -41.733 -46.246 1.00 61.66 1147 CYS A N 1
ATOM 9140 C CA . CYS A 1 1147 ? 29.845 -42.246 -47.078 1.00 61.66 1147 CYS A CA 1
ATOM 9141 C C . CYS A 1 1147 ? 30.328 -42.967 -48.352 1.00 61.66 1147 CYS A C 1
ATOM 9143 O O . CYS A 1 1147 ? 29.524 -43.203 -49.254 1.00 61.66 1147 CYS A O 1
ATOM 9145 N N . GLN A 1 1148 ? 31.615 -43.333 -48.447 1.00 60.88 1148 GLN A N 1
ATOM 9146 C CA . GLN A 1 1148 ? 32.078 -44.238 -49.500 1.00 60.88 1148 GLN A CA 1
ATOM 9147 C C . GLN A 1 1148 ? 31.390 -45.597 -49.315 1.00 60.88 1148 GLN A C 1
ATOM 9149 O O . GLN A 1 1148 ? 31.628 -46.308 -48.343 1.00 60.88 1148 GLN A O 1
ATOM 9154 N N . SER A 1 1149 ? 30.475 -45.901 -50.237 1.00 56.12 1149 SER A N 1
ATOM 9155 C CA . SER A 1 1149 ? 29.747 -47.164 -50.338 1.00 56.12 1149 SER A CA 1
ATOM 9156 C C . SER A 1 1149 ? 30.676 -48.366 -50.152 1.00 56.12 1149 SER A C 1
ATOM 9158 O O . SER A 1 1149 ? 31.760 -48.420 -50.728 1.00 56.12 1149 SER A O 1
ATOM 9160 N N . SER A 1 1150 ? 30.199 -49.382 -49.435 1.00 55.03 1150 SER A N 1
ATOM 9161 C CA . SER A 1 1150 ? 30.785 -50.723 -49.326 1.00 55.03 1150 SER A CA 1
ATOM 9162 C C . SER A 1 1150 ? 30.845 -51.502 -50.659 1.00 55.03 1150 SER A C 1
ATOM 9164 O O . SER A 1 1150 ? 31.137 -52.696 -50.666 1.00 55.03 1150 SER A O 1
ATOM 9166 N N . GLN A 1 1151 ? 30.626 -50.851 -51.804 1.00 54.22 1151 GLN A N 1
ATOM 9167 C CA . GLN A 1 1151 ? 30.869 -51.399 -53.138 1.00 54.22 1151 GLN A CA 1
ATOM 9168 C C . GLN A 1 1151 ? 32.216 -50.934 -53.706 1.00 54.22 1151 GLN A C 1
ATOM 9170 O O . GLN A 1 1151 ? 32.262 -50.147 -54.644 1.00 54.22 1151 GLN A O 1
ATOM 9175 N N . MET A 1 1152 ? 33.318 -51.469 -53.182 1.00 51.56 1152 MET A N 1
ATOM 9176 C CA . MET A 1 1152 ? 34.540 -51.670 -53.973 1.00 51.56 1152 MET A CA 1
ATOM 9177 C C . MET A 1 1152 ? 35.181 -53.008 -53.591 1.00 51.56 1152 MET A C 1
ATOM 9179 O O . MET A 1 1152 ? 36.225 -53.078 -52.954 1.00 51.56 1152 MET A O 1
ATOM 9183 N N . SER A 1 1153 ? 34.510 -54.091 -53.980 1.00 50.88 1153 SER A N 1
ATOM 9184 C CA . SER A 1 1153 ? 35.168 -55.365 -54.276 1.00 50.88 1153 SER A CA 1
ATOM 9185 C C . SER A 1 1153 ? 34.471 -56.012 -55.472 1.00 50.88 1153 SER A C 1
ATOM 9187 O O . SER A 1 1153 ? 33.538 -56.794 -55.317 1.00 50.88 1153 SER A O 1
ATOM 9189 N N . GLN A 1 1154 ? 34.892 -55.600 -56.669 1.00 37.75 1154 GLN A N 1
ATOM 9190 C CA . GLN A 1 1154 ? 35.021 -56.431 -57.869 1.00 37.75 1154 GLN A CA 1
ATOM 9191 C C . GLN A 1 1154 ? 35.870 -55.701 -58.904 1.00 37.75 1154 GLN A C 1
ATOM 9193 O O . GLN A 1 1154 ? 35.623 -54.491 -59.109 1.00 37.75 1154 GLN A O 1
#

Nearest PDB structures (foldseek):
  7yxy-assembly1_A  TM=9.133E-01  e=4.536E-85  Homo sapiens
  5wch-assembly1_C  TM=9.573E-01  e=1.502E-37  Homo sapiens
  5wch-assembly1_B  TM=9.623E-01  e=5.492E-37  Homo sapiens
  7w3r-assembly1_A  TM=9.212E-01  e=8.631E-23  Homo sapiens
  7w3u-assembly1_A  TM=8.633E-01  e=1.259E-23  Homo sapiens

Radius of gyration: 40.4 Å; Cα contacts (8 Å, |Δi|>4): 1678; chains: 1; bounding box: 93×100×119 Å